Protein 6CPI (pdb70)

CATH classification: 2.30.30.40

Organism: Homo sapiens (NCBI:txid9606)

InterPro domains:
  IPR001452 SH3 domain [PF07653] (561-611)
  IPR001452 SH3 domain [PS50002] (554-613)
  IPR001452 SH3 domain [SM00326] (557-612)
  IPR001478 PDZ domain [PS50106] (663-757)
  IPR001478 PDZ domain [SM00228] (672-761)
  IPR001660 Sterile alpha motif domain [PF00536] (2097-2157)
  IPR001660 Sterile alpha motif domain [PS50105] (2098-2161)
  IPR001660 Sterile alpha motif domain [SM00454] (2095-2161)
  IPR002110 Ankyrin repeat [PF12796] (187-277)
  IPR002110 Ankyrin repeat [PF12796] (318-402)
  IPR002110 Ankyrin repeat [PS50088] (246-278)
  IPR002110 Ankyrin repeat [PS50088] (313-345)
  IPR002110 Ankyrin repeat [PS50088] (346-378)
  IPR002110 Ankyrin repeat [SM00248] (212-242)
  IPR002110 Ankyrin repeat [SM00248] (246-275)
  IPR002110 Ankyrin repeat [SM00248] (279-309)
  IPR002110 Ankyrin repeat [SM00248] (313-342)
  IPR002110 Ankyrin repeat [SM00248] (346-375)
  IPR002110 Ankyrin repeat [SM00248] (379-407)
  IPR013761 Sterile alpha motif/pointed domain superfamily [G3DSA:1.10.150.50] (2097-2160)

Sequence (61 aa):
MVPGRSFMAVKSYQAQAEGEISLSKGEKIKVLSIGEGGFWEGQVKGRVGWFPSDCLEEVANMVPGRSFMAVKSYQAQAEGEISLSKGEKIKVLSIGEGGFWEGQVKGRVGWFPSDCLEEVANMVPGRSFMAVKSYQAQAEGEISLSKGEKIKVLSIGEGGFWEGQVKGRVGWFPSDCLEEVANMVPGRSFMAVKSYQAQAEGEISLSKGEKIKVLSIGEGGFWEGQVKGRVGWFPSDCLEEVANMVPGRSFMAVKSYQAQAEGEISLSKGEKIKVLSIGEGGFWEGQVKGRVGWFPSDCLEEVANMVPGRSFMAVKSYQAQAEGEISLSKGEKIKVLSIGEGGFWEGQVKGRVGWFPSDCLEEVANMVPGRSFMAVKSYQAQAEGEISLSKGEKIKVLSIGEGGFWEGQVKGRVGWFPSDCLEEVANMVPGRSFMAVKSYQAQAEGEISLSKGEKIKVLSIGEGGFWEGQVKGRVGWFPSDCLEEVANMVPGRSFMAVKSYQAQAEGEISLSKGEKIKVLSIGEGGFWEGQVKGRVGWFPSDCLEEVANMVPGRSFMAVKSYQAQAEGEISLSKGEKIKVLSIGEGGFWEGQVKGRVGWFPSDCLEEVANMVPGRSFMAVKSYQAQAEGEISLSKGEKIKVLSIGEGGFWEGQVKGRVGWFPSDCLEEVANMVPGRSFMAVKSYQAQAEGEISLSKGEKIKVLSIGEGGFWEGQVKGRVGWFPSDCLEEVANMVPGRSFMAVKSYQAQAEGEISLSKGEKIKVLSIGEGGFWEGQVKGRVGWFPSDCLEEVANMVPGRSFMAVKSYQAQAEGEISLSKGEKIKVLSIGEGGFWEGQVKGRVGWFPSDCLEEVANMVPGRSFMAVKSYQAQAEGEISLSKGEKIKVLSIGEGGFWEGQVKGRVGWFPSDCLEEVANMVPGRSFMAVKSYQAQAEGEISLSKGEKIKVLSIGEGGFWEGQVKGRVGWFPSDCLEEVANMVPGRSFMAVKSYQAQAEGEISLSKGEKIKVLSIGEGGFWEGQVKGRVGWFPSDCLEEVANMVPGRSFMAVKSYQAQAEGEISLSKGEKIKVLSIGEGGFWEGQVKGRVGWFPSDCLEEVANMVPGRSFMAVKSYQAQAEGEISLSKGEKIKVLSIGEGGFWEGQVKGRVGWFPSDCLEEVANMVPGRSFMAVKSYQAQAEGEISLSKGEKIKVLSIGEGGFWEGQVKGRVGWFPSDCLEEVANMVPGRSFMAVKSYQAQAEGEISLSKGEKIKVLSIGEGGFWEGQVKGRVGWFPSDCLEEVANMVPGRSFMAVKSYQAQAEGEISLSKGEKIKVLSIGEGGFWEGQVKGRVGWFPSDCLEEVANMVPGRSFMAVKSYQAQAEGEISLSKGEKIKVLSIGEGGFWEGQVKGRVGWFPSDCLEEVANMVPGRSFMAVKSYQAQAEGEISLSKGEKIKVLSIGEGGFWEGQVKGRVGWFPSDCLEEVANMVPGRSFMAVKSYQAQAEGEISLSKGEKIKVLSIGEGGFWEGQVKGRVGWFPSDCLEEVAN

Secondary structure (DSSP, 8-state):
----SPEEESS-----SSSB----TT-EEEEEEE-STTEEEEEETTEEEEEEGGGEE-S--

GO terms:
  GO:0005829 cytosol (C, TAS)
  GO:0005515 protein binding (F, IPI)
  GO:0035176 social behavior (P, IMP)
  GO:0030534 adult behavior (P, IMP)
  GO:0050894 determination of affect (P, IMP)
  GO:0071625 vocalization behavior (P, IMP)
  GO:0005886 plasma membrane (C, IDA)
  GO:0016020 membrane (C, IDA)

Structure (mmCIF, N/CA/C/O backbone):
data_6CPI
#
_entry.id   6CPI
#
loop_
_atom_site.group_PDB
_atom_site.id
_atom_site.type_symbol
_atom_site.label_atom_id
_atom_site.label_alt_id
_atom_site.label_comp_id
_atom_site.label_asym_id
_atom_site.label_entity_id
_atom_site.label_seq_id
_atom_site.pdbx_PDB_ins_code
_atom_site.Cartn_x
_atom_site.Cartn_y
_atom_site.Cartn_z
_atom_site.occupancy
_atom_site.B_iso_or_equiv
_atom_site.auth_seq_id
_atom_site.auth_comp_id
_atom_site.auth_asym_id
_atom_site.auth_atom_id
_atom_site.pdbx_PDB_model_num
ATOM 1 N N . MET A 1 1 ? 3.813 -2.552 -13.132 1.00 0.00 553 MET A N 1
ATOM 2 C CA . MET A 1 1 ? 4.548 -1.409 -13.662 1.00 0.00 553 MET A CA 1
ATOM 3 C C . MET A 1 1 ? 3.777 -0.113 -13.430 1.00 0.00 553 MET A C 1
ATOM 4 O O . MET A 1 1 ? 3.137 0.412 -14.341 1.00 0.00 553 MET A O 1
ATOM 18 N N . VAL A 1 2 ? 3.843 0.398 -12.205 1.00 0.00 554 VAL A N 1
ATOM 19 C CA . VAL A 1 2 ? 3.153 1.634 -11.853 1.00 0.00 554 VAL A CA 1
ATOM 20 C C . VAL A 1 2 ? 1.676 1.563 -12.225 1.00 0.00 554 VAL A C 1
ATOM 21 O O . VAL A 1 2 ? 1.223 2.177 -13.191 1.00 0.00 554 VAL A O 1
ATOM 34 N N . PRO A 1 3 ? 0.904 0.794 -11.442 1.00 0.00 555 PRO A N 1
ATOM 35 C CA . PRO A 1 3 ? -0.533 0.624 -11.668 1.00 0.00 555 PRO A CA 1
ATOM 36 C C . PRO A 1 3 ? -1.321 1.894 -11.365 1.00 0.00 555 PRO A C 1
ATOM 37 O O . PRO A 1 3 ? -0.822 2.803 -10.704 1.00 0.00 555 PRO A O 1
ATOM 48 N N . GLY A 1 4 ? -2.558 1.949 -11.855 1.00 0.00 556 GLY A N 1
ATOM 49 C CA . GLY A 1 4 ? -3.395 3.112 -11.625 1.00 0.00 556 GLY A CA 1
ATOM 50 C C . GLY A 1 4 ? -4.523 2.830 -10.654 1.00 0.00 556 GLY A C 1
ATOM 51 O O . GLY A 1 4 ? -4.759 3.604 -9.724 1.00 0.00 556 GLY A O 1
ATOM 55 N N . ARG A 1 5 ? -5.226 1.722 -10.870 1.00 0.00 557 ARG A N 1
ATOM 56 C CA . ARG A 1 5 ? -6.339 1.344 -10.007 1.00 0.00 557 ARG A CA 1
ATOM 57 C C . ARG A 1 5 ? -5.914 1.343 -8.541 1.00 0.00 557 ARG A C 1
ATOM 58 O O . ARG A 1 5 ? -4.934 0.700 -8.168 1.00 0.00 557 ARG A O 1
ATOM 79 N N . SER A 1 6 ? -6.661 2.070 -7.715 1.00 0.00 558 SER A N 1
ATOM 80 C CA . SER A 1 6 ? -6.360 2.157 -6.291 1.00 0.00 558 SER A CA 1
ATOM 81 C C . SER A 1 6 ? -6.754 0.870 -5.573 1.00 0.00 558 SER A C 1
ATOM 82 O O . SER A 1 6 ? -7.862 0.362 -5.745 1.00 0.00 558 SER A O 1
ATOM 90 N N . PHE A 1 7 ? -5.836 0.344 -4.767 1.00 0.00 559 PHE A N 1
ATOM 91 C CA . PHE A 1 7 ? -6.085 -0.885 -4.023 1.00 0.00 559 PHE A CA 1
ATOM 92 C C . PHE A 1 7 ? -6.474 -0.577 -2.579 1.00 0.00 559 PHE A C 1
ATOM 93 O O . PHE A 1 7 ? -5.998 0.393 -1.990 1.00 0.00 559 PHE A O 1
ATOM 110 N N . MET A 1 8 ? -7.342 -1.411 -2.017 1.00 0.00 560 MET A N 1
ATOM 111 C CA . MET A 1 8 ? -7.795 -1.230 -0.642 1.00 0.00 560 MET A CA 1
ATOM 112 C C . MET A 1 8 ? -7.008 -2.122 0.311 1.00 0.00 560 MET A C 1
ATOM 113 O O . MET A 1 8 ? -6.769 -3.295 0.025 1.00 0.00 560 MET A O 1
ATOM 127 N N . ALA A 1 9 ? -6.607 -1.559 1.447 1.00 0.00 561 ALA A N 1
ATOM 128 C CA . ALA A 1 9 ? -5.849 -2.304 2.444 1.00 0.00 561 ALA A CA 1
ATOM 129 C C . ALA A 1 9 ? -6.766 -3.178 3.292 1.00 0.00 561 ALA A C 1
ATOM 130 O O . ALA A 1 9 ? -7.747 -2.696 3.860 1.00 0.00 561 ALA A O 1
ATOM 137 N N . VAL A 1 10 ? -6.442 -4.465 3.373 1.00 0.00 562 VAL A N 1
ATOM 138 C CA . VAL A 1 10 ? -7.239 -5.405 4.152 1.00 0.00 562 VAL A CA 1
ATOM 139 C C . VAL A 1 10 ? -6.741 -5.484 5.592 1.00 0.00 562 VAL A C 1
ATOM 140 O O . VAL A 1 10 ? -7.389 -6.080 6.452 1.00 0.00 562 VAL A O 1
ATOM 153 N N . LYS A 1 11 ? -5.587 -4.879 5.847 1.00 0.00 563 LYS A N 1
ATOM 154 C CA . LYS A 1 11 ? -5.001 -4.879 7.182 1.00 0.00 563 LYS A CA 1
ATOM 155 C C . LYS A 1 11 ? -4.016 -3.725 7.344 1.00 0.00 563 LYS A C 1
ATOM 156 O O . LYS A 1 11 ? -3.424 -3.260 6.370 1.00 0.00 563 LYS A O 1
ATOM 175 N N . SER A 1 12 ? -3.845 -3.268 8.581 1.00 0.00 564 SER A N 1
ATOM 176 C CA . SER A 1 12 ? -2.933 -2.167 8.869 1.00 0.00 564 SER A CA 1
ATOM 177 C C . SER A 1 12 ? -1.488 -2.657 8.920 1.00 0.00 564 SER A C 1
ATOM 178 O O . SER A 1 12 ? -1.231 -3.854 9.060 1.00 0.00 564 SER A O 1
ATOM 186 N N . TYR A 1 13 ? -0.551 -1.724 8.806 1.00 0.00 565 TYR A N 1
ATOM 187 C CA . TYR A 1 13 ? 0.869 -2.060 8.837 1.00 0.00 565 TYR A CA 1
ATOM 188 C C . TYR A 1 13 ? 1.661 -1.007 9.606 1.00 0.00 565 TYR A C 1
ATOM 189 O O . TYR A 1 13 ? 1.327 0.177 9.581 1.00 0.00 565 TYR A O 1
ATOM 207 N N . GLN A 1 14 ? 2.713 -1.449 10.288 1.00 0.00 566 GLN A N 1
ATOM 208 C CA . GLN A 1 14 ? 3.552 -0.546 11.065 1.00 0.00 566 GLN A CA 1
ATOM 209 C C . GLN A 1 14 ? 4.938 -0.419 10.440 1.00 0.00 566 GLN A C 1
ATOM 210 O O . GLN A 1 14 ? 5.724 -1.366 10.451 1.00 0.00 566 GLN A O 1
ATOM 224 N N . ALA A 1 15 ? 5.231 0.757 9.895 1.00 0.00 567 ALA A N 1
ATOM 225 C CA . ALA A 1 15 ? 6.521 1.009 9.267 1.00 0.00 567 ALA A CA 1
ATOM 226 C C . ALA A 1 15 ? 7.668 0.620 10.194 1.00 0.00 567 ALA A C 1
ATOM 227 O O . ALA A 1 15 ? 7.650 0.936 11.384 1.00 0.00 567 ALA A O 1
ATOM 234 N N . GLN A 1 16 ? 8.663 -0.067 9.641 1.00 0.00 568 GLN A N 1
ATOM 235 C CA . GLN A 1 16 ? 9.816 -0.499 10.419 1.00 0.00 568 GLN A CA 1
ATOM 236 C C . GLN A 1 16 ? 11.107 0.082 9.849 1.00 0.00 568 GLN A C 1
ATOM 237 O O . GLN A 1 16 ? 12.048 0.371 10.588 1.00 0.00 568 GLN A O 1
ATOM 251 N N . ALA A 1 17 ? 11.143 0.248 8.531 1.00 0.00 569 ALA A N 1
ATOM 252 C CA . ALA A 1 17 ? 12.317 0.796 7.864 1.00 0.00 569 ALA A CA 1
ATOM 253 C C . ALA A 1 17 ? 12.308 2.321 7.899 1.00 0.00 569 ALA A C 1
ATOM 254 O O . ALA A 1 17 ? 11.497 2.928 8.597 1.00 0.00 569 ALA A O 1
ATOM 261 N N . GLU A 1 18 ? 13.216 2.931 7.144 1.00 0.00 570 GLU A N 1
ATOM 262 C CA . GLU A 1 18 ? 13.311 4.386 7.092 1.00 0.00 570 GLU A CA 1
ATOM 263 C C . GLU A 1 18 ? 12.393 4.954 6.014 1.00 0.00 570 GLU A C 1
ATOM 264 O O . GLU A 1 18 ? 11.873 6.061 6.147 1.00 0.00 570 GLU A O 1
ATOM 276 N N . GLY A 1 19 ? 12.201 4.187 4.946 1.00 0.00 571 GLY A N 1
ATOM 277 C CA . GLY A 1 19 ? 11.345 4.630 3.860 1.00 0.00 571 GLY A CA 1
ATOM 278 C C . GLY A 1 19 ? 10.003 3.926 3.853 1.00 0.00 571 GLY A C 1
ATOM 279 O O . GLY A 1 19 ? 9.209 4.098 2.930 1.00 0.00 571 GLY A O 1
ATOM 283 N N . GLU A 1 20 ? 9.751 3.127 4.886 1.00 0.00 572 GLU A N 1
ATOM 284 C CA . GLU A 1 20 ? 8.495 2.392 4.993 1.00 0.00 572 GLU A CA 1
ATOM 285 C C . GLU A 1 20 ? 7.425 3.240 5.675 1.00 0.00 572 GLU A C 1
ATOM 286 O O . GLU A 1 20 ? 7.732 4.105 6.497 1.00 0.00 572 GLU A O 1
ATOM 298 N N . ILE A 1 21 ? 6.168 2.988 5.325 1.00 0.00 573 ILE A N 1
ATOM 299 C CA . ILE A 1 21 ? 5.052 3.729 5.902 1.00 0.00 573 ILE A CA 1
ATOM 300 C C . ILE A 1 21 ? 4.029 2.784 6.524 1.00 0.00 573 ILE A C 1
ATOM 301 O O . ILE A 1 21 ? 4.051 1.579 6.275 1.00 0.00 573 ILE A O 1
ATOM 317 N N . SER A 1 22 ? 3.133 3.340 7.333 1.00 0.00 574 SER A N 1
ATOM 318 C CA . SER A 1 22 ? 2.103 2.547 7.992 1.00 0.00 574 SER A CA 1
ATOM 319 C C . SER A 1 22 ? 0.880 2.389 7.093 1.00 0.00 574 SER A C 1
ATOM 320 O O . SER A 1 22 ? 0.824 2.950 5.998 1.00 0.00 574 SER A O 1
ATOM 328 N N . LEU A 1 23 ? -0.096 1.621 7.563 1.00 0.00 575 LEU A N 1
ATOM 329 C CA . LEU A 1 23 ? -1.318 1.386 6.801 1.00 0.00 575 LEU A CA 1
ATOM 330 C C . LEU A 1 23 ? -2.539 1.405 7.715 1.00 0.00 575 LEU A C 1
ATOM 331 O O . LEU A 1 23 ? -2.412 1.442 8.939 1.00 0.00 575 LEU A O 1
ATOM 347 N N . SER A 1 24 ? -3.724 1.374 7.112 1.00 0.00 576 SER A N 1
ATOM 348 C CA . SER A 1 24 ? -4.969 1.388 7.870 1.00 0.00 576 SER A CA 1
ATOM 349 C C . SER A 1 24 ? -6.012 0.483 7.222 1.00 0.00 576 SER A C 1
ATOM 350 O O . SER A 1 24 ? -6.370 0.664 6.057 1.00 0.00 576 SER A O 1
ATOM 358 N N . LYS A 1 25 ? -6.495 -0.494 7.982 1.00 0.00 577 LYS A N 1
ATOM 359 C CA . LYS A 1 25 ? -7.497 -1.428 7.484 1.00 0.00 577 LYS A CA 1
ATOM 360 C C . LYS A 1 25 ? -8.699 -0.683 6.913 1.00 0.00 577 LYS A C 1
ATOM 361 O O . LYS A 1 25 ? -9.330 0.117 7.603 1.00 0.00 577 LYS A O 1
ATOM 380 N N . GLY A 1 26 ? -9.010 -0.951 5.648 1.00 0.00 578 GLY A N 1
ATOM 381 C CA . GLY A 1 26 ? -10.136 -0.300 5.006 1.00 0.00 578 GLY A CA 1
ATOM 382 C C . GLY A 1 26 ? -9.739 0.982 4.300 1.00 0.00 578 GLY A C 1
ATOM 383 O O . GLY A 1 26 ? -10.554 1.596 3.613 1.00 0.00 578 GLY A O 1
ATOM 387 N N . GLU A 1 27 ? -8.484 1.385 4.470 1.00 0.00 579 GLU A N 1
ATOM 388 C CA . GLU A 1 27 ? -7.983 2.602 3.845 1.00 0.00 579 GLU A CA 1
ATOM 389 C C . GLU A 1 27 ? -7.595 2.347 2.391 1.00 0.00 579 GLU A C 1
ATOM 390 O O . GLU A 1 27 ? -6.965 1.339 2.071 1.00 0.00 579 GLU A O 1
ATOM 402 N N . LYS A 1 28 ? -7.978 3.269 1.513 1.00 0.00 580 LYS A N 1
ATOM 403 C CA . LYS A 1 28 ? -7.672 3.146 0.092 1.00 0.00 580 LYS A CA 1
ATOM 404 C C . LYS A 1 28 ? -6.226 3.539 -0.188 1.00 0.00 580 LYS A C 1
ATOM 405 O O . LYS A 1 28 ? -5.884 4.722 -0.194 1.00 0.00 580 LYS A O 1
ATOM 424 N N . ILE A 1 29 ? -5.380 2.541 -0.423 1.00 0.00 581 ILE A N 1
ATOM 425 C CA . ILE A 1 29 ? -3.972 2.784 -0.706 1.00 0.00 581 ILE A CA 1
ATOM 426 C C . ILE A 1 29 ? -3.738 2.978 -2.201 1.00 0.00 581 ILE A C 1
ATOM 427 O O . ILE A 1 29 ? -4.072 2.113 -3.011 1.00 0.00 581 ILE A O 1
ATOM 443 N N . LYS A 1 30 ? -3.159 4.120 -2.559 1.00 0.00 582 LYS A N 1
ATOM 444 C CA . LYS A 1 30 ? -2.877 4.427 -3.957 1.00 0.00 582 LYS A CA 1
ATOM 445 C C . LYS A 1 30 ? -1.415 4.146 -4.291 1.00 0.00 582 LYS A C 1
ATOM 446 O O . LYS A 1 30 ? -0.531 4.944 -3.974 1.00 0.00 582 LYS A O 1
ATOM 465 N N . VAL A 1 31 ? -1.167 3.011 -4.933 1.00 0.00 583 VAL A N 1
ATOM 466 C CA . VAL A 1 31 ? 0.187 2.625 -5.313 1.00 0.00 583 VAL A CA 1
ATOM 467 C C . VAL A 1 31 ? 0.792 3.633 -6.282 1.00 0.00 583 VAL A C 1
ATOM 468 O O . VAL A 1 31 ? 0.140 4.064 -7.235 1.00 0.00 583 VAL A O 1
ATOM 481 N N . LEU A 1 32 ? 2.045 4.004 -6.038 1.00 0.00 584 LEU A N 1
ATOM 482 C CA . LEU A 1 32 ? 2.740 4.961 -6.891 1.00 0.00 584 LEU A CA 1
ATOM 483 C C . LEU A 1 32 ? 4.006 4.345 -7.482 1.00 0.00 584 LEU A C 1
ATOM 484 O O . LEU A 1 32 ? 4.397 4.663 -8.604 1.00 0.00 584 LEU A O 1
ATOM 500 N N . SER A 1 33 ? 4.639 3.462 -6.717 1.00 0.00 585 SER A N 1
ATOM 501 C CA . SER A 1 33 ? 5.862 2.802 -7.162 1.00 0.00 585 SER A CA 1
ATOM 502 C C . SER A 1 33 ? 5.832 1.315 -6.823 1.00 0.00 585 SER A C 1
ATOM 503 O O . SER A 1 33 ? 4.984 0.860 -6.053 1.00 0.00 585 SER A O 1
ATOM 511 N N . ILE A 1 34 ? 6.761 0.563 -7.403 1.00 0.00 586 ILE A N 1
ATOM 512 C CA . ILE A 1 34 ? 6.842 -0.871 -7.163 1.00 0.00 586 ILE A CA 1
ATOM 513 C C . ILE A 1 34 ? 8.282 -1.364 -7.254 1.00 0.00 586 ILE A C 1
ATOM 514 O O . ILE A 1 34 ? 9.153 -0.674 -7.785 1.00 0.00 586 ILE A O 1
ATOM 530 N N . GLY A 1 35 ? 8.527 -2.563 -6.735 1.00 0.00 587 GLY A N 1
ATOM 531 C CA . GLY A 1 35 ? 9.862 -3.128 -6.768 1.00 0.00 587 GLY A CA 1
ATOM 532 C C . GLY A 1 35 ? 9.854 -4.616 -7.057 1.00 0.00 587 GLY A C 1
ATOM 533 O O . GLY A 1 35 ? 9.505 -5.039 -8.157 1.00 0.00 587 GLY A O 1
ATOM 537 N N . GLU A 1 36 ? 10.244 -5.411 -6.064 1.00 0.00 588 GLU A N 1
ATOM 538 C CA . GLU A 1 36 ? 10.282 -6.860 -6.218 1.00 0.00 588 GLU A CA 1
ATOM 539 C C . GLU A 1 36 ? 9.459 -7.546 -5.131 1.00 0.00 588 GLU A C 1
ATOM 540 O O . GLU A 1 36 ? 9.099 -6.929 -4.130 1.00 0.00 588 GLU A O 1
ATOM 552 N N . GLY A 1 37 ? 9.166 -8.827 -5.336 1.00 0.00 589 GLY A N 1
ATOM 553 C CA . GLY A 1 37 ? 8.388 -9.574 -4.366 1.00 0.00 589 GLY A CA 1
ATOM 554 C C . GLY A 1 37 ? 7.067 -8.905 -4.043 1.00 0.00 589 GLY A C 1
ATOM 555 O O . GLY A 1 37 ? 6.489 -8.218 -4.884 1.00 0.00 589 GLY A O 1
ATOM 559 N N . GLY A 1 38 ? 6.588 -9.105 -2.820 1.00 0.00 590 GLY A N 1
ATOM 560 C CA . GLY A 1 38 ? 5.329 -8.509 -2.409 1.00 0.00 590 GLY A CA 1
ATOM 561 C C . GLY A 1 38 ? 5.516 -7.161 -1.744 1.00 0.00 590 GLY A C 1
ATOM 562 O O . GLY A 1 38 ? 4.802 -6.822 -0.799 1.00 0.00 590 GLY A O 1
ATOM 566 N N . PHE A 1 39 ? 6.479 -6.389 -2.236 1.00 0.00 591 PHE A N 1
ATOM 567 C CA . PHE A 1 39 ? 6.759 -5.068 -1.682 1.00 0.00 591 PHE A CA 1
ATOM 568 C C . PHE A 1 39 ? 6.703 -3.999 -2.769 1.00 0.00 591 PHE A C 1
ATOM 569 O O . PHE A 1 39 ? 7.188 -4.205 -3.882 1.00 0.00 591 PHE A O 1
ATOM 586 N N . TRP A 1 40 ? 6.109 -2.859 -2.438 1.00 0.00 592 TRP A N 1
ATOM 587 C CA . TRP A 1 40 ? 5.989 -1.756 -3.386 1.00 0.00 592 TRP A CA 1
ATOM 588 C C . TRP A 1 40 ? 5.702 -0.445 -2.662 1.00 0.00 592 TRP A C 1
ATOM 589 O O . TRP A 1 40 ? 5.424 -0.437 -1.463 1.00 0.00 592 TRP A O 1
ATOM 610 N N . GLU A 1 41 ? 5.771 0.659 -3.399 1.00 0.00 593 GLU A N 1
ATOM 611 C CA . GLU A 1 41 ? 5.518 1.976 -2.825 1.00 0.00 593 GLU A CA 1
ATOM 612 C C . GLU A 1 41 ? 4.097 2.439 -3.131 1.00 0.00 593 GLU A C 1
ATOM 613 O O . GLU A 1 41 ? 3.558 2.159 -4.200 1.00 0.00 593 GLU A O 1
ATOM 625 N N . GLY A 1 42 ? 3.496 3.151 -2.182 1.00 0.00 594 GLY A N 1
ATOM 626 C CA . GLY A 1 42 ? 2.142 3.641 -2.367 1.00 0.00 594 GLY A CA 1
ATOM 627 C C . GLY A 1 42 ? 1.815 4.802 -1.450 1.00 0.00 594 GLY A C 1
ATOM 628 O O . GLY A 1 42 ? 2.697 5.337 -0.778 1.00 0.00 594 GLY A O 1
ATOM 632 N N . GLN A 1 43 ? 0.546 5.194 -1.424 1.00 0.00 595 GLN A N 1
ATOM 633 C CA . GLN A 1 43 ? 0.105 6.301 -0.582 1.00 0.00 595 GLN A CA 1
ATOM 634 C C . GLN A 1 43 ? -1.149 5.925 0.200 1.00 0.00 595 GLN A C 1
ATOM 635 O O . GLN A 1 43 ? -2.078 5.329 -0.345 1.00 0.00 595 GLN A O 1
ATOM 649 N N . VAL A 1 44 ? -1.167 6.277 1.483 1.00 0.00 596 VAL A N 1
ATOM 650 C CA . VAL A 1 44 ? -2.307 5.977 2.340 1.00 0.00 596 VAL A CA 1
ATOM 651 C C . VAL A 1 44 ? -2.719 7.198 3.153 1.00 0.00 596 VAL A C 1
ATOM 652 O O . VAL A 1 44 ? -1.977 7.660 4.021 1.00 0.00 596 VAL A O 1
ATOM 665 N N . LYS A 1 45 ? -3.908 7.720 2.867 1.00 0.00 597 LYS A N 1
ATOM 666 C CA . LYS A 1 45 ? -4.421 8.887 3.572 1.00 0.00 597 LYS A CA 1
ATOM 667 C C . LYS A 1 45 ? -3.304 9.885 3.859 1.00 0.00 597 LYS A C 1
ATOM 668 O O . LYS A 1 45 ? -3.293 10.534 4.904 1.00 0.00 597 LYS A O 1
ATOM 687 N N . GLY A 1 46 ? -2.364 10.000 2.927 1.00 0.00 598 GLY A N 1
ATOM 688 C CA . GLY A 1 46 ? -1.256 10.921 3.099 1.00 0.00 598 GLY A CA 1
ATOM 689 C C . GLY A 1 46 ? 0.079 10.210 3.193 1.00 0.00 598 GLY A C 1
ATOM 690 O O . GLY A 1 46 ? 1.016 10.535 2.463 1.00 0.00 598 GLY A O 1
ATOM 694 N N . ARG A 1 47 ? 0.169 9.237 4.095 1.00 0.00 599 ARG A N 1
ATOM 695 C CA . ARG A 1 47 ? 1.399 8.481 4.283 1.00 0.00 599 ARG A CA 1
ATOM 696 C C . ARG A 1 47 ? 1.834 7.815 2.982 1.00 0.00 599 ARG A C 1
ATOM 697 O O . ARG A 1 47 ? 1.241 6.825 2.550 1.00 0.00 599 ARG A O 1
ATOM 718 N N . VAL A 1 48 ? 2.871 8.365 2.358 1.00 0.00 600 VAL A N 1
ATOM 719 C CA . VAL A 1 48 ? 3.385 7.824 1.106 1.00 0.00 600 VAL A CA 1
ATOM 720 C C . VAL A 1 48 ? 4.791 7.263 1.284 1.00 0.00 600 VAL A C 1
ATOM 721 O O . VAL A 1 48 ? 5.717 7.984 1.650 1.00 0.00 600 VAL A O 1
ATOM 734 N N . GLY A 1 49 ? 4.942 5.966 1.024 1.00 0.00 601 GLY A N 1
ATOM 735 C CA . GLY A 1 49 ? 6.239 5.330 1.162 1.00 0.00 601 GLY A CA 1
ATOM 736 C C . GLY A 1 49 ? 6.227 3.886 0.703 1.00 0.00 601 GLY A C 1
ATOM 737 O O . GLY A 1 49 ? 5.456 3.516 -0.183 1.00 0.00 601 GLY A O 1
ATOM 741 N N . TRP A 1 50 ? 7.082 3.068 1.305 1.00 0.00 602 TRP A N 1
ATOM 742 C CA . TRP A 1 50 ? 7.168 1.656 0.951 1.00 0.00 602 TRP A CA 1
ATOM 743 C C . TRP A 1 50 ? 6.415 0.795 1.959 1.00 0.00 602 TRP A C 1
ATOM 744 O O . TRP A 1 50 ? 6.298 1.153 3.131 1.00 0.00 602 TRP A O 1
ATOM 765 N N . PHE A 1 51 ? 5.904 -0.341 1.495 1.00 0.00 603 PHE A N 1
ATOM 766 C CA . PHE A 1 51 ? 5.160 -1.253 2.357 1.00 0.00 603 PHE A CA 1
ATOM 767 C C . PHE A 1 51 ? 4.782 -2.526 1.606 1.00 0.00 603 PHE A C 1
ATOM 768 O O . PHE A 1 51 ? 4.695 -2.548 0.378 1.00 0.00 603 PHE A O 1
ATOM 785 N N . PRO A 1 52 ? 4.552 -3.610 2.359 1.00 0.00 604 PRO A N 1
ATOM 786 C CA . PRO A 1 52 ? 4.179 -4.908 1.787 1.00 0.00 604 PRO A CA 1
ATOM 787 C C . PRO A 1 52 ? 2.773 -4.898 1.197 1.00 0.00 604 PRO A C 1
ATOM 788 O O . PRO A 1 52 ? 1.819 -4.473 1.848 1.00 0.00 604 PRO A O 1
ATOM 799 N N . SER A 1 53 ? 2.652 -5.372 -0.039 1.00 0.00 605 SER A N 1
ATOM 800 C CA . SER A 1 53 ? 1.362 -5.415 -0.719 1.00 0.00 605 SER A CA 1
ATOM 801 C C . SER A 1 53 ? 0.459 -6.477 -0.103 1.00 0.00 605 SER A C 1
ATOM 802 O O . SER A 1 53 ? -0.728 -6.559 -0.419 1.00 0.00 605 SER A O 1
ATOM 810 N N . ASP A 1 54 ? 1.030 -7.291 0.780 1.00 0.00 606 ASP A N 1
ATOM 811 C CA . ASP A 1 54 ? 0.277 -8.350 1.443 1.00 0.00 606 ASP A CA 1
ATOM 812 C C . ASP A 1 54 ? -0.930 -7.778 2.179 1.00 0.00 606 ASP A C 1
ATOM 813 O O . ASP A 1 54 ? -1.966 -8.435 2.297 1.00 0.00 606 ASP A O 1
ATOM 822 N N . CYS A 1 55 ? -0.791 -6.554 2.674 1.00 0.00 607 CYS A N 1
ATOM 823 C CA . CYS A 1 55 ? -1.870 -5.895 3.401 1.00 0.00 607 CYS A CA 1
ATOM 824 C C . CYS A 1 55 ? -2.789 -5.142 2.446 1.00 0.00 607 CYS A C 1
ATOM 825 O O . CYS A 1 55 ? -3.682 -4.409 2.874 1.00 0.00 607 CYS A O 1
ATOM 833 N N . LEU A 1 56 ? -2.566 -5.327 1.149 1.00 0.00 608 LEU A N 1
ATOM 834 C CA . LEU A 1 56 ? -3.374 -4.665 0.131 1.00 0.00 608 LEU A CA 1
ATOM 835 C C . LEU A 1 56 ? -4.196 -5.680 -0.658 1.00 0.00 608 LEU A C 1
ATOM 836 O O . LEU A 1 56 ? -3.853 -6.860 -0.715 1.00 0.00 608 LEU A O 1
ATOM 852 N N . GLU A 1 57 ? -5.280 -5.210 -1.266 1.00 0.00 609 GLU A N 1
ATOM 853 C CA . GLU A 1 57 ? -6.149 -6.077 -2.052 1.00 0.00 609 GLU A CA 1
ATOM 854 C C . GLU A 1 57 ? -6.940 -5.270 -3.078 1.00 0.00 609 GLU A C 1
ATOM 855 O O . GLU A 1 57 ? -7.299 -4.119 -2.833 1.00 0.00 609 GLU A O 1
ATOM 867 N N . GLU A 1 58 ? -7.204 -5.882 -4.228 1.00 0.00 610 GLU A N 1
ATOM 868 C CA . GLU A 1 58 ? -7.949 -5.219 -5.293 1.00 0.00 610 GLU A CA 1
ATOM 869 C C . GLU A 1 58 ? -9.248 -4.625 -4.757 1.00 0.00 610 GLU A C 1
ATOM 870 O O . GLU A 1 58 ? -9.695 -4.965 -3.662 1.00 0.00 610 GLU A O 1
ATOM 882 N N . VAL A 1 59 ? -9.849 -3.732 -5.537 1.00 0.00 611 VAL A N 1
ATOM 883 C CA . VAL A 1 59 ? -11.097 -3.089 -5.143 1.00 0.00 611 VAL A CA 1
ATOM 884 C C . VAL A 1 59 ? -12.264 -3.587 -5.989 1.00 0.00 611 VAL A C 1
ATOM 885 O O . VAL A 1 59 ? -13.148 -2.816 -6.361 1.00 0.00 611 VAL A O 1
ATOM 898 N N . ALA A 1 60 ? -12.259 -4.881 -6.293 1.00 0.00 612 ALA A N 1
ATOM 899 C CA . ALA A 1 60 ? -13.317 -5.482 -7.093 1.00 0.00 612 ALA A CA 1
ATOM 900 C C . ALA A 1 60 ? -14.473 -5.950 -6.214 1.00 0.00 612 ALA A C 1
ATOM 901 O O . ALA A 1 60 ? -15.639 -5.811 -6.580 1.00 0.00 612 ALA A O 1
ATOM 908 N N . ASN A 1 61 ? -14.140 -6.505 -5.054 1.00 0.00 613 ASN A N 1
ATOM 909 C CA . ASN A 1 61 ? -15.150 -6.995 -4.123 1.00 0.00 613 ASN A CA 1
ATOM 910 C C . ASN A 1 61 ? -14.804 -6.605 -2.689 1.00 0.00 613 ASN A C 1
ATOM 911 O O . ASN A 1 61 ? -13.671 -6.224 -2.396 1.00 0.00 613 ASN A O 1
ATOM 922 N N . MET A 1 1 ? 3.245 -3.079 -13.207 1.00 0.00 553 MET A N 2
ATOM 923 C CA . MET A 1 1 ? 3.968 -2.074 -13.979 1.00 0.00 553 MET A CA 2
ATOM 924 C C . MET A 1 1 ? 3.376 -0.686 -13.752 1.00 0.00 553 MET A C 2
ATOM 925 O O . MET A 1 1 ? 2.937 -0.026 -14.693 1.00 0.00 553 MET A O 2
ATOM 939 N N . VAL A 1 2 ? 3.369 -0.249 -12.497 1.00 0.00 554 VAL A N 2
ATOM 940 C CA . VAL A 1 2 ? 2.832 1.060 -12.146 1.00 0.00 554 VAL A CA 2
ATOM 941 C C . VAL A 1 2 ? 1.409 1.228 -12.665 1.00 0.00 554 VAL A C 2
ATOM 942 O O . VAL A 1 2 ? 1.156 1.932 -13.643 1.00 0.00 554 VAL A O 2
ATOM 955 N N . PRO A 1 3 ? 0.454 0.566 -11.993 1.00 0.00 555 PRO A N 2
ATOM 956 C CA . PRO A 1 3 ? -0.962 0.627 -12.368 1.00 0.00 555 PRO A CA 2
ATOM 957 C C . PRO A 1 3 ? -1.577 1.995 -12.090 1.00 0.00 555 PRO A C 2
ATOM 958 O O . PRO A 1 3 ? -0.953 2.851 -11.467 1.00 0.00 555 PRO A O 2
ATOM 969 N N . GLY A 1 4 ? -2.808 2.191 -12.557 1.00 0.00 556 GLY A N 2
ATOM 970 C CA . GLY A 1 4 ? -3.486 3.457 -12.348 1.00 0.00 556 GLY A CA 2
ATOM 971 C C . GLY A 1 4 ? -4.762 3.304 -11.545 1.00 0.00 556 GLY A C 2
ATOM 972 O O . GLY A 1 4 ? -5.597 4.209 -11.516 1.00 0.00 556 GLY A O 2
ATOM 976 N N . ARG A 1 5 ? -4.915 2.157 -10.892 1.00 0.00 557 ARG A N 2
ATOM 977 C CA . ARG A 1 5 ? -6.100 1.888 -10.086 1.00 0.00 557 ARG A CA 2
ATOM 978 C C . ARG A 1 5 ? -5.794 2.047 -8.600 1.00 0.00 557 ARG A C 2
ATOM 979 O O . ARG A 1 5 ? -4.633 2.127 -8.200 1.00 0.00 557 ARG A O 2
ATOM 1000 N N . SER A 1 6 ? -6.844 2.090 -7.785 1.00 0.00 558 SER A N 2
ATOM 1001 C CA . SER A 1 6 ? -6.689 2.244 -6.345 1.00 0.00 558 SER A CA 2
ATOM 1002 C C . SER A 1 6 ? -7.008 0.939 -5.622 1.00 0.00 558 SER A C 2
ATOM 1003 O O . SER A 1 6 ? -8.063 0.340 -5.832 1.00 0.00 558 SER A O 2
ATOM 1011 N N . PHE A 1 7 ? -6.086 0.502 -4.769 1.00 0.00 559 PHE A N 2
ATOM 1012 C CA . PHE A 1 7 ? -6.268 -0.733 -4.016 1.00 0.00 559 PHE A CA 2
ATOM 1013 C C . PHE A 1 7 ? -6.742 -0.439 -2.594 1.00 0.00 559 PHE A C 2
ATOM 1014 O O . PHE A 1 7 ? -6.608 0.681 -2.104 1.00 0.00 559 PHE A O 2
ATOM 1031 N N . MET A 1 8 ? -7.296 -1.454 -1.941 1.00 0.00 560 MET A N 2
ATOM 1032 C CA . MET A 1 8 ? -7.790 -1.305 -0.576 1.00 0.00 560 MET A CA 2
ATOM 1033 C C . MET A 1 8 ? -6.977 -2.159 0.392 1.00 0.00 560 MET A C 2
ATOM 1034 O O . MET A 1 8 ? -6.672 -3.316 0.108 1.00 0.00 560 MET A O 2
ATOM 1048 N N . ALA A 1 9 ? -6.629 -1.579 1.535 1.00 0.00 561 ALA A N 2
ATOM 1049 C CA . ALA A 1 9 ? -5.853 -2.288 2.547 1.00 0.00 561 ALA A CA 2
ATOM 1050 C C . ALA A 1 9 ? -6.752 -3.161 3.416 1.00 0.00 561 ALA A C 2
ATOM 1051 O O . ALA A 1 9 ? -7.662 -2.666 4.081 1.00 0.00 561 ALA A O 2
ATOM 1058 N N . VAL A 1 10 ? -6.491 -4.465 3.406 1.00 0.00 562 VAL A N 2
ATOM 1059 C CA . VAL A 1 10 ? -7.275 -5.408 4.193 1.00 0.00 562 VAL A CA 2
ATOM 1060 C C . VAL A 1 10 ? -6.755 -5.497 5.623 1.00 0.00 562 VAL A C 2
ATOM 1061 O O . VAL A 1 10 ? -7.387 -6.100 6.489 1.00 0.00 562 VAL A O 2
ATOM 1074 N N . LYS A 1 11 ? -5.596 -4.891 5.863 1.00 0.00 563 LYS A N 2
ATOM 1075 C CA . LYS A 1 11 ? -4.989 -4.900 7.188 1.00 0.00 563 LYS A CA 2
ATOM 1076 C C . LYS A 1 11 ? -4.009 -3.742 7.345 1.00 0.00 563 LYS A C 2
ATOM 1077 O O . LYS A 1 11 ? -3.380 -3.313 6.377 1.00 0.00 563 LYS A O 2
ATOM 1096 N N . SER A 1 12 ? -3.882 -3.242 8.569 1.00 0.00 564 SER A N 2
ATOM 1097 C CA . SER A 1 12 ? -2.980 -2.131 8.852 1.00 0.00 564 SER A CA 2
ATOM 1098 C C . SER A 1 12 ? -1.536 -2.616 8.947 1.00 0.00 564 SER A C 2
ATOM 1099 O O . SER A 1 12 ? -1.275 -3.818 8.998 1.00 0.00 564 SER A O 2
ATOM 1107 N N . TYR A 1 13 ? -0.602 -1.671 8.970 1.00 0.00 565 TYR A N 2
ATOM 1108 C CA . TYR A 1 13 ? 0.816 -2.000 9.056 1.00 0.00 565 TYR A CA 2
ATOM 1109 C C . TYR A 1 13 ? 1.592 -0.882 9.746 1.00 0.00 565 TYR A C 2
ATOM 1110 O O . TYR A 1 13 ? 1.245 0.292 9.630 1.00 0.00 565 TYR A O 2
ATOM 1128 N N . GLN A 1 14 ? 2.647 -1.259 10.463 1.00 0.00 566 GLN A N 2
ATOM 1129 C CA . GLN A 1 14 ? 3.474 -0.291 11.172 1.00 0.00 566 GLN A CA 2
ATOM 1130 C C . GLN A 1 14 ? 4.870 -0.217 10.563 1.00 0.00 566 GLN A C 2
ATOM 1131 O O . GLN A 1 14 ? 5.644 -1.170 10.643 1.00 0.00 566 GLN A O 2
ATOM 1145 N N . ALA A 1 15 ? 5.185 0.922 9.952 1.00 0.00 567 ALA A N 2
ATOM 1146 C CA . ALA A 1 15 ? 6.488 1.119 9.330 1.00 0.00 567 ALA A CA 2
ATOM 1147 C C . ALA A 1 15 ? 7.614 0.741 10.285 1.00 0.00 567 ALA A C 2
ATOM 1148 O O . ALA A 1 15 ? 7.555 1.038 11.478 1.00 0.00 567 ALA A O 2
ATOM 1155 N N . GLN A 1 16 ? 8.639 0.083 9.753 1.00 0.00 568 GLN A N 2
ATOM 1156 C CA . GLN A 1 16 ? 9.778 -0.338 10.558 1.00 0.00 568 GLN A CA 2
ATOM 1157 C C . GLN A 1 16 ? 11.081 0.217 9.991 1.00 0.00 568 GLN A C 2
ATOM 1158 O O . GLN A 1 16 ? 11.998 0.561 10.737 1.00 0.00 568 GLN A O 2
ATOM 1172 N N . ALA A 1 17 ? 11.156 0.301 8.667 1.00 0.00 569 ALA A N 2
ATOM 1173 C CA . ALA A 1 17 ? 12.345 0.816 8.000 1.00 0.00 569 ALA A CA 2
ATOM 1174 C C . ALA A 1 17 ? 12.315 2.338 7.921 1.00 0.00 569 ALA A C 2
ATOM 1175 O O . ALA A 1 17 ? 11.457 2.983 8.523 1.00 0.00 569 ALA A O 2
ATOM 1182 N N . GLU A 1 18 ? 13.256 2.907 7.174 1.00 0.00 570 GLU A N 2
ATOM 1183 C CA . GLU A 1 18 ? 13.336 4.355 7.018 1.00 0.00 570 GLU A CA 2
ATOM 1184 C C . GLU A 1 18 ? 12.444 4.828 5.874 1.00 0.00 570 GLU A C 2
ATOM 1185 O O . GLU A 1 18 ? 11.907 5.935 5.908 1.00 0.00 570 GLU A O 2
ATOM 1197 N N . GLY A 1 19 ? 12.290 3.981 4.861 1.00 0.00 571 GLY A N 2
ATOM 1198 C CA . GLY A 1 19 ? 11.463 4.331 3.721 1.00 0.00 571 GLY A CA 2
ATOM 1199 C C . GLY A 1 19 ? 10.147 3.578 3.707 1.00 0.00 571 GLY A C 2
ATOM 1200 O O . GLY A 1 19 ? 9.519 3.435 2.658 1.00 0.00 571 GLY A O 2
ATOM 1204 N N . GLU A 1 20 ? 9.731 3.097 4.874 1.00 0.00 572 GLU A N 2
ATOM 1205 C CA . GLU A 1 20 ? 8.482 2.353 4.990 1.00 0.00 572 GLU A CA 2
ATOM 1206 C C . GLU A 1 20 ? 7.411 3.193 5.680 1.00 0.00 572 GLU A C 2
ATOM 1207 O O . GLU A 1 20 ? 7.714 4.025 6.535 1.00 0.00 572 GLU A O 2
ATOM 1219 N N . ILE A 1 21 ? 6.156 2.970 5.300 1.00 0.00 573 ILE A N 2
ATOM 1220 C CA . ILE A 1 21 ? 5.040 3.705 5.881 1.00 0.00 573 ILE A CA 2
ATOM 1221 C C . ILE A 1 21 ? 4.017 2.756 6.497 1.00 0.00 573 ILE A C 2
ATOM 1222 O O . ILE A 1 21 ? 4.005 1.561 6.198 1.00 0.00 573 ILE A O 2
ATOM 1238 N N . SER A 1 22 ? 3.161 3.295 7.357 1.00 0.00 574 SER A N 2
ATOM 1239 C CA . SER A 1 22 ? 2.135 2.496 8.017 1.00 0.00 574 SER A CA 2
ATOM 1240 C C . SER A 1 22 ? 0.902 2.354 7.129 1.00 0.00 574 SER A C 2
ATOM 1241 O O . SER A 1 22 ? 0.837 2.926 6.039 1.00 0.00 574 SER A O 2
ATOM 1249 N N . LEU A 1 23 ? -0.076 1.588 7.602 1.00 0.00 575 LEU A N 2
ATOM 1250 C CA . LEU A 1 23 ? -1.307 1.369 6.852 1.00 0.00 575 LEU A CA 2
ATOM 1251 C C . LEU A 1 23 ? -2.517 1.371 7.780 1.00 0.00 575 LEU A C 2
ATOM 1252 O O . LEU A 1 23 ? -2.375 1.393 9.003 1.00 0.00 575 LEU A O 2
ATOM 1268 N N . SER A 1 24 ? -3.709 1.349 7.192 1.00 0.00 576 SER A N 2
ATOM 1269 C CA . SER A 1 24 ? -4.945 1.350 7.966 1.00 0.00 576 SER A CA 2
ATOM 1270 C C . SER A 1 24 ? -6.000 0.465 7.307 1.00 0.00 576 SER A C 2
ATOM 1271 O O . SER A 1 24 ? -6.358 0.667 6.147 1.00 0.00 576 SER A O 2
ATOM 1279 N N . LYS A 1 25 ? -6.492 -0.515 8.057 1.00 0.00 577 LYS A N 2
ATOM 1280 C CA . LYS A 1 25 ? -7.506 -1.431 7.549 1.00 0.00 577 LYS A CA 2
ATOM 1281 C C . LYS A 1 25 ? -8.701 -0.665 6.991 1.00 0.00 577 LYS A C 2
ATOM 1282 O O . LYS A 1 25 ? -9.300 0.159 7.682 1.00 0.00 577 LYS A O 2
ATOM 1301 N N . GLY A 1 26 ? -9.044 -0.941 5.737 1.00 0.00 578 GLY A N 2
ATOM 1302 C CA . GLY A 1 26 ? -10.167 -0.271 5.108 1.00 0.00 578 GLY A CA 2
ATOM 1303 C C . GLY A 1 26 ? -9.756 1.002 4.395 1.00 0.00 578 GLY A C 2
ATOM 1304 O O . GLY A 1 26 ? -10.570 1.632 3.720 1.00 0.00 578 GLY A O 2
ATOM 1308 N N . GLU A 1 27 ? -8.492 1.382 4.546 1.00 0.00 579 GLU A N 2
ATOM 1309 C CA . GLU A 1 27 ? -7.977 2.590 3.912 1.00 0.00 579 GLU A CA 2
ATOM 1310 C C . GLU A 1 27 ? -7.585 2.319 2.463 1.00 0.00 579 GLU A C 2
ATOM 1311 O O . GLU A 1 27 ? -6.963 1.301 2.155 1.00 0.00 579 GLU A O 2
ATOM 1323 N N . LYS A 1 28 ? -7.953 3.237 1.575 1.00 0.00 580 LYS A N 2
ATOM 1324 C CA . LYS A 1 28 ? -7.642 3.099 0.157 1.00 0.00 580 LYS A CA 2
ATOM 1325 C C . LYS A 1 28 ? -6.193 3.490 -0.121 1.00 0.00 580 LYS A C 2
ATOM 1326 O O . LYS A 1 28 ? -5.827 4.661 -0.020 1.00 0.00 580 LYS A O 2
ATOM 1345 N N . ILE A 1 29 ? -5.378 2.504 -0.475 1.00 0.00 581 ILE A N 2
ATOM 1346 C CA . ILE A 1 29 ? -3.971 2.744 -0.771 1.00 0.00 581 ILE A CA 2
ATOM 1347 C C . ILE A 1 29 ? -3.732 2.834 -2.274 1.00 0.00 581 ILE A C 2
ATOM 1348 O O . ILE A 1 29 ? -4.252 2.027 -3.045 1.00 0.00 581 ILE A O 2
ATOM 1364 N N . LYS A 1 30 ? -2.942 3.820 -2.684 1.00 0.00 582 LYS A N 2
ATOM 1365 C CA . LYS A 1 30 ? -2.631 4.013 -4.096 1.00 0.00 582 LYS A CA 2
ATOM 1366 C C . LYS A 1 30 ? -1.146 3.785 -4.363 1.00 0.00 582 LYS A C 2
ATOM 1367 O O . LYS A 1 30 ? -0.302 4.578 -3.946 1.00 0.00 582 LYS A O 2
ATOM 1386 N N . VAL A 1 31 ? -0.836 2.698 -5.061 1.00 0.00 583 VAL A N 2
ATOM 1387 C CA . VAL A 1 31 ? 0.547 2.367 -5.385 1.00 0.00 583 VAL A CA 2
ATOM 1388 C C . VAL A 1 31 ? 1.109 3.322 -6.434 1.00 0.00 583 VAL A C 2
ATOM 1389 O O . VAL A 1 31 ? 0.564 3.446 -7.532 1.00 0.00 583 VAL A O 2
ATOM 1402 N N . LEU A 1 32 ? 2.202 3.993 -6.089 1.00 0.00 584 LEU A N 2
ATOM 1403 C CA . LEU A 1 32 ? 2.840 4.937 -7.000 1.00 0.00 584 LEU A CA 2
ATOM 1404 C C . LEU A 1 32 ? 4.131 4.358 -7.567 1.00 0.00 584 LEU A C 2
ATOM 1405 O O . LEU A 1 32 ? 4.583 4.756 -8.641 1.00 0.00 584 LEU A O 2
ATOM 1421 N N . SER A 1 33 ? 4.720 3.415 -6.839 1.00 0.00 585 SER A N 2
ATOM 1422 C CA . SER A 1 33 ? 5.963 2.782 -7.269 1.00 0.00 585 SER A CA 2
ATOM 1423 C C . SER A 1 33 ? 5.973 1.302 -6.900 1.00 0.00 585 SER A C 2
ATOM 1424 O O . SER A 1 33 ? 5.068 0.813 -6.223 1.00 0.00 585 SER A O 2
ATOM 1432 N N . ILE A 1 34 ? 7.003 0.593 -7.350 1.00 0.00 586 ILE A N 2
ATOM 1433 C CA . ILE A 1 34 ? 7.133 -0.831 -7.067 1.00 0.00 586 ILE A CA 2
ATOM 1434 C C . ILE A 1 34 ? 8.599 -1.246 -6.994 1.00 0.00 586 ILE A C 2
ATOM 1435 O O . ILE A 1 34 ? 9.497 -0.413 -7.115 1.00 0.00 586 ILE A O 2
ATOM 1451 N N . GLY A 1 35 ? 8.833 -2.540 -6.798 1.00 0.00 587 GLY A N 2
ATOM 1452 C CA . GLY A 1 35 ? 10.191 -3.043 -6.714 1.00 0.00 587 GLY A CA 2
ATOM 1453 C C . GLY A 1 35 ? 10.280 -4.524 -7.022 1.00 0.00 587 GLY A C 2
ATOM 1454 O O . GLY A 1 35 ? 10.385 -4.917 -8.183 1.00 0.00 587 GLY A O 2
ATOM 1458 N N . GLU A 1 36 ? 10.241 -5.348 -5.978 1.00 0.00 588 GLU A N 2
ATOM 1459 C CA . GLU A 1 36 ? 10.321 -6.794 -6.145 1.00 0.00 588 GLU A CA 2
ATOM 1460 C C . GLU A 1 36 ? 9.435 -7.508 -5.128 1.00 0.00 588 GLU A C 2
ATOM 1461 O O . GLU A 1 36 ? 9.010 -6.918 -4.136 1.00 0.00 588 GLU A O 2
ATOM 1473 N N . GLY A 1 37 ? 9.159 -8.784 -5.384 1.00 0.00 589 GLY A N 2
ATOM 1474 C CA . GLY A 1 37 ? 8.325 -9.559 -4.484 1.00 0.00 589 GLY A CA 2
ATOM 1475 C C . GLY A 1 37 ? 7.005 -8.874 -4.184 1.00 0.00 589 GLY A C 2
ATOM 1476 O O . GLY A 1 37 ? 6.450 -8.179 -5.034 1.00 0.00 589 GLY A O 2
ATOM 1480 N N . GLY A 1 38 ? 6.499 -9.074 -2.972 1.00 0.00 590 GLY A N 2
ATOM 1481 C CA . GLY A 1 38 ? 5.240 -8.466 -2.584 1.00 0.00 590 GLY A CA 2
ATOM 1482 C C . GLY A 1 38 ? 5.428 -7.120 -1.914 1.00 0.00 590 GLY A C 2
ATOM 1483 O O . GLY A 1 38 ? 4.732 -6.796 -0.950 1.00 0.00 590 GLY A O 2
ATOM 1487 N N . PHE A 1 39 ? 6.369 -6.334 -2.422 1.00 0.00 591 PHE A N 2
ATOM 1488 C CA . PHE A 1 39 ? 6.648 -5.015 -1.866 1.00 0.00 591 PHE A CA 2
ATOM 1489 C C . PHE A 1 39 ? 6.559 -3.939 -2.944 1.00 0.00 591 PHE A C 2
ATOM 1490 O O . PHE A 1 39 ? 7.011 -4.136 -4.071 1.00 0.00 591 PHE A O 2
ATOM 1507 N N . TRP A 1 40 ? 5.972 -2.801 -2.588 1.00 0.00 592 TRP A N 2
ATOM 1508 C CA . TRP A 1 40 ? 5.823 -1.694 -3.525 1.00 0.00 592 TRP A CA 2
ATOM 1509 C C . TRP A 1 40 ? 5.569 -0.385 -2.785 1.00 0.00 592 TRP A C 2
ATOM 1510 O O . TRP A 1 40 ? 5.338 -0.381 -1.576 1.00 0.00 592 TRP A O 2
ATOM 1531 N N . GLU A 1 41 ? 5.613 0.723 -3.518 1.00 0.00 593 GLU A N 2
ATOM 1532 C CA . GLU A 1 41 ? 5.387 2.037 -2.928 1.00 0.00 593 GLU A CA 2
ATOM 1533 C C . GLU A 1 41 ? 3.967 2.523 -3.207 1.00 0.00 593 GLU A C 2
ATOM 1534 O O . GLU A 1 41 ? 3.432 2.315 -4.296 1.00 0.00 593 GLU A O 2
ATOM 1546 N N . GLY A 1 42 ? 3.363 3.170 -2.216 1.00 0.00 594 GLY A N 2
ATOM 1547 C CA . GLY A 1 42 ? 2.011 3.674 -2.374 1.00 0.00 594 GLY A CA 2
ATOM 1548 C C . GLY A 1 42 ? 1.713 4.833 -1.443 1.00 0.00 594 GLY A C 2
ATOM 1549 O O . GLY A 1 42 ? 2.613 5.362 -0.792 1.00 0.00 594 GLY A O 2
ATOM 1553 N N . GLN A 1 43 ? 0.446 5.229 -1.382 1.00 0.00 595 GLN A N 2
ATOM 1554 C CA . GLN A 1 43 ? 0.031 6.335 -0.527 1.00 0.00 595 GLN A CA 2
ATOM 1555 C C . GLN A 1 43 ? -1.221 5.973 0.263 1.00 0.00 595 GLN A C 2
ATOM 1556 O O . GLN A 1 43 ? -2.168 5.402 -0.281 1.00 0.00 595 GLN A O 2
ATOM 1570 N N . VAL A 1 44 ? -1.222 6.307 1.550 1.00 0.00 596 VAL A N 2
ATOM 1571 C CA . VAL A 1 44 ? -2.359 6.017 2.415 1.00 0.00 596 VAL A CA 2
ATOM 1572 C C . VAL A 1 44 ? -2.742 7.235 3.247 1.00 0.00 596 VAL A C 2
ATOM 1573 O O . VAL A 1 44 ? -1.974 7.688 4.096 1.00 0.00 596 VAL A O 2
ATOM 1586 N N . LYS A 1 45 ? -3.935 7.766 2.998 1.00 0.00 597 LYS A N 2
ATOM 1587 C CA . LYS A 1 45 ? -4.422 8.932 3.724 1.00 0.00 597 LYS A CA 2
ATOM 1588 C C . LYS A 1 45 ? -3.292 9.921 3.986 1.00 0.00 597 LYS A C 2
ATOM 1589 O O . LYS A 1 45 ? -3.245 10.563 5.034 1.00 0.00 597 LYS A O 2
ATOM 1608 N N . GLY A 1 46 ? -2.380 10.039 3.025 1.00 0.00 598 GLY A N 2
ATOM 1609 C CA . GLY A 1 46 ? -1.263 10.954 3.171 1.00 0.00 598 GLY A CA 2
ATOM 1610 C C . GLY A 1 46 ? 0.068 10.233 3.254 1.00 0.00 598 GLY A C 2
ATOM 1611 O O . GLY A 1 46 ? 1.004 10.557 2.523 1.00 0.00 598 GLY A O 2
ATOM 1615 N N . ARG A 1 47 ? 0.156 9.255 4.149 1.00 0.00 599 ARG A N 2
ATOM 1616 C CA . ARG A 1 47 ? 1.383 8.488 4.327 1.00 0.00 599 ARG A CA 2
ATOM 1617 C C . ARG A 1 47 ? 1.805 7.827 3.019 1.00 0.00 599 ARG A C 2
ATOM 1618 O O . ARG A 1 47 ? 1.206 6.841 2.588 1.00 0.00 599 ARG A O 2
ATOM 1639 N N . VAL A 1 48 ? 2.840 8.374 2.391 1.00 0.00 600 VAL A N 2
ATOM 1640 C CA . VAL A 1 48 ? 3.344 7.838 1.132 1.00 0.00 600 VAL A CA 2
ATOM 1641 C C . VAL A 1 48 ? 4.750 7.271 1.299 1.00 0.00 600 VAL A C 2
ATOM 1642 O O . VAL A 1 48 ? 5.673 7.980 1.694 1.00 0.00 600 VAL A O 2
ATOM 1655 N N . GLY A 1 49 ? 4.903 5.985 0.995 1.00 0.00 601 GLY A N 2
ATOM 1656 C CA . GLY A 1 49 ? 6.200 5.344 1.119 1.00 0.00 601 GLY A CA 2
ATOM 1657 C C . GLY A 1 49 ? 6.183 3.906 0.642 1.00 0.00 601 GLY A C 2
ATOM 1658 O O . GLY A 1 49 ? 5.408 3.548 -0.246 1.00 0.00 601 GLY A O 2
ATOM 1662 N N . TRP A 1 50 ? 7.039 3.079 1.229 1.00 0.00 602 TRP A N 2
ATOM 1663 C CA . TRP A 1 50 ? 7.121 1.671 0.858 1.00 0.00 602 TRP A CA 2
ATOM 1664 C C . TRP A 1 50 ? 6.388 0.797 1.870 1.00 0.00 602 TRP A C 2
ATOM 1665 O O . TRP A 1 50 ? 6.301 1.138 3.050 1.00 0.00 602 TRP A O 2
ATOM 1686 N N . PHE A 1 51 ? 5.864 -0.331 1.403 1.00 0.00 603 PHE A N 2
ATOM 1687 C CA . PHE A 1 51 ? 5.140 -1.254 2.269 1.00 0.00 603 PHE A CA 2
ATOM 1688 C C . PHE A 1 51 ? 4.748 -2.518 1.509 1.00 0.00 603 PHE A C 2
ATOM 1689 O O . PHE A 1 51 ? 4.635 -2.528 0.284 1.00 0.00 603 PHE A O 2
ATOM 1706 N N . PRO A 1 52 ? 4.537 -3.613 2.255 1.00 0.00 604 PRO A N 2
ATOM 1707 C CA . PRO A 1 52 ? 4.156 -4.904 1.675 1.00 0.00 604 PRO A CA 2
ATOM 1708 C C . PRO A 1 52 ? 2.737 -4.891 1.115 1.00 0.00 604 PRO A C 2
ATOM 1709 O O . PRO A 1 52 ? 1.799 -4.456 1.784 1.00 0.00 604 PRO A O 2
ATOM 1720 N N . SER A 1 53 ? 2.585 -5.372 -0.115 1.00 0.00 605 SER A N 2
ATOM 1721 C CA . SER A 1 53 ? 1.281 -5.413 -0.765 1.00 0.00 605 SER A CA 2
ATOM 1722 C C . SER A 1 53 ? 0.399 -6.492 -0.145 1.00 0.00 605 SER A C 2
ATOM 1723 O O . SER A 1 53 ? -0.791 -6.588 -0.449 1.00 0.00 605 SER A O 2
ATOM 1731 N N . ASP A 1 54 ? 0.990 -7.303 0.725 1.00 0.00 606 ASP A N 2
ATOM 1732 C CA . ASP A 1 54 ? 0.259 -8.376 1.389 1.00 0.00 606 ASP A CA 2
ATOM 1733 C C . ASP A 1 54 ? -0.932 -7.822 2.164 1.00 0.00 606 ASP A C 2
ATOM 1734 O O . ASP A 1 54 ? -1.932 -8.514 2.363 1.00 0.00 606 ASP A O 2
ATOM 1743 N N . CYS A 1 55 ? -0.819 -6.573 2.602 1.00 0.00 607 CYS A N 2
ATOM 1744 C CA . CYS A 1 55 ? -1.886 -5.928 3.358 1.00 0.00 607 CYS A CA 2
ATOM 1745 C C . CYS A 1 55 ? -2.850 -5.202 2.425 1.00 0.00 607 CYS A C 2
ATOM 1746 O O . CYS A 1 55 ? -3.802 -4.563 2.874 1.00 0.00 607 CYS A O 2
ATOM 1754 N N . LEU A 1 56 ? -2.595 -5.301 1.125 1.00 0.00 608 LEU A N 2
ATOM 1755 C CA . LEU A 1 56 ? -3.438 -4.653 0.128 1.00 0.00 608 LEU A CA 2
ATOM 1756 C C . LEU A 1 56 ? -4.241 -5.682 -0.661 1.00 0.00 608 LEU A C 2
ATOM 1757 O O . LEU A 1 56 ? -3.899 -6.864 -0.683 1.00 0.00 608 LEU A O 2
ATOM 1773 N N . GLU A 1 57 ? -5.309 -5.225 -1.307 1.00 0.00 609 GLU A N 2
ATOM 1774 C CA . GLU A 1 57 ? -6.158 -6.108 -2.098 1.00 0.00 609 GLU A CA 2
ATOM 1775 C C . GLU A 1 57 ? -6.937 -5.319 -3.146 1.00 0.00 609 GLU A C 2
ATOM 1776 O O . GLU A 1 57 ? -7.509 -4.271 -2.850 1.00 0.00 609 GLU A O 2
ATOM 1788 N N . GLU A 1 58 ? -6.952 -5.830 -4.373 1.00 0.00 610 GLU A N 2
ATOM 1789 C CA . GLU A 1 58 ? -7.659 -5.174 -5.466 1.00 0.00 610 GLU A CA 2
ATOM 1790 C C . GLU A 1 58 ? -9.128 -4.957 -5.112 1.00 0.00 610 GLU A C 2
ATOM 1791 O O . GLU A 1 58 ? -9.893 -5.912 -4.985 1.00 0.00 610 GLU A O 2
ATOM 1803 N N . VAL A 1 59 ? -9.511 -3.695 -4.953 1.00 0.00 611 VAL A N 2
ATOM 1804 C CA . VAL A 1 59 ? -10.888 -3.352 -4.614 1.00 0.00 611 VAL A CA 2
ATOM 1805 C C . VAL A 1 59 ? -11.754 -3.254 -5.865 1.00 0.00 611 VAL A C 2
ATOM 1806 O O . VAL A 1 59 ? -12.951 -3.536 -5.827 1.00 0.00 611 VAL A O 2
ATOM 1819 N N . ALA A 1 60 ? -11.140 -2.853 -6.973 1.00 0.00 612 ALA A N 2
ATOM 1820 C CA . ALA A 1 60 ? -11.854 -2.721 -8.237 1.00 0.00 612 ALA A CA 2
ATOM 1821 C C . ALA A 1 60 ? -12.532 -4.029 -8.625 1.00 0.00 612 ALA A C 2
ATOM 1822 O O . ALA A 1 60 ? -11.954 -5.106 -8.479 1.00 0.00 612 ALA A O 2
ATOM 1829 N N . ASN A 1 61 ? -13.762 -3.930 -9.119 1.00 0.00 613 ASN A N 2
ATOM 1830 C CA . ASN A 1 61 ? -14.521 -5.108 -9.526 1.00 0.00 613 ASN A CA 2
ATOM 1831 C C . ASN A 1 61 ? -14.798 -5.084 -11.025 1.00 0.00 613 ASN A C 2
ATOM 1832 O O . ASN A 1 61 ? -14.775 -4.026 -11.654 1.00 0.00 613 ASN A O 2
ATOM 1843 N N . MET A 1 1 ? 5.202 -0.510 -15.836 1.00 0.00 553 MET A N 3
ATOM 1844 C CA . MET A 1 1 ? 4.660 0.722 -15.273 1.00 0.00 553 MET A CA 3
ATOM 1845 C C . MET A 1 1 ? 3.527 0.420 -14.298 1.00 0.00 553 MET A C 3
ATOM 1846 O O . MET A 1 1 ? 2.918 -0.648 -14.350 1.00 0.00 553 MET A O 3
ATOM 1860 N N . VAL A 1 2 ? 3.250 1.369 -13.408 1.00 0.00 554 VAL A N 3
ATOM 1861 C CA . VAL A 1 2 ? 2.189 1.204 -12.421 1.00 0.00 554 VAL A CA 3
ATOM 1862 C C . VAL A 1 2 ? 0.874 0.816 -13.088 1.00 0.00 554 VAL A C 3
ATOM 1863 O O . VAL A 1 2 ? 0.642 1.086 -14.266 1.00 0.00 554 VAL A O 3
ATOM 1876 N N . PRO A 1 3 ? -0.010 0.164 -12.317 1.00 0.00 555 PRO A N 3
ATOM 1877 C CA . PRO A 1 3 ? -1.319 -0.275 -12.812 1.00 0.00 555 PRO A CA 3
ATOM 1878 C C . PRO A 1 3 ? -2.262 0.894 -13.076 1.00 0.00 555 PRO A C 3
ATOM 1879 O O . PRO A 1 3 ? -2.885 0.976 -14.132 1.00 0.00 555 PRO A O 3
ATOM 1890 N N . GLY A 1 4 ? -2.361 1.799 -12.107 1.00 0.00 556 GLY A N 3
ATOM 1891 C CA . GLY A 1 4 ? -3.230 2.953 -12.255 1.00 0.00 556 GLY A CA 3
ATOM 1892 C C . GLY A 1 4 ? -4.590 2.737 -11.622 1.00 0.00 556 GLY A C 3
ATOM 1893 O O . GLY A 1 4 ? -5.561 3.402 -11.984 1.00 0.00 556 GLY A O 3
ATOM 1897 N N . ARG A 1 5 ? -4.661 1.806 -10.677 1.00 0.00 557 ARG A N 3
ATOM 1898 C CA . ARG A 1 5 ? -5.914 1.503 -9.995 1.00 0.00 557 ARG A CA 3
ATOM 1899 C C . ARG A 1 5 ? -5.737 1.566 -8.481 1.00 0.00 557 ARG A C 3
ATOM 1900 O O . ARG A 1 5 ? -4.766 1.043 -7.936 1.00 0.00 557 ARG A O 3
ATOM 1921 N N . SER A 1 6 ? -6.684 2.211 -7.806 1.00 0.00 558 SER A N 3
ATOM 1922 C CA . SER A 1 6 ? -6.632 2.347 -6.355 1.00 0.00 558 SER A CA 3
ATOM 1923 C C . SER A 1 6 ? -6.937 1.016 -5.674 1.00 0.00 558 SER A C 3
ATOM 1924 O O . SER A 1 6 ? -7.924 0.353 -5.996 1.00 0.00 558 SER A O 3
ATOM 1932 N N . PHE A 1 7 ? -6.084 0.632 -4.730 1.00 0.00 559 PHE A N 3
ATOM 1933 C CA . PHE A 1 7 ? -6.261 -0.620 -4.003 1.00 0.00 559 PHE A CA 3
ATOM 1934 C C . PHE A 1 7 ? -6.791 -0.362 -2.596 1.00 0.00 559 PHE A C 3
ATOM 1935 O O . PHE A 1 7 ? -6.802 0.775 -2.125 1.00 0.00 559 PHE A O 3
ATOM 1952 N N . MET A 1 8 ? -7.228 -1.425 -1.930 1.00 0.00 560 MET A N 3
ATOM 1953 C CA . MET A 1 8 ? -7.759 -1.313 -0.577 1.00 0.00 560 MET A CA 3
ATOM 1954 C C . MET A 1 8 ? -6.950 -2.166 0.396 1.00 0.00 560 MET A C 3
ATOM 1955 O O . MET A 1 8 ? -6.648 -3.326 0.116 1.00 0.00 560 MET A O 3
ATOM 1969 N N . ALA A 1 9 ? -6.603 -1.583 1.539 1.00 0.00 561 ALA A N 3
ATOM 1970 C CA . ALA A 1 9 ? -5.831 -2.292 2.553 1.00 0.00 561 ALA A CA 3
ATOM 1971 C C . ALA A 1 9 ? -6.726 -3.196 3.394 1.00 0.00 561 ALA A C 3
ATOM 1972 O O . ALA A 1 9 ? -7.703 -2.740 3.989 1.00 0.00 561 ALA A O 3
ATOM 1979 N N . VAL A 1 10 ? -6.388 -4.481 3.438 1.00 0.00 562 VAL A N 3
ATOM 1980 C CA . VAL A 1 10 ? -7.161 -5.449 4.205 1.00 0.00 562 VAL A CA 3
ATOM 1981 C C . VAL A 1 10 ? -6.663 -5.534 5.643 1.00 0.00 562 VAL A C 3
ATOM 1982 O O . VAL A 1 10 ? -7.306 -6.139 6.501 1.00 0.00 562 VAL A O 3
ATOM 1995 N N . LYS A 1 11 ? -5.511 -4.925 5.901 1.00 0.00 563 LYS A N 3
ATOM 1996 C CA . LYS A 1 11 ? -4.924 -4.929 7.236 1.00 0.00 563 LYS A CA 3
ATOM 1997 C C . LYS A 1 11 ? -3.948 -3.769 7.405 1.00 0.00 563 LYS A C 3
ATOM 1998 O O . LYS A 1 11 ? -3.309 -3.337 6.446 1.00 0.00 563 LYS A O 3
ATOM 2017 N N . SER A 1 12 ? -3.837 -3.270 8.632 1.00 0.00 564 SER A N 3
ATOM 2018 C CA . SER A 1 12 ? -2.940 -2.158 8.926 1.00 0.00 564 SER A CA 3
ATOM 2019 C C . SER A 1 12 ? -1.489 -2.629 8.972 1.00 0.00 564 SER A C 3
ATOM 2020 O O . SER A 1 12 ? -1.215 -3.819 9.129 1.00 0.00 564 SER A O 3
ATOM 2028 N N . TYR A 1 13 ? -0.565 -1.686 8.832 1.00 0.00 565 TYR A N 3
ATOM 2029 C CA . TYR A 1 13 ? 0.859 -2.002 8.854 1.00 0.00 565 TYR A CA 3
ATOM 2030 C C . TYR A 1 13 ? 1.641 -0.942 9.623 1.00 0.00 565 TYR A C 3
ATOM 2031 O O . TYR A 1 13 ? 1.291 0.238 9.606 1.00 0.00 565 TYR A O 3
ATOM 2049 N N . GLN A 1 14 ? 2.703 -1.372 10.298 1.00 0.00 566 GLN A N 3
ATOM 2050 C CA . GLN A 1 14 ? 3.534 -0.461 11.075 1.00 0.00 566 GLN A CA 3
ATOM 2051 C C . GLN A 1 14 ? 4.927 -0.342 10.465 1.00 0.00 566 GLN A C 3
ATOM 2052 O O . GLN A 1 14 ? 5.705 -1.295 10.482 1.00 0.00 566 GLN A O 3
ATOM 2066 N N . ALA A 1 15 ? 5.234 0.833 9.927 1.00 0.00 567 ALA A N 3
ATOM 2067 C CA . ALA A 1 15 ? 6.534 1.076 9.313 1.00 0.00 567 ALA A CA 3
ATOM 2068 C C . ALA A 1 15 ? 7.668 0.669 10.248 1.00 0.00 567 ALA A C 3
ATOM 2069 O O . ALA A 1 15 ? 7.624 0.945 11.446 1.00 0.00 567 ALA A O 3
ATOM 2076 N N . GLN A 1 16 ? 8.679 0.010 9.692 1.00 0.00 568 GLN A N 3
ATOM 2077 C CA . GLN A 1 16 ? 9.823 -0.436 10.478 1.00 0.00 568 GLN A CA 3
ATOM 2078 C C . GLN A 1 16 ? 11.124 0.118 9.908 1.00 0.00 568 GLN A C 3
ATOM 2079 O O . GLN A 1 16 ? 12.047 0.450 10.651 1.00 0.00 568 GLN A O 3
ATOM 2093 N N . ALA A 1 17 ? 11.191 0.213 8.584 1.00 0.00 569 ALA A N 3
ATOM 2094 C CA . ALA A 1 17 ? 12.379 0.729 7.914 1.00 0.00 569 ALA A CA 3
ATOM 2095 C C . ALA A 1 17 ? 12.364 2.252 7.864 1.00 0.00 569 ALA A C 3
ATOM 2096 O O . ALA A 1 17 ? 11.503 2.892 8.468 1.00 0.00 569 ALA A O 3
ATOM 2103 N N . GLU A 1 18 ? 13.320 2.825 7.139 1.00 0.00 570 GLU A N 3
ATOM 2104 C CA . GLU A 1 18 ? 13.415 4.275 7.012 1.00 0.00 570 GLU A CA 3
ATOM 2105 C C . GLU A 1 18 ? 12.493 4.786 5.909 1.00 0.00 570 GLU A C 3
ATOM 2106 O O . GLU A 1 18 ? 11.976 5.900 5.984 1.00 0.00 570 GLU A O 3
ATOM 2118 N N . GLY A 1 19 ? 12.290 3.962 4.885 1.00 0.00 571 GLY A N 3
ATOM 2119 C CA . GLY A 1 19 ? 11.432 4.348 3.781 1.00 0.00 571 GLY A CA 3
ATOM 2120 C C . GLY A 1 19 ? 10.114 3.598 3.782 1.00 0.00 571 GLY A C 3
ATOM 2121 O O . GLY A 1 19 ? 9.481 3.442 2.738 1.00 0.00 571 GLY A O 3
ATOM 2125 N N . GLU A 1 20 ? 9.702 3.130 4.955 1.00 0.00 572 GLU A N 3
ATOM 2126 C CA . GLU A 1 20 ? 8.453 2.389 5.086 1.00 0.00 572 GLU A CA 3
ATOM 2127 C C . GLU A 1 20 ? 7.385 3.239 5.769 1.00 0.00 572 GLU A C 3
ATOM 2128 O O . GLU A 1 20 ? 7.690 4.053 6.641 1.00 0.00 572 GLU A O 3
ATOM 2140 N N . ILE A 1 21 ? 6.134 3.043 5.367 1.00 0.00 573 ILE A N 3
ATOM 2141 C CA . ILE A 1 21 ? 5.022 3.790 5.941 1.00 0.00 573 ILE A CA 3
ATOM 2142 C C . ILE A 1 21 ? 3.999 2.854 6.573 1.00 0.00 573 ILE A C 3
ATOM 2143 O O . ILE A 1 21 ? 4.026 1.644 6.346 1.00 0.00 573 ILE A O 3
ATOM 2159 N N . SER A 1 22 ? 3.095 3.421 7.366 1.00 0.00 574 SER A N 3
ATOM 2160 C CA . SER A 1 22 ? 2.062 2.636 8.032 1.00 0.00 574 SER A CA 3
ATOM 2161 C C . SER A 1 22 ? 0.846 2.459 7.129 1.00 0.00 574 SER A C 3
ATOM 2162 O O . SER A 1 22 ? 0.790 3.011 6.029 1.00 0.00 574 SER A O 3
ATOM 2170 N N . LEU A 1 23 ? -0.125 1.685 7.600 1.00 0.00 575 LEU A N 3
ATOM 2171 C CA . LEU A 1 23 ? -1.342 1.434 6.837 1.00 0.00 575 LEU A CA 3
ATOM 2172 C C . LEU A 1 23 ? -2.567 1.444 7.744 1.00 0.00 575 LEU A C 3
ATOM 2173 O O . LEU A 1 23 ? -2.445 1.493 8.968 1.00 0.00 575 LEU A O 3
ATOM 2189 N N . SER A 1 24 ? -3.748 1.395 7.136 1.00 0.00 576 SER A N 3
ATOM 2190 C CA . SER A 1 24 ? -4.997 1.401 7.889 1.00 0.00 576 SER A CA 3
ATOM 2191 C C . SER A 1 24 ? -6.031 0.491 7.235 1.00 0.00 576 SER A C 3
ATOM 2192 O O . SER A 1 24 ? -6.388 0.673 6.070 1.00 0.00 576 SER A O 3
ATOM 2200 N N . LYS A 1 25 ? -6.510 -0.490 7.991 1.00 0.00 577 LYS A N 3
ATOM 2201 C CA . LYS A 1 25 ? -7.504 -1.430 7.488 1.00 0.00 577 LYS A CA 3
ATOM 2202 C C . LYS A 1 25 ? -8.708 -0.692 6.912 1.00 0.00 577 LYS A C 3
ATOM 2203 O O . LYS A 1 25 ? -9.342 0.110 7.598 1.00 0.00 577 LYS A O 3
ATOM 2222 N N . GLY A 1 26 ? -9.020 -0.971 5.650 1.00 0.00 578 GLY A N 3
ATOM 2223 C CA . GLY A 1 26 ? -10.148 -0.326 5.005 1.00 0.00 578 GLY A CA 3
ATOM 2224 C C . GLY A 1 26 ? -9.752 0.941 4.273 1.00 0.00 578 GLY A C 3
ATOM 2225 O O . GLY A 1 26 ? -10.547 1.507 3.524 1.00 0.00 578 GLY A O 3
ATOM 2229 N N . GLU A 1 27 ? -8.518 1.387 4.492 1.00 0.00 579 GLU A N 3
ATOM 2230 C CA . GLU A 1 27 ? -8.019 2.597 3.849 1.00 0.00 579 GLU A CA 3
ATOM 2231 C C . GLU A 1 27 ? -7.598 2.314 2.410 1.00 0.00 579 GLU A C 3
ATOM 2232 O O . GLU A 1 27 ? -6.933 1.317 2.131 1.00 0.00 579 GLU A O 3
ATOM 2244 N N . LYS A 1 28 ? -7.993 3.197 1.499 1.00 0.00 580 LYS A N 3
ATOM 2245 C CA . LYS A 1 28 ? -7.658 3.045 0.089 1.00 0.00 580 LYS A CA 3
ATOM 2246 C C . LYS A 1 28 ? -6.212 3.456 -0.174 1.00 0.00 580 LYS A C 3
ATOM 2247 O O . LYS A 1 28 ? -5.859 4.630 -0.059 1.00 0.00 580 LYS A O 3
ATOM 2266 N N . ILE A 1 29 ? -5.380 2.481 -0.529 1.00 0.00 581 ILE A N 3
ATOM 2267 C CA . ILE A 1 29 ? -3.974 2.743 -0.810 1.00 0.00 581 ILE A CA 3
ATOM 2268 C C . ILE A 1 29 ? -3.723 2.843 -2.311 1.00 0.00 581 ILE A C 3
ATOM 2269 O O . ILE A 1 29 ? -4.227 2.035 -3.090 1.00 0.00 581 ILE A O 3
ATOM 2285 N N . LYS A 1 30 ? -2.939 3.839 -2.709 1.00 0.00 582 LYS A N 3
ATOM 2286 C CA . LYS A 1 30 ? -2.617 4.044 -4.116 1.00 0.00 582 LYS A CA 3
ATOM 2287 C C . LYS A 1 30 ? -1.130 3.822 -4.372 1.00 0.00 582 LYS A C 3
ATOM 2288 O O . LYS A 1 30 ? -0.292 4.622 -3.959 1.00 0.00 582 LYS A O 3
ATOM 2307 N N . VAL A 1 31 ? -0.809 2.728 -5.058 1.00 0.00 583 VAL A N 3
ATOM 2308 C CA . VAL A 1 31 ? 0.577 2.401 -5.371 1.00 0.00 583 VAL A CA 3
ATOM 2309 C C . VAL A 1 31 ? 1.151 3.372 -6.396 1.00 0.00 583 VAL A C 3
ATOM 2310 O O . VAL A 1 31 ? 0.619 3.518 -7.497 1.00 0.00 583 VAL A O 3
ATOM 2323 N N . LEU A 1 32 ? 2.243 4.034 -6.029 1.00 0.00 584 LEU A N 3
ATOM 2324 C CA . LEU A 1 32 ? 2.892 4.992 -6.917 1.00 0.00 584 LEU A CA 3
ATOM 2325 C C . LEU A 1 32 ? 4.181 4.414 -7.492 1.00 0.00 584 LEU A C 3
ATOM 2326 O O . LEU A 1 32 ? 4.664 4.860 -8.533 1.00 0.00 584 LEU A O 3
ATOM 2342 N N . SER A 1 33 ? 4.733 3.416 -6.808 1.00 0.00 585 SER A N 3
ATOM 2343 C CA . SER A 1 33 ? 5.967 2.777 -7.250 1.00 0.00 585 SER A CA 3
ATOM 2344 C C . SER A 1 33 ? 5.955 1.286 -6.925 1.00 0.00 585 SER A C 3
ATOM 2345 O O . SER A 1 33 ? 5.109 0.814 -6.163 1.00 0.00 585 SER A O 3
ATOM 2353 N N . ILE A 1 34 ? 6.896 0.552 -7.506 1.00 0.00 586 ILE A N 3
ATOM 2354 C CA . ILE A 1 34 ? 6.995 -0.885 -7.277 1.00 0.00 586 ILE A CA 3
ATOM 2355 C C . ILE A 1 34 ? 8.450 -1.340 -7.263 1.00 0.00 586 ILE A C 3
ATOM 2356 O O . ILE A 1 34 ? 9.351 -0.585 -7.624 1.00 0.00 586 ILE A O 3
ATOM 2372 N N . GLY A 1 35 ? 8.671 -2.583 -6.846 1.00 0.00 587 GLY A N 3
ATOM 2373 C CA . GLY A 1 35 ? 10.018 -3.120 -6.795 1.00 0.00 587 GLY A CA 3
ATOM 2374 C C . GLY A 1 35 ? 10.060 -4.610 -7.068 1.00 0.00 587 GLY A C 3
ATOM 2375 O O . GLY A 1 35 ? 9.909 -5.041 -8.211 1.00 0.00 587 GLY A O 3
ATOM 2379 N N . GLU A 1 36 ? 10.266 -5.399 -6.018 1.00 0.00 588 GLU A N 3
ATOM 2380 C CA . GLU A 1 36 ? 10.330 -6.849 -6.152 1.00 0.00 588 GLU A CA 3
ATOM 2381 C C . GLU A 1 36 ? 9.457 -7.531 -5.103 1.00 0.00 588 GLU A C 3
ATOM 2382 O O . GLU A 1 36 ? 9.045 -6.910 -4.123 1.00 0.00 588 GLU A O 3
ATOM 2394 N N . GLY A 1 37 ? 9.178 -8.814 -5.316 1.00 0.00 589 GLY A N 3
ATOM 2395 C CA . GLY A 1 37 ? 8.357 -9.559 -4.380 1.00 0.00 589 GLY A CA 3
ATOM 2396 C C . GLY A 1 37 ? 7.035 -8.873 -4.095 1.00 0.00 589 GLY A C 3
ATOM 2397 O O . GLY A 1 37 ? 6.490 -8.180 -4.952 1.00 0.00 589 GLY A O 3
ATOM 2401 N N . GLY A 1 38 ? 6.517 -9.068 -2.885 1.00 0.00 590 GLY A N 3
ATOM 2402 C CA . GLY A 1 38 ? 5.255 -8.459 -2.511 1.00 0.00 590 GLY A CA 3
ATOM 2403 C C . GLY A 1 38 ? 5.438 -7.110 -1.845 1.00 0.00 590 GLY A C 3
ATOM 2404 O O . GLY A 1 38 ? 4.741 -6.785 -0.883 1.00 0.00 590 GLY A O 3
ATOM 2408 N N . PHE A 1 39 ? 6.378 -6.322 -2.356 1.00 0.00 591 PHE A N 3
ATOM 2409 C CA . PHE A 1 39 ? 6.653 -5.000 -1.803 1.00 0.00 591 PHE A CA 3
ATOM 2410 C C . PHE A 1 39 ? 6.557 -3.927 -2.884 1.00 0.00 591 PHE A C 3
ATOM 2411 O O . PHE A 1 39 ? 6.994 -4.132 -4.016 1.00 0.00 591 PHE A O 3
ATOM 2428 N N . TRP A 1 40 ? 5.981 -2.785 -2.525 1.00 0.00 592 TRP A N 3
ATOM 2429 C CA . TRP A 1 40 ? 5.826 -1.680 -3.463 1.00 0.00 592 TRP A CA 3
ATOM 2430 C C . TRP A 1 40 ? 5.568 -0.372 -2.724 1.00 0.00 592 TRP A C 3
ATOM 2431 O O . TRP A 1 40 ? 5.332 -0.367 -1.517 1.00 0.00 592 TRP A O 3
ATOM 2452 N N . GLU A 1 41 ? 5.611 0.736 -3.459 1.00 0.00 593 GLU A N 3
ATOM 2453 C CA . GLU A 1 41 ? 5.381 2.051 -2.870 1.00 0.00 593 GLU A CA 3
ATOM 2454 C C . GLU A 1 41 ? 3.963 2.534 -3.159 1.00 0.00 593 GLU A C 3
ATOM 2455 O O . GLU A 1 41 ? 3.437 2.336 -4.254 1.00 0.00 593 GLU A O 3
ATOM 2467 N N . GLY A 1 42 ? 3.348 3.171 -2.166 1.00 0.00 594 GLY A N 3
ATOM 2468 C CA . GLY A 1 42 ? 1.995 3.673 -2.332 1.00 0.00 594 GLY A CA 3
ATOM 2469 C C . GLY A 1 42 ? 1.691 4.834 -1.407 1.00 0.00 594 GLY A C 3
ATOM 2470 O O . GLY A 1 42 ? 2.583 5.347 -0.731 1.00 0.00 594 GLY A O 3
ATOM 2474 N N . GLN A 1 43 ? 0.429 5.251 -1.379 1.00 0.00 595 GLN A N 3
ATOM 2475 C CA . GLN A 1 43 ? 0.013 6.362 -0.531 1.00 0.00 595 GLN A CA 3
ATOM 2476 C C . GLN A 1 43 ? -1.246 6.005 0.252 1.00 0.00 595 GLN A C 3
ATOM 2477 O O . GLN A 1 43 ? -2.195 5.445 -0.297 1.00 0.00 595 GLN A O 3
ATOM 2491 N N . VAL A 1 44 ? -1.249 6.333 1.541 1.00 0.00 596 VAL A N 3
ATOM 2492 C CA . VAL A 1 44 ? -2.391 6.046 2.401 1.00 0.00 596 VAL A CA 3
ATOM 2493 C C . VAL A 1 44 ? -2.773 7.268 3.229 1.00 0.00 596 VAL A C 3
ATOM 2494 O O . VAL A 1 44 ? -2.006 7.720 4.080 1.00 0.00 596 VAL A O 3
ATOM 2507 N N . LYS A 1 45 ? -3.966 7.797 2.979 1.00 0.00 597 LYS A N 3
ATOM 2508 C CA . LYS A 1 45 ? -4.453 8.965 3.702 1.00 0.00 597 LYS A CA 3
ATOM 2509 C C . LYS A 1 45 ? -3.321 9.954 3.963 1.00 0.00 597 LYS A C 3
ATOM 2510 O O . LYS A 1 45 ? -3.277 10.599 5.010 1.00 0.00 597 LYS A O 3
ATOM 2529 N N . GLY A 1 46 ? -2.410 10.071 3.003 1.00 0.00 598 GLY A N 3
ATOM 2530 C CA . GLY A 1 46 ? -1.292 10.985 3.148 1.00 0.00 598 GLY A CA 3
ATOM 2531 C C . GLY A 1 46 ? 0.037 10.265 3.242 1.00 0.00 598 GLY A C 3
ATOM 2532 O O . GLY A 1 46 ? 0.979 10.587 2.517 1.00 0.00 598 GLY A O 3
ATOM 2536 N N . ARG A 1 47 ? 0.117 9.286 4.137 1.00 0.00 599 ARG A N 3
ATOM 2537 C CA . ARG A 1 47 ? 1.342 8.520 4.325 1.00 0.00 599 ARG A CA 3
ATOM 2538 C C . ARG A 1 47 ? 1.774 7.855 3.021 1.00 0.00 599 ARG A C 3
ATOM 2539 O O . ARG A 1 47 ? 1.178 6.870 2.587 1.00 0.00 599 ARG A O 3
ATOM 2560 N N . VAL A 1 48 ? 2.815 8.401 2.401 1.00 0.00 600 VAL A N 3
ATOM 2561 C CA . VAL A 1 48 ? 3.327 7.861 1.146 1.00 0.00 600 VAL A CA 3
ATOM 2562 C C . VAL A 1 48 ? 4.732 7.298 1.324 1.00 0.00 600 VAL A C 3
ATOM 2563 O O . VAL A 1 48 ? 5.655 8.014 1.707 1.00 0.00 600 VAL A O 3
ATOM 2576 N N . GLY A 1 49 ? 4.886 6.007 1.040 1.00 0.00 601 GLY A N 3
ATOM 2577 C CA . GLY A 1 49 ? 6.182 5.368 1.175 1.00 0.00 601 GLY A CA 3
ATOM 2578 C C . GLY A 1 49 ? 6.171 3.930 0.698 1.00 0.00 601 GLY A C 3
ATOM 2579 O O . GLY A 1 49 ? 5.398 3.569 -0.189 1.00 0.00 601 GLY A O 3
ATOM 2583 N N . TRP A 1 50 ? 7.029 3.106 1.289 1.00 0.00 602 TRP A N 3
ATOM 2584 C CA . TRP A 1 50 ? 7.116 1.698 0.918 1.00 0.00 602 TRP A CA 3
ATOM 2585 C C . TRP A 1 50 ? 6.385 0.823 1.931 1.00 0.00 602 TRP A C 3
ATOM 2586 O O . TRP A 1 50 ? 6.293 1.165 3.109 1.00 0.00 602 TRP A O 3
ATOM 2607 N N . PHE A 1 51 ? 5.867 -0.308 1.463 1.00 0.00 603 PHE A N 3
ATOM 2608 C CA . PHE A 1 51 ? 5.143 -1.232 2.329 1.00 0.00 603 PHE A CA 3
ATOM 2609 C C . PHE A 1 51 ? 4.756 -2.498 1.570 1.00 0.00 603 PHE A C 3
ATOM 2610 O O . PHE A 1 51 ? 4.643 -2.506 0.344 1.00 0.00 603 PHE A O 3
ATOM 2627 N N . PRO A 1 52 ? 4.548 -3.594 2.314 1.00 0.00 604 PRO A N 3
ATOM 2628 C CA . PRO A 1 52 ? 4.171 -4.885 1.734 1.00 0.00 604 PRO A CA 3
ATOM 2629 C C . PRO A 1 52 ? 2.753 -4.879 1.174 1.00 0.00 604 PRO A C 3
ATOM 2630 O O . PRO A 1 52 ? 1.811 -4.461 1.849 1.00 0.00 604 PRO A O 3
ATOM 2641 N N . SER A 1 53 ? 2.606 -5.343 -0.063 1.00 0.00 605 SER A N 3
ATOM 2642 C CA . SER A 1 53 ? 1.302 -5.386 -0.715 1.00 0.00 605 SER A CA 3
ATOM 2643 C C . SER A 1 53 ? 0.424 -6.472 -0.100 1.00 0.00 605 SER A C 3
ATOM 2644 O O . SER A 1 53 ? -0.767 -6.564 -0.397 1.00 0.00 605 SER A O 3
ATOM 2652 N N . ASP A 1 54 ? 1.023 -7.293 0.756 1.00 0.00 606 ASP A N 3
ATOM 2653 C CA . ASP A 1 54 ? 0.297 -8.373 1.414 1.00 0.00 606 ASP A CA 3
ATOM 2654 C C . ASP A 1 54 ? -0.889 -7.829 2.206 1.00 0.00 606 ASP A C 3
ATOM 2655 O O . ASP A 1 54 ? -1.870 -8.536 2.436 1.00 0.00 606 ASP A O 3
ATOM 2664 N N . CYS A 1 55 ? -0.788 -6.570 2.619 1.00 0.00 607 CYS A N 3
ATOM 2665 C CA . CYS A 1 55 ? -1.852 -5.930 3.387 1.00 0.00 607 CYS A CA 3
ATOM 2666 C C . CYS A 1 55 ? -2.813 -5.185 2.467 1.00 0.00 607 CYS A C 3
ATOM 2667 O O . CYS A 1 55 ? -3.695 -4.460 2.929 1.00 0.00 607 CYS A O 3
ATOM 2675 N N . LEU A 1 56 ? -2.638 -5.366 1.163 1.00 0.00 608 LEU A N 3
ATOM 2676 C CA . LEU A 1 56 ? -3.488 -4.710 0.178 1.00 0.00 608 LEU A CA 3
ATOM 2677 C C . LEU A 1 56 ? -4.295 -5.734 -0.615 1.00 0.00 608 LEU A C 3
ATOM 2678 O O . LEU A 1 56 ? -3.984 -6.924 -0.605 1.00 0.00 608 LEU A O 3
ATOM 2694 N N . GLU A 1 57 ? -5.330 -5.262 -1.302 1.00 0.00 609 GLU A N 3
ATOM 2695 C CA . GLU A 1 57 ? -6.180 -6.138 -2.101 1.00 0.00 609 GLU A CA 3
ATOM 2696 C C . GLU A 1 57 ? -6.906 -5.347 -3.187 1.00 0.00 609 GLU A C 3
ATOM 2697 O O . GLU A 1 57 ? -7.348 -4.221 -2.958 1.00 0.00 609 GLU A O 3
ATOM 2709 N N . GLU A 1 58 ? -7.026 -5.947 -4.366 1.00 0.00 610 GLU A N 3
ATOM 2710 C CA . GLU A 1 58 ? -7.698 -5.300 -5.488 1.00 0.00 610 GLU A CA 3
ATOM 2711 C C . GLU A 1 58 ? -9.118 -4.895 -5.108 1.00 0.00 610 GLU A C 3
ATOM 2712 O O . GLU A 1 58 ? -9.775 -5.561 -4.308 1.00 0.00 610 GLU A O 3
ATOM 2724 N N . VAL A 1 59 ? -9.589 -3.797 -5.691 1.00 0.00 611 VAL A N 3
ATOM 2725 C CA . VAL A 1 59 ? -10.932 -3.300 -5.417 1.00 0.00 611 VAL A CA 3
ATOM 2726 C C . VAL A 1 59 ? -11.478 -2.508 -6.600 1.00 0.00 611 VAL A C 3
ATOM 2727 O O . VAL A 1 59 ? -10.765 -2.249 -7.569 1.00 0.00 611 VAL A O 3
ATOM 2740 N N . ALA A 1 60 ? -12.747 -2.126 -6.514 1.00 0.00 612 ALA A N 3
ATOM 2741 C CA . ALA A 1 60 ? -13.389 -1.361 -7.576 1.00 0.00 612 ALA A CA 3
ATOM 2742 C C . ALA A 1 60 ? -13.482 0.116 -7.208 1.00 0.00 612 ALA A C 3
ATOM 2743 O O . ALA A 1 60 ? -13.621 0.466 -6.038 1.00 0.00 612 ALA A O 3
ATOM 2750 N N . ASN A 1 61 ? -13.403 0.978 -8.219 1.00 0.00 613 ASN A N 3
ATOM 2751 C CA . ASN A 1 61 ? -13.478 2.418 -8.001 1.00 0.00 613 ASN A CA 3
ATOM 2752 C C . ASN A 1 61 ? -14.921 2.906 -8.075 1.00 0.00 613 ASN A C 3
ATOM 2753 O O . ASN A 1 61 ? -15.689 2.472 -8.933 1.00 0.00 613 ASN A O 3
ATOM 2764 N N . MET A 1 1 ? 7.303 -0.208 -13.900 1.00 0.00 553 MET A N 4
ATOM 2765 C CA . MET A 1 1 ? 6.023 0.307 -14.371 1.00 0.00 553 MET A CA 4
ATOM 2766 C C . MET A 1 1 ? 5.384 1.214 -13.324 1.00 0.00 553 MET A C 4
ATOM 2767 O O . MET A 1 1 ? 5.853 1.296 -12.189 1.00 0.00 553 MET A O 4
ATOM 2781 N N . VAL A 1 2 ? 4.311 1.896 -13.714 1.00 0.00 554 VAL A N 4
ATOM 2782 C CA . VAL A 1 2 ? 3.608 2.798 -12.810 1.00 0.00 554 VAL A CA 4
ATOM 2783 C C . VAL A 1 2 ? 2.159 2.990 -13.240 1.00 0.00 554 VAL A C 4
ATOM 2784 O O . VAL A 1 2 ? 1.790 4.003 -13.835 1.00 0.00 554 VAL A O 4
ATOM 2797 N N . PRO A 1 3 ? 1.313 1.993 -12.936 1.00 0.00 555 PRO A N 4
ATOM 2798 C CA . PRO A 1 3 ? -0.110 2.029 -13.282 1.00 0.00 555 PRO A CA 4
ATOM 2799 C C . PRO A 1 3 ? -0.878 3.062 -12.467 1.00 0.00 555 PRO A C 4
ATOM 2800 O O . PRO A 1 3 ? -0.299 3.785 -11.657 1.00 0.00 555 PRO A O 4
ATOM 2811 N N . GLY A 1 4 ? -2.190 3.126 -12.685 1.00 0.00 556 GLY A N 4
ATOM 2812 C CA . GLY A 1 4 ? -3.015 4.074 -11.961 1.00 0.00 556 GLY A CA 4
ATOM 2813 C C . GLY A 1 4 ? -4.232 3.422 -11.332 1.00 0.00 556 GLY A C 4
ATOM 2814 O O . GLY A 1 4 ? -5.350 3.915 -11.470 1.00 0.00 556 GLY A O 4
ATOM 2818 N N . ARG A 1 5 ? -4.011 2.309 -10.639 1.00 0.00 557 ARG A N 4
ATOM 2819 C CA . ARG A 1 5 ? -5.098 1.588 -9.989 1.00 0.00 557 ARG A CA 4
ATOM 2820 C C . ARG A 1 5 ? -5.164 1.928 -8.503 1.00 0.00 557 ARG A C 4
ATOM 2821 O O . ARG A 1 5 ? -4.171 2.345 -7.906 1.00 0.00 557 ARG A O 4
ATOM 2842 N N . SER A 1 6 ? -6.341 1.748 -7.912 1.00 0.00 558 SER A N 4
ATOM 2843 C CA . SER A 1 6 ? -6.538 2.040 -6.497 1.00 0.00 558 SER A CA 4
ATOM 2844 C C . SER A 1 6 ? -6.874 0.771 -5.721 1.00 0.00 558 SER A C 4
ATOM 2845 O O . SER A 1 6 ? -7.956 0.204 -5.873 1.00 0.00 558 SER A O 4
ATOM 2853 N N . PHE A 1 7 ? -5.937 0.328 -4.889 1.00 0.00 559 PHE A N 4
ATOM 2854 C CA . PHE A 1 7 ? -6.132 -0.878 -4.089 1.00 0.00 559 PHE A CA 4
ATOM 2855 C C . PHE A 1 7 ? -6.540 -0.522 -2.662 1.00 0.00 559 PHE A C 4
ATOM 2856 O O . PHE A 1 7 ? -6.256 0.574 -2.178 1.00 0.00 559 PHE A O 4
ATOM 2873 N N . MET A 1 8 ? -7.209 -1.456 -1.995 1.00 0.00 560 MET A N 4
ATOM 2874 C CA . MET A 1 8 ? -7.657 -1.243 -0.624 1.00 0.00 560 MET A CA 4
ATOM 2875 C C . MET A 1 8 ? -6.870 -2.117 0.347 1.00 0.00 560 MET A C 4
ATOM 2876 O O . MET A 1 8 ? -6.566 -3.272 0.051 1.00 0.00 560 MET A O 4
ATOM 2890 N N . ALA A 1 9 ? -6.540 -1.556 1.506 1.00 0.00 561 ALA A N 4
ATOM 2891 C CA . ALA A 1 9 ? -5.790 -2.287 2.522 1.00 0.00 561 ALA A CA 4
ATOM 2892 C C . ALA A 1 9 ? -6.717 -3.128 3.392 1.00 0.00 561 ALA A C 4
ATOM 2893 O O . ALA A 1 9 ? -7.611 -2.601 4.054 1.00 0.00 561 ALA A O 4
ATOM 2900 N N . VAL A 1 10 ? -6.501 -4.439 3.385 1.00 0.00 562 VAL A N 4
ATOM 2901 C CA . VAL A 1 10 ? -7.316 -5.354 4.172 1.00 0.00 562 VAL A CA 4
ATOM 2902 C C . VAL A 1 10 ? -6.808 -5.446 5.607 1.00 0.00 562 VAL A C 4
ATOM 2903 O O . VAL A 1 10 ? -7.454 -6.041 6.471 1.00 0.00 562 VAL A O 4
ATOM 2916 N N . LYS A 1 11 ? -5.643 -4.855 5.856 1.00 0.00 563 LYS A N 4
ATOM 2917 C CA . LYS A 1 11 ? -5.046 -4.869 7.186 1.00 0.00 563 LYS A CA 4
ATOM 2918 C C . LYS A 1 11 ? -4.056 -3.721 7.349 1.00 0.00 563 LYS A C 4
ATOM 2919 O O . LYS A 1 11 ? -3.407 -3.307 6.388 1.00 0.00 563 LYS A O 4
ATOM 2938 N N . SER A 1 12 ? -3.943 -3.211 8.573 1.00 0.00 564 SER A N 4
ATOM 2939 C CA . SER A 1 12 ? -3.033 -2.109 8.862 1.00 0.00 564 SER A CA 4
ATOM 2940 C C . SER A 1 12 ? -1.594 -2.604 8.950 1.00 0.00 564 SER A C 4
ATOM 2941 O O . SER A 1 12 ? -1.343 -3.804 9.061 1.00 0.00 564 SER A O 4
ATOM 2949 N N . TYR A 1 13 ? -0.650 -1.669 8.899 1.00 0.00 565 TYR A N 4
ATOM 2950 C CA . TYR A 1 13 ? 0.766 -2.009 8.971 1.00 0.00 565 TYR A CA 4
ATOM 2951 C C . TYR A 1 13 ? 1.555 -0.908 9.675 1.00 0.00 565 TYR A C 4
ATOM 2952 O O . TYR A 1 13 ? 1.220 0.271 9.574 1.00 0.00 565 TYR A O 4
ATOM 2970 N N . GLN A 1 14 ? 2.604 -1.305 10.387 1.00 0.00 566 GLN A N 4
ATOM 2971 C CA . GLN A 1 14 ? 3.441 -0.354 11.109 1.00 0.00 566 GLN A CA 4
ATOM 2972 C C . GLN A 1 14 ? 4.833 -0.275 10.491 1.00 0.00 566 GLN A C 4
ATOM 2973 O O . GLN A 1 14 ? 5.602 -1.234 10.548 1.00 0.00 566 GLN A O 4
ATOM 2987 N N . ALA A 1 15 ? 5.151 0.873 9.902 1.00 0.00 567 ALA A N 4
ATOM 2988 C CA . ALA A 1 15 ? 6.451 1.075 9.275 1.00 0.00 567 ALA A CA 4
ATOM 2989 C C . ALA A 1 15 ? 7.582 0.682 10.218 1.00 0.00 567 ALA A C 4
ATOM 2990 O O . ALA A 1 15 ? 7.576 1.044 11.394 1.00 0.00 567 ALA A O 4
ATOM 2997 N N . GLN A 1 16 ? 8.551 -0.064 9.695 1.00 0.00 568 GLN A N 4
ATOM 2998 C CA . GLN A 1 16 ? 9.688 -0.506 10.492 1.00 0.00 568 GLN A CA 4
ATOM 2999 C C . GLN A 1 16 ? 10.996 0.032 9.923 1.00 0.00 568 GLN A C 4
ATOM 3000 O O . GLN A 1 16 ? 11.959 0.254 10.656 1.00 0.00 568 GLN A O 4
ATOM 3014 N N . ALA A 1 17 ? 11.023 0.242 8.610 1.00 0.00 569 ALA A N 4
ATOM 3015 C CA . ALA A 1 17 ? 12.212 0.756 7.942 1.00 0.00 569 ALA A CA 4
ATOM 3016 C C . ALA A 1 17 ? 12.232 2.281 7.957 1.00 0.00 569 ALA A C 4
ATOM 3017 O O . ALA A 1 17 ? 11.436 2.914 8.649 1.00 0.00 569 ALA A O 4
ATOM 3024 N N . GLU A 1 18 ? 13.148 2.863 7.187 1.00 0.00 570 GLU A N 4
ATOM 3025 C CA . GLU A 1 18 ? 13.271 4.314 7.114 1.00 0.00 570 GLU A CA 4
ATOM 3026 C C . GLU A 1 18 ? 12.406 4.877 5.992 1.00 0.00 570 GLU A C 4
ATOM 3027 O O . GLU A 1 18 ? 11.908 5.998 6.080 1.00 0.00 570 GLU A O 4
ATOM 3039 N N . GLY A 1 19 ? 12.231 4.090 4.934 1.00 0.00 571 GLY A N 4
ATOM 3040 C CA . GLY A 1 19 ? 11.428 4.527 3.808 1.00 0.00 571 GLY A CA 4
ATOM 3041 C C . GLY A 1 19 ? 10.068 3.859 3.773 1.00 0.00 571 GLY A C 4
ATOM 3042 O O . GLY A 1 19 ? 9.282 4.084 2.852 1.00 0.00 571 GLY A O 4
ATOM 3046 N N . GLU A 1 20 ? 9.789 3.036 4.779 1.00 0.00 572 GLU A N 4
ATOM 3047 C CA . GLU A 1 20 ? 8.515 2.331 4.856 1.00 0.00 572 GLU A CA 4
ATOM 3048 C C . GLU A 1 20 ? 7.463 3.185 5.560 1.00 0.00 572 GLU A C 4
ATOM 3049 O O . GLU A 1 20 ? 7.794 4.061 6.359 1.00 0.00 572 GLU A O 4
ATOM 3061 N N . ILE A 1 21 ? 6.197 2.922 5.256 1.00 0.00 573 ILE A N 4
ATOM 3062 C CA . ILE A 1 21 ? 5.097 3.666 5.859 1.00 0.00 573 ILE A CA 4
ATOM 3063 C C . ILE A 1 21 ? 4.073 2.724 6.480 1.00 0.00 573 ILE A C 4
ATOM 3064 O O . ILE A 1 21 ? 4.074 1.523 6.210 1.00 0.00 573 ILE A O 4
ATOM 3080 N N . SER A 1 22 ? 3.197 3.278 7.313 1.00 0.00 574 SER A N 4
ATOM 3081 C CA . SER A 1 22 ? 2.166 2.485 7.975 1.00 0.00 574 SER A CA 4
ATOM 3082 C C . SER A 1 22 ? 0.929 2.356 7.091 1.00 0.00 574 SER A C 4
ATOM 3083 O O . SER A 1 22 ? 0.871 2.919 5.996 1.00 0.00 574 SER A O 4
ATOM 3091 N N . LEU A 1 23 ? -0.058 1.608 7.571 1.00 0.00 575 LEU A N 4
ATOM 3092 C CA . LEU A 1 23 ? -1.294 1.402 6.826 1.00 0.00 575 LEU A CA 4
ATOM 3093 C C . LEU A 1 23 ? -2.501 1.407 7.760 1.00 0.00 575 LEU A C 4
ATOM 3094 O O . LEU A 1 23 ? -2.352 1.426 8.981 1.00 0.00 575 LEU A O 4
ATOM 3110 N N . SER A 1 24 ? -3.695 1.385 7.176 1.00 0.00 576 SER A N 4
ATOM 3111 C CA . SER A 1 24 ? -4.926 1.387 7.956 1.00 0.00 576 SER A CA 4
ATOM 3112 C C . SER A 1 24 ? -5.980 0.490 7.312 1.00 0.00 576 SER A C 4
ATOM 3113 O O . SER A 1 24 ? -6.362 0.690 6.159 1.00 0.00 576 SER A O 4
ATOM 3121 N N . LYS A 1 25 ? -6.444 -0.501 8.066 1.00 0.00 577 LYS A N 4
ATOM 3122 C CA . LYS A 1 25 ? -7.452 -1.431 7.571 1.00 0.00 577 LYS A CA 4
ATOM 3123 C C . LYS A 1 25 ? -8.665 -0.680 7.029 1.00 0.00 577 LYS A C 4
ATOM 3124 O O . LYS A 1 25 ? -9.286 0.111 7.738 1.00 0.00 577 LYS A O 4
ATOM 3143 N N . GLY A 1 26 ? -8.998 -0.934 5.768 1.00 0.00 578 GLY A N 4
ATOM 3144 C CA . GLY A 1 26 ? -10.135 -0.276 5.151 1.00 0.00 578 GLY A CA 4
ATOM 3145 C C . GLY A 1 26 ? -9.750 1.012 4.451 1.00 0.00 578 GLY A C 4
ATOM 3146 O O . GLY A 1 26 ? -10.594 1.673 3.846 1.00 0.00 578 GLY A O 4
ATOM 3150 N N . GLU A 1 27 ? -8.472 1.370 4.535 1.00 0.00 579 GLU A N 4
ATOM 3151 C CA . GLU A 1 27 ? -7.979 2.590 3.906 1.00 0.00 579 GLU A CA 4
ATOM 3152 C C . GLU A 1 27 ? -7.590 2.332 2.452 1.00 0.00 579 GLU A C 4
ATOM 3153 O O . GLU A 1 27 ? -6.969 1.317 2.134 1.00 0.00 579 GLU A O 4
ATOM 3165 N N . LYS A 1 28 ? -7.959 3.258 1.574 1.00 0.00 580 LYS A N 4
ATOM 3166 C CA . LYS A 1 28 ? -7.651 3.135 0.154 1.00 0.00 580 LYS A CA 4
ATOM 3167 C C . LYS A 1 28 ? -6.201 3.520 -0.122 1.00 0.00 580 LYS A C 4
ATOM 3168 O O . LYS A 1 28 ? -5.827 4.689 -0.014 1.00 0.00 580 LYS A O 4
ATOM 3187 N N . ILE A 1 29 ? -5.388 2.530 -0.479 1.00 0.00 581 ILE A N 4
ATOM 3188 C CA . ILE A 1 29 ? -3.981 2.767 -0.773 1.00 0.00 581 ILE A CA 4
ATOM 3189 C C . ILE A 1 29 ? -3.745 2.882 -2.275 1.00 0.00 581 ILE A C 4
ATOM 3190 O O . ILE A 1 29 ? -4.273 2.095 -3.062 1.00 0.00 581 ILE A O 4
ATOM 3206 N N . LYS A 1 30 ? -2.948 3.870 -2.668 1.00 0.00 582 LYS A N 4
ATOM 3207 C CA . LYS A 1 30 ? -2.638 4.090 -4.076 1.00 0.00 582 LYS A CA 4
ATOM 3208 C C . LYS A 1 30 ? -1.156 3.854 -4.351 1.00 0.00 582 LYS A C 4
ATOM 3209 O O . LYS A 1 30 ? -0.306 4.647 -3.945 1.00 0.00 582 LYS A O 4
ATOM 3228 N N . VAL A 1 31 ? -0.854 2.760 -5.043 1.00 0.00 583 VAL A N 4
ATOM 3229 C CA . VAL A 1 31 ? 0.525 2.421 -5.374 1.00 0.00 583 VAL A CA 4
ATOM 3230 C C . VAL A 1 31 ? 1.083 3.364 -6.434 1.00 0.00 583 VAL A C 4
ATOM 3231 O O . VAL A 1 31 ? 0.536 3.473 -7.533 1.00 0.00 583 VAL A O 4
ATOM 3244 N N . LEU A 1 32 ? 2.175 4.043 -6.100 1.00 0.00 584 LEU A N 4
ATOM 3245 C CA . LEU A 1 32 ? 2.809 4.976 -7.024 1.00 0.00 584 LEU A CA 4
ATOM 3246 C C . LEU A 1 32 ? 4.084 4.381 -7.612 1.00 0.00 584 LEU A C 4
ATOM 3247 O O . LEU A 1 32 ? 4.502 4.744 -8.711 1.00 0.00 584 LEU A O 4
ATOM 3263 N N . SER A 1 33 ? 4.697 3.461 -6.872 1.00 0.00 585 SER A N 4
ATOM 3264 C CA . SER A 1 33 ? 5.925 2.814 -7.319 1.00 0.00 585 SER A CA 4
ATOM 3265 C C . SER A 1 33 ? 5.896 1.321 -7.010 1.00 0.00 585 SER A C 4
ATOM 3266 O O . SER A 1 33 ? 5.096 0.860 -6.197 1.00 0.00 585 SER A O 4
ATOM 3274 N N . ILE A 1 34 ? 6.777 0.571 -7.667 1.00 0.00 586 ILE A N 4
ATOM 3275 C CA . ILE A 1 34 ? 6.852 -0.870 -7.461 1.00 0.00 586 ILE A CA 4
ATOM 3276 C C . ILE A 1 34 ? 8.302 -1.339 -7.395 1.00 0.00 586 ILE A C 4
ATOM 3277 O O . ILE A 1 34 ? 9.210 -0.653 -7.862 1.00 0.00 586 ILE A O 4
ATOM 3293 N N . GLY A 1 35 ? 8.512 -2.515 -6.810 1.00 0.00 587 GLY A N 4
ATOM 3294 C CA . GLY A 1 35 ? 9.854 -3.058 -6.695 1.00 0.00 587 GLY A CA 4
ATOM 3295 C C . GLY A 1 35 ? 9.909 -4.539 -7.011 1.00 0.00 587 GLY A C 4
ATOM 3296 O O . GLY A 1 35 ? 10.024 -4.929 -8.172 1.00 0.00 587 GLY A O 4
ATOM 3300 N N . GLU A 1 36 ? 9.828 -5.366 -5.974 1.00 0.00 588 GLU A N 4
ATOM 3301 C CA . GLU A 1 36 ? 9.873 -6.814 -6.146 1.00 0.00 588 GLU A CA 4
ATOM 3302 C C . GLU A 1 36 ? 9.760 -7.527 -4.801 1.00 0.00 588 GLU A C 4
ATOM 3303 O O . GLU A 1 36 ? 10.297 -7.064 -3.795 1.00 0.00 588 GLU A O 4
ATOM 3315 N N . GLY A 1 37 ? 9.057 -8.655 -4.792 1.00 0.00 589 GLY A N 4
ATOM 3316 C CA . GLY A 1 37 ? 8.885 -9.413 -3.567 1.00 0.00 589 GLY A CA 4
ATOM 3317 C C . GLY A 1 37 ? 7.673 -8.967 -2.775 1.00 0.00 589 GLY A C 4
ATOM 3318 O O . GLY A 1 37 ? 7.770 -8.687 -1.581 1.00 0.00 589 GLY A O 4
ATOM 3322 N N . GLY A 1 38 ? 6.524 -8.898 -3.443 1.00 0.00 590 GLY A N 4
ATOM 3323 C CA . GLY A 1 38 ? 5.303 -8.480 -2.777 1.00 0.00 590 GLY A CA 4
ATOM 3324 C C . GLY A 1 38 ? 5.452 -7.142 -2.080 1.00 0.00 590 GLY A C 4
ATOM 3325 O O . GLY A 1 38 ? 4.727 -6.845 -1.131 1.00 0.00 590 GLY A O 4
ATOM 3329 N N . PHE A 1 39 ? 6.394 -6.333 -2.551 1.00 0.00 591 PHE A N 4
ATOM 3330 C CA . PHE A 1 39 ? 6.638 -5.019 -1.965 1.00 0.00 591 PHE A CA 4
ATOM 3331 C C . PHE A 1 39 ? 6.549 -3.926 -3.026 1.00 0.00 591 PHE A C 4
ATOM 3332 O O . PHE A 1 39 ? 6.990 -4.111 -4.161 1.00 0.00 591 PHE A O 4
ATOM 3349 N N . TRP A 1 40 ? 5.978 -2.789 -2.648 1.00 0.00 592 TRP A N 4
ATOM 3350 C CA . TRP A 1 40 ? 5.831 -1.665 -3.566 1.00 0.00 592 TRP A CA 4
ATOM 3351 C C . TRP A 1 40 ? 5.574 -0.369 -2.805 1.00 0.00 592 TRP A C 4
ATOM 3352 O O . TRP A 1 40 ? 5.335 -0.386 -1.597 1.00 0.00 592 TRP A O 4
ATOM 3373 N N . GLU A 1 41 ? 5.624 0.751 -3.518 1.00 0.00 593 GLU A N 4
ATOM 3374 C CA . GLU A 1 41 ? 5.397 2.055 -2.907 1.00 0.00 593 GLU A CA 4
ATOM 3375 C C . GLU A 1 41 ? 3.983 2.552 -3.194 1.00 0.00 593 GLU A C 4
ATOM 3376 O O . GLU A 1 41 ? 3.458 2.363 -4.292 1.00 0.00 593 GLU A O 4
ATOM 3388 N N . GLY A 1 42 ? 3.371 3.189 -2.200 1.00 0.00 594 GLY A N 4
ATOM 3389 C CA . GLY A 1 42 ? 2.024 3.702 -2.367 1.00 0.00 594 GLY A CA 4
ATOM 3390 C C . GLY A 1 42 ? 1.723 4.854 -1.428 1.00 0.00 594 GLY A C 4
ATOM 3391 O O . GLY A 1 42 ? 2.622 5.378 -0.770 1.00 0.00 594 GLY A O 4
ATOM 3395 N N . GLN A 1 43 ? 0.455 5.249 -1.366 1.00 0.00 595 GLN A N 4
ATOM 3396 C CA . GLN A 1 43 ? 0.040 6.348 -0.503 1.00 0.00 595 GLN A CA 4
ATOM 3397 C C . GLN A 1 43 ? -1.210 5.975 0.290 1.00 0.00 595 GLN A C 4
ATOM 3398 O O . GLN A 1 43 ? -2.153 5.399 -0.254 1.00 0.00 595 GLN A O 4
ATOM 3412 N N . VAL A 1 44 ? -1.210 6.306 1.576 1.00 0.00 596 VAL A N 4
ATOM 3413 C CA . VAL A 1 44 ? -2.342 6.007 2.444 1.00 0.00 596 VAL A CA 4
ATOM 3414 C C . VAL A 1 44 ? -2.717 7.214 3.296 1.00 0.00 596 VAL A C 4
ATOM 3415 O O . VAL A 1 44 ? -1.942 7.651 4.148 1.00 0.00 596 VAL A O 4
ATOM 3428 N N . LYS A 1 45 ? -3.909 7.750 3.062 1.00 0.00 597 LYS A N 4
ATOM 3429 C CA . LYS A 1 45 ? -4.389 8.908 3.808 1.00 0.00 597 LYS A CA 4
ATOM 3430 C C . LYS A 1 45 ? -3.254 9.889 4.080 1.00 0.00 597 LYS A C 4
ATOM 3431 O O . LYS A 1 45 ? -3.200 10.514 5.137 1.00 0.00 597 LYS A O 4
ATOM 3450 N N . GLY A 1 46 ? -2.348 10.020 3.115 1.00 0.00 598 GLY A N 4
ATOM 3451 C CA . GLY A 1 46 ? -1.226 10.928 3.270 1.00 0.00 598 GLY A CA 4
ATOM 3452 C C . GLY A 1 46 ? 0.103 10.203 3.336 1.00 0.00 598 GLY A C 4
ATOM 3453 O O . GLY A 1 46 ? 1.036 10.535 2.606 1.00 0.00 598 GLY A O 4
ATOM 3457 N N . ARG A 1 47 ? 0.189 9.211 4.216 1.00 0.00 599 ARG A N 4
ATOM 3458 C CA . ARG A 1 47 ? 1.416 8.438 4.377 1.00 0.00 599 ARG A CA 4
ATOM 3459 C C . ARG A 1 47 ? 1.828 7.791 3.059 1.00 0.00 599 ARG A C 4
ATOM 3460 O O . ARG A 1 47 ? 1.220 6.817 2.615 1.00 0.00 599 ARG A O 4
ATOM 3481 N N . VAL A 1 48 ? 2.865 8.341 2.435 1.00 0.00 600 VAL A N 4
ATOM 3482 C CA . VAL A 1 48 ? 3.361 7.818 1.166 1.00 0.00 600 VAL A CA 4
ATOM 3483 C C . VAL A 1 48 ? 4.766 7.247 1.319 1.00 0.00 600 VAL A C 4
ATOM 3484 O O . VAL A 1 48 ? 5.699 7.958 1.692 1.00 0.00 600 VAL A O 4
ATOM 3497 N N . GLY A 1 49 ? 4.912 5.958 1.027 1.00 0.00 601 GLY A N 4
ATOM 3498 C CA . GLY A 1 49 ? 6.207 5.315 1.137 1.00 0.00 601 GLY A CA 4
ATOM 3499 C C . GLY A 1 49 ? 6.183 3.877 0.654 1.00 0.00 601 GLY A C 4
ATOM 3500 O O . GLY A 1 49 ? 5.383 3.519 -0.210 1.00 0.00 601 GLY A O 4
ATOM 3504 N N . TRP A 1 50 ? 7.061 3.053 1.212 1.00 0.00 602 TRP A N 4
ATOM 3505 C CA . TRP A 1 50 ? 7.138 1.647 0.832 1.00 0.00 602 TRP A CA 4
ATOM 3506 C C . TRP A 1 50 ? 6.401 0.770 1.839 1.00 0.00 602 TRP A C 4
ATOM 3507 O O . TRP A 1 50 ? 6.303 1.109 3.019 1.00 0.00 602 TRP A O 4
ATOM 3528 N N . PHE A 1 51 ? 5.885 -0.360 1.366 1.00 0.00 603 PHE A N 4
ATOM 3529 C CA . PHE A 1 51 ? 5.156 -1.284 2.225 1.00 0.00 603 PHE A CA 4
ATOM 3530 C C . PHE A 1 51 ? 4.771 -2.549 1.461 1.00 0.00 603 PHE A C 4
ATOM 3531 O O . PHE A 1 51 ? 4.665 -2.554 0.235 1.00 0.00 603 PHE A O 4
ATOM 3548 N N . PRO A 1 52 ? 4.558 -3.646 2.202 1.00 0.00 604 PRO A N 4
ATOM 3549 C CA . PRO A 1 52 ? 4.181 -4.936 1.616 1.00 0.00 604 PRO A CA 4
ATOM 3550 C C . PRO A 1 52 ? 2.766 -4.925 1.049 1.00 0.00 604 PRO A C 4
ATOM 3551 O O . PRO A 1 52 ? 1.826 -4.487 1.712 1.00 0.00 604 PRO A O 4
ATOM 3562 N N . SER A 1 53 ? 2.622 -5.408 -0.180 1.00 0.00 605 SER A N 4
ATOM 3563 C CA . SER A 1 53 ? 1.321 -5.450 -0.839 1.00 0.00 605 SER A CA 4
ATOM 3564 C C . SER A 1 53 ? 0.419 -6.497 -0.192 1.00 0.00 605 SER A C 4
ATOM 3565 O O . SER A 1 53 ? -0.774 -6.570 -0.484 1.00 0.00 605 SER A O 4
ATOM 3573 N N . ASP A 1 54 ? 0.999 -7.304 0.690 1.00 0.00 606 ASP A N 4
ATOM 3574 C CA . ASP A 1 54 ? 0.249 -8.347 1.380 1.00 0.00 606 ASP A CA 4
ATOM 3575 C C . ASP A 1 54 ? -0.948 -7.756 2.120 1.00 0.00 606 ASP A C 4
ATOM 3576 O O . ASP A 1 54 ? -2.011 -8.376 2.196 1.00 0.00 606 ASP A O 4
ATOM 3585 N N . CYS A 1 55 ? -0.770 -6.558 2.662 1.00 0.00 607 CYS A N 4
ATOM 3586 C CA . CYS A 1 55 ? -1.835 -5.883 3.397 1.00 0.00 607 CYS A CA 4
ATOM 3587 C C . CYS A 1 55 ? -2.802 -5.194 2.441 1.00 0.00 607 CYS A C 4
ATOM 3588 O O . CYS A 1 55 ? -3.812 -4.630 2.865 1.00 0.00 607 CYS A O 4
ATOM 3596 N N . LEU A 1 56 ? -2.487 -5.241 1.152 1.00 0.00 608 LEU A N 4
ATOM 3597 C CA . LEU A 1 56 ? -3.327 -4.619 0.136 1.00 0.00 608 LEU A CA 4
ATOM 3598 C C . LEU A 1 56 ? -4.128 -5.669 -0.626 1.00 0.00 608 LEU A C 4
ATOM 3599 O O . LEU A 1 56 ? -3.789 -6.853 -0.611 1.00 0.00 608 LEU A O 4
ATOM 3615 N N . GLU A 1 57 ? -5.190 -5.229 -1.293 1.00 0.00 609 GLU A N 4
ATOM 3616 C CA . GLU A 1 57 ? -6.038 -6.132 -2.062 1.00 0.00 609 GLU A CA 4
ATOM 3617 C C . GLU A 1 57 ? -6.912 -5.356 -3.042 1.00 0.00 609 GLU A C 4
ATOM 3618 O O . GLU A 1 57 ? -7.449 -4.298 -2.708 1.00 0.00 609 GLU A O 4
ATOM 3630 N N . GLU A 1 58 ? -7.051 -5.886 -4.253 1.00 0.00 610 GLU A N 4
ATOM 3631 C CA . GLU A 1 58 ? -7.860 -5.243 -5.281 1.00 0.00 610 GLU A CA 4
ATOM 3632 C C . GLU A 1 58 ? -9.330 -5.207 -4.876 1.00 0.00 610 GLU A C 4
ATOM 3633 O O . GLU A 1 58 ? -9.845 -6.155 -4.284 1.00 0.00 610 GLU A O 4
ATOM 3645 N N . VAL A 1 59 ? -10.000 -4.106 -5.196 1.00 0.00 611 VAL A N 4
ATOM 3646 C CA . VAL A 1 59 ? -11.411 -3.944 -4.866 1.00 0.00 611 VAL A CA 4
ATOM 3647 C C . VAL A 1 59 ? -12.296 -4.249 -6.071 1.00 0.00 611 VAL A C 4
ATOM 3648 O O . VAL A 1 59 ? -11.844 -4.201 -7.214 1.00 0.00 611 VAL A O 4
ATOM 3661 N N . ALA A 1 60 ? -13.560 -4.564 -5.805 1.00 0.00 612 ALA A N 4
ATOM 3662 C CA . ALA A 1 60 ? -14.508 -4.875 -6.866 1.00 0.00 612 ALA A CA 4
ATOM 3663 C C . ALA A 1 60 ? -15.337 -3.649 -7.237 1.00 0.00 612 ALA A C 4
ATOM 3664 O O . ALA A 1 60 ? -15.884 -2.974 -6.368 1.00 0.00 612 ALA A O 4
ATOM 3671 N N . ASN A 1 61 ? -15.424 -3.370 -8.533 1.00 0.00 613 ASN A N 4
ATOM 3672 C CA . ASN A 1 61 ? -16.185 -2.225 -9.019 1.00 0.00 613 ASN A CA 4
ATOM 3673 C C . ASN A 1 61 ? -17.378 -2.679 -9.855 1.00 0.00 613 ASN A C 4
ATOM 3674 O O . ASN A 1 61 ? -17.896 -1.924 -10.676 1.00 0.00 613 ASN A O 4
ATOM 3685 N N . MET A 1 1 ? 7.504 2.944 -13.133 1.00 0.00 553 MET A N 5
ATOM 3686 C CA . MET A 1 1 ? 6.186 3.392 -13.565 1.00 0.00 553 MET A CA 5
ATOM 3687 C C . MET A 1 1 ? 5.091 2.507 -12.974 1.00 0.00 553 MET A C 5
ATOM 3688 O O . MET A 1 1 ? 5.297 1.316 -12.745 1.00 0.00 553 MET A O 5
ATOM 3702 N N . VAL A 1 2 ? 3.924 3.099 -12.732 1.00 0.00 554 VAL A N 5
ATOM 3703 C CA . VAL A 1 2 ? 2.797 2.365 -12.170 1.00 0.00 554 VAL A CA 5
ATOM 3704 C C . VAL A 1 2 ? 1.579 2.445 -13.082 1.00 0.00 554 VAL A C 5
ATOM 3705 O O . VAL A 1 2 ? 1.446 3.353 -13.902 1.00 0.00 554 VAL A O 5
ATOM 3718 N N . PRO A 1 3 ? 0.667 1.473 -12.939 1.00 0.00 555 PRO A N 5
ATOM 3719 C CA . PRO A 1 3 ? -0.558 1.411 -13.741 1.00 0.00 555 PRO A CA 5
ATOM 3720 C C . PRO A 1 3 ? -1.542 2.520 -13.384 1.00 0.00 555 PRO A C 5
ATOM 3721 O O . PRO A 1 3 ? -2.062 3.207 -14.261 1.00 0.00 555 PRO A O 5
ATOM 3732 N N . GLY A 1 4 ? -1.791 2.689 -12.088 1.00 0.00 556 GLY A N 5
ATOM 3733 C CA . GLY A 1 4 ? -2.710 3.718 -11.638 1.00 0.00 556 GLY A CA 5
ATOM 3734 C C . GLY A 1 4 ? -3.928 3.142 -10.942 1.00 0.00 556 GLY A C 5
ATOM 3735 O O . GLY A 1 4 ? -4.760 3.882 -10.418 1.00 0.00 556 GLY A O 5
ATOM 3739 N N . ARG A 1 5 ? -4.033 1.817 -10.937 1.00 0.00 557 ARG A N 5
ATOM 3740 C CA . ARG A 1 5 ? -5.159 1.142 -10.303 1.00 0.00 557 ARG A CA 5
ATOM 3741 C C . ARG A 1 5 ? -5.076 1.257 -8.783 1.00 0.00 557 ARG A C 5
ATOM 3742 O O . ARG A 1 5 ? -4.076 0.877 -8.176 1.00 0.00 557 ARG A O 5
ATOM 3763 N N . SER A 1 6 ? -6.134 1.787 -8.176 1.00 0.00 558 SER A N 5
ATOM 3764 C CA . SER A 1 6 ? -6.178 1.956 -6.729 1.00 0.00 558 SER A CA 5
ATOM 3765 C C . SER A 1 6 ? -6.483 0.631 -6.036 1.00 0.00 558 SER A C 5
ATOM 3766 O O .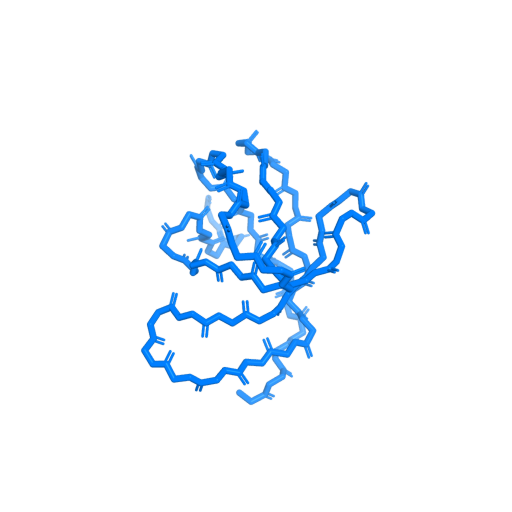 SER A 1 6 ? -7.190 -0.219 -6.578 1.00 0.00 558 SER A O 5
ATOM 3774 N N . PHE A 1 7 ? -5.945 0.463 -4.833 1.00 0.00 559 PHE A N 5
ATOM 3775 C CA . PHE A 1 7 ? -6.156 -0.758 -4.063 1.00 0.00 559 PHE A CA 5
ATOM 3776 C C . PHE A 1 7 ? -6.583 -0.435 -2.636 1.00 0.00 559 PHE A C 5
ATOM 3777 O O . PHE A 1 7 ? -6.370 0.676 -2.148 1.00 0.00 559 PHE A O 5
ATOM 3794 N N . MET A 1 8 ? -7.188 -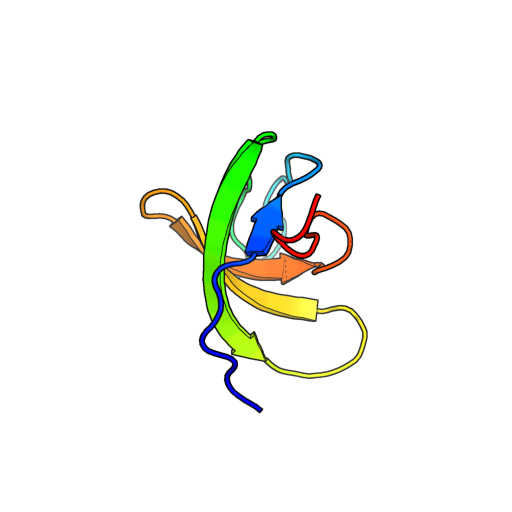1.413 -1.969 1.00 0.00 560 MET A N 5
ATOM 3795 C CA . MET A 1 8 ? -7.645 -1.232 -0.596 1.00 0.00 560 MET A CA 5
ATOM 3796 C C . MET A 1 8 ? -6.837 -2.099 0.365 1.00 0.00 560 MET A C 5
ATOM 3797 O O . MET A 1 8 ? -6.461 -3.223 0.033 1.00 0.00 560 MET A O 5
ATOM 3811 N N . ALA A 1 9 ? -6.575 -1.571 1.554 1.00 0.00 561 ALA A N 5
ATOM 3812 C CA . ALA A 1 9 ? -5.813 -2.297 2.562 1.00 0.00 561 ALA A CA 5
ATOM 3813 C C . ALA A 1 9 ? -6.724 -3.175 3.413 1.00 0.00 561 ALA A C 5
ATOM 3814 O O . ALA A 1 9 ? -7.657 -2.685 4.050 1.00 0.00 561 ALA A O 5
ATOM 3821 N N . VAL A 1 10 ? -6.451 -4.476 3.415 1.00 0.00 562 VAL A N 5
ATOM 3822 C CA . VAL A 1 10 ? -7.248 -5.423 4.188 1.00 0.00 562 VAL A CA 5
ATOM 3823 C C . VAL A 1 10 ? -6.734 -5.535 5.618 1.00 0.00 562 VAL A C 5
ATOM 3824 O O . VAL A 1 10 ? -7.372 -6.149 6.474 1.00 0.00 562 VAL A O 5
ATOM 3837 N N . LYS A 1 11 ? -5.575 -4.936 5.873 1.00 0.00 563 LYS A N 5
ATOM 3838 C CA . LYS A 1 11 ? -4.974 -4.967 7.202 1.00 0.00 563 LYS A CA 5
ATOM 3839 C C . LYS A 1 11 ? -4.004 -3.804 7.387 1.00 0.00 563 LYS A C 5
ATOM 3840 O O . LYS A 1 11 ? -3.354 -3.368 6.436 1.00 0.00 563 LYS A O 5
ATOM 3859 N N . SER A 1 12 ? -3.910 -3.306 8.615 1.00 0.00 564 SER A N 5
ATOM 3860 C CA . SER A 1 12 ? -3.021 -2.193 8.922 1.00 0.00 564 SER A CA 5
ATOM 3861 C C . SER A 1 12 ? -1.572 -2.663 9.014 1.00 0.00 564 SER A C 5
ATOM 3862 O O . SER A 1 12 ? -1.302 -3.860 9.116 1.00 0.00 564 SER A O 5
ATOM 3870 N N . TYR A 1 13 ? -0.645 -1.712 8.976 1.00 0.00 565 TYR A N 5
ATOM 3871 C CA . TYR A 1 13 ? 0.776 -2.028 9.051 1.00 0.00 565 TYR A CA 5
ATOM 3872 C C . TYR A 1 13 ? 1.548 -0.906 9.740 1.00 0.00 565 TYR A C 5
ATOM 3873 O O . TYR A 1 13 ? 1.196 0.268 9.621 1.00 0.00 565 TYR A O 5
ATOM 3891 N N . GLN A 1 14 ? 2.601 -1.277 10.461 1.00 0.00 566 GLN A N 5
ATOM 3892 C CA . GLN A 1 14 ? 3.423 -0.303 11.170 1.00 0.00 566 GLN A CA 5
ATOM 3893 C C . GLN A 1 14 ? 4.823 -0.234 10.570 1.00 0.00 566 GLN A C 5
ATOM 3894 O O . GLN A 1 14 ? 5.589 -1.194 10.645 1.00 0.00 566 GLN A O 5
ATOM 3908 N N . ALA A 1 15 ? 5.152 0.909 9.977 1.00 0.00 567 ALA A N 5
ATOM 3909 C CA . ALA A 1 15 ? 6.461 1.104 9.366 1.00 0.00 567 ALA A CA 5
ATOM 3910 C C . ALA A 1 15 ? 7.579 0.710 10.326 1.00 0.00 567 ALA A C 5
ATOM 3911 O O . ALA A 1 15 ? 7.515 1.006 11.520 1.00 0.00 567 ALA A O 5
ATOM 3918 N N . GLN A 1 16 ? 8.598 0.042 9.797 1.00 0.00 568 GLN A N 5
ATOM 3919 C CA . GLN A 1 16 ? 9.729 -0.393 10.610 1.00 0.00 568 GLN A CA 5
ATOM 3920 C C . GLN A 1 16 ? 11.040 0.157 10.058 1.00 0.00 568 GLN A C 5
ATOM 3921 O O . GLN A 1 16 ? 11.953 0.486 10.813 1.00 0.00 568 GLN A O 5
ATOM 3935 N N . ALA A 1 17 ? 11.125 0.253 8.734 1.00 0.00 569 ALA A N 5
ATOM 3936 C CA . ALA A 1 17 ? 12.323 0.765 8.080 1.00 0.00 569 ALA A CA 5
ATOM 3937 C C . ALA A 1 17 ? 12.309 2.289 8.024 1.00 0.00 569 ALA A C 5
ATOM 3938 O O . ALA A 1 17 ? 11.462 2.934 8.641 1.00 0.00 569 ALA A O 5
ATOM 3945 N N . GLU A 1 18 ? 13.252 2.858 7.279 1.00 0.00 570 GLU A N 5
ATOM 3946 C CA . GLU A 1 18 ? 13.348 4.306 7.144 1.00 0.00 570 GLU A CA 5
ATOM 3947 C C . GLU A 1 18 ? 12.462 4.805 6.006 1.00 0.00 570 GLU A C 5
ATOM 3948 O O . GLU A 1 18 ? 11.943 5.920 6.053 1.00 0.00 570 GLU A O 5
ATOM 3960 N N . GLY A 1 19 ? 12.295 3.971 4.984 1.00 0.00 571 GLY A N 5
ATOM 3961 C CA . GLY A 1 19 ? 11.472 4.346 3.848 1.00 0.00 571 GLY A CA 5
ATOM 3962 C C . GLY A 1 19 ? 10.155 3.596 3.813 1.00 0.00 571 GLY A C 5
ATOM 3963 O O . GLY A 1 19 ? 9.538 3.464 2.758 1.00 0.00 571 GLY A O 5
ATOM 3967 N N . GLU A 1 20 ? 9.728 3.100 4.970 1.00 0.00 572 GLU A N 5
ATOM 3968 C CA . GLU A 1 20 ? 8.477 2.356 5.065 1.00 0.00 572 GLU A CA 5
ATOM 3969 C C . GLU A 1 20 ? 7.395 3.195 5.739 1.00 0.00 572 GLU A C 5
ATOM 3970 O O . GLU A 1 20 ? 7.686 4.027 6.598 1.00 0.00 572 GLU A O 5
ATOM 3982 N N . ILE A 1 21 ? 6.147 2.968 5.342 1.00 0.00 573 ILE A N 5
ATOM 3983 C CA . ILE A 1 21 ? 5.022 3.702 5.907 1.00 0.00 573 ILE A CA 5
ATOM 3984 C C . ILE A 1 21 ? 3.995 2.752 6.513 1.00 0.00 573 ILE A C 5
ATOM 3985 O O . ILE A 1 21 ? 3.983 1.558 6.209 1.00 0.00 573 ILE A O 5
ATOM 4001 N N . SER A 1 22 ? 3.134 3.289 7.371 1.00 0.00 574 SER A N 5
ATOM 4002 C CA . SER A 1 22 ? 2.103 2.489 8.022 1.00 0.00 574 SER A CA 5
ATOM 4003 C C . SER A 1 22 ? 0.869 2.363 7.131 1.00 0.00 574 SER A C 5
ATOM 4004 O O . SER A 1 22 ? 0.798 2.966 6.060 1.00 0.00 574 SER A O 5
ATOM 4012 N N . LEU A 1 23 ? -0.098 1.573 7.581 1.00 0.00 575 LEU A N 5
ATOM 4013 C CA . LEU A 1 23 ? -1.330 1.366 6.827 1.00 0.00 575 LEU A CA 5
ATOM 4014 C C . LEU A 1 23 ? -2.544 1.378 7.751 1.00 0.00 575 LEU A C 5
ATOM 4015 O O . LEU A 1 23 ? -2.405 1.395 8.974 1.00 0.00 575 LEU A O 5
ATOM 4031 N N . SER A 1 24 ? -3.732 1.366 7.158 1.00 0.00 576 SER A N 5
ATOM 4032 C CA . SER A 1 24 ? -4.972 1.378 7.928 1.00 0.00 576 SER A CA 5
ATOM 4033 C C . SER A 1 24 ? -6.020 0.474 7.284 1.00 0.00 576 SER A C 5
ATOM 4034 O O . SER A 1 24 ? -6.396 0.667 6.128 1.00 0.00 576 SER A O 5
ATOM 4042 N N . LYS A 1 25 ? -6.487 -0.512 8.041 1.00 0.00 577 LYS A N 5
ATOM 4043 C CA . LYS A 1 25 ? -7.491 -1.446 7.548 1.00 0.00 577 LYS A CA 5
ATOM 4044 C C . LYS A 1 25 ? -8.700 -0.701 6.992 1.00 0.00 577 LYS A C 5
ATOM 4045 O O . LYS A 1 25 ? -9.332 0.088 7.693 1.00 0.00 577 LYS A O 5
ATOM 4064 N N . GLY A 1 26 ? -9.018 -0.957 5.726 1.00 0.00 578 GLY A N 5
ATOM 4065 C CA . GLY A 1 26 ? -10.151 -0.303 5.098 1.00 0.00 578 GLY A CA 5
ATOM 4066 C C . GLY A 1 26 ? -9.761 0.982 4.395 1.00 0.00 578 GLY A C 5
ATOM 4067 O O . GLY A 1 26 ? -10.591 1.615 3.742 1.00 0.00 578 GLY A O 5
ATOM 4071 N N . GLU A 1 27 ? -8.497 1.369 4.528 1.00 0.00 579 GLU A N 5
ATOM 4072 C CA . GLU A 1 27 ? -8.002 2.588 3.902 1.00 0.00 579 GLU A CA 5
ATOM 4073 C C . GLU A 1 27 ? -7.599 2.331 2.453 1.00 0.00 579 GLU A C 5
ATOM 4074 O O . GLU A 1 27 ? -6.988 1.311 2.138 1.00 0.00 579 GLU A O 5
ATOM 4086 N N . LYS A 1 28 ? -7.949 3.265 1.574 1.00 0.00 580 LYS A N 5
ATOM 4087 C CA . LYS A 1 28 ? -7.625 3.141 0.157 1.00 0.00 580 LYS A CA 5
ATOM 4088 C C . LYS A 1 28 ? -6.174 3.530 -0.104 1.00 0.00 580 LYS A C 5
ATOM 4089 O O . LYS A 1 28 ? -5.808 4.701 -0.003 1.00 0.00 580 LYS A O 5
ATOM 4108 N N . ILE A 1 29 ? -5.353 2.542 -0.446 1.00 0.00 581 ILE A N 5
ATOM 4109 C CA . ILE A 1 29 ? -3.944 2.783 -0.726 1.00 0.00 581 ILE A CA 5
ATOM 4110 C C . ILE A 1 29 ? -3.697 2.922 -2.225 1.00 0.00 581 ILE A C 5
ATOM 4111 O O . ILE A 1 29 ? -3.976 2.005 -2.998 1.00 0.00 581 ILE A O 5
ATOM 4127 N N . LYS A 1 30 ? -3.167 4.072 -2.627 1.00 0.00 582 LYS A N 5
ATOM 4128 C CA . LYS A 1 30 ? -2.879 4.331 -4.033 1.00 0.00 582 LYS A CA 5
ATOM 4129 C C . LYS A 1 30 ? -1.407 4.076 -4.341 1.00 0.00 582 LYS A C 5
ATOM 4130 O O . LYS A 1 30 ? -0.538 4.865 -3.969 1.00 0.00 582 LYS A O 5
ATOM 4149 N N . VAL A 1 31 ? -1.133 2.969 -5.025 1.00 0.00 583 VAL A N 5
ATOM 4150 C CA . VAL A 1 31 ? 0.234 2.612 -5.386 1.00 0.00 583 VAL A CA 5
ATOM 4151 C C . VAL A 1 31 ? 0.801 3.583 -6.416 1.00 0.00 583 VAL A C 5
ATOM 4152 O O . VAL A 1 31 ? 0.168 3.865 -7.434 1.00 0.00 583 VAL A O 5
ATOM 4165 N N . LEU A 1 32 ? 1.998 4.090 -6.146 1.00 0.00 584 LEU A N 5
ATOM 4166 C CA . LEU A 1 32 ? 2.653 5.029 -7.050 1.00 0.00 584 LEU A CA 5
ATOM 4167 C C . LEU A 1 32 ? 3.958 4.447 -7.587 1.00 0.00 584 LEU A C 5
ATOM 4168 O O . LEU A 1 32 ? 4.431 4.840 -8.654 1.00 0.00 584 LEU A O 5
ATOM 4184 N N . SER A 1 33 ? 4.533 3.509 -6.843 1.00 0.00 585 SER A N 5
ATOM 4185 C CA . SER A 1 33 ? 5.783 2.875 -7.244 1.00 0.00 585 SER A CA 5
ATOM 4186 C C . SER A 1 33 ? 5.768 1.386 -6.910 1.00 0.00 585 SER A C 5
ATOM 4187 O O . SER A 1 33 ? 4.959 0.928 -6.104 1.00 0.00 585 SER A O 5
ATOM 4195 N N . ILE A 1 34 ? 6.669 0.637 -7.536 1.00 0.00 586 ILE A N 5
ATOM 4196 C CA . ILE A 1 34 ? 6.761 -0.800 -7.306 1.00 0.00 586 ILE A CA 5
ATOM 4197 C C . ILE A 1 34 ? 8.213 -1.268 -7.320 1.00 0.00 586 ILE A C 5
ATOM 4198 O O . ILE A 1 34 ? 9.108 -0.532 -7.738 1.00 0.00 586 ILE A O 5
ATOM 4214 N N . GLY A 1 35 ? 8.437 -2.495 -6.865 1.00 0.00 587 GLY A N 5
ATOM 4215 C CA . GLY A 1 35 ? 9.782 -3.041 -6.836 1.00 0.00 587 GLY A CA 5
ATOM 4216 C C . GLY A 1 35 ? 9.811 -4.527 -7.133 1.00 0.00 587 GLY A C 5
ATOM 4217 O O . GLY A 1 35 ? 9.525 -4.946 -8.255 1.00 0.00 587 GLY A O 5
ATOM 4221 N N . GLU A 1 36 ? 10.160 -5.325 -6.130 1.00 0.00 588 GLU A N 5
ATOM 4222 C CA . GLU A 1 36 ? 10.228 -6.772 -6.292 1.00 0.00 588 GLU A CA 5
ATOM 4223 C C . GLU A 1 36 ? 9.418 -7.480 -5.209 1.00 0.00 588 GLU A C 5
ATOM 4224 O O . GLU A 1 36 ? 9.021 -6.870 -4.216 1.00 0.00 588 GLU A O 5
ATOM 4236 N N . GLY A 1 37 ? 9.177 -8.772 -5.407 1.00 0.00 589 GLY A N 5
ATOM 4237 C CA . GLY A 1 37 ? 8.416 -9.542 -4.441 1.00 0.00 589 GLY A CA 5
ATOM 4238 C C . GLY A 1 37 ? 7.092 -8.888 -4.092 1.00 0.00 589 GLY A C 5
ATOM 4239 O O . GLY A 1 37 ? 6.484 -8.219 -4.925 1.00 0.00 589 GLY A O 5
ATOM 4243 N N . GLY A 1 38 ? 6.645 -9.086 -2.857 1.00 0.00 590 GLY A N 5
ATOM 4244 C CA . GLY A 1 38 ? 5.387 -8.507 -2.421 1.00 0.00 590 GLY A CA 5
ATOM 4245 C C . GLY A 1 38 ? 5.570 -7.153 -1.764 1.00 0.00 590 GLY A C 5
ATOM 4246 O O . GLY A 1 38 ? 4.855 -6.811 -0.819 1.00 0.00 590 GLY A O 5
ATOM 4250 N N . PHE A 1 39 ? 6.529 -6.380 -2.261 1.00 0.00 591 PHE A N 5
ATOM 4251 C CA . PHE A 1 39 ? 6.804 -5.057 -1.714 1.00 0.00 591 PHE A CA 5
ATOM 4252 C C . PHE A 1 39 ? 6.739 -3.992 -2.804 1.00 0.00 591 PHE A C 5
ATOM 4253 O O . PHE A 1 39 ? 7.235 -4.194 -3.913 1.00 0.00 591 PHE A O 5
ATOM 4270 N N . TRP A 1 40 ? 6.124 -2.860 -2.483 1.00 0.00 592 TRP A N 5
ATOM 4271 C CA . TRP A 1 40 ? 5.993 -1.763 -3.435 1.00 0.00 592 TRP A CA 5
ATOM 4272 C C . TRP A 1 40 ? 5.717 -0.448 -2.715 1.00 0.00 592 TRP A C 5
ATOM 4273 O O . TRP A 1 40 ? 5.462 -0.430 -1.512 1.00 0.00 592 TRP A O 5
ATOM 4294 N N . GLU A 1 41 ? 5.768 0.652 -3.461 1.00 0.00 593 GLU A N 5
ATOM 4295 C CA . GLU A 1 41 ? 5.524 1.972 -2.892 1.00 0.00 593 GLU A CA 5
ATOM 4296 C C . GLU A 1 41 ? 4.099 2.435 -3.185 1.00 0.00 593 GLU A C 5
ATOM 4297 O O . GLU A 1 41 ? 3.564 2.187 -4.264 1.00 0.00 593 GLU A O 5
ATOM 4309 N N . GLY A 1 42 ? 3.490 3.106 -2.212 1.00 0.00 594 GLY A N 5
ATOM 4310 C CA . GLY A 1 42 ? 2.133 3.592 -2.382 1.00 0.00 594 GLY A CA 5
ATOM 4311 C C . GLY A 1 42 ? 1.820 4.767 -1.478 1.00 0.00 594 GLY A C 5
ATOM 4312 O O . GLY A 1 42 ? 2.710 5.309 -0.824 1.00 0.00 594 GLY A O 5
ATOM 4316 N N . GLN A 1 43 ? 0.551 5.163 -1.443 1.00 0.00 595 GLN A N 5
ATOM 4317 C CA . GLN A 1 43 ? 0.123 6.283 -0.613 1.00 0.00 595 GLN A CA 5
ATOM 4318 C C . GLN A 1 43 ? -1.139 5.931 0.168 1.00 0.00 595 GLN A C 5
ATOM 4319 O O . GLN A 1 43 ? -2.077 5.350 -0.377 1.00 0.00 595 GLN A O 5
ATOM 4333 N N . VAL A 1 44 ? -1.154 6.288 1.448 1.00 0.00 596 VAL A N 5
ATOM 4334 C CA . VAL A 1 44 ? -2.302 6.011 2.305 1.00 0.00 596 VAL A CA 5
ATOM 4335 C C . VAL A 1 44 ? -2.706 7.248 3.099 1.00 0.00 596 VAL A C 5
ATOM 4336 O O . VAL A 1 44 ? -1.961 7.716 3.960 1.00 0.00 596 VAL A O 5
ATOM 4349 N N . LYS A 1 45 ? -3.891 7.772 2.805 1.00 0.00 597 LYS A N 5
ATOM 4350 C CA . LYS A 1 45 ? -4.397 8.954 3.493 1.00 0.00 597 LYS A CA 5
ATOM 4351 C C . LYS A 1 45 ? -3.272 9.947 3.766 1.00 0.00 597 LYS A C 5
ATOM 4352 O O . LYS A 1 45 ? -3.256 10.613 4.802 1.00 0.00 597 LYS A O 5
ATOM 4371 N N . GLY A 1 46 ? -2.333 10.045 2.830 1.00 0.00 598 GLY A N 5
ATOM 4372 C CA . GLY A 1 46 ? -1.218 10.959 2.989 1.00 0.00 598 GLY A CA 5
ATOM 4373 C C . GLY A 1 46 ? 0.111 10.242 3.104 1.00 0.00 598 GLY A C 5
ATOM 4374 O O . GLY A 1 46 ? 1.057 10.549 2.379 1.00 0.00 598 GLY A O 5
ATOM 4378 N N . ARG A 1 47 ? 0.185 9.282 4.021 1.00 0.00 599 ARG A N 5
ATOM 4379 C CA . ARG A 1 47 ? 1.410 8.519 4.230 1.00 0.00 599 ARG A CA 5
ATOM 4380 C C . ARG A 1 47 ? 1.853 7.834 2.940 1.00 0.00 599 ARG A C 5
ATOM 4381 O O . ARG A 1 47 ? 1.258 6.844 2.515 1.00 0.00 599 ARG A O 5
ATOM 4402 N N . VAL A 1 48 ? 2.899 8.370 2.322 1.00 0.00 600 VAL A N 5
ATOM 4403 C CA . VAL A 1 48 ? 3.422 7.811 1.080 1.00 0.00 600 VAL A CA 5
ATOM 4404 C C . VAL A 1 48 ? 4.823 7.242 1.280 1.00 0.00 600 VAL A C 5
ATOM 4405 O O . VAL A 1 48 ? 5.740 7.955 1.685 1.00 0.00 600 VAL A O 5
ATOM 4418 N N . GLY A 1 49 ? 4.979 5.954 0.992 1.00 0.00 601 GLY A N 5
ATOM 4419 C CA . GLY A 1 49 ? 6.271 5.311 1.147 1.00 0.00 601 GLY A CA 5
ATOM 4420 C C . GLY A 1 49 ? 6.263 3.871 0.673 1.00 0.00 601 GLY A C 5
ATOM 4421 O O . GLY A 1 49 ? 5.518 3.515 -0.239 1.00 0.00 601 GLY A O 5
ATOM 4425 N N . TRP A 1 50 ? 7.093 3.041 1.296 1.00 0.00 602 TRP A N 5
ATOM 4426 C CA . TRP A 1 50 ? 7.178 1.631 0.931 1.00 0.00 602 TRP A CA 5
ATOM 4427 C C . TRP A 1 50 ? 6.435 0.763 1.939 1.00 0.00 602 TRP A C 5
ATOM 4428 O O . TRP A 1 50 ? 6.330 1.111 3.115 1.00 0.00 602 TRP A O 5
ATOM 4449 N N . PHE A 1 51 ? 5.919 -0.369 1.471 1.00 0.00 603 PHE A N 5
ATOM 4450 C CA . PHE A 1 51 ? 5.183 -1.288 2.331 1.00 0.00 603 PHE A CA 5
ATOM 4451 C C . PHE A 1 51 ? 4.802 -2.557 1.575 1.00 0.00 603 PHE A C 5
ATOM 4452 O O . PHE A 1 51 ? 4.706 -2.572 0.347 1.00 0.00 603 PHE A O 5
ATOM 4469 N N . PRO A 1 52 ? 4.582 -3.648 2.323 1.00 0.00 604 PRO A N 5
ATOM 4470 C CA . PRO A 1 52 ? 4.208 -4.942 1.743 1.00 0.00 604 PRO A CA 5
ATOM 4471 C C . PRO A 1 52 ? 2.797 -4.932 1.166 1.00 0.00 604 PRO A C 5
ATOM 4472 O O . PRO A 1 52 ? 1.849 -4.505 1.823 1.00 0.00 604 PRO A O 5
ATOM 4483 N N . SER A 1 53 ? 2.666 -5.408 -0.069 1.00 0.00 605 SER A N 5
ATOM 4484 C CA . SER A 1 53 ? 1.372 -5.452 -0.738 1.00 0.00 605 SER A CA 5
ATOM 4485 C C . SER A 1 53 ? 0.476 -6.521 -0.119 1.00 0.00 605 SER A C 5
ATOM 4486 O O . SER A 1 53 ? -0.712 -6.609 -0.432 1.00 0.00 605 SER A O 5
ATOM 4494 N N . ASP A 1 54 ? 1.054 -7.332 0.759 1.00 0.00 606 ASP A N 5
ATOM 4495 C CA . ASP A 1 54 ? 0.310 -8.396 1.424 1.00 0.00 606 ASP A CA 5
ATOM 4496 C C . ASP A 1 54 ? -0.878 -7.828 2.194 1.00 0.00 606 ASP A C 5
ATOM 4497 O O . ASP A 1 54 ? -1.875 -8.518 2.411 1.00 0.00 606 ASP A O 5
ATOM 4506 N N . CYS A 1 55 ? -0.765 -6.571 2.604 1.00 0.00 607 CYS A N 5
ATOM 4507 C CA . CYS A 1 55 ? -1.829 -5.911 3.352 1.00 0.00 607 CYS A CA 5
ATOM 4508 C C . CYS A 1 55 ? -2.798 -5.204 2.409 1.00 0.00 607 CYS A C 5
ATOM 4509 O O . CYS A 1 55 ? -3.770 -4.588 2.848 1.00 0.00 607 CYS A O 5
ATOM 4517 N N . LEU A 1 56 ? -2.525 -5.294 1.113 1.00 0.00 608 LEU A N 5
ATOM 4518 C CA . LEU A 1 56 ? -3.372 -4.662 0.107 1.00 0.00 608 LEU A CA 5
ATOM 4519 C C . LEU A 1 56 ? -4.179 -5.705 -0.661 1.00 0.00 608 LEU A C 5
ATOM 4520 O O . LEU A 1 56 ? -3.865 -6.894 -0.627 1.00 0.00 608 LEU A O 5
ATOM 4536 N N . GLU A 1 57 ? -5.220 -5.249 -1.351 1.00 0.00 609 GLU A N 5
ATOM 4537 C CA . GLU A 1 57 ? -6.070 -6.144 -2.126 1.00 0.00 609 GLU A CA 5
ATOM 4538 C C . GLU A 1 57 ? -6.888 -5.363 -3.153 1.00 0.00 609 GLU A C 5
ATOM 4539 O O . GLU A 1 57 ? -7.340 -4.251 -2.884 1.00 0.00 609 GLU A O 5
ATOM 4551 N N . GLU A 1 58 ? -7.071 -5.956 -4.328 1.00 0.00 610 GLU A N 5
ATOM 4552 C CA . GLU A 1 58 ? -7.833 -5.316 -5.395 1.00 0.00 610 GLU A CA 5
ATOM 4553 C C . GLU A 1 58 ? -9.185 -4.831 -4.882 1.00 0.00 610 GLU A C 5
ATOM 4554 O O . GLU A 1 58 ? -10.107 -5.623 -4.681 1.00 0.00 610 GLU A O 5
ATOM 4566 N N . VAL A 1 59 ? -9.298 -3.523 -4.671 1.00 0.00 611 VAL A N 5
ATOM 4567 C CA . VAL A 1 59 ? -10.537 -2.931 -4.182 1.00 0.00 611 VAL A CA 5
ATOM 4568 C C . VAL A 1 59 ? -11.680 -3.157 -5.166 1.00 0.00 611 VAL A C 5
ATOM 4569 O O . VAL A 1 59 ? -11.474 -3.173 -6.379 1.00 0.00 611 VAL A O 5
ATOM 4582 N N . ALA A 1 60 ? -12.884 -3.330 -4.635 1.00 0.00 612 ALA A N 5
ATOM 4583 C CA . ALA A 1 60 ? -14.061 -3.552 -5.466 1.00 0.00 612 ALA A CA 5
ATOM 4584 C C . ALA A 1 60 ? -15.319 -3.683 -4.614 1.00 0.00 612 ALA A C 5
ATOM 4585 O O . ALA A 1 60 ? -15.327 -4.384 -3.604 1.00 0.00 612 ALA A O 5
ATOM 4592 N N . ASN A 1 61 ? -16.382 -2.999 -5.028 1.00 0.00 613 ASN A N 5
ATOM 4593 C CA . ASN A 1 61 ? -17.646 -3.036 -4.301 1.00 0.00 613 ASN A CA 5
ATOM 4594 C C . ASN A 1 61 ? -18.592 -4.065 -4.909 1.00 0.00 613 ASN A C 5
ATOM 4595 O O . ASN A 1 61 ? -19.300 -4.774 -4.193 1.00 0.00 613 ASN A O 5
ATOM 4606 N N . MET A 1 1 ? 4.561 -2.078 -13.309 1.00 0.00 553 MET A N 6
ATOM 4607 C CA . MET A 1 1 ? 5.320 -0.847 -13.490 1.00 0.00 553 MET A CA 6
ATOM 4608 C C . MET A 1 1 ? 4.410 0.373 -13.386 1.00 0.00 553 MET A C 6
ATOM 4609 O O . MET A 1 1 ? 4.121 1.032 -14.383 1.00 0.00 553 MET A O 6
ATOM 4623 N N . VAL A 1 2 ? 3.960 0.666 -12.169 1.00 0.00 554 VAL A N 6
ATOM 4624 C CA . VAL A 1 2 ? 3.083 1.808 -11.933 1.00 0.00 554 VAL A CA 6
ATOM 4625 C C . VAL A 1 2 ? 1.883 1.781 -12.874 1.00 0.00 554 VAL A C 6
ATOM 4626 O O . VAL A 1 2 ? 1.797 2.551 -13.831 1.00 0.00 554 VAL A O 6
ATOM 4639 N N . PRO A 1 3 ? 0.933 0.876 -12.596 1.00 0.00 555 PRO A N 6
ATOM 4640 C CA . PRO A 1 3 ? -0.280 0.728 -13.404 1.00 0.00 555 PRO A CA 6
ATOM 4641 C C . PRO A 1 3 ? -1.228 1.914 -13.251 1.00 0.00 555 PRO A C 6
ATOM 4642 O O . PRO A 1 3 ? -1.712 2.466 -14.237 1.00 0.00 555 PRO A O 6
ATOM 4653 N N . GLY A 1 4 ? -1.485 2.303 -12.005 1.00 0.00 556 GLY A N 6
ATOM 4654 C CA . GLY A 1 4 ? -2.373 3.421 -11.746 1.00 0.00 556 GLY A CA 6
ATOM 4655 C C . GLY A 1 4 ? -3.688 2.986 -11.130 1.00 0.00 556 GLY A C 6
ATOM 4656 O O . GLY A 1 4 ? -4.657 3.747 -11.115 1.00 0.00 556 GLY A O 6
ATOM 4660 N N . ARG A 1 5 ? -3.724 1.759 -10.619 1.00 0.00 557 ARG A N 6
ATOM 4661 C CA . ARG A 1 5 ? -4.931 1.224 -10.002 1.00 0.00 557 ARG A CA 6
ATOM 4662 C C . ARG A 1 5 ? -4.968 1.545 -8.512 1.00 0.00 557 ARG A C 6
ATOM 4663 O O . ARG A 1 5 ? -3.927 1.710 -7.877 1.00 0.00 557 ARG A O 6
ATOM 4684 N N . SER A 1 6 ? -6.173 1.631 -7.959 1.00 0.00 558 SER A N 6
ATOM 4685 C CA . SER A 1 6 ? -6.346 1.936 -6.543 1.00 0.00 558 SER A CA 6
ATOM 4686 C C . SER A 1 6 ? -6.728 0.684 -5.761 1.00 0.00 558 SER A C 6
ATOM 4687 O O . SER A 1 6 ? -7.821 0.140 -5.933 1.00 0.00 558 SER A O 6
ATOM 4695 N N . PHE A 1 7 ? -5.824 0.231 -4.901 1.00 0.00 559 PHE A N 6
ATOM 4696 C CA . PHE A 1 7 ? -6.065 -0.957 -4.091 1.00 0.00 559 PHE A CA 6
ATOM 4697 C C . PHE A 1 7 ? -6.495 -0.576 -2.679 1.00 0.00 559 PHE A C 6
ATOM 4698 O O . PHE A 1 7 ? -6.223 0.531 -2.213 1.00 0.00 559 PHE A O 6
ATOM 4715 N N . MET A 1 8 ? -7.169 -1.499 -2.001 1.00 0.00 560 MET A N 6
ATOM 4716 C CA . MET A 1 8 ? -7.638 -1.260 -0.642 1.00 0.00 560 MET A CA 6
ATOM 4717 C C . MET A 1 8 ? -6.854 -2.102 0.360 1.00 0.00 560 MET A C 6
ATOM 4718 O O . MET A 1 8 ? -6.552 -3.267 0.103 1.00 0.00 560 MET A O 6
ATOM 4732 N N . ALA A 1 9 ? -6.527 -1.504 1.502 1.00 0.00 561 ALA A N 6
ATOM 4733 C CA . ALA A 1 9 ? -5.779 -2.201 2.542 1.00 0.00 561 ALA A CA 6
ATOM 4734 C C . ALA A 1 9 ? -6.701 -3.064 3.395 1.00 0.0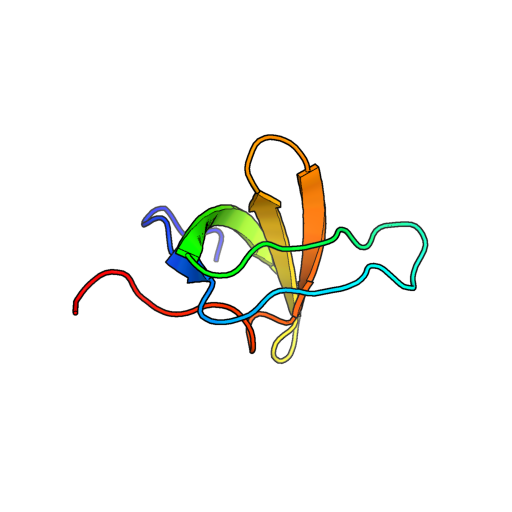0 561 ALA A C 6
ATOM 4735 O O . ALA A 1 9 ? -7.631 -2.561 4.026 1.00 0.00 561 ALA A O 6
ATOM 4742 N N . VAL A 1 10 ? -6.437 -4.367 3.411 1.00 0.00 562 VAL A N 6
ATOM 4743 C CA . VAL A 1 10 ? -7.242 -5.300 4.188 1.00 0.00 562 VAL A CA 6
ATOM 4744 C C . VAL A 1 10 ? -6.741 -5.397 5.625 1.00 0.00 562 VAL A C 6
ATOM 4745 O O . VAL A 1 10 ? -7.392 -5.992 6.483 1.00 0.00 562 VAL A O 6
ATOM 4758 N N . LYS A 1 11 ? -5.578 -4.806 5.880 1.00 0.00 563 LYS A N 6
ATOM 4759 C CA . LYS A 1 11 ? -4.987 -4.822 7.212 1.00 0.00 563 LYS A CA 6
ATOM 4760 C C . LYS A 1 11 ? -3.999 -3.675 7.383 1.00 0.00 563 LYS A C 6
ATOM 4761 O O . LYS A 1 11 ? -3.371 -3.234 6.420 1.00 0.00 563 LYS A O 6
ATOM 4780 N N . SER A 1 12 ? -3.863 -3.196 8.615 1.00 0.00 564 SER A N 6
ATOM 4781 C CA . SER A 1 12 ? -2.951 -2.096 8.912 1.00 0.00 564 SER A CA 6
ATOM 4782 C C . SER A 1 12 ? -1.510 -2.590 8.984 1.00 0.00 564 SER A C 6
ATOM 4783 O O . SER A 1 12 ? -1.255 -3.753 9.300 1.00 0.00 564 SER A O 6
ATOM 4791 N N . TYR A 1 13 ? -0.570 -1.698 8.689 1.00 0.00 565 TYR A N 6
ATOM 4792 C CA . TYR A 1 13 ? 0.847 -2.043 8.718 1.00 0.00 565 TYR A CA 6
ATOM 4793 C C . TYR A 1 13 ? 1.642 -1.014 9.515 1.00 0.00 565 TYR A C 6
ATOM 4794 O O . TYR A 1 13 ? 1.328 0.176 9.499 1.00 0.00 565 TYR A O 6
ATOM 4812 N N . GLN A 1 14 ? 2.673 -1.483 10.211 1.00 0.00 566 GLN A N 6
ATOM 4813 C CA . GLN A 1 14 ? 3.512 -0.604 11.015 1.00 0.00 566 GLN A CA 6
ATOM 4814 C C . GLN A 1 14 ? 4.895 -0.449 10.390 1.00 0.00 566 GLN A C 6
ATOM 4815 O O . GLN A 1 14 ? 5.684 -1.393 10.365 1.00 0.00 566 GLN A O 6
ATOM 4829 N N . ALA A 1 15 ? 5.179 0.746 9.885 1.00 0.00 567 ALA A N 6
ATOM 4830 C CA . ALA A 1 15 ? 6.466 1.025 9.259 1.00 0.00 567 ALA A CA 6
ATOM 4831 C C . ALA A 1 15 ? 7.619 0.610 10.168 1.00 0.00 567 ALA A C 6
ATOM 4832 O O . ALA A 1 15 ? 7.657 0.975 11.342 1.00 0.00 567 ALA A O 6
ATOM 4839 N N . GLN A 1 16 ? 8.556 -0.155 9.616 1.00 0.00 568 GLN A N 6
ATOM 4840 C CA . GLN A 1 16 ? 9.708 -0.621 10.378 1.00 0.00 568 GLN A CA 6
ATOM 4841 C C . GLN A 1 16 ? 11.002 -0.034 9.821 1.00 0.00 568 GLN A C 6
ATOM 4842 O O . GLN A 1 16 ? 11.909 0.319 10.573 1.00 0.00 568 GLN A O 6
ATOM 4856 N N . ALA A 1 17 ? 11.079 0.064 8.497 1.00 0.00 569 ALA A N 6
ATOM 4857 C CA . ALA A 1 17 ? 12.260 0.610 7.840 1.00 0.00 569 ALA A CA 6
ATOM 4858 C C . ALA A 1 17 ? 12.268 2.133 7.896 1.00 0.00 569 ALA A C 6
ATOM 4859 O O . ALA A 1 17 ? 11.499 2.739 8.644 1.00 0.00 569 ALA A O 6
ATOM 4866 N N . GLU A 1 18 ? 13.139 2.746 7.103 1.00 0.00 570 GLU A N 6
ATOM 4867 C CA . GLU A 1 18 ? 13.245 4.199 7.064 1.00 0.00 570 GLU A CA 6
ATOM 4868 C C . GLU A 1 18 ? 12.289 4.788 6.031 1.00 0.00 570 GLU A C 6
ATOM 4869 O O . GLU A 1 18 ? 11.666 5.823 6.264 1.00 0.00 570 GLU A O 6
ATOM 4881 N N . GLY A 1 19 ? 12.182 4.121 4.885 1.00 0.00 571 GLY A N 6
ATOM 4882 C CA . GLY A 1 19 ? 11.301 4.593 3.832 1.00 0.00 571 GLY A CA 6
ATOM 4883 C C . GLY A 1 19 ? 9.942 3.925 3.870 1.00 0.00 571 GLY A C 6
ATOM 4884 O O . GLY A 1 19 ? 9.111 4.144 2.989 1.00 0.00 571 GLY A O 6
ATOM 4888 N N . GLU A 1 20 ? 9.715 3.105 4.892 1.00 0.00 572 GLU A N 6
ATOM 4889 C CA . GLU A 1 20 ? 8.448 2.400 5.038 1.00 0.00 572 GLU A CA 6
ATOM 4890 C C . GLU A 1 20 ? 7.406 3.287 5.713 1.00 0.00 572 GLU A C 6
ATOM 4891 O O . GLU A 1 20 ? 7.746 4.176 6.494 1.00 0.00 572 GLU A O 6
ATOM 4903 N N . ILE A 1 21 ? 6.137 3.039 5.406 1.00 0.00 573 ILE A N 6
ATOM 4904 C CA . ILE A 1 21 ? 5.047 3.816 5.983 1.00 0.00 573 ILE A CA 6
ATOM 4905 C C . ILE A 1 21 ? 4.007 2.906 6.631 1.00 0.00 573 ILE A C 6
ATOM 4906 O O . ILE A 1 21 ? 4.043 1.687 6.462 1.00 0.00 573 ILE A O 6
ATOM 4922 N N . SER A 1 22 ? 3.082 3.508 7.371 1.00 0.00 574 SER A N 6
ATOM 4923 C CA . SER A 1 22 ? 2.033 2.751 8.045 1.00 0.00 574 SER A CA 6
ATOM 4924 C C . SER A 1 22 ? 0.784 2.658 7.173 1.00 0.00 574 SER A C 6
ATOM 4925 O O . SER A 1 22 ? 0.645 3.384 6.188 1.00 0.00 574 SER A O 6
ATOM 4933 N N . LEU A 1 23 ? -0.121 1.759 7.542 1.00 0.00 575 LEU A N 6
ATOM 4934 C CA . LEU A 1 23 ? -1.359 1.568 6.795 1.00 0.00 575 LEU A CA 6
ATOM 4935 C C . LEU A 1 23 ? -2.563 1.548 7.732 1.00 0.00 575 LEU A C 6
ATOM 4936 O O . LEU A 1 23 ? -2.411 1.530 8.954 1.00 0.00 575 LEU A O 6
ATOM 4952 N N . SER A 1 24 ? -3.759 1.549 7.152 1.00 0.00 576 SER A N 6
ATOM 4953 C CA . SER A 1 24 ? -4.989 1.531 7.934 1.00 0.00 576 SER A CA 6
ATOM 4954 C C . SER A 1 24 ? -6.026 0.612 7.297 1.00 0.00 576 SER A C 6
ATOM 4955 O O . SER A 1 24 ? -6.429 0.812 6.150 1.00 0.00 576 SER A O 6
ATOM 4963 N N . LYS A 1 25 ? -6.453 -0.396 8.046 1.00 0.00 577 LYS A N 6
ATOM 4964 C CA . LYS A 1 25 ? -7.446 -1.348 7.558 1.00 0.00 577 LYS A CA 6
ATOM 4965 C C . LYS A 1 25 ? -8.672 -0.623 7.011 1.00 0.00 577 LYS A C 6
ATOM 4966 O O . LYS A 1 25 ? -9.311 0.155 7.718 1.00 0.00 577 LYS A O 6
ATOM 4985 N N . GLY A 1 26 ? -8.995 -0.885 5.749 1.00 0.00 578 GLY A N 6
ATOM 4986 C CA . GLY A 1 26 ? -10.144 -0.250 5.131 1.00 0.00 578 GLY A CA 6
ATOM 4987 C C . GLY A 1 26 ? -9.782 1.036 4.416 1.00 0.00 578 GLY A C 6
ATOM 4988 O O . GLY A 1 26 ? -10.640 1.683 3.816 1.00 0.00 578 GLY A O 6
ATOM 4992 N N . GLU A 1 27 ? -8.507 1.409 4.480 1.00 0.00 579 GLU A N 6
ATOM 4993 C CA . GLU A 1 27 ? -8.034 2.627 3.835 1.00 0.00 579 GLU A CA 6
ATOM 4994 C C . GLU A 1 27 ? -7.621 2.355 2.392 1.00 0.00 579 GLU A C 6
ATOM 4995 O O . GLU A 1 27 ? -6.979 1.347 2.097 1.00 0.00 579 GLU A O 6
ATOM 5007 N N . LYS A 1 28 ? -7.996 3.260 1.494 1.00 0.00 580 LYS A N 6
ATOM 5008 C CA . LYS A 1 28 ? -7.666 3.120 0.080 1.00 0.00 580 LYS A CA 6
ATOM 5009 C C . LYS A 1 28 ? -6.211 3.500 -0.178 1.00 0.00 580 LYS A C 6
ATOM 5010 O O . LYS A 1 28 ? -5.838 4.668 -0.075 1.00 0.00 580 LYS A O 6
ATOM 5029 N N . ILE A 1 29 ? -5.396 2.505 -0.516 1.00 0.00 581 ILE A N 6
ATOM 5030 C CA . ILE A 1 29 ? -3.984 2.737 -0.791 1.00 0.00 581 ILE A CA 6
ATOM 5031 C C . ILE A 1 29 ? -3.731 2.866 -2.290 1.00 0.00 581 ILE A C 6
ATOM 5032 O O . ILE A 1 29 ? -4.261 2.094 -3.089 1.00 0.00 581 ILE A O 6
ATOM 5048 N N . LYS A 1 30 ? -2.914 3.845 -2.664 1.00 0.00 582 LYS A N 6
ATOM 5049 C CA . LYS A 1 30 ? -2.586 4.073 -4.066 1.00 0.00 582 LYS A CA 6
ATOM 5050 C C . LYS A 1 30 ? -1.105 3.821 -4.328 1.00 0.00 582 LYS A C 6
ATOM 5051 O O . LYS A 1 30 ? -0.251 4.618 -3.936 1.00 0.00 582 LYS A O 6
ATOM 5070 N N . VAL A 1 31 ? -0.806 2.708 -4.990 1.00 0.00 583 VAL A N 6
ATOM 5071 C CA . VAL A 1 31 ? 0.572 2.353 -5.305 1.00 0.00 583 VAL A CA 6
ATOM 5072 C C . VAL A 1 31 ? 1.149 3.278 -6.370 1.00 0.00 583 VAL A C 6
ATOM 5073 O O . VAL A 1 31 ? 0.614 3.380 -7.476 1.00 0.00 583 VAL A O 6
ATOM 5086 N N . LEU A 1 32 ? 2.242 3.951 -6.032 1.00 0.00 584 LEU A N 6
ATOM 5087 C CA . LEU A 1 32 ? 2.894 4.870 -6.959 1.00 0.00 584 LEU A CA 6
ATOM 5088 C C . LEU A 1 32 ? 4.169 4.256 -7.529 1.00 0.00 584 LEU A C 6
ATOM 5089 O O . LEU A 1 32 ? 4.592 4.592 -8.634 1.00 0.00 584 LEU A O 6
ATOM 5105 N N . SER A 1 33 ? 4.776 3.352 -6.766 1.00 0.00 585 SER A N 6
ATOM 5106 C CA . SER A 1 33 ? 6.004 2.693 -7.192 1.00 0.00 585 SER A CA 6
ATOM 5107 C C . SER A 1 33 ? 5.953 1.198 -6.886 1.00 0.00 585 SER A C 6
ATOM 5108 O O . SER A 1 33 ? 5.038 0.723 -6.213 1.00 0.00 585 SER A O 6
ATOM 5116 N N . ILE A 1 34 ? 6.941 0.465 -7.384 1.00 0.00 586 ILE A N 6
ATOM 5117 C CA . ILE A 1 34 ? 7.010 -0.974 -7.164 1.00 0.00 586 ILE A CA 6
ATOM 5118 C C . ILE A 1 34 ? 8.453 -1.434 -6.983 1.00 0.00 586 ILE A C 6
ATOM 5119 O O . ILE A 1 34 ? 9.388 -0.644 -7.101 1.00 0.00 586 ILE A O 6
ATOM 5135 N N . GLY A 1 35 ? 8.627 -2.722 -6.696 1.00 0.00 587 GLY A N 6
ATOM 5136 C CA . GLY A 1 35 ? 9.958 -3.266 -6.505 1.00 0.00 587 GLY A CA 6
ATOM 5137 C C . GLY A 1 35 ? 10.151 -4.589 -7.220 1.00 0.00 587 GLY A C 6
ATOM 5138 O O . GLY A 1 35 ? 10.468 -4.619 -8.408 1.00 0.00 587 GLY A O 6
ATOM 5142 N N . GLU A 1 36 ? 9.963 -5.686 -6.492 1.00 0.00 588 GLU A N 6
ATOM 5143 C CA . GLU A 1 36 ? 10.122 -7.018 -7.064 1.00 0.00 588 GLU A CA 6
ATOM 5144 C C . GLU A 1 36 ? 9.131 -7.997 -6.444 1.00 0.00 588 GLU A C 6
ATOM 5145 O O . GLU A 1 36 ? 8.134 -8.367 -7.065 1.00 0.00 588 GLU A O 6
ATOM 5157 N N . GLY A 1 37 ? 9.412 -8.416 -5.213 1.00 0.00 589 GLY A N 6
ATOM 5158 C CA . GLY A 1 37 ? 8.536 -9.350 -4.529 1.00 0.00 589 GLY A CA 6
ATOM 5159 C C . GLY A 1 37 ? 7.194 -8.739 -4.183 1.00 0.00 589 GLY A C 6
ATOM 5160 O O . GLY A 1 37 ? 6.586 -8.050 -5.002 1.00 0.00 589 GLY A O 6
ATOM 5164 N N . GLY A 1 38 ? 6.726 -8.993 -2.964 1.00 0.00 590 GLY A N 6
ATOM 5165 C CA . GLY A 1 38 ? 5.449 -8.455 -2.532 1.00 0.00 590 GLY A CA 6
ATOM 5166 C C . GLY A 1 38 ? 5.585 -7.109 -1.851 1.00 0.00 590 GLY A C 6
ATOM 5167 O O . GLY A 1 38 ? 4.854 -6.806 -0.908 1.00 0.00 590 GLY A O 6
ATOM 5171 N N . PHE A 1 39 ? 6.525 -6.298 -2.328 1.00 0.00 591 PHE A N 6
ATOM 5172 C CA . PHE A 1 39 ? 6.757 -4.977 -1.756 1.00 0.00 591 PHE A CA 6
ATOM 5173 C C . PHE A 1 39 ? 6.656 -3.896 -2.828 1.00 0.00 591 PHE A C 6
ATOM 5174 O O . PHE A 1 39 ? 7.135 -4.071 -3.949 1.00 0.00 591 PHE A O 6
ATOM 5191 N N . TRP A 1 40 ? 6.032 -2.778 -2.476 1.00 0.00 592 TRP A N 6
ATOM 5192 C CA . TRP A 1 40 ? 5.868 -1.668 -3.407 1.00 0.00 592 TRP A CA 6
ATOM 5193 C C . TRP A 1 40 ? 5.592 -0.367 -2.661 1.00 0.00 592 TRP A C 6
ATOM 5194 O O . TRP A 1 40 ? 5.351 -0.374 -1.454 1.00 0.00 592 TRP A O 6
ATOM 5215 N N . GLU A 1 41 ? 5.629 0.745 -3.387 1.00 0.00 593 GLU A N 6
ATOM 5216 C CA . GLU A 1 41 ? 5.383 2.054 -2.791 1.00 0.00 593 GLU A CA 6
ATOM 5217 C C . GLU A 1 41 ? 3.970 2.536 -3.102 1.00 0.00 593 GLU A C 6
ATOM 5218 O O . GLU A 1 41 ? 3.454 2.316 -4.196 1.00 0.00 593 GLU A O 6
ATOM 5230 N N . GLY A 1 42 ? 3.350 3.198 -2.130 1.00 0.00 594 GLY A N 6
ATOM 5231 C CA . GLY A 1 42 ? 2.001 3.701 -2.318 1.00 0.00 594 GLY A CA 6
ATOM 5232 C C . GLY A 1 42 ? 1.687 4.872 -1.408 1.00 0.00 594 GLY A C 6
ATOM 5233 O O . GLY A 1 42 ? 2.581 5.425 -0.769 1.00 0.00 594 GLY A O 6
ATOM 5237 N N . GLN A 1 43 ? 0.415 5.250 -1.351 1.00 0.00 595 GLN A N 6
ATOM 5238 C CA . GLN A 1 43 ? -0.014 6.366 -0.515 1.00 0.00 595 GLN A CA 6
ATOM 5239 C C . GLN A 1 43 ? -1.264 6.003 0.277 1.00 0.00 595 GLN A C 6
ATOM 5240 O O . GLN A 1 43 ? -2.210 5.427 -0.262 1.00 0.00 595 GLN A O 6
ATOM 5254 N N . VAL A 1 44 ? -1.265 6.342 1.563 1.00 0.00 596 VAL A N 6
ATOM 5255 C CA . VAL A 1 44 ? -2.400 6.053 2.430 1.00 0.00 596 VAL A CA 6
ATOM 5256 C C . VAL A 1 44 ? -2.768 7.267 3.277 1.00 0.00 596 VAL A C 6
ATOM 5257 O O . VAL A 1 44 ? -1.964 7.747 4.077 1.00 0.00 596 VAL A O 6
ATOM 5270 N N . LYS A 1 45 ? -3.989 7.758 3.097 1.00 0.00 597 LYS A N 6
ATOM 5271 C CA . LYS A 1 45 ? -4.466 8.916 3.845 1.00 0.00 597 LYS A CA 6
ATOM 5272 C C . LYS A 1 45 ? -3.352 9.941 4.032 1.00 0.00 597 LYS A C 6
ATOM 5273 O O . LYS A 1 45 ? -3.265 10.595 5.070 1.00 0.00 597 LYS A O 6
ATOM 5292 N N . GLY A 1 46 ? -2.501 10.074 3.020 1.00 0.00 598 GLY A N 6
ATOM 5293 C CA . GLY A 1 46 ? -1.403 11.022 3.093 1.00 0.00 598 GLY A CA 6
ATOM 5294 C C . GLY A 1 46 ? -0.053 10.340 3.197 1.00 0.00 598 GLY A C 6
ATOM 5295 O O . GLY A 1 46 ? 0.867 10.652 2.442 1.00 0.00 598 GLY A O 6
ATOM 5299 N N . ARG A 1 47 ? 0.065 9.406 4.134 1.00 0.00 599 ARG A N 6
ATOM 5300 C CA . ARG A 1 47 ? 1.313 8.681 4.337 1.00 0.00 599 ARG A CA 6
ATOM 5301 C C . ARG A 1 47 ? 1.736 7.960 3.060 1.00 0.00 599 ARG A C 6
ATOM 5302 O O . ARG A 1 47 ? 1.125 6.965 2.665 1.00 0.00 599 ARG A O 6
ATOM 5323 N N . VAL A 1 48 ? 2.783 8.467 2.418 1.00 0.00 600 VAL A N 6
ATOM 5324 C CA . VAL A 1 48 ? 3.288 7.872 1.187 1.00 0.00 600 VAL A CA 6
ATOM 5325 C C . VAL A 1 48 ? 4.685 7.296 1.387 1.00 0.00 600 VAL A C 6
ATOM 5326 O O . VAL A 1 48 ? 5.601 7.997 1.812 1.00 0.00 600 VAL A O 6
ATOM 5339 N N . GLY A 1 49 ? 4.841 6.012 1.075 1.00 0.00 601 GLY A N 6
ATOM 5340 C CA . GLY A 1 49 ? 6.129 5.364 1.228 1.00 0.00 601 GLY A CA 6
ATOM 5341 C C . GLY A 1 49 ? 6.111 3.921 0.761 1.00 0.00 601 GLY A C 6
ATOM 5342 O O . GLY A 1 49 ? 5.309 3.550 -0.097 1.00 0.00 601 GLY A O 6
ATOM 5346 N N . TRP A 1 50 ? 6.996 3.108 1.324 1.00 0.00 602 TRP A N 6
ATOM 5347 C CA . TRP A 1 50 ? 7.079 1.698 0.958 1.00 0.00 602 TRP A CA 6
ATOM 5348 C C . TRP A 1 50 ? 6.341 0.828 1.969 1.00 0.00 602 TRP A C 6
ATOM 5349 O O . TRP A 1 50 ? 6.218 1.190 3.140 1.00 0.00 602 TRP A O 6
ATOM 5370 N N . PHE A 1 51 ? 5.851 -0.319 1.511 1.00 0.00 603 PHE A N 6
ATOM 5371 C CA . PHE A 1 51 ? 5.124 -1.239 2.377 1.00 0.00 603 PHE A CA 6
ATOM 5372 C C . PHE A 1 51 ? 4.765 -2.521 1.630 1.00 0.00 603 PHE A C 6
ATOM 5373 O O . PHE A 1 51 ? 4.676 -2.549 0.402 1.00 0.00 603 PHE A O 6
ATOM 5390 N N . PRO A 1 52 ? 4.555 -3.607 2.387 1.00 0.00 604 PRO A N 6
ATOM 5391 C CA . PRO A 1 52 ? 4.203 -4.913 1.819 1.00 0.00 604 PRO A CA 6
ATOM 5392 C C . PRO A 1 52 ? 2.795 -4.929 1.233 1.00 0.00 604 PRO A C 6
ATOM 5393 O O . PRO A 1 52 ? 1.844 -4.470 1.865 1.00 0.00 604 PRO A O 6
ATOM 5404 N N . SER A 1 53 ? 2.670 -5.458 0.020 1.00 0.00 605 SER A N 6
ATOM 5405 C CA . SER A 1 53 ? 1.379 -5.530 -0.654 1.00 0.00 605 SER A CA 6
ATOM 5406 C C . SER A 1 53 ? 0.489 -6.590 -0.010 1.00 0.00 605 SER A C 6
ATOM 5407 O O . SER A 1 53 ? -0.694 -6.701 -0.332 1.00 0.00 605 SER A O 6
ATOM 5415 N N . ASP A 1 54 ? 1.068 -7.366 0.900 1.00 0.00 606 ASP A N 6
ATOM 5416 C CA . ASP A 1 54 ? 0.329 -8.417 1.591 1.00 0.00 606 ASP A CA 6
ATOM 5417 C C . ASP A 1 54 ? -0.873 -7.839 2.329 1.00 0.00 606 ASP A C 6
ATOM 5418 O O . ASP A 1 54 ? -1.868 -8.530 2.555 1.00 0.00 606 ASP A O 6
ATOM 5427 N N . CYS A 1 55 ? -0.774 -6.568 2.706 1.00 0.00 607 CYS A N 6
ATOM 5428 C CA . CYS A 1 55 ? -1.854 -5.897 3.423 1.00 0.00 607 CYS A CA 6
ATOM 5429 C C . CYS A 1 55 ? -2.790 -5.185 2.453 1.00 0.00 607 CYS A C 6
ATOM 5430 O O . CYS A 1 55 ? -3.753 -4.536 2.865 1.00 0.00 607 CYS A O 6
ATOM 5438 N N . LEU A 1 56 ? -2.501 -5.307 1.162 1.00 0.00 608 LEU A N 6
ATOM 5439 C CA . LEU A 1 56 ? -3.316 -4.674 0.132 1.00 0.00 608 LEU A CA 6
ATOM 5440 C C . LEU A 1 56 ? -4.091 -5.716 -0.668 1.00 0.00 608 LEU A C 6
ATOM 5441 O O . LEU A 1 56 ? -3.670 -6.868 -0.775 1.00 0.00 608 LEU A O 6
ATOM 5457 N N . GLU A 1 57 ? -5.224 -5.303 -1.229 1.00 0.00 609 GLU A N 6
ATOM 5458 C CA . GLU A 1 57 ? -6.055 -6.203 -2.020 1.00 0.00 609 GLU A CA 6
ATOM 5459 C C . GLU A 1 57 ? -6.911 -5.421 -3.012 1.00 0.00 609 GLU A C 6
ATOM 5460 O O . GLU A 1 57 ? -7.420 -4.347 -2.696 1.00 0.00 609 GLU A O 6
ATOM 5472 N N . GLU A 1 58 ? -7.062 -5.968 -4.215 1.00 0.00 610 GLU A N 6
ATOM 5473 C CA . GLU A 1 58 ? -7.854 -5.321 -5.253 1.00 0.00 610 GLU A CA 6
ATOM 5474 C C . GLU A 1 58 ? -9.328 -5.265 -4.860 1.00 0.00 610 GLU A C 6
ATOM 5475 O O . GLU A 1 58 ? -9.944 -6.292 -4.570 1.00 0.00 610 GLU A O 6
ATOM 5487 N N . VAL A 1 59 ? -9.887 -4.060 -4.850 1.00 0.00 611 VAL A N 6
ATOM 5488 C CA . VAL A 1 59 ? -11.287 -3.869 -4.493 1.00 0.00 611 VAL A CA 6
ATOM 5489 C C . VAL A 1 59 ? -12.200 -4.712 -5.377 1.00 0.00 611 VAL A C 6
ATOM 5490 O O . VAL A 1 59 ? -13.255 -5.170 -4.941 1.00 0.00 611 VAL A O 6
ATOM 5503 N N . ALA A 1 60 ? -11.786 -4.912 -6.624 1.00 0.00 612 ALA A N 6
ATOM 5504 C CA . ALA A 1 60 ? -12.565 -5.702 -7.571 1.00 0.00 612 ALA A CA 6
ATOM 5505 C C . ALA A 1 60 ? -13.947 -5.096 -7.783 1.00 0.00 612 ALA A C 6
ATOM 5506 O O . ALA A 1 60 ? -14.960 -5.784 -7.671 1.00 0.00 612 ALA A O 6
ATOM 5513 N N . ASN A 1 61 ? -13.981 -3.803 -8.090 1.00 0.00 613 ASN A N 6
ATOM 5514 C CA . ASN A 1 61 ? -15.241 -3.104 -8.318 1.00 0.00 613 ASN A CA 6
ATOM 5515 C C . ASN A 1 61 ? -15.944 -3.641 -9.561 1.00 0.00 613 ASN A C 6
ATOM 5516 O O . ASN A 1 61 ? -17.063 -4.146 -9.483 1.00 0.00 613 ASN A O 6
ATOM 5527 N N . MET A 1 1 ? 5.606 -0.918 -14.385 1.00 0.00 553 MET A N 7
ATOM 5528 C CA . MET A 1 1 ? 6.540 0.119 -13.964 1.00 0.00 553 MET A CA 7
ATOM 5529 C C . MET A 1 1 ? 5.868 1.105 -13.014 1.00 0.00 553 MET A C 7
ATOM 5530 O O . MET A 1 1 ? 6.371 1.372 -11.923 1.00 0.00 553 MET A O 7
ATOM 5544 N N . VAL A 1 2 ? 4.727 1.642 -13.436 1.00 0.00 554 VAL A N 7
ATOM 5545 C CA . VAL A 1 2 ? 3.985 2.597 -12.622 1.00 0.00 554 VAL A CA 7
ATOM 5546 C C . VAL A 1 2 ? 2.546 2.730 -13.106 1.00 0.00 554 VAL A C 7
ATOM 5547 O O . VAL A 1 2 ? 2.182 3.683 -13.796 1.00 0.00 554 VAL A O 7
ATOM 5560 N N . PRO A 1 3 ? 1.705 1.751 -12.739 1.00 0.00 555 PRO A N 7
ATOM 5561 C CA . PRO A 1 3 ? 0.290 1.737 -13.123 1.00 0.00 555 PRO A CA 7
ATOM 5562 C C . PRO A 1 3 ? -0.512 2.826 -12.420 1.00 0.00 555 PRO A C 7
ATOM 5563 O O . PRO A 1 3 ? 0.047 3.679 -11.733 1.00 0.00 555 PRO A O 7
ATOM 5574 N N . GLY A 1 4 ? -1.831 2.791 -12.596 1.00 0.00 556 GLY A N 7
ATOM 5575 C CA . GLY A 1 4 ? -2.688 3.781 -11.973 1.00 0.00 556 GLY A CA 7
ATOM 5576 C C . GLY A 1 4 ? -3.988 3.185 -11.467 1.00 0.00 556 GLY A C 7
ATOM 5577 O O . GLY A 1 4 ? -5.044 3.381 -12.067 1.00 0.00 556 GLY A O 7
ATOM 5581 N N . ARG A 1 5 ? -3.909 2.454 -10.361 1.00 0.00 557 ARG A N 7
ATOM 5582 C CA . ARG A 1 5 ? -5.088 1.825 -9.776 1.00 0.00 557 ARG A CA 7
ATOM 5583 C C . ARG A 1 5 ? -5.084 1.970 -8.257 1.00 0.00 557 ARG A C 7
ATOM 5584 O O . ARG A 1 5 ? -4.049 1.814 -7.609 1.00 0.00 557 ARG A O 7
ATOM 5605 N N . SER A 1 6 ? -6.251 2.269 -7.694 1.00 0.00 558 SER A N 7
ATOM 5606 C CA . SER A 1 6 ? -6.382 2.442 -6.251 1.00 0.00 558 SER A CA 7
ATOM 5607 C C . SER A 1 6 ? -6.815 1.138 -5.586 1.00 0.00 558 SER A C 7
ATOM 5608 O O . SER A 1 6 ? -7.901 0.625 -5.852 1.00 0.00 558 SER A O 7
ATOM 5616 N N . PHE A 1 7 ? -5.956 0.609 -4.721 1.00 0.00 559 PHE A N 7
ATOM 5617 C CA . PHE A 1 7 ? -6.248 -0.635 -4.019 1.00 0.00 559 PHE A CA 7
ATOM 5618 C C . PHE A 1 7 ? -6.750 -0.356 -2.606 1.00 0.00 559 PHE A C 7
ATOM 5619 O O . PHE A 1 7 ? -6.670 0.772 -2.118 1.00 0.00 559 PHE A O 7
ATOM 5636 N N . MET A 1 8 ? -7.266 -1.391 -1.952 1.00 0.00 560 MET A N 7
ATOM 5637 C CA . MET A 1 8 ? -7.781 -1.259 -0.594 1.00 0.00 560 MET A CA 7
ATOM 5638 C C . MET A 1 8 ? -6.969 -2.106 0.381 1.00 0.00 560 MET A C 7
ATOM 5639 O O . MET A 1 8 ? -6.673 -3.269 0.108 1.00 0.00 560 MET A O 7
ATOM 5653 N N . ALA A 1 9 ? -6.613 -1.515 1.515 1.00 0.00 561 ALA A N 7
ATOM 5654 C CA . ALA A 1 9 ? -5.836 -2.217 2.531 1.00 0.00 561 ALA A CA 7
ATOM 5655 C C . ALA A 1 9 ? -6.730 -3.107 3.388 1.00 0.00 561 ALA A C 7
ATOM 5656 O O . ALA A 1 9 ? -7.640 -2.625 4.062 1.00 0.00 561 ALA A O 7
ATOM 5663 N N . VAL A 1 10 ? -6.465 -4.410 3.354 1.00 0.00 562 VAL A N 7
ATOM 5664 C CA . VAL A 1 10 ? -7.247 -5.368 4.127 1.00 0.00 562 VAL A CA 7
ATOM 5665 C C . VAL A 1 10 ? -6.726 -5.475 5.556 1.00 0.00 562 VAL A C 7
ATOM 5666 O O . VAL A 1 10 ? -7.366 -6.077 6.419 1.00 0.00 562 VAL A O 7
ATOM 5679 N N . LYS A 1 11 ? -5.561 -4.886 5.801 1.00 0.00 563 LYS A N 7
ATOM 5680 C CA . LYS A 1 11 ? -4.953 -4.912 7.127 1.00 0.00 563 LYS A CA 7
ATOM 5681 C C . LYS A 1 11 ? -3.959 -3.766 7.293 1.00 0.00 563 LYS A C 7
ATOM 5682 O O . LYS A 1 11 ? -3.348 -3.317 6.322 1.00 0.00 563 LYS A O 7
ATOM 5701 N N . SER A 1 12 ? -3.800 -3.300 8.526 1.00 0.00 564 SER A N 7
ATOM 5702 C CA . SER A 1 12 ? -2.881 -2.206 8.818 1.00 0.00 564 SER A CA 7
ATOM 5703 C C . SER A 1 12 ? -1.439 -2.703 8.859 1.00 0.00 564 SER A C 7
ATOM 5704 O O . SER A 1 12 ? -1.188 -3.902 8.996 1.00 0.00 564 SER A O 7
ATOM 5712 N N . TYR A 1 13 ? -0.496 -1.776 8.738 1.00 0.00 565 TYR A N 7
ATOM 5713 C CA . TYR A 1 13 ? 0.921 -2.120 8.759 1.00 0.00 565 TYR A CA 7
ATOM 5714 C C . TYR A 1 13 ? 1.721 -1.080 9.539 1.00 0.00 565 TYR A C 7
ATOM 5715 O O . TYR A 1 13 ? 1.398 0.107 9.523 1.00 0.00 565 TYR A O 7
ATOM 5733 N N . GLN A 1 14 ? 2.769 -1.537 10.217 1.00 0.00 566 GLN A N 7
ATOM 5734 C CA . GLN A 1 14 ? 3.617 -0.648 11.003 1.00 0.00 566 GLN A CA 7
ATOM 5735 C C . GLN A 1 14 ? 4.998 -0.515 10.370 1.00 0.00 566 GLN A C 7
ATOM 5736 O O . GLN A 1 14 ? 5.790 -1.456 10.381 1.00 0.00 566 GLN A O 7
ATOM 5750 N N . ALA A 1 15 ? 5.281 0.662 9.819 1.00 0.00 567 ALA A N 7
ATOM 5751 C CA . ALA A 1 15 ? 6.566 0.920 9.184 1.00 0.00 567 ALA A CA 7
ATOM 5752 C C . ALA A 1 15 ? 7.720 0.536 10.106 1.00 0.00 567 ALA A C 7
ATOM 5753 O O . ALA A 1 15 ? 7.702 0.843 11.298 1.00 0.00 567 ALA A O 7
ATOM 5760 N N . GLN A 1 16 ? 8.721 -0.136 9.545 1.00 0.00 568 GLN A N 7
ATOM 5761 C CA . GLN A 1 16 ? 9.882 -0.561 10.318 1.00 0.00 568 GLN A CA 7
ATOM 5762 C C . GLN A 1 16 ? 11.167 0.021 9.737 1.00 0.00 568 GLN A C 7
ATOM 5763 O O . GLN A 1 16 ? 12.103 0.337 10.469 1.00 0.00 568 GLN A O 7
ATOM 5777 N N . ALA A 1 17 ? 11.202 0.157 8.415 1.00 0.00 569 ALA A N 7
ATOM 5778 C CA . ALA A 1 17 ? 12.372 0.701 7.735 1.00 0.00 569 ALA A CA 7
ATOM 5779 C C . ALA A 1 17 ? 12.344 2.225 7.733 1.00 0.00 569 ALA A C 7
ATOM 5780 O O . ALA A 1 17 ? 11.562 2.842 8.455 1.00 0.00 569 ALA A O 7
ATOM 5787 N N . GLU A 1 18 ? 13.204 2.827 6.916 1.00 0.00 570 GLU A N 7
ATOM 5788 C CA . GLU A 1 18 ? 13.280 4.280 6.823 1.00 0.00 570 GLU A CA 7
ATOM 5789 C C . GLU A 1 18 ? 12.324 4.807 5.756 1.00 0.00 570 GLU A C 7
ATOM 5790 O O . GLU A 1 18 ? 11.676 5.836 5.941 1.00 0.00 570 GLU A O 7
ATOM 5802 N N . GLY A 1 19 ? 12.245 4.092 4.638 1.00 0.00 571 GLY A N 7
ATOM 5803 C CA . GLY A 1 19 ? 11.367 4.502 3.556 1.00 0.00 571 GLY A CA 7
ATOM 5804 C C . GLY A 1 19 ? 10.033 3.782 3.587 1.00 0.00 571 GLY A C 7
ATOM 5805 O O . GLY A 1 19 ? 9.265 3.846 2.628 1.00 0.00 571 GLY A O 7
ATOM 5809 N N . GLU A 1 20 ? 9.760 3.093 4.689 1.00 0.00 572 GLU A N 7
ATOM 5810 C CA . GLU A 1 20 ? 8.511 2.354 4.837 1.00 0.00 572 GLU A CA 7
ATOM 5811 C C . GLU A 1 20 ? 7.466 3.194 5.567 1.00 0.00 572 GLU A C 7
ATOM 5812 O O . GLU A 1 20 ? 7.803 4.037 6.400 1.00 0.00 572 GLU A O 7
ATOM 5824 N N . ILE A 1 21 ? 6.198 2.960 5.247 1.00 0.00 573 ILE A N 7
ATOM 5825 C CA . ILE A 1 21 ? 5.105 3.694 5.870 1.00 0.00 573 ILE A CA 7
ATOM 5826 C C . ILE A 1 21 ? 4.100 2.742 6.512 1.00 0.00 573 ILE A C 7
ATOM 5827 O O . ILE A 1 21 ? 4.171 1.529 6.322 1.00 0.00 573 ILE A O 7
ATOM 5843 N N . SER A 1 22 ? 3.162 3.304 7.271 1.00 0.00 574 SER A N 7
ATOM 5844 C CA . SER A 1 22 ? 2.143 2.507 7.941 1.00 0.00 574 SER A CA 7
ATOM 5845 C C . SER A 1 22 ? 0.906 2.353 7.062 1.00 0.00 574 SER A C 7
ATOM 5846 O O . SER A 1 22 ? 0.826 2.932 5.977 1.00 0.00 574 SER A O 7
ATOM 5854 N N . LEU A 1 23 ? -0.056 1.569 7.536 1.00 0.00 575 LEU A N 7
ATOM 5855 C CA . LEU A 1 23 ? -1.291 1.340 6.794 1.00 0.00 575 LEU A CA 7
ATOM 5856 C C . LEU A 1 23 ? -2.498 1.359 7.725 1.00 0.00 575 LEU A C 7
ATOM 5857 O O . LEU A 1 23 ? -2.351 1.399 8.948 1.00 0.00 575 LEU A O 7
ATOM 5873 N N . SER A 1 24 ? -3.691 1.332 7.140 1.00 0.00 576 SER A N 7
ATOM 5874 C CA . SER A 1 24 ? -4.924 1.349 7.918 1.00 0.00 576 SER A CA 7
ATOM 5875 C C . SER A 1 24 ? -5.989 0.472 7.267 1.00 0.00 576 SER A C 7
ATOM 5876 O O . SER A 1 24 ? -6.363 0.682 6.113 1.00 0.00 576 SER A O 7
ATOM 5884 N N . LYS A 1 25 ? -6.475 -0.513 8.016 1.00 0.00 577 LYS A N 7
ATOM 5885 C CA . LYS A 1 25 ? -7.497 -1.422 7.515 1.00 0.00 577 LYS A CA 7
ATOM 5886 C C . LYS A 1 25 ? -8.696 -0.650 6.971 1.00 0.00 577 LYS A C 7
ATOM 5887 O O . LYS A 1 25 ? -9.293 0.164 7.677 1.00 0.00 577 LYS A O 7
ATOM 5906 N N . GLY A 1 26 ? -9.043 -0.909 5.714 1.00 0.00 578 GLY A N 7
ATOM 5907 C CA . GLY A 1 26 ? -10.169 -0.231 5.100 1.00 0.00 578 GLY A CA 7
ATOM 5908 C C . GLY A 1 26 ? -9.760 1.044 4.389 1.00 0.00 578 GLY A C 7
ATOM 5909 O O . GLY A 1 26 ? -10.571 1.674 3.713 1.00 0.00 578 GLY A O 7
ATOM 5913 N N . GLU A 1 27 ? -8.495 1.426 4.544 1.00 0.00 579 GLU A N 7
ATOM 5914 C CA . GLU A 1 27 ? -7.981 2.635 3.912 1.00 0.00 579 GLU A CA 7
ATOM 5915 C C . GLU A 1 27 ? -7.601 2.372 2.458 1.00 0.00 579 GLU A C 7
ATOM 5916 O O . GLU A 1 27 ? -6.980 1.357 2.139 1.00 0.00 579 GLU A O 7
ATOM 5928 N N . LYS A 1 28 ? -7.982 3.291 1.577 1.00 0.00 580 LYS A N 7
ATOM 5929 C CA . LYS A 1 28 ? -7.684 3.159 0.156 1.00 0.00 580 LYS A CA 7
ATOM 5930 C C . LYS A 1 28 ? -6.234 3.542 -0.133 1.00 0.00 580 LYS A C 7
ATOM 5931 O O . LYS A 1 28 ? -5.865 4.714 -0.059 1.00 0.00 580 LYS A O 7
ATOM 5950 N N . ILE A 1 29 ? -5.419 2.545 -0.461 1.00 0.00 581 ILE A N 7
ATOM 5951 C CA . ILE A 1 29 ? -4.012 2.779 -0.764 1.00 0.00 581 ILE A CA 7
ATOM 5952 C C . ILE A 1 29 ? -3.784 2.887 -2.268 1.00 0.00 581 ILE A C 7
ATOM 5953 O O . ILE A 1 29 ? -4.312 2.093 -3.047 1.00 0.00 581 ILE A O 7
ATOM 5969 N N . LYS A 1 30 ? -2.992 3.875 -2.670 1.00 0.00 582 LYS A N 7
ATOM 5970 C CA . LYS A 1 30 ? -2.689 4.086 -4.081 1.00 0.00 582 LYS A CA 7
ATOM 5971 C C . LYS A 1 30 ? -1.207 3.853 -4.361 1.00 0.00 582 LYS A C 7
ATOM 5972 O O . LYS A 1 30 ? -0.358 4.655 -3.971 1.00 0.00 582 LYS A O 7
ATOM 5991 N N . VAL A 1 31 ? -0.905 2.750 -5.039 1.00 0.00 583 VAL A N 7
ATOM 5992 C CA . VAL A 1 31 ? 0.473 2.413 -5.373 1.00 0.00 583 VAL A CA 7
ATOM 5993 C C . VAL A 1 31 ? 1.035 3.370 -6.420 1.00 0.00 583 VAL A C 7
ATOM 5994 O O . VAL A 1 31 ? 0.501 3.482 -7.524 1.00 0.00 583 VAL A O 7
ATOM 6007 N N . LEU A 1 32 ? 2.115 4.056 -6.066 1.00 0.00 584 LEU A N 7
ATOM 6008 C CA . LEU A 1 32 ? 2.752 5.002 -6.975 1.00 0.00 584 LEU A CA 7
ATOM 6009 C C . LEU A 1 32 ? 3.997 4.394 -7.613 1.00 0.00 584 LEU A C 7
ATOM 6010 O O . LEU A 1 32 ? 4.397 4.783 -8.710 1.00 0.00 584 LEU A O 7
ATOM 6026 N N . SER A 1 33 ? 4.603 3.436 -6.917 1.00 0.00 585 SER A N 7
ATOM 6027 C CA . SER A 1 33 ? 5.803 2.773 -7.415 1.00 0.00 585 SER A CA 7
ATOM 6028 C C . SER A 1 33 ? 5.807 1.297 -7.033 1.00 0.00 585 SER A C 7
ATOM 6029 O O . SER A 1 33 ? 4.921 0.828 -6.317 1.00 0.00 585 SER A O 7
ATOM 6037 N N . ILE A 1 34 ? 6.809 0.569 -7.516 1.00 0.00 586 ILE A N 7
ATOM 6038 C CA . ILE A 1 34 ? 6.929 -0.853 -7.224 1.00 0.00 586 ILE A CA 7
ATOM 6039 C C . ILE A 1 34 ? 8.374 -1.231 -6.913 1.00 0.00 586 ILE A C 7
ATOM 6040 O O . ILE A 1 34 ? 9.303 -0.493 -7.239 1.00 0.00 586 ILE A O 7
ATOM 6056 N N . GLY A 1 35 ? 8.555 -2.385 -6.280 1.00 0.00 587 GLY A N 7
ATOM 6057 C CA . GLY A 1 35 ? 9.888 -2.842 -5.937 1.00 0.00 587 GLY A CA 7
ATOM 6058 C C . GLY A 1 35 ? 10.111 -4.300 -6.287 1.00 0.00 587 GLY A C 7
ATOM 6059 O O . GLY A 1 35 ? 10.435 -4.628 -7.429 1.00 0.00 587 GLY A O 7
ATOM 6063 N N . GLU A 1 36 ? 9.937 -5.177 -5.303 1.00 0.00 588 GLU A N 7
ATOM 6064 C CA . GLU A 1 36 ? 10.125 -6.608 -5.514 1.00 0.00 588 GLU A CA 7
ATOM 6065 C C . GLU A 1 36 ? 9.833 -7.389 -4.235 1.00 0.00 588 GLU A C 7
ATOM 6066 O O . GLU A 1 36 ? 10.134 -6.932 -3.134 1.00 0.00 588 GLU A O 7
ATOM 6078 N N . GLY A 1 37 ? 9.244 -8.570 -4.393 1.00 0.00 589 GLY A N 7
ATOM 6079 C CA . GLY A 1 37 ? 8.920 -9.396 -3.244 1.00 0.00 589 GLY A CA 7
ATOM 6080 C C . GLY A 1 37 ? 7.696 -8.901 -2.499 1.00 0.00 589 GLY A C 7
ATOM 6081 O O . GLY A 1 37 ? 7.777 -8.545 -1.326 1.00 0.00 589 GLY A O 7
ATOM 6085 N N . GLY A 1 38 ? 6.558 -8.876 -3.187 1.00 0.00 590 GLY A N 7
ATOM 6086 C CA . GLY A 1 38 ? 5.328 -8.417 -2.567 1.00 0.00 590 GLY A CA 7
ATOM 6087 C C . GLY A 1 38 ? 5.480 -7.057 -1.914 1.00 0.00 590 GLY A C 7
ATOM 6088 O O . GLY A 1 38 ? 4.764 -6.732 -0.967 1.00 0.00 590 GLY A O 7
ATOM 6092 N N . PHE A 1 39 ? 6.417 -6.262 -2.421 1.00 0.00 591 PHE A N 7
ATOM 6093 C CA . PHE A 1 39 ? 6.663 -4.931 -1.878 1.00 0.00 591 PHE A CA 7
ATOM 6094 C C . PHE A 1 39 ? 6.570 -3.871 -2.974 1.00 0.00 591 PHE A C 7
ATOM 6095 O O . PHE A 1 39 ? 7.032 -4.082 -4.095 1.00 0.00 591 PHE A O 7
ATOM 6112 N N . TRP A 1 40 ? 5.970 -2.735 -2.639 1.00 0.00 592 TRP A N 7
ATOM 6113 C CA . TRP A 1 40 ? 5.817 -1.643 -3.594 1.00 0.00 592 TRP A CA 7
ATOM 6114 C C . TRP A 1 40 ? 5.566 -0.322 -2.875 1.00 0.00 592 TRP A C 7
ATOM 6115 O O . TRP A 1 40 ? 5.329 -0.299 -1.668 1.00 0.00 592 TRP A O 7
ATOM 6136 N N . GLU A 1 41 ? 5.618 0.775 -3.624 1.00 0.00 593 GLU A N 7
ATOM 6137 C CA . GLU A 1 41 ? 5.397 2.099 -3.057 1.00 0.00 593 GLU A CA 7
ATOM 6138 C C . GLU A 1 41 ? 3.954 2.548 -3.269 1.00 0.00 593 GLU A C 7
ATOM 6139 O O . GLU A 1 41 ? 3.379 2.338 -4.337 1.00 0.00 593 GLU A O 7
ATOM 6151 N N . GLY A 1 42 ? 3.374 3.166 -2.245 1.00 0.00 594 GLY A N 7
ATOM 6152 C CA . GLY A 1 42 ? 2.004 3.635 -2.340 1.00 0.00 594 GLY A CA 7
ATOM 6153 C C . GLY A 1 42 ? 1.714 4.776 -1.386 1.00 0.00 594 GLY A C 7
ATOM 6154 O O . GLY A 1 42 ? 2.606 5.241 -0.676 1.00 0.00 594 GLY A O 7
ATOM 6158 N N . GLN A 1 43 ? 0.465 5.230 -1.370 1.00 0.00 595 GLN A N 7
ATOM 6159 C CA . GLN A 1 43 ? 0.062 6.326 -0.498 1.00 0.00 595 GLN A CA 7
ATOM 6160 C C . GLN A 1 43 ? -1.191 5.962 0.291 1.00 0.00 595 GLN A C 7
ATOM 6161 O O . GLN A 1 43 ? -2.131 5.380 -0.251 1.00 0.00 595 GLN A O 7
ATOM 6175 N N . VAL A 1 44 ? -1.199 6.308 1.574 1.00 0.00 596 VAL A N 7
ATOM 6176 C CA . VAL A 1 44 ? -2.337 6.018 2.438 1.00 0.00 596 VAL A CA 7
ATOM 6177 C C . VAL A 1 44 ? -2.710 7.233 3.280 1.00 0.00 596 VAL A C 7
ATOM 6178 O O . VAL A 1 44 ? -1.935 7.678 4.127 1.00 0.00 596 VAL A O 7
ATOM 6191 N N . LYS A 1 45 ? -3.905 7.766 3.043 1.00 0.00 597 LYS A N 7
ATOM 6192 C CA . LYS A 1 45 ? -4.384 8.929 3.781 1.00 0.00 597 LYS A CA 7
ATOM 6193 C C . LYS A 1 45 ? -3.249 9.914 4.043 1.00 0.00 597 LYS A C 7
ATOM 6194 O O . LYS A 1 45 ? -3.193 10.545 5.097 1.00 0.00 597 LYS A O 7
ATOM 6213 N N . GLY A 1 46 ? -2.346 10.040 3.074 1.00 0.00 598 GLY A N 7
ATOM 6214 C CA . GLY A 1 46 ? -1.227 10.950 3.220 1.00 0.00 598 GLY A CA 7
ATOM 6215 C C . GLY A 1 46 ? 0.103 10.227 3.296 1.00 0.00 598 GLY A C 7
ATOM 6216 O O . GLY A 1 46 ? 1.039 10.558 2.567 1.00 0.00 598 GLY A O 7
ATOM 6220 N N . ARG A 1 47 ? 0.187 9.239 4.180 1.00 0.00 599 ARG A N 7
ATOM 6221 C CA . ARG A 1 47 ? 1.414 8.469 4.351 1.00 0.00 599 ARG A CA 7
ATOM 6222 C C . ARG A 1 47 ? 1.833 7.817 3.037 1.00 0.00 599 ARG A C 7
ATOM 6223 O O . ARG A 1 47 ? 1.232 6.836 2.598 1.00 0.00 599 ARG A O 7
ATOM 6244 N N . VAL A 1 48 ? 2.868 8.369 2.411 1.00 0.00 600 VAL A N 7
ATOM 6245 C CA . VAL A 1 48 ? 3.369 7.842 1.148 1.00 0.00 600 VAL A CA 7
ATOM 6246 C C . VAL A 1 48 ? 4.765 7.254 1.312 1.00 0.00 600 VAL A C 7
ATOM 6247 O O . VAL A 1 48 ? 5.710 7.961 1.661 1.00 0.00 600 VAL A O 7
ATOM 6260 N N . GLY A 1 49 ? 4.888 5.954 1.058 1.00 0.00 601 GLY A N 7
ATOM 6261 C CA . GLY A 1 49 ? 6.175 5.292 1.183 1.00 0.00 601 GLY A CA 7
ATOM 6262 C C . GLY A 1 49 ? 6.143 3.864 0.677 1.00 0.00 601 GLY A C 7
ATOM 6263 O O . GLY A 1 49 ? 5.351 3.529 -0.204 1.00 0.00 601 GLY A O 7
ATOM 6267 N N . TRP A 1 50 ? 7.006 3.023 1.231 1.00 0.00 602 TRP A N 7
ATOM 6268 C CA . TRP A 1 50 ? 7.076 1.623 0.827 1.00 0.00 602 TRP A CA 7
ATOM 6269 C C . TRP A 1 50 ? 6.358 0.731 1.836 1.00 0.00 602 TRP A C 7
ATOM 6270 O O . TRP A 1 50 ? 6.292 1.047 3.024 1.00 0.00 602 TRP A O 7
ATOM 6291 N N . PHE A 1 51 ? 5.823 -0.387 1.355 1.00 0.00 603 PHE A N 7
ATOM 6292 C CA . PHE A 1 51 ? 5.110 -1.324 2.214 1.00 0.00 603 PHE A CA 7
ATOM 6293 C C . PHE A 1 51 ? 4.711 -2.576 1.438 1.00 0.00 603 PHE A C 7
ATOM 6294 O O . PHE A 1 51 ? 4.592 -2.567 0.213 1.00 0.00 603 PHE A O 7
ATOM 6311 N N . PRO A 1 52 ? 4.502 -3.682 2.168 1.00 0.00 604 PRO A N 7
ATOM 6312 C CA . PRO A 1 52 ? 4.113 -4.964 1.570 1.00 0.00 604 PRO A CA 7
ATOM 6313 C C . PRO A 1 52 ? 2.691 -4.938 1.020 1.00 0.00 604 PRO A C 7
ATOM 6314 O O . PRO A 1 52 ? 1.758 -4.519 1.705 1.00 0.00 604 PRO A O 7
ATOM 6325 N N . SER A 1 53 ? 2.534 -5.393 -0.218 1.00 0.00 605 SER A N 7
ATOM 6326 C CA . SER A 1 53 ? 1.225 -5.420 -0.863 1.00 0.00 605 SER A CA 7
ATOM 6327 C C . SER A 1 53 ? 0.339 -6.496 -0.244 1.00 0.00 605 SER A C 7
ATOM 6328 O O . SER A 1 53 ? -0.855 -6.574 -0.536 1.00 0.00 605 SER A O 7
ATOM 6336 N N . ASP A 1 54 ? 0.931 -7.323 0.611 1.00 0.00 606 ASP A N 7
ATOM 6337 C CA . ASP A 1 54 ? 0.195 -8.395 1.271 1.00 0.00 606 ASP A CA 7
ATOM 6338 C C . ASP A 1 54 ? -0.982 -7.837 2.066 1.00 0.00 606 ASP A C 7
ATOM 6339 O O . ASP A 1 54 ? -1.986 -8.521 2.271 1.00 0.00 606 ASP A O 7
ATOM 6348 N N . CYS A 1 55 ? -0.851 -6.593 2.512 1.00 0.00 607 CYS A N 7
ATOM 6349 C CA . CYS A 1 55 ? -1.903 -5.943 3.286 1.00 0.00 607 CYS A CA 7
ATOM 6350 C C . CYS A 1 55 ? -2.867 -5.194 2.370 1.00 0.00 607 CYS A C 7
ATOM 6351 O O . CYS A 1 55 ? -3.770 -4.499 2.838 1.00 0.00 607 CYS A O 7
ATOM 6359 N N . LEU A 1 56 ? -2.670 -5.340 1.066 1.00 0.00 608 LEU A N 7
ATOM 6360 C CA . LEU A 1 56 ? -3.521 -4.676 0.084 1.00 0.00 608 LEU A CA 7
ATOM 6361 C C . LEU A 1 56 ? -4.333 -5.695 -0.710 1.00 0.00 608 LEU A C 7
ATOM 6362 O O . LEU A 1 56 ? -3.993 -6.876 -0.751 1.00 0.00 608 LEU A O 7
ATOM 6378 N N . GLU A 1 57 ? -5.408 -5.227 -1.337 1.00 0.00 609 GLU A N 7
ATOM 6379 C CA . GLU A 1 57 ? -6.268 -6.098 -2.129 1.00 0.00 609 GLU A CA 7
ATOM 6380 C C . GLU A 1 57 ? -7.032 -5.297 -3.181 1.00 0.00 609 GLU A C 7
ATOM 6381 O O . GLU A 1 57 ? -7.504 -4.193 -2.911 1.00 0.00 609 GLU A O 7
ATOM 6393 N N . GLU A 1 58 ? -7.149 -5.863 -4.377 1.00 0.00 610 GLU A N 7
ATOM 6394 C CA . GLU A 1 58 ? -7.855 -5.201 -5.469 1.00 0.00 610 GLU A CA 7
ATOM 6395 C C . GLU A 1 58 ? -9.350 -5.116 -5.176 1.00 0.00 610 GLU A C 7
ATOM 6396 O O . GLU A 1 58 ? -9.962 -6.081 -4.721 1.00 0.00 610 GLU A O 7
ATOM 6408 N N . VAL A 1 59 ? -9.932 -3.949 -5.439 1.00 0.00 611 VAL A N 7
ATOM 6409 C CA . VAL A 1 59 ? -11.355 -3.734 -5.205 1.00 0.00 611 VAL A CA 7
ATOM 6410 C C . VAL A 1 59 ? -12.140 -3.784 -6.511 1.00 0.00 611 VAL A C 7
ATOM 6411 O O . VAL A 1 59 ? -11.588 -3.563 -7.588 1.00 0.00 611 VAL A O 7
ATOM 6424 N N . ALA A 1 60 ? -13.433 -4.078 -6.407 1.00 0.00 612 ALA A N 7
ATOM 6425 C CA . ALA A 1 60 ? -14.296 -4.155 -7.578 1.00 0.00 612 ALA A CA 7
ATOM 6426 C C . ALA A 1 60 ? -15.160 -2.905 -7.707 1.00 0.00 612 ALA A C 7
ATOM 6427 O O . ALA A 1 60 ? -16.364 -2.943 -7.458 1.00 0.00 612 ALA A O 7
ATOM 6434 N N . ASN A 1 61 ? -14.537 -1.797 -8.097 1.00 0.00 613 ASN A N 7
ATOM 6435 C CA . ASN A 1 61 ? -15.249 -0.536 -8.258 1.00 0.00 613 ASN A CA 7
ATOM 6436 C C . ASN A 1 61 ? -16.037 -0.518 -9.565 1.00 0.00 613 ASN A C 7
ATOM 6437 O O . ASN A 1 61 ? -16.725 0.454 -9.872 1.00 0.00 613 ASN A O 7
ATOM 6448 N N . MET A 1 1 ? 7.133 0.628 -14.282 1.00 0.00 553 MET A N 8
ATOM 6449 C CA . MET A 1 1 ? 5.824 -0.014 -14.224 1.00 0.00 553 MET A CA 8
ATOM 6450 C C . MET A 1 1 ? 5.063 0.416 -12.974 1.00 0.00 553 MET A C 8
ATOM 6451 O O . MET A 1 1 ? 5.644 0.552 -11.897 1.00 0.00 553 MET A O 8
ATOM 6465 N N . VAL A 1 2 ? 3.759 0.629 -13.126 1.00 0.00 554 VAL A N 8
ATOM 6466 C CA . VAL A 1 2 ? 2.917 1.043 -12.009 1.00 0.00 554 VAL A CA 8
ATOM 6467 C C . VAL A 1 2 ? 1.456 1.145 -12.431 1.00 0.00 554 VAL A C 8
ATOM 6468 O O . VAL A 1 2 ? 1.122 1.721 -13.467 1.00 0.00 554 VAL A O 8
ATOM 6481 N N . PRO A 1 3 ? 0.563 0.574 -11.609 1.00 0.00 555 PRO A N 8
ATOM 6482 C CA . PRO A 1 3 ? -0.880 0.587 -11.876 1.00 0.00 555 PRO A CA 8
ATOM 6483 C C . PRO A 1 3 ? -1.483 1.979 -11.724 1.00 0.00 555 PRO A C 8
ATOM 6484 O O . PRO A 1 3 ? -0.835 2.897 -11.222 1.00 0.00 555 PRO A O 8
ATOM 6495 N N . GLY A 1 4 ? -2.730 2.130 -12.162 1.00 0.00 556 GLY A N 8
ATOM 6496 C CA . GLY A 1 4 ? -3.400 3.413 -12.066 1.00 0.00 556 GLY A CA 8
ATOM 6497 C C . GLY A 1 4 ? -4.588 3.377 -11.125 1.00 0.00 556 GLY A C 8
ATOM 6498 O O . GLY A 1 4 ? -4.997 4.409 -10.590 1.00 0.00 556 GLY A O 8
ATOM 6502 N N . ARG A 1 5 ? -5.145 2.187 -10.920 1.00 0.00 557 ARG A N 8
ATOM 6503 C CA . ARG A 1 5 ? -6.293 2.022 -10.040 1.00 0.00 557 ARG A CA 8
ATOM 6504 C C . ARG A 1 5 ? -5.880 2.150 -8.575 1.00 0.00 557 ARG A C 8
ATOM 6505 O O . ARG A 1 5 ? -4.704 2.344 -8.268 1.00 0.00 557 ARG A O 8
ATOM 6526 N N . SER A 1 6 ? -6.855 2.041 -7.678 1.00 0.00 558 SER A N 8
ATOM 6527 C CA . SER A 1 6 ? -6.592 2.150 -6.248 1.00 0.00 558 SER A CA 8
ATOM 6528 C C . SER A 1 6 ? -6.962 0.855 -5.530 1.00 0.00 558 SER A C 8
ATOM 6529 O O . SER A 1 6 ? -8.069 0.340 -5.684 1.00 0.00 558 SER A O 8
ATOM 6537 N N . PHE A 1 7 ? -6.025 0.335 -4.745 1.00 0.00 559 PHE A N 8
ATOM 6538 C CA . PHE A 1 7 ? -6.250 -0.900 -4.002 1.00 0.00 559 PHE A CA 8
ATOM 6539 C C . PHE A 1 7 ? -6.615 -0.602 -2.551 1.00 0.00 559 PHE A C 8
ATOM 6540 O O . PHE A 1 7 ? -6.129 0.363 -1.961 1.00 0.00 559 PHE A O 8
ATOM 6557 N N . MET A 1 8 ? -7.478 -1.439 -1.980 1.00 0.00 560 MET A N 8
ATOM 6558 C CA . MET A 1 8 ? -7.910 -1.266 -0.598 1.00 0.00 560 MET A CA 8
ATOM 6559 C C . MET A 1 8 ? -7.106 -2.164 0.338 1.00 0.00 560 MET A C 8
ATOM 6560 O O . MET A 1 8 ? -6.905 -3.346 0.058 1.00 0.00 560 MET A O 8
ATOM 6574 N N . ALA A 1 9 ? -6.651 -1.596 1.449 1.00 0.00 561 ALA A N 8
ATOM 6575 C CA . ALA A 1 9 ? -5.871 -2.346 2.426 1.00 0.00 561 ALA A CA 8
ATOM 6576 C C . ALA A 1 9 ? -6.773 -3.213 3.299 1.00 0.00 561 ALA A C 8
ATOM 6577 O O . ALA A 1 9 ? -7.710 -2.717 3.925 1.00 0.00 561 ALA A O 8
ATOM 6584 N N . VAL A 1 10 ? -6.485 -4.510 3.335 1.00 0.00 562 VAL A N 8
ATOM 6585 C CA . VAL A 1 10 ? -7.270 -5.446 4.131 1.00 0.00 562 VAL A CA 8
ATOM 6586 C C . VAL A 1 10 ? -6.739 -5.533 5.558 1.00 0.00 562 VAL A C 8
ATOM 6587 O O . VAL A 1 10 ? -7.343 -6.176 6.418 1.00 0.00 562 VAL A O 8
ATOM 6600 N N . LYS A 1 11 ? -5.608 -4.883 5.803 1.00 0.00 563 LYS A N 8
ATOM 6601 C CA . LYS A 1 11 ? -4.995 -4.884 7.127 1.00 0.00 563 LYS A CA 8
ATOM 6602 C C . LYS A 1 11 ? -4.005 -3.732 7.269 1.00 0.00 563 LYS A C 8
ATOM 6603 O O . LYS A 1 11 ? -3.408 -3.290 6.288 1.00 0.00 563 LYS A O 8
ATOM 6622 N N . SER A 1 12 ? -3.834 -3.253 8.497 1.00 0.00 564 SER A N 8
ATOM 6623 C CA . SER A 1 12 ? -2.917 -2.152 8.766 1.00 0.00 564 SER A CA 8
ATOM 6624 C C . SER A 1 12 ? -1.478 -2.650 8.843 1.00 0.00 564 SER A C 8
ATOM 6625 O O . SER A 1 12 ? -1.230 -3.849 8.975 1.00 0.00 564 SER A O 8
ATOM 6633 N N . TYR A 1 13 ? -0.532 -1.722 8.759 1.00 0.00 565 TYR A N 8
ATOM 6634 C CA . TYR A 1 13 ? 0.885 -2.064 8.817 1.00 0.00 565 TYR A CA 8
ATOM 6635 C C . TYR A 1 13 ? 1.669 -1.011 9.591 1.00 0.00 565 TYR A C 8
ATOM 6636 O O . TYR A 1 13 ? 1.341 0.174 9.553 1.00 0.00 565 TYR A O 8
ATOM 6654 N N . GLN A 1 14 ? 2.708 -1.453 10.291 1.00 0.00 566 GLN A N 8
ATOM 6655 C CA . GLN A 1 14 ? 3.541 -0.548 11.076 1.00 0.00 566 GLN A CA 8
ATOM 6656 C C . GLN A 1 14 ? 4.928 -0.410 10.455 1.00 0.00 566 GLN A C 8
ATOM 6657 O O . GLN A 1 14 ? 5.721 -1.350 10.469 1.00 0.00 566 GLN A O 8
ATOM 6671 N N . ALA A 1 15 ? 5.213 0.769 9.911 1.00 0.00 567 ALA A N 8
ATOM 6672 C CA . ALA A 1 15 ? 6.503 1.032 9.287 1.00 0.00 567 ALA A CA 8
ATOM 6673 C C . ALA A 1 15 ? 7.651 0.660 10.222 1.00 0.00 567 ALA A C 8
ATOM 6674 O O . ALA A 1 15 ? 7.644 1.021 11.397 1.00 0.00 567 ALA A O 8
ATOM 6681 N N . GLN A 1 16 ? 8.631 -0.062 9.689 1.00 0.00 568 GLN A N 8
ATOM 6682 C CA . GLN A 1 16 ? 9.783 -0.482 10.477 1.00 0.00 568 GLN A CA 8
ATOM 6683 C C . GLN A 1 16 ? 11.075 0.090 9.900 1.00 0.00 568 GLN A C 8
ATOM 6684 O O . GLN A 1 16 ? 12.031 0.350 10.631 1.00 0.00 568 GLN A O 8
ATOM 6698 N N . ALA A 1 17 ? 11.095 0.281 8.585 1.00 0.00 569 ALA A N 8
ATOM 6699 C CA . ALA A 1 17 ? 12.268 0.823 7.912 1.00 0.00 569 ALA A CA 8
ATOM 6700 C C . ALA A 1 17 ? 12.263 2.347 7.941 1.00 0.00 569 ALA A C 8
ATOM 6701 O O . ALA A 1 17 ? 11.456 2.961 8.637 1.00 0.00 569 ALA A O 8
ATOM 6708 N N . GLU A 1 18 ? 13.172 2.953 7.181 1.00 0.00 570 GLU A N 8
ATOM 6709 C CA . GLU A 1 18 ? 13.272 4.406 7.124 1.00 0.00 570 GLU A CA 8
ATOM 6710 C C . GLU A 1 18 ? 12.373 4.969 6.027 1.00 0.00 570 GLU A C 8
ATOM 6711 O O . GLU A 1 18 ? 11.849 6.076 6.147 1.00 0.00 570 GLU A O 8
ATOM 6723 N N . GLY A 1 19 ? 12.199 4.200 4.958 1.00 0.00 571 GLY A N 8
ATOM 6724 C CA . GLY A 1 19 ? 11.363 4.638 3.855 1.00 0.00 571 GLY A CA 8
ATOM 6725 C C . GLY A 1 19 ? 10.012 3.949 3.841 1.00 0.00 571 GLY A C 8
ATOM 6726 O O . GLY A 1 19 ? 9.216 4.152 2.925 1.00 0.00 571 GLY A O 8
ATOM 6730 N N . GLU A 1 20 ? 9.755 3.133 4.859 1.00 0.00 572 GLU A N 8
ATOM 6731 C CA . GLU A 1 20 ? 8.493 2.410 4.957 1.00 0.00 572 GLU A CA 8
ATOM 6732 C C . GLU A 1 20 ? 7.431 3.261 5.648 1.00 0.00 572 GLU A C 8
ATOM 6733 O O . GLU A 1 20 ? 7.750 4.136 6.454 1.00 0.00 572 GLU A O 8
ATOM 6745 N N . ILE A 1 21 ? 6.170 2.999 5.325 1.00 0.00 573 ILE A N 8
ATOM 6746 C CA . ILE A 1 21 ? 5.061 3.741 5.914 1.00 0.00 573 ILE A CA 8
ATOM 6747 C C . ILE A 1 21 ? 4.054 2.798 6.562 1.00 0.00 573 ILE A C 8
ATOM 6748 O O . ILE A 1 21 ? 4.128 1.581 6.394 1.00 0.00 573 ILE A O 8
ATOM 6764 N N . SER A 1 22 ? 3.107 3.370 7.302 1.00 0.00 574 SER A N 8
ATOM 6765 C CA . SER A 1 22 ? 2.084 2.580 7.977 1.00 0.00 574 SER A CA 8
ATOM 6766 C C . SER A 1 22 ? 0.850 2.422 7.095 1.00 0.00 574 SER A C 8
ATOM 6767 O O . SER A 1 22 ? 0.757 3.022 6.023 1.00 0.00 574 SER A O 8
ATOM 6775 N N . LEU A 1 23 ? -0.096 1.610 7.552 1.00 0.00 575 LEU A N 8
ATOM 6776 C CA . LEU A 1 23 ? -1.327 1.370 6.806 1.00 0.00 575 LEU A CA 8
ATOM 6777 C C . LEU A 1 23 ? -2.534 1.349 7.737 1.00 0.00 575 LEU A C 8
ATOM 6778 O O . LEU A 1 23 ? -2.387 1.365 8.959 1.00 0.00 575 LEU A O 8
ATOM 6794 N N . SER A 1 24 ? -3.726 1.311 7.152 1.00 0.00 576 SER A N 8
ATOM 6795 C CA . SER A 1 24 ? -4.960 1.290 7.929 1.00 0.00 576 SER A CA 8
ATOM 6796 C C . SER A 1 24 ? -6.000 0.387 7.273 1.00 0.00 576 SER A C 8
ATOM 6797 O O . SER A 1 24 ? -6.367 0.583 6.114 1.00 0.00 576 SER A O 8
ATOM 6805 N N . LYS A 1 25 ? -6.472 -0.603 8.023 1.00 0.00 577 LYS A N 8
ATOM 6806 C CA . LYS A 1 25 ? -7.470 -1.537 7.518 1.00 0.00 577 LYS A CA 8
ATOM 6807 C C . LYS A 1 25 ? -8.681 -0.792 6.965 1.00 0.00 577 LYS A C 8
ATOM 6808 O O . LYS A 1 25 ? -9.306 0.004 7.664 1.00 0.00 577 LYS A O 8
ATOM 6827 N N . GLY A 1 26 ? -9.008 -1.057 5.703 1.00 0.00 578 GLY A N 8
ATOM 6828 C CA . GLY A 1 26 ? -10.144 -0.406 5.078 1.00 0.00 578 GLY A CA 8
ATOM 6829 C C . GLY A 1 26 ? -9.760 0.884 4.380 1.00 0.00 578 GLY A C 8
ATOM 6830 O O . GLY A 1 26 ? -10.585 1.502 3.709 1.00 0.00 578 GLY A O 8
ATOM 6834 N N . GLU A 1 27 ? -8.505 1.291 4.540 1.00 0.00 579 GLU A N 8
ATOM 6835 C CA . GLU A 1 27 ? -8.015 2.517 3.921 1.00 0.00 579 GLU A CA 8
ATOM 6836 C C . GLU A 1 27 ? -7.620 2.273 2.468 1.00 0.00 579 GLU A C 8
ATOM 6837 O O . GLU A 1 27 ? -6.940 1.296 2.153 1.00 0.00 579 GLU A O 8
ATOM 6849 N N . LYS A 1 28 ? -8.051 3.167 1.585 1.00 0.00 580 LYS A N 8
ATOM 6850 C CA . LYS A 1 28 ? -7.744 3.051 0.165 1.00 0.00 580 LYS A CA 8
ATOM 6851 C C . LYS A 1 28 ? -6.306 3.479 -0.118 1.00 0.00 580 LYS A C 8
ATOM 6852 O O . LYS A 1 28 ? -5.987 4.667 -0.093 1.00 0.00 580 LYS A O 8
ATOM 6871 N N . ILE A 1 29 ? -5.446 2.502 -0.385 1.00 0.00 581 ILE A N 8
ATOM 6872 C CA . ILE A 1 29 ? -4.044 2.778 -0.674 1.00 0.00 581 ILE A CA 8
ATOM 6873 C C . ILE A 1 29 ? -3.814 2.949 -2.171 1.00 0.00 581 ILE A C 8
ATOM 6874 O O . ILE A 1 29 ? -4.160 2.076 -2.967 1.00 0.00 581 ILE A O 8
ATOM 6890 N N . LYS A 1 30 ? -3.228 4.080 -2.548 1.00 0.00 582 LYS A N 8
ATOM 6891 C CA . LYS A 1 30 ? -2.949 4.368 -3.950 1.00 0.00 582 LYS A CA 8
ATOM 6892 C C . LYS A 1 30 ? -1.480 4.114 -4.275 1.00 0.00 582 LYS A C 8
ATOM 6893 O O . LYS A 1 30 ? -0.616 4.936 -3.968 1.00 0.00 582 LYS A O 8
ATOM 6912 N N . VAL A 1 31 ? -1.203 2.974 -4.900 1.00 0.00 583 VAL A N 8
ATOM 6913 C CA . VAL A 1 31 ? 0.160 2.615 -5.268 1.00 0.00 583 VAL A CA 8
ATOM 6914 C C . VAL A 1 31 ? 0.772 3.659 -6.195 1.00 0.00 583 VAL A C 8
ATOM 6915 O O . VAL A 1 31 ? 0.105 4.173 -7.094 1.00 0.00 583 VAL A O 8
ATOM 6928 N N . LEU A 1 32 ? 2.043 3.969 -5.971 1.00 0.00 584 LEU A N 8
ATOM 6929 C CA . LEU A 1 32 ? 2.747 4.953 -6.787 1.00 0.00 584 LEU A CA 8
ATOM 6930 C C . LEU A 1 32 ? 4.000 4.348 -7.411 1.00 0.00 584 LEU A C 8
ATOM 6931 O O . LEU A 1 32 ? 4.368 4.680 -8.538 1.00 0.00 584 LEU A O 8
ATOM 6947 N N . SER A 1 33 ? 4.649 3.453 -6.672 1.00 0.00 585 SER A N 8
ATOM 6948 C CA . SER A 1 33 ? 5.863 2.801 -7.153 1.00 0.00 585 SER A CA 8
ATOM 6949 C C . SER A 1 33 ? 5.855 1.315 -6.806 1.00 0.00 585 SER A C 8
ATOM 6950 O O . SER A 1 33 ? 5.017 0.853 -6.031 1.00 0.00 585 SER A O 8
ATOM 6958 N N . ILE A 1 34 ? 6.794 0.574 -7.384 1.00 0.00 586 ILE A N 8
ATOM 6959 C CA . ILE A 1 34 ? 6.896 -0.858 -7.135 1.00 0.00 586 ILE A CA 8
ATOM 6960 C C . ILE A 1 34 ? 8.342 -1.332 -7.235 1.00 0.00 586 ILE A C 8
ATOM 6961 O O . ILE A 1 34 ? 9.208 -0.613 -7.731 1.00 0.00 586 ILE A O 8
ATOM 6977 N N . GLY A 1 35 ? 8.596 -2.548 -6.758 1.00 0.00 587 GLY A N 8
ATOM 6978 C CA . GLY A 1 35 ? 9.938 -3.097 -6.804 1.00 0.00 587 GLY A CA 8
ATOM 6979 C C . GLY A 1 35 ? 9.946 -4.583 -7.102 1.00 0.00 587 GLY A C 8
ATOM 6980 O O . GLY A 1 35 ? 9.732 -4.995 -8.242 1.00 0.00 587 GLY A O 8
ATOM 6984 N N . GLU A 1 36 ? 10.195 -5.390 -6.075 1.00 0.00 588 GLU A N 8
ATOM 6985 C CA . GLU A 1 36 ? 10.233 -6.838 -6.234 1.00 0.00 588 GLU A CA 8
ATOM 6986 C C . GLU A 1 36 ? 9.412 -7.527 -5.149 1.00 0.00 588 GLU A C 8
ATOM 6987 O O . GLU A 1 36 ? 9.012 -6.901 -4.167 1.00 0.00 588 GLU A O 8
ATOM 6999 N N . GLY A 1 37 ? 9.164 -8.821 -5.334 1.00 0.00 589 GLY A N 8
ATOM 7000 C CA . GLY A 1 37 ? 8.392 -9.573 -4.362 1.00 0.00 589 GLY A CA 8
ATOM 7001 C C . GLY A 1 37 ? 7.071 -8.906 -4.029 1.00 0.00 589 GLY A C 8
ATOM 7002 O O . GLY A 1 37 ? 6.483 -8.224 -4.868 1.00 0.00 589 GLY A O 8
ATOM 7006 N N . GLY A 1 38 ? 6.602 -9.104 -2.800 1.00 0.00 590 GLY A N 8
ATOM 7007 C CA . GLY A 1 38 ? 5.346 -8.512 -2.382 1.00 0.00 590 GLY A CA 8
ATOM 7008 C C . GLY A 1 38 ? 5.533 -7.162 -1.718 1.00 0.00 590 GLY A C 8
ATOM 7009 O O . GLY A 1 38 ? 4.814 -6.819 -0.780 1.00 0.00 590 GLY A O 8
ATOM 7013 N N . PHE A 1 39 ? 6.504 -6.395 -2.204 1.00 0.00 591 PHE A N 8
ATOM 7014 C CA . PHE A 1 39 ? 6.786 -5.077 -1.649 1.00 0.00 591 PHE A CA 8
ATOM 7015 C C . PHE A 1 39 ? 6.746 -4.009 -2.738 1.00 0.00 591 PHE A C 8
ATOM 7016 O O . PHE A 1 39 ? 7.259 -4.211 -3.839 1.00 0.00 591 PHE A O 8
ATOM 7033 N N . TRP A 1 40 ? 6.134 -2.873 -2.423 1.00 0.00 592 TRP A N 8
ATOM 7034 C CA . TRP A 1 40 ? 6.026 -1.773 -3.375 1.00 0.00 592 TRP A CA 8
ATOM 7035 C C . TRP A 1 40 ? 5.737 -0.459 -2.658 1.00 0.00 592 TRP A C 8
ATOM 7036 O O . TRP A 1 40 ? 5.449 -0.446 -1.461 1.00 0.00 592 TRP A O 8
ATOM 7057 N N . GLU A 1 41 ? 5.815 0.643 -3.396 1.00 0.00 593 GLU A N 8
ATOM 7058 C CA . GLU A 1 41 ? 5.563 1.962 -2.828 1.00 0.00 593 GLU A CA 8
ATOM 7059 C C . GLU A 1 41 ? 4.136 2.416 -3.123 1.00 0.00 593 GLU A C 8
ATOM 7060 O O . GLU A 1 41 ? 3.581 2.115 -4.179 1.00 0.00 593 GLU A O 8
ATOM 7072 N N . GLY A 1 42 ? 3.547 3.144 -2.178 1.00 0.00 594 GLY A N 8
ATOM 7073 C CA . GLY A 1 42 ? 2.189 3.628 -2.354 1.00 0.00 594 GLY A CA 8
ATOM 7074 C C . GLY A 1 42 ? 1.873 4.807 -1.454 1.00 0.00 594 GLY A C 8
ATOM 7075 O O . GLY A 1 42 ? 2.754 5.325 -0.769 1.00 0.00 594 GLY A O 8
ATOM 7079 N N . GLN A 1 43 ? 0.613 5.229 -1.457 1.00 0.00 595 GLN A N 8
ATOM 7080 C CA . GLN A 1 43 ? 0.184 6.354 -0.635 1.00 0.00 595 GLN A CA 8
ATOM 7081 C C . GLN A 1 43 ? -1.083 6.010 0.141 1.00 0.00 595 GLN A C 8
ATOM 7082 O O . GLN A 1 43 ? -2.019 5.425 -0.405 1.00 0.00 595 GLN A O 8
ATOM 7096 N N . VAL A 1 44 ? -1.106 6.378 1.419 1.00 0.00 596 VAL A N 8
ATOM 7097 C CA . VAL A 1 44 ? -2.259 6.109 2.271 1.00 0.00 596 VAL A CA 8
ATOM 7098 C C . VAL A 1 44 ? -2.644 7.342 3.080 1.00 0.00 596 VAL A C 8
ATOM 7099 O O . VAL A 1 44 ? -1.887 7.798 3.937 1.00 0.00 596 VAL A O 8
ATOM 7112 N N . LYS A 1 45 ? -3.827 7.879 2.802 1.00 0.00 597 LYS A N 8
ATOM 7113 C CA . LYS A 1 45 ? -4.317 9.059 3.504 1.00 0.00 597 LYS A CA 8
ATOM 7114 C C . LYS A 1 45 ? -3.181 10.040 3.776 1.00 0.00 597 LYS A C 8
ATOM 7115 O O . LYS A 1 45 ? -3.146 10.692 4.820 1.00 0.00 597 LYS A O 8
ATOM 7134 N N . GLY A 1 46 ? -2.252 10.141 2.830 1.00 0.00 598 GLY A N 8
ATOM 7135 C CA . GLY A 1 46 ? -1.129 11.046 2.986 1.00 0.00 598 GLY A CA 8
ATOM 7136 C C . GLY A 1 46 ? 0.193 10.314 3.100 1.00 0.00 598 GLY A C 8
ATOM 7137 O O . GLY A 1 46 ? 1.145 10.620 2.383 1.00 0.00 598 GLY A O 8
ATOM 7141 N N . ARG A 1 47 ? 0.254 9.346 4.009 1.00 0.00 599 ARG A N 8
ATOM 7142 C CA . ARG A 1 47 ? 1.471 8.568 4.217 1.00 0.00 599 ARG A CA 8
ATOM 7143 C C . ARG A 1 47 ? 1.909 7.886 2.925 1.00 0.00 599 ARG A C 8
ATOM 7144 O O . ARG A 1 47 ? 1.306 6.904 2.495 1.00 0.00 599 ARG A O 8
ATOM 7165 N N . VAL A 1 48 ? 2.963 8.414 2.311 1.00 0.00 600 VAL A N 8
ATOM 7166 C CA . VAL A 1 48 ? 3.483 7.856 1.069 1.00 0.00 600 VAL A CA 8
ATOM 7167 C C . VAL A 1 48 ? 4.878 7.275 1.268 1.00 0.00 600 VAL A C 8
ATOM 7168 O O . VAL A 1 48 ? 5.812 7.989 1.633 1.00 0.00 600 VAL A O 8
ATOM 7181 N N . GLY A 1 49 ? 5.013 5.975 1.027 1.00 0.00 601 GLY A N 8
ATOM 7182 C CA . GLY A 1 49 ? 6.297 5.319 1.185 1.00 0.00 601 GLY A CA 8
ATOM 7183 C C . GLY A 1 49 ? 6.276 3.878 0.712 1.00 0.00 601 GLY A C 8
ATOM 7184 O O . GLY A 1 49 ? 5.531 3.531 -0.205 1.00 0.00 601 GLY A O 8
ATOM 7188 N N . TRP A 1 50 ? 7.096 3.041 1.336 1.00 0.00 602 TRP A N 8
ATOM 7189 C CA . TRP A 1 50 ? 7.169 1.631 0.973 1.00 0.00 602 TRP A CA 8
ATOM 7190 C C . TRP A 1 50 ? 6.410 0.769 1.976 1.00 0.00 602 TRP A C 8
ATOM 7191 O O . TRP A 1 50 ? 6.292 1.124 3.149 1.00 0.00 602 TRP A O 8
ATOM 7212 N N . PHE A 1 51 ? 5.898 -0.363 1.509 1.00 0.00 603 PHE A N 8
ATOM 7213 C CA . PHE A 1 51 ? 5.149 -1.275 2.365 1.00 0.00 603 PHE A CA 8
ATOM 7214 C C . PHE A 1 51 ? 4.772 -2.547 1.610 1.00 0.00 603 PHE A C 8
ATOM 7215 O O . PHE A 1 51 ? 4.691 -2.568 0.381 1.00 0.00 603 PHE A O 8
ATOM 7232 N N . PRO A 1 52 ? 4.535 -3.633 2.360 1.00 0.00 604 PRO A N 8
ATOM 7233 C CA . PRO A 1 52 ? 4.163 -4.928 1.785 1.00 0.00 604 PRO A CA 8
ATOM 7234 C C . PRO A 1 52 ? 2.760 -4.914 1.187 1.00 0.00 604 PRO A C 8
ATOM 7235 O O . PRO A 1 52 ? 1.803 -4.494 1.835 1.00 0.00 604 PRO A O 8
ATOM 7246 N N . SER A 1 53 ? 2.646 -5.378 -0.054 1.00 0.00 605 SER A N 8
ATOM 7247 C CA . SER A 1 53 ? 1.361 -5.417 -0.741 1.00 0.00 605 SER A CA 8
ATOM 7248 C C . SER A 1 53 ? 0.456 -6.490 -0.143 1.00 0.00 605 SER A C 8
ATOM 7249 O O . SER A 1 53 ? -0.729 -6.570 -0.465 1.00 0.00 605 SER A O 8
ATOM 7257 N N . ASP A 1 54 ? 1.025 -7.314 0.731 1.00 0.00 606 ASP A N 8
ATOM 7258 C CA . ASP A 1 54 ? 0.273 -8.383 1.377 1.00 0.00 606 ASP A CA 8
ATOM 7259 C C . ASP A 1 54 ? -0.926 -7.822 2.134 1.00 0.00 606 ASP A C 8
ATOM 7260 O O . ASP A 1 54 ? -1.934 -8.507 2.315 1.00 0.00 606 ASP A O 8
ATOM 7269 N N . CYS A 1 55 ? -0.811 -6.575 2.574 1.00 0.00 607 CYS A N 8
ATOM 7270 C CA . CYS A 1 55 ? -1.887 -5.922 3.315 1.00 0.00 607 CYS A CA 8
ATOM 7271 C C . CYS A 1 55 ? -2.818 -5.171 2.369 1.00 0.00 607 CYS A C 8
ATOM 7272 O O . CYS A 1 55 ? -3.747 -4.491 2.807 1.00 0.00 607 CYS A O 8
ATOM 7280 N N . LEU A 1 56 ? -2.564 -5.297 1.071 1.00 0.00 608 LEU A N 8
ATOM 7281 C CA . LEU A 1 56 ? -3.379 -4.628 0.063 1.00 0.00 608 LEU A CA 8
ATOM 7282 C C . LEU A 1 56 ? -4.222 -5.635 -0.711 1.00 0.00 608 LEU A C 8
ATOM 7283 O O . LEU A 1 56 ? -3.867 -6.810 -0.810 1.00 0.00 608 LEU A O 8
ATOM 7299 N N . GLU A 1 57 ? -5.339 -5.167 -1.261 1.00 0.00 609 GLU A N 8
ATOM 7300 C CA . GLU A 1 57 ? -6.231 -6.029 -2.027 1.00 0.00 609 GLU A CA 8
ATOM 7301 C C . GLU A 1 57 ? -7.076 -5.209 -2.998 1.00 0.00 609 GLU A C 8
ATOM 7302 O O . GLU A 1 57 ? -7.686 -4.211 -2.615 1.00 0.00 609 GLU A O 8
ATOM 7314 N N . GLU A 1 58 ? -7.106 -5.639 -4.255 1.00 0.00 610 GLU A N 8
ATOM 7315 C CA . GLU A 1 58 ? -7.875 -4.944 -5.281 1.00 0.00 610 GLU A CA 8
ATOM 7316 C C . GLU A 1 58 ? -9.312 -4.713 -4.821 1.00 0.00 610 GLU A C 8
ATOM 7317 O O . GLU A 1 58 ? -9.754 -5.279 -3.822 1.00 0.00 610 GLU A O 8
ATOM 7329 N N . VAL A 1 59 ? -10.036 -3.876 -5.557 1.00 0.00 611 VAL A N 8
ATOM 7330 C CA . VAL A 1 59 ? -11.422 -3.568 -5.227 1.00 0.00 611 VAL A CA 8
ATOM 7331 C C . VAL A 1 59 ? -12.323 -3.707 -6.448 1.00 0.00 611 VAL A C 8
ATOM 7332 O O . VAL A 1 59 ? -11.845 -3.765 -7.581 1.00 0.00 611 VAL A O 8
ATOM 7345 N N . ALA A 1 60 ? -13.629 -3.763 -6.209 1.00 0.00 612 ALA A N 8
ATOM 7346 C CA . ALA A 1 60 ? -14.597 -3.894 -7.291 1.00 0.00 612 ALA A CA 8
ATOM 7347 C C . ALA A 1 60 ? -15.571 -2.721 -7.301 1.00 0.00 612 ALA A C 8
ATOM 7348 O O . ALA A 1 60 ? -15.803 -2.101 -8.338 1.00 0.00 612 ALA A O 8
ATOM 7355 N N . ASN A 1 61 ? -16.140 -2.419 -6.137 1.00 0.00 613 ASN A N 8
ATOM 7356 C CA . ASN A 1 61 ? -17.091 -1.321 -6.012 1.00 0.00 613 ASN A CA 8
ATOM 7357 C C . ASN A 1 61 ? -16.792 -0.482 -4.774 1.00 0.00 613 ASN A C 8
ATOM 7358 O O . ASN A 1 61 ? -16.112 -0.935 -3.854 1.00 0.00 613 ASN A O 8
ATOM 7369 N N . MET A 1 1 ? 4.933 1.289 -16.475 1.00 0.00 553 MET A N 9
ATOM 7370 C CA . MET A 1 1 ? 5.129 0.081 -15.683 1.00 0.00 553 MET A CA 9
ATOM 7371 C C . MET A 1 1 ? 4.029 -0.067 -14.637 1.00 0.00 553 MET A C 9
ATOM 7372 O O . MET A 1 1 ? 3.308 -1.065 -14.617 1.00 0.00 553 MET A O 9
ATOM 7386 N N . VAL A 1 2 ? 3.904 0.933 -13.770 1.00 0.00 554 VAL A N 9
ATOM 7387 C CA . VAL A 1 2 ? 2.890 0.913 -12.722 1.00 0.00 554 VAL A CA 9
ATOM 7388 C C . VAL A 1 2 ? 1.510 0.623 -13.298 1.00 0.00 554 VAL A C 9
ATOM 7389 O O . VAL A 1 2 ? 1.239 0.862 -14.475 1.00 0.00 554 VAL A O 9
ATOM 7402 N N . PRO A 1 3 ? 0.613 0.096 -12.451 1.00 0.00 555 PRO A N 9
ATOM 7403 C CA . PRO A 1 3 ? -0.757 -0.238 -12.854 1.00 0.00 555 PRO A CA 9
ATOM 7404 C C . PRO A 1 3 ? -1.598 1.003 -13.128 1.00 0.00 555 PRO A C 9
ATOM 7405 O O . PRO A 1 3 ? -2.291 1.084 -14.142 1.00 0.00 555 PRO A O 9
ATOM 7416 N N . GLY A 1 4 ? -1.535 1.969 -12.216 1.00 0.00 556 GLY A N 9
ATOM 7417 C CA . GLY A 1 4 ? -2.297 3.194 -12.378 1.00 0.00 556 GLY A CA 9
ATOM 7418 C C . GLY A 1 4 ? -3.699 3.084 -11.813 1.00 0.00 556 GLY A C 9
ATOM 7419 O O . GLY A 1 4 ? -4.566 3.901 -12.123 1.00 0.00 556 GLY A O 9
ATOM 7423 N N . ARG A 1 5 ? -3.923 2.069 -10.984 1.00 0.00 557 ARG A N 9
ATOM 7424 C CA . ARG A 1 5 ? -5.231 1.853 -10.376 1.00 0.00 557 ARG A CA 9
ATOM 7425 C C . ARG A 1 5 ? -5.172 2.076 -8.869 1.00 0.00 557 ARG A C 9
ATOM 7426 O O . ARG A 1 5 ? -4.115 2.375 -8.315 1.00 0.00 557 ARG A O 9
ATOM 7447 N N . SER A 1 6 ? -6.318 1.927 -8.209 1.00 0.00 558 SER A N 9
ATOM 7448 C CA . SER A 1 6 ? -6.398 2.117 -6.766 1.00 0.00 558 SER A CA 9
ATOM 7449 C C . SER A 1 6 ? -6.577 0.781 -6.052 1.00 0.00 558 SER A C 9
ATOM 7450 O O . SER A 1 6 ? -7.264 -0.114 -6.545 1.00 0.00 558 SER A O 9
ATOM 7458 N N . PHE A 1 7 ? -5.951 0.650 -4.887 1.00 0.00 559 PHE A N 9
ATOM 7459 C CA . PHE A 1 7 ? -6.037 -0.577 -4.104 1.00 0.00 559 PHE A CA 9
ATOM 7460 C C . PHE A 1 7 ? -6.580 -0.293 -2.707 1.00 0.00 559 PHE A C 9
ATOM 7461 O O . PHE A 1 7 ? -6.623 0.856 -2.267 1.00 0.00 559 PHE A O 9
ATOM 7478 N N . MET A 1 8 ? -6.995 -1.349 -2.014 1.00 0.00 560 MET A N 9
ATOM 7479 C CA . MET A 1 8 ? -7.536 -1.215 -0.667 1.00 0.00 560 MET A CA 9
ATOM 7480 C C . MET A 1 8 ? -6.731 -2.046 0.328 1.00 0.00 560 MET A C 9
ATOM 7481 O O . MET A 1 8 ? -6.369 -3.188 0.045 1.00 0.00 560 MET A O 9
ATOM 7495 N N . ALA A 1 9 ? -6.455 -1.465 1.490 1.00 0.00 561 ALA A N 9
ATOM 7496 C CA . ALA A 1 9 ? -5.695 -2.154 2.526 1.00 0.00 561 ALA A CA 9
ATOM 7497 C C . ALA A 1 9 ? -6.592 -3.079 3.342 1.00 0.00 561 ALA A C 9
ATOM 7498 O O . ALA A 1 9 ? -7.534 -2.630 3.995 1.00 0.00 561 ALA A O 9
ATOM 7505 N N . VAL A 1 10 ? -6.294 -4.373 3.300 1.00 0.00 562 VAL A N 9
ATOM 7506 C CA . VAL A 1 10 ? -7.073 -5.362 4.036 1.00 0.00 562 VAL A CA 9
ATOM 7507 C C . VAL A 1 10 ? -6.603 -5.466 5.483 1.00 0.00 562 VAL A C 9
ATOM 7508 O O . VAL A 1 10 ? -7.227 -6.139 6.303 1.00 0.00 562 VAL A O 9
ATOM 7521 N N . LYS A 1 11 ? -5.500 -4.793 5.791 1.00 0.00 563 LYS A N 9
ATOM 7522 C CA . LYS A 1 11 ? -4.946 -4.807 7.139 1.00 0.00 563 LYS A CA 9
ATOM 7523 C C . LYS A 1 11 ? -3.947 -3.670 7.328 1.00 0.00 563 LYS A C 9
ATOM 7524 O O . LYS A 1 11 ? -3.258 -3.272 6.388 1.00 0.00 563 LYS A O 9
ATOM 7543 N N . SER A 1 12 ? -3.870 -3.151 8.550 1.00 0.00 564 SER A N 9
ATOM 7544 C CA . SER A 1 12 ? -2.956 -2.058 8.862 1.00 0.00 564 SER A CA 9
ATOM 7545 C C . SER A 1 12 ? -1.514 -2.552 8.906 1.00 0.00 564 SER A C 9
ATOM 7546 O O . SER A 1 12 ? -1.258 -3.757 8.903 1.00 0.00 564 SER A O 9
ATOM 7554 N N . TYR A 1 13 ? -0.574 -1.614 8.949 1.00 0.00 565 TYR A N 9
ATOM 7555 C CA . TYR A 1 13 ? 0.843 -1.953 8.991 1.00 0.00 565 TYR A CA 9
ATOM 7556 C C . TYR A 1 13 ? 1.634 -0.890 9.749 1.00 0.00 565 TYR A C 9
ATOM 7557 O O . TYR A 1 13 ? 1.302 0.293 9.705 1.00 0.00 565 TYR A O 9
ATOM 7575 N N . GLN A 1 14 ? 2.684 -1.324 10.439 1.00 0.00 566 GLN A N 9
ATOM 7576 C CA . GLN A 1 14 ? 3.523 -0.410 11.205 1.00 0.00 566 GLN A CA 9
ATOM 7577 C C . GLN A 1 14 ? 4.907 -0.284 10.576 1.00 0.00 566 GLN A C 9
ATOM 7578 O O . GLN A 1 14 ? 5.706 -1.220 10.618 1.00 0.00 566 GLN A O 9
ATOM 7592 N N . ALA A 1 15 ? 5.182 0.877 9.993 1.00 0.00 567 ALA A N 9
ATOM 7593 C CA . ALA A 1 15 ? 6.470 1.125 9.357 1.00 0.00 567 ALA A CA 9
ATOM 7594 C C . ALA A 1 15 ? 7.622 0.771 10.291 1.00 0.00 567 ALA A C 9
ATOM 7595 O O . ALA A 1 15 ? 7.642 1.186 11.449 1.00 0.00 567 ALA A O 9
ATOM 7602 N N . GLN A 1 16 ? 8.578 0.004 9.780 1.00 0.00 568 GLN A N 9
ATOM 7603 C CA . GLN A 1 16 ? 9.733 -0.406 10.571 1.00 0.00 568 GLN A CA 9
ATOM 7604 C C . GLN A 1 16 ? 11.026 0.118 9.958 1.00 0.00 568 GLN A C 9
ATOM 7605 O O . GLN A 1 16 ? 11.999 0.378 10.666 1.00 0.00 568 GLN A O 9
ATOM 7619 N N . ALA A 1 17 ? 11.031 0.269 8.637 1.00 0.00 569 ALA A N 9
ATOM 7620 C CA . ALA A 1 17 ? 12.205 0.765 7.928 1.00 0.00 569 ALA A CA 9
ATOM 7621 C C . ALA A 1 17 ? 12.236 2.289 7.916 1.00 0.00 569 ALA A C 9
ATOM 7622 O O . ALA A 1 17 ? 11.457 2.940 8.612 1.00 0.00 569 ALA A O 9
ATOM 7629 N N . GLU A 1 18 ? 13.141 2.853 7.121 1.00 0.00 570 GLU A N 9
ATOM 7630 C CA . GLU A 1 18 ? 13.273 4.301 7.020 1.00 0.00 570 GLU A CA 9
ATOM 7631 C C . GLU A 1 18 ? 12.369 4.854 5.923 1.00 0.00 570 GLU A C 9
ATOM 7632 O O . GLU A 1 18 ? 11.880 5.980 6.015 1.00 0.00 570 GLU A O 9
ATOM 7644 N N . GLY A 1 19 ? 12.153 4.055 4.883 1.00 0.00 571 GLY A N 9
ATOM 7645 C CA . GLY A 1 19 ? 11.309 4.481 3.783 1.00 0.00 571 GLY A CA 9
ATOM 7646 C C . GLY A 1 19 ? 9.946 3.817 3.804 1.00 0.00 571 GLY A C 9
ATOM 7647 O O . GLY A 1 19 ? 9.131 4.031 2.908 1.00 0.00 571 GLY A O 9
ATOM 7651 N N . GLU A 1 20 ? 9.702 3.006 4.829 1.00 0.00 572 GLU A N 9
ATOM 7652 C CA . GLU A 1 20 ? 8.429 2.307 4.961 1.00 0.00 572 GLU A CA 9
ATOM 7653 C C . GLU A 1 20 ? 7.389 3.194 5.640 1.00 0.00 572 GLU A C 9
ATOM 7654 O O . GLU A 1 20 ? 7.730 4.079 6.423 1.00 0.00 572 GLU A O 9
ATOM 7666 N N . ILE A 1 21 ? 6.121 2.947 5.333 1.00 0.00 573 ILE A N 9
ATOM 7667 C CA . ILE A 1 21 ? 5.030 3.723 5.913 1.00 0.00 573 ILE A CA 9
ATOM 7668 C C . ILE A 1 21 ? 3.994 2.812 6.563 1.00 0.00 573 ILE A C 9
ATOM 7669 O O . ILE A 1 21 ? 3.972 1.605 6.320 1.00 0.00 573 ILE A O 9
ATOM 7685 N N . SER A 1 22 ? 3.135 3.398 7.391 1.00 0.00 574 SER A N 9
ATOM 7686 C CA . SER A 1 22 ? 2.097 2.639 8.078 1.00 0.00 574 SER A CA 9
ATOM 7687 C C . SER A 1 22 ? 0.883 2.440 7.176 1.00 0.00 574 SER A C 9
ATOM 7688 O O . SER A 1 22 ? 0.837 2.948 6.056 1.00 0.00 574 SER A O 9
ATOM 7696 N N . LEU A 1 23 ? -0.099 1.697 7.675 1.00 0.00 575 LEU A N 9
ATOM 7697 C CA . LEU A 1 23 ? -1.316 1.428 6.914 1.00 0.00 575 LEU A CA 9
ATOM 7698 C C . LEU A 1 23 ? -2.534 1.393 7.832 1.00 0.00 575 LEU A C 9
ATOM 7699 O O . LEU A 1 23 ? -2.403 1.427 9.054 1.00 0.00 575 LEU A O 9
ATOM 7715 N N . SER A 1 24 ? -3.718 1.325 7.232 1.00 0.00 576 SER A N 9
ATOM 7716 C CA . SER A 1 24 ? -4.961 1.286 7.994 1.00 0.00 576 SER A CA 9
ATOM 7717 C C . SER A 1 24 ? -5.992 0.396 7.308 1.00 0.00 576 SER A C 9
ATOM 7718 O O . SER A 1 24 ? -6.341 0.610 6.148 1.00 0.00 576 SER A O 9
ATOM 7726 N N . LYS A 1 25 ? -6.476 -0.605 8.035 1.00 0.00 577 LYS A N 9
ATOM 7727 C CA . LYS A 1 25 ? -7.468 -1.529 7.500 1.00 0.00 577 LYS A CA 9
ATOM 7728 C C . LYS A 1 25 ? -8.677 -0.774 6.955 1.00 0.00 577 LYS A C 9
ATOM 7729 O O . LYS A 1 25 ? -9.291 0.026 7.659 1.00 0.00 577 LYS A O 9
ATOM 7748 N N . GLY A 1 26 ? -9.012 -1.036 5.693 1.00 0.00 578 GLY A N 9
ATOM 7749 C CA . GLY A 1 26 ? -10.147 -0.373 5.076 1.00 0.00 578 GLY A CA 9
ATOM 7750 C C . GLY A 1 26 ? -9.762 0.934 4.411 1.00 0.00 578 GLY A C 9
ATOM 7751 O O . GLY A 1 26 ? -10.599 1.591 3.793 1.00 0.00 578 GLY A O 9
ATOM 7755 N N . GLU A 1 27 ? -8.495 1.311 4.539 1.00 0.00 579 GLU A N 9
ATOM 7756 C CA . GLU A 1 27 ? -8.002 2.550 3.947 1.00 0.00 579 GLU A CA 9
ATOM 7757 C C . GLU A 1 27 ? -7.577 2.329 2.498 1.00 0.00 579 GLU A C 9
ATOM 7758 O O . GLU A 1 27 ? -6.828 1.399 2.195 1.00 0.00 579 GLU A O 9
ATOM 7770 N N . LYS A 1 28 ? -8.057 3.190 1.608 1.00 0.00 580 LYS A N 9
ATOM 7771 C CA . LYS A 1 28 ? -7.728 3.091 0.191 1.00 0.00 580 LYS A CA 9
ATOM 7772 C C . LYS A 1 28 ? -6.276 3.487 -0.058 1.00 0.00 580 LYS A C 9
ATOM 7773 O O . LYS A 1 28 ? -5.907 4.651 0.097 1.00 0.00 580 LYS A O 9
ATOM 7792 N N . ILE A 1 29 ? -5.459 2.514 -0.445 1.00 0.00 581 ILE A N 9
ATOM 7793 C CA . ILE A 1 29 ? -4.049 2.763 -0.717 1.00 0.00 581 ILE A CA 9
ATOM 7794 C C . ILE A 1 29 ? -3.789 2.858 -2.217 1.00 0.00 581 ILE A C 9
ATOM 7795 O O . ILE A 1 29 ? -4.085 1.931 -2.970 1.00 0.00 581 ILE A O 9
ATOM 7811 N N . LYS A 1 30 ? -3.229 3.986 -2.644 1.00 0.00 582 LYS A N 9
ATOM 7812 C CA . LYS A 1 30 ? -2.922 4.202 -4.053 1.00 0.00 582 LYS A CA 9
ATOM 7813 C C . LYS A 1 30 ? -1.438 3.987 -4.328 1.00 0.00 582 LYS A C 9
ATOM 7814 O O . LYS A 1 30 ? -0.605 4.827 -3.986 1.00 0.00 582 LYS A O 9
ATOM 7833 N N . VAL A 1 31 ? -1.112 2.857 -4.948 1.00 0.00 583 VAL A N 9
ATOM 7834 C CA . VAL A 1 31 ? 0.272 2.534 -5.271 1.00 0.00 583 VAL A CA 9
ATOM 7835 C C . VAL A 1 31 ? 0.806 3.441 -6.373 1.00 0.00 583 VAL A C 9
ATOM 7836 O O . VAL A 1 31 ? 0.158 3.634 -7.402 1.00 0.00 583 VAL A O 9
ATOM 7849 N N . LEU A 1 32 ? 1.992 3.997 -6.150 1.00 0.00 584 LEU A N 9
ATOM 7850 C CA . LEU A 1 32 ? 2.615 4.886 -7.125 1.00 0.00 584 LEU A CA 9
ATOM 7851 C C . LEU A 1 32 ? 3.936 4.308 -7.622 1.00 0.00 584 LEU A C 9
ATOM 7852 O O . LEU A 1 32 ? 4.450 4.715 -8.665 1.00 0.00 584 LEU A O 9
ATOM 7868 N N . SER A 1 33 ? 4.479 3.356 -6.871 1.00 0.00 585 SER A N 9
ATOM 7869 C CA . SER A 1 33 ? 5.741 2.721 -7.234 1.00 0.00 585 SER A CA 9
ATOM 7870 C C . SER A 1 33 ? 5.741 1.246 -6.843 1.00 0.00 585 SER A C 9
ATOM 7871 O O . SER A 1 33 ? 4.850 0.782 -6.132 1.00 0.00 585 SER A O 9
ATOM 7879 N N . ILE A 1 34 ? 6.747 0.517 -7.314 1.00 0.00 586 ILE A N 9
ATOM 7880 C CA . ILE A 1 34 ? 6.863 -0.905 -7.013 1.00 0.00 586 ILE A CA 9
ATOM 7881 C C . ILE A 1 34 ? 8.325 -1.340 -6.971 1.00 0.00 586 ILE A C 9
ATOM 7882 O O . ILE A 1 34 ? 9.230 -0.534 -7.187 1.00 0.00 586 ILE A O 9
ATOM 7898 N N . GLY A 1 35 ? 8.548 -2.621 -6.693 1.00 0.00 587 GLY A N 9
ATOM 7899 C CA . GLY A 1 35 ? 9.901 -3.141 -6.631 1.00 0.00 587 GLY A CA 9
ATOM 7900 C C . GLY A 1 35 ? 9.964 -4.630 -6.910 1.00 0.00 587 GLY A C 9
ATOM 7901 O O . GLY A 1 35 ? 9.636 -5.075 -8.008 1.00 0.00 587 GLY A O 9
ATOM 7905 N N . GLU A 1 36 ? 10.388 -5.400 -5.914 1.00 0.00 588 GLU A N 9
ATOM 7906 C CA . GLU A 1 36 ? 10.495 -6.847 -6.059 1.00 0.00 588 GLU A CA 9
ATOM 7907 C C . GLU A 1 36 ? 9.592 -7.563 -5.059 1.00 0.00 588 GLU A C 9
ATOM 7908 O O . GLU A 1 36 ? 9.117 -6.963 -4.095 1.00 0.00 588 GLU A O 9
ATOM 7920 N N . GLY A 1 37 ? 9.359 -8.851 -5.297 1.00 0.00 589 GLY A N 9
ATOM 7921 C CA . GLY A 1 37 ? 8.513 -9.627 -4.408 1.00 0.00 589 GLY A CA 9
ATOM 7922 C C . GLY A 1 37 ? 7.169 -8.970 -4.167 1.00 0.00 589 GLY A C 9
ATOM 7923 O O . GLY A 1 37 ? 6.644 -8.275 -5.035 1.00 0.00 589 GLY A O 9
ATOM 7927 N N . GLY A 1 38 ? 6.609 -9.191 -2.980 1.00 0.00 590 GLY A N 9
ATOM 7928 C CA . GLY A 1 38 ? 5.322 -8.609 -2.648 1.00 0.00 590 GLY A CA 9
ATOM 7929 C C . GLY A 1 38 ? 5.453 -7.260 -1.970 1.00 0.00 590 GLY A C 9
ATOM 7930 O O . GLY A 1 38 ? 4.731 -6.964 -1.017 1.00 0.00 590 GLY A O 9
ATOM 7934 N N . PHE A 1 39 ? 6.377 -6.440 -2.461 1.00 0.00 591 PHE A N 9
ATOM 7935 C CA . PHE A 1 39 ? 6.602 -5.116 -1.894 1.00 0.00 591 PHE A CA 9
ATOM 7936 C C . PHE A 1 39 ? 6.483 -4.037 -2.966 1.00 0.00 591 PHE A C 9
ATOM 7937 O O . PHE A 1 39 ? 6.864 -4.248 -4.118 1.00 0.00 591 PHE A O 9
ATOM 7954 N N . TRP A 1 40 ? 5.951 -2.883 -2.580 1.00 0.00 592 TRP A N 9
ATOM 7955 C CA . TRP A 1 40 ? 5.783 -1.771 -3.508 1.00 0.00 592 TRP A CA 9
ATOM 7956 C C . TRP A 1 40 ? 5.541 -0.467 -2.757 1.00 0.00 592 TRP A C 9
ATOM 7957 O O . TRP A 1 40 ? 5.327 -0.470 -1.546 1.00 0.00 592 TRP A O 9
ATOM 7978 N N . GLU A 1 41 ? 5.577 0.646 -3.484 1.00 0.00 593 GLU A N 9
ATOM 7979 C CA . GLU A 1 41 ? 5.363 1.957 -2.883 1.00 0.00 593 GLU A CA 9
ATOM 7980 C C . GLU A 1 41 ? 3.954 2.465 -3.176 1.00 0.00 593 GLU A C 9
ATOM 7981 O O . GLU A 1 41 ? 3.398 2.206 -4.242 1.00 0.00 593 GLU A O 9
ATOM 7993 N N . GLY A 1 42 ? 3.382 3.189 -2.220 1.00 0.00 594 GLY A N 9
ATOM 7994 C CA . GLY A 1 42 ? 2.043 3.723 -2.392 1.00 0.00 594 GLY A CA 9
ATOM 7995 C C . GLY A 1 42 ? 1.750 4.872 -1.447 1.00 0.00 594 GLY A C 9
ATOM 7996 O O . GLY A 1 42 ? 2.644 5.354 -0.752 1.00 0.00 594 GLY A O 9
ATOM 8000 N N . GLN A 1 43 ? 0.497 5.311 -1.423 1.00 0.00 595 GLN A N 9
ATOM 8001 C CA . GLN A 1 43 ? 0.090 6.412 -0.558 1.00 0.00 595 GLN A CA 9
ATOM 8002 C C . GLN A 1 43 ? -1.169 6.053 0.223 1.00 0.00 595 GLN A C 9
ATOM 8003 O O . GLN A 1 43 ? -2.121 5.504 -0.331 1.00 0.00 595 GLN A O 9
ATOM 8017 N 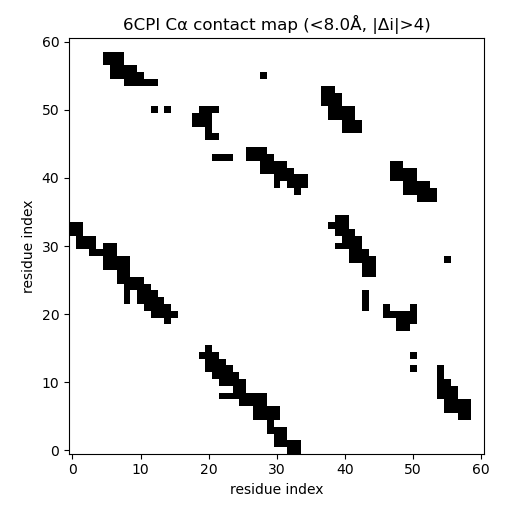N . VAL A 1 44 ? -1.167 6.368 1.514 1.00 0.00 596 VAL A N 9
ATOM 8018 C CA . VAL A 1 44 ? -2.310 6.079 2.374 1.00 0.00 596 VAL A CA 9
ATOM 8019 C C . VAL A 1 44 ? -2.692 7.298 3.207 1.00 0.00 596 VAL A C 9
ATOM 8020 O O . VAL A 1 44 ? -1.930 7.739 4.067 1.00 0.00 596 VAL A O 9
ATOM 8033 N N . LYS A 1 45 ? -3.878 7.836 2.948 1.00 0.00 597 LYS A N 9
ATOM 8034 C CA . LYS A 1 45 ? -4.365 9.003 3.675 1.00 0.00 597 LYS A CA 9
ATOM 8035 C C . LYS A 1 45 ? -3.229 9.982 3.954 1.00 0.00 597 LYS A C 9
ATOM 8036 O O . LYS A 1 45 ? -3.194 10.624 5.003 1.00 0.00 597 LYS A O 9
ATOM 8055 N N . GLY A 1 46 ? -2.303 10.095 3.006 1.00 0.00 598 GLY A N 9
ATOM 8056 C CA . GLY A 1 46 ? -1.181 10.999 3.169 1.00 0.00 598 GLY A CA 9
ATOM 8057 C C . GLY A 1 46 ? 0.145 10.268 3.253 1.00 0.00 598 GLY A C 9
ATOM 8058 O O . GLY A 1 46 ? 1.084 10.586 2.524 1.00 0.00 598 GLY A O 9
ATOM 8062 N N . ARG A 1 47 ? 0.223 9.286 4.145 1.00 0.00 599 ARG A N 9
ATOM 8063 C CA . ARG A 1 47 ? 1.444 8.510 4.322 1.00 0.00 599 ARG A CA 9
ATOM 8064 C C . ARG A 1 47 ? 1.857 7.839 3.015 1.00 0.00 599 ARG A C 9
ATOM 8065 O O . ARG A 1 47 ? 1.248 6.859 2.590 1.00 0.00 599 ARG A O 9
ATOM 8086 N N . VAL A 1 48 ? 2.897 8.377 2.385 1.00 0.00 600 VAL A N 9
ATOM 8087 C CA . VAL A 1 48 ? 3.391 7.830 1.126 1.00 0.00 600 VAL A CA 9
ATOM 8088 C C . VAL A 1 48 ? 4.789 7.243 1.294 1.00 0.00 600 VAL A C 9
ATOM 8089 O O . VAL A 1 48 ? 5.732 7.950 1.648 1.00 0.00 600 VAL A O 9
ATOM 8102 N N . GLY A 1 49 ? 4.915 5.945 1.036 1.00 0.00 601 GLY A N 9
ATOM 8103 C CA . GLY A 1 49 ? 6.200 5.284 1.164 1.00 0.00 601 GLY A CA 9
ATOM 8104 C C . GLY A 1 49 ? 6.165 3.847 0.684 1.00 0.00 601 GLY A C 9
ATOM 8105 O O . GLY A 1 49 ? 5.382 3.502 -0.201 1.00 0.00 601 GLY A O 9
ATOM 8109 N N . TRP A 1 50 ? 7.015 3.009 1.266 1.00 0.00 602 TRP A N 9
ATOM 8110 C CA . TRP A 1 50 ? 7.078 1.601 0.889 1.00 0.00 602 TRP A CA 9
ATOM 8111 C C . TRP A 1 50 ? 6.331 0.735 1.897 1.00 0.00 602 TRP A C 9
ATOM 8112 O O . TRP A 1 50 ? 6.203 1.097 3.068 1.00 0.00 602 TRP A O 9
ATOM 8133 N N . PHE A 1 51 ? 5.840 -0.410 1.436 1.00 0.00 603 PHE A N 9
ATOM 8134 C CA . PHE A 1 51 ? 5.104 -1.329 2.299 1.00 0.00 603 PHE A CA 9
ATOM 8135 C C . PHE A 1 51 ? 4.748 -2.610 1.551 1.00 0.00 603 PHE A C 9
ATOM 8136 O O . PHE A 1 51 ? 4.672 -2.640 0.321 1.00 0.00 603 PHE A O 9
ATOM 8153 N N . PRO A 1 52 ? 4.521 -3.694 2.308 1.00 0.00 604 PRO A N 9
ATOM 8154 C CA . PRO A 1 52 ? 4.169 -4.997 1.738 1.00 0.00 604 PRO A CA 9
ATOM 8155 C C . PRO A 1 52 ? 2.768 -5.006 1.134 1.00 0.00 604 PRO A C 9
ATOM 8156 O O . PRO A 1 52 ? 1.801 -4.602 1.780 1.00 0.00 604 PRO A O 9
ATOM 8167 N N . SER A 1 53 ? 2.667 -5.470 -0.107 1.00 0.00 605 SER A N 9
ATOM 8168 C CA . SER A 1 53 ? 1.385 -5.528 -0.800 1.00 0.00 605 SER A CA 9
ATOM 8169 C C . SER A 1 53 ? 0.464 -6.558 -0.152 1.00 0.00 605 SER A C 9
ATOM 8170 O O . SER A 1 53 ? -0.732 -6.608 -0.441 1.00 0.00 605 SER A O 9
ATOM 8178 N N . ASP A 1 54 ? 1.030 -7.378 0.725 1.00 0.00 606 ASP A N 9
ATOM 8179 C CA . ASP A 1 54 ? 0.262 -8.409 1.416 1.00 0.00 606 ASP A CA 9
ATOM 8180 C C . ASP A 1 54 ? -0.906 -7.794 2.180 1.00 0.00 606 ASP A C 9
ATOM 8181 O O . ASP A 1 54 ? -1.947 -8.427 2.358 1.00 0.00 606 ASP A O 9
ATOM 8190 N N . CYS A 1 55 ? -0.723 -6.557 2.634 1.00 0.00 607 CYS A N 9
ATOM 8191 C CA . CYS A 1 55 ? -1.762 -5.858 3.383 1.00 0.00 607 CYS A CA 9
ATOM 8192 C C . CYS A 1 55 ? -2.691 -5.098 2.442 1.00 0.00 607 CYS A C 9
ATOM 8193 O O . CYS A 1 55 ? -3.567 -4.354 2.885 1.00 0.00 607 CYS A O 9
ATOM 8201 N N . LEU A 1 56 ? -2.493 -5.287 1.142 1.00 0.00 608 LEU A N 9
ATOM 8202 C CA . LEU A 1 56 ? -3.312 -4.618 0.138 1.00 0.00 608 LEU A CA 9
ATOM 8203 C C . LEU A 1 56 ? -4.065 -5.633 -0.716 1.00 0.00 608 LEU A C 9
ATOM 8204 O O . LEU A 1 56 ? -3.716 -6.812 -0.748 1.00 0.00 608 LEU A O 9
ATOM 8220 N N . GLU A 1 57 ? -5.101 -5.166 -1.406 1.00 0.00 609 GLU A N 9
ATOM 8221 C CA . GLU A 1 57 ? -5.903 -6.034 -2.261 1.00 0.00 609 GLU A CA 9
ATOM 8222 C C . GLU A 1 57 ? -6.610 -5.226 -3.346 1.00 0.00 609 GLU A C 9
ATOM 8223 O O . GLU A 1 57 ? -7.093 -4.123 -3.096 1.00 0.00 609 GLU A O 9
ATOM 8235 N N . GLU A 1 58 ? -6.666 -5.787 -4.550 1.00 0.00 610 GLU A N 9
ATOM 8236 C CA . GLU A 1 58 ? -7.312 -5.119 -5.673 1.00 0.00 610 GLU A CA 9
ATOM 8237 C C . GLU A 1 58 ? -8.720 -4.663 -5.299 1.00 0.00 610 GLU A C 9
ATOM 8238 O O . GLU A 1 58 ? -9.489 -5.417 -4.700 1.00 0.00 610 GLU A O 9
ATOM 8250 N N . VAL A 1 59 ? -9.052 -3.427 -5.655 1.00 0.00 611 VAL A N 9
ATOM 8251 C CA . VAL A 1 59 ? -10.367 -2.871 -5.357 1.00 0.00 611 VAL A CA 9
ATOM 8252 C C . VAL A 1 59 ? -11.429 -3.450 -6.284 1.00 0.00 611 VAL A C 9
ATOM 8253 O O . VAL A 1 59 ? -12.610 -3.497 -5.939 1.00 0.00 611 VAL A O 9
ATOM 8266 N N . ALA A 1 60 ? -11.004 -3.890 -7.463 1.00 0.00 612 ALA A N 9
ATOM 8267 C CA . ALA A 1 60 ? -11.917 -4.468 -8.439 1.00 0.00 612 ALA A CA 9
ATOM 8268 C C . ALA A 1 60 ? -12.654 -5.670 -7.859 1.00 0.00 612 ALA A C 9
ATOM 8269 O O . ALA A 1 60 ? -12.061 -6.725 -7.634 1.00 0.00 612 ALA A O 9
ATOM 8276 N N . ASN A 1 61 ? -13.950 -5.504 -7.615 1.00 0.00 613 ASN A N 9
ATOM 8277 C CA . ASN A 1 61 ? -14.767 -6.576 -7.058 1.00 0.00 613 ASN A CA 9
ATOM 8278 C C . ASN A 1 61 ? -15.475 -7.351 -8.164 1.00 0.00 613 ASN A C 9
ATOM 8279 O O . ASN A 1 61 ? -16.486 -6.900 -8.701 1.00 0.00 613 ASN A O 9
ATOM 8290 N N . MET A 1 1 ? 6.042 -1.076 -14.246 1.00 0.00 553 MET A N 10
ATOM 8291 C CA . MET A 1 1 ? 4.719 -1.070 -14.862 1.00 0.00 553 MET A CA 10
ATOM 8292 C C . MET A 1 1 ? 3.643 -0.742 -13.832 1.00 0.00 553 MET A C 10
ATOM 8293 O O . MET A 1 1 ? 3.070 -1.637 -13.210 1.00 0.00 553 MET A O 10
ATOM 8307 N N . VAL A 1 2 ? 3.371 0.548 -13.657 1.00 0.00 554 VAL A N 10
ATOM 8308 C CA . VAL A 1 2 ? 2.363 0.995 -12.703 1.00 0.00 554 VAL A CA 10
ATOM 8309 C C . VAL A 1 2 ? 0.961 0.625 -13.172 1.00 0.00 554 VAL A C 10
ATOM 8310 O O . VAL A 1 2 ? 0.591 0.833 -14.329 1.00 0.00 554 VAL A O 10
ATOM 8323 N N . PRO A 1 3 ? 0.158 0.062 -12.257 1.00 0.00 555 PRO A N 10
ATOM 8324 C CA . PRO A 1 3 ? -1.217 -0.347 -12.553 1.00 0.00 555 PRO A CA 10
ATOM 8325 C C . PRO A 1 3 ? -2.142 0.844 -12.775 1.00 0.00 555 PRO A C 10
ATOM 8326 O O . PRO A 1 3 ? -2.943 0.856 -13.708 1.00 0.00 555 PRO A O 10
ATOM 8337 N N . GLY A 1 4 ? -2.025 1.848 -11.909 1.00 0.00 556 GLY A N 10
ATOM 8338 C CA . GLY A 1 4 ? -2.858 3.030 -12.028 1.00 0.00 556 GLY A CA 10
ATOM 8339 C C . GLY A 1 4 ? -4.113 2.944 -11.183 1.00 0.00 556 GLY A C 10
ATOM 8340 O O . GLY A 1 4 ? -4.631 3.962 -10.723 1.00 0.00 556 GLY A O 10
ATOM 8344 N N . ARG A 1 5 ? -4.604 1.727 -10.976 1.00 0.00 557 ARG A N 10
ATOM 8345 C CA . ARG A 1 5 ? -5.807 1.511 -10.183 1.00 0.00 557 ARG A CA 10
ATOM 8346 C C . ARG A 1 5 ? -5.513 1.673 -8.694 1.00 0.00 557 ARG A C 10
ATOM 8347 O O . ARG A 1 5 ? -4.365 1.563 -8.263 1.00 0.00 557 ARG A O 10
ATOM 8368 N N . SER A 1 6 ? -6.557 1.938 -7.916 1.00 0.00 558 SER A N 10
ATOM 8369 C CA . SER A 1 6 ? -6.411 2.120 -6.477 1.00 0.00 558 SER A CA 10
ATOM 8370 C C . SER A 1 6 ? -6.783 0.844 -5.727 1.00 0.00 558 SER A C 10
ATOM 8371 O O . SER A 1 6 ? -7.852 0.272 -5.944 1.00 0.00 558 SER A O 10
ATOM 8379 N N . PHE A 1 7 ? -5.893 0.403 -4.843 1.00 0.00 559 PHE A N 10
ATOM 8380 C CA . PHE A 1 7 ? -6.127 -0.805 -4.061 1.00 0.00 559 PHE A CA 10
ATOM 8381 C C . PHE A 1 7 ? -6.615 -0.458 -2.658 1.00 0.00 559 PHE A C 10
ATOM 8382 O O . PHE A 1 7 ? -6.527 0.690 -2.225 1.00 0.00 559 PHE A O 10
ATOM 8399 N N . MET A 1 8 ? -7.132 -1.461 -1.953 1.00 0.00 560 MET A N 10
ATOM 8400 C CA . MET A 1 8 ? -7.633 -1.263 -0.599 1.00 0.00 560 MET A CA 10
ATOM 8401 C C . MET A 1 8 ? -6.843 -2.100 0.402 1.00 0.00 560 MET A C 10
ATOM 8402 O O . MET A 1 8 ? -6.527 -3.260 0.142 1.00 0.00 560 MET A O 10
ATOM 8416 N N . ALA A 1 9 ? -6.526 -1.502 1.545 1.00 0.00 561 ALA A N 10
ATOM 8417 C CA . ALA A 1 9 ? -5.773 -2.193 2.585 1.00 0.00 561 ALA A CA 10
ATOM 8418 C C . ALA A 1 9 ? -6.689 -3.065 3.438 1.00 0.00 561 ALA A C 10
ATOM 8419 O O . ALA A 1 9 ? -7.598 -2.566 4.101 1.00 0.00 561 ALA A O 10
ATOM 8426 N N . VAL A 1 10 ? -6.443 -4.371 3.416 1.00 0.00 562 VAL A N 10
ATOM 8427 C CA . VAL A 1 10 ? -7.245 -5.314 4.186 1.00 0.00 562 VAL A CA 10
ATOM 8428 C C . VAL A 1 10 ? -6.747 -5.412 5.624 1.00 0.00 562 VAL A C 10
ATOM 8429 O O . VAL A 1 10 ? -7.395 -6.015 6.478 1.00 0.00 562 VAL A O 10
ATOM 8442 N N . LYS A 1 11 ? -5.589 -4.814 5.884 1.00 0.00 563 LYS A N 10
ATOM 8443 C CA . LYS A 1 11 ? -5.001 -4.832 7.219 1.00 0.00 563 LYS A CA 10
ATOM 8444 C C . LYS A 1 11 ? -4.004 -3.690 7.390 1.00 0.00 563 LYS A C 10
ATOM 8445 O O . LYS A 1 11 ? -3.362 -3.265 6.429 1.00 0.00 563 LYS A O 10
ATOM 8464 N N . SER A 1 12 ? -3.879 -3.199 8.619 1.00 0.00 564 SER A N 10
ATOM 8465 C CA . SER A 1 12 ? -2.961 -2.104 8.914 1.00 0.00 564 SER A CA 10
ATOM 8466 C C . SER A 1 12 ? -1.517 -2.598 8.940 1.00 0.00 564 SER A C 10
ATOM 8467 O O . SER A 1 12 ? -1.261 -3.800 9.013 1.00 0.00 564 SER A O 10
ATOM 8475 N N . TYR A 1 13 ? -0.578 -1.661 8.876 1.00 0.00 565 TYR A N 10
ATOM 8476 C CA . TYR A 1 13 ? 0.840 -1.999 8.889 1.00 0.00 565 TYR A CA 10
ATOM 8477 C C . TYR A 1 13 ? 1.645 -0.941 9.639 1.00 0.00 565 TYR A C 10
ATOM 8478 O O . TYR A 1 13 ? 1.313 0.244 9.608 1.00 0.00 565 TYR A O 10
ATOM 8496 N N . GLN A 1 14 ? 2.705 -1.379 10.310 1.00 0.00 566 GLN A N 10
ATOM 8497 C CA . GLN A 1 14 ? 3.559 -0.471 11.066 1.00 0.00 566 GLN A CA 10
ATOM 8498 C C . GLN A 1 14 ? 4.939 -0.360 10.426 1.00 0.00 566 GLN A C 10
ATOM 8499 O O . GLN A 1 14 ? 5.713 -1.316 10.428 1.00 0.00 566 GLN A O 10
ATOM 8513 N N . ALA A 1 15 ? 5.238 0.813 9.879 1.00 0.00 567 ALA A N 10
ATOM 8514 C CA . ALA A 1 15 ? 6.526 1.050 9.238 1.00 0.00 567 ALA A CA 10
ATOM 8515 C C . ALA A 1 15 ? 7.678 0.652 10.154 1.00 0.00 567 ALA A C 10
ATOM 8516 O O . ALA A 1 15 ? 7.705 1.022 11.328 1.00 0.00 567 ALA A O 10
ATOM 8523 N N . GLN A 1 16 ? 8.626 -0.105 9.611 1.00 0.00 568 GLN A N 10
ATOM 8524 C CA . GLN A 1 16 ? 9.779 -0.554 10.381 1.00 0.00 568 GLN A CA 10
ATOM 8525 C C . GLN A 1 16 ? 11.075 -0.019 9.784 1.00 0.00 568 GLN A C 10
ATOM 8526 O O . GLN A 1 16 ? 12.056 0.199 10.496 1.00 0.00 568 GLN A O 10
ATOM 8540 N N . ALA A 1 17 ? 11.074 0.193 8.472 1.00 0.00 569 ALA A N 10
ATOM 8541 C CA . ALA A 1 17 ? 12.250 0.706 7.778 1.00 0.00 569 ALA A CA 10
ATOM 8542 C C . ALA A 1 17 ? 12.290 2.230 7.819 1.00 0.00 569 ALA A C 10
ATOM 8543 O O . ALA A 1 17 ? 11.509 2.861 8.531 1.00 0.00 569 ALA A O 10
ATOM 8550 N N . GLU A 1 18 ? 13.202 2.813 7.049 1.00 0.00 570 GLU A N 10
ATOM 8551 C CA . GLU A 1 18 ? 13.345 4.265 6.999 1.00 0.00 570 GLU A CA 10
ATOM 8552 C C . GLU A 1 18 ? 12.435 4.863 5.930 1.00 0.00 570 GLU A C 10
ATOM 8553 O O . GLU A 1 18 ? 11.950 5.986 6.069 1.00 0.00 570 GLU A O 10
ATOM 8565 N N . GLY A 1 19 ? 12.209 4.105 4.861 1.00 0.00 571 GLY A N 10
ATOM 8566 C CA . GLY A 1 19 ? 11.359 4.576 3.783 1.00 0.00 571 GLY A CA 10
ATOM 8567 C C . GLY A 1 19 ? 10.005 3.897 3.773 1.00 0.00 571 GLY A C 10
ATOM 8568 O O . GLY A 1 19 ? 9.208 4.103 2.858 1.00 0.00 571 GLY A O 10
ATOM 8572 N N . GLU A 1 20 ? 9.744 3.085 4.792 1.00 0.00 572 GLU A N 10
ATOM 8573 C CA . GLU A 1 20 ? 8.476 2.373 4.894 1.00 0.00 572 GLU A CA 10
ATOM 8574 C C . GLU A 1 20 ? 7.425 3.227 5.596 1.00 0.00 572 GLU A C 10
ATOM 8575 O O . GLU A 1 20 ? 7.756 4.098 6.402 1.00 0.00 572 GLU A O 10
ATOM 8587 N N . ILE A 1 21 ? 6.158 2.974 5.283 1.00 0.00 573 ILE A N 10
ATOM 8588 C CA . ILE A 1 21 ? 5.060 3.721 5.884 1.00 0.00 573 ILE A CA 10
ATOM 8589 C C . ILE A 1 21 ? 4.041 2.782 6.520 1.00 0.00 573 ILE A C 10
ATOM 8590 O O . ILE A 1 21 ? 4.071 1.572 6.296 1.00 0.00 573 ILE A O 10
ATOM 8606 N N . SER A 1 22 ? 3.137 3.348 7.313 1.00 0.00 574 SER A N 10
ATOM 8607 C CA . SER A 1 22 ? 2.109 2.562 7.985 1.00 0.00 574 SER A CA 10
ATOM 8608 C C . SER A 1 22 ? 0.884 2.394 7.091 1.00 0.00 574 SER A C 10
ATOM 8609 O O . SER A 1 22 ? 0.838 2.916 5.977 1.00 0.00 574 SER A O 10
ATOM 8617 N N . LEU A 1 23 ? -0.107 1.663 7.589 1.00 0.00 575 LEU A N 10
ATOM 8618 C CA . LEU A 1 23 ? -1.335 1.427 6.837 1.00 0.00 575 LEU A CA 10
ATOM 8619 C C . LEU A 1 23 ? -2.551 1.457 7.757 1.00 0.00 575 LEU A C 10
ATOM 8620 O O . LEU A 1 23 ? -2.417 1.510 8.980 1.00 0.00 575 LEU A O 10
ATOM 8636 N N . SER A 1 24 ? -3.739 1.421 7.162 1.00 0.00 576 SER A N 10
ATOM 8637 C CA . SER A 1 24 ? -4.980 1.446 7.927 1.00 0.00 576 SER A CA 10
ATOM 8638 C C . SER A 1 24 ? -6.030 0.543 7.289 1.00 0.00 576 SER A C 10
ATOM 8639 O O . SER A 1 24 ? -6.401 0.723 6.129 1.00 0.00 576 SER A O 10
ATOM 8647 N N . LYS A 1 25 ? -6.507 -0.433 8.056 1.00 0.00 577 LYS A N 10
ATOM 8648 C CA . LYS A 1 25 ? -7.515 -1.367 7.569 1.00 0.00 577 LYS A CA 10
ATOM 8649 C C . LYS A 1 25 ? -8.724 -0.620 7.012 1.00 0.00 577 LYS A C 10
ATOM 8650 O O . LYS A 1 25 ? -9.351 0.174 7.711 1.00 0.00 577 LYS A O 10
ATOM 8669 N N . GLY A 1 26 ? -9.046 -0.883 5.749 1.00 0.00 578 GLY A N 10
ATOM 8670 C CA . GLY A 1 26 ? -10.179 -0.230 5.121 1.00 0.00 578 GLY A CA 10
ATOM 8671 C C . GLY A 1 26 ? -9.786 1.046 4.401 1.00 0.00 578 GLY A C 10
ATOM 8672 O O . GLY A 1 26 ? -10.618 1.681 3.754 1.00 0.00 578 GLY A O 10
ATOM 8676 N N . GLU A 1 27 ? -8.516 1.421 4.515 1.00 0.00 579 GLU A N 10
ATOM 8677 C CA . GLU A 1 27 ? -8.017 2.630 3.872 1.00 0.00 579 GLU A CA 10
ATOM 8678 C C . GLU A 1 27 ? -7.612 2.351 2.428 1.00 0.00 579 GLU A C 10
ATOM 8679 O O . GLU A 1 27 ? -6.968 1.342 2.134 1.00 0.00 579 GLU A O 10
ATOM 8691 N N . LYS A 1 28 ? -7.995 3.249 1.527 1.00 0.00 580 LYS A N 10
ATOM 8692 C CA . LYS A 1 28 ? -7.673 3.102 0.113 1.00 0.00 580 LYS A CA 10
ATOM 8693 C C . LYS A 1 28 ? -6.221 3.486 -0.157 1.00 0.00 580 LYS A C 10
ATOM 8694 O O . LYS A 1 28 ? -5.848 4.655 -0.051 1.00 0.00 580 LYS A O 10
ATOM 8713 N N . ILE A 1 29 ? -5.407 2.495 -0.506 1.00 0.00 581 ILE A N 10
ATOM 8714 C CA . ILE A 1 29 ? -3.998 2.731 -0.794 1.00 0.00 581 ILE A CA 10
ATOM 8715 C C . ILE A 1 29 ? -3.752 2.839 -2.295 1.00 0.00 581 ILE A C 10
ATOM 8716 O O . ILE A 1 29 ? -4.273 2.045 -3.079 1.00 0.00 581 ILE A O 10
ATOM 8732 N N . LYS A 1 30 ? -2.957 3.828 -2.689 1.00 0.00 582 LYS A N 10
ATOM 8733 C CA . LYS A 1 30 ? -2.640 4.039 -4.096 1.00 0.00 582 LYS A CA 10
ATOM 8734 C C . LYS A 1 30 ? -1.154 3.809 -4.360 1.00 0.00 582 LYS A C 10
ATOM 8735 O O . LYS A 1 30 ? -0.310 4.603 -3.945 1.00 0.00 582 LYS A O 10
ATOM 8754 N N . VAL A 1 31 ? -0.844 2.718 -5.054 1.00 0.00 583 VAL A N 10
ATOM 8755 C CA . VAL A 1 31 ? 0.539 2.385 -5.374 1.00 0.00 583 VAL A CA 10
ATOM 8756 C C . VAL A 1 31 ? 1.111 3.350 -6.408 1.00 0.00 583 VAL A C 10
ATOM 8757 O O . VAL A 1 31 ? 0.565 3.499 -7.502 1.00 0.00 583 VAL A O 10
ATOM 8770 N N . LEU A 1 32 ? 2.213 4.001 -6.054 1.00 0.00 584 LEU A N 10
ATOM 8771 C CA . LEU A 1 32 ? 2.861 4.951 -6.953 1.00 0.00 584 LEU A CA 10
ATOM 8772 C C . LEU A 1 32 ? 4.159 4.377 -7.509 1.00 0.00 584 LEU A C 10
ATOM 8773 O O . LEU A 1 32 ? 4.626 4.788 -8.571 1.00 0.00 584 LEU A O 10
ATOM 8789 N N . SER A 1 33 ? 4.736 3.421 -6.786 1.00 0.00 585 SER A N 10
ATOM 8790 C CA . SER A 1 33 ? 5.981 2.791 -7.207 1.00 0.00 585 SER A CA 10
ATOM 8791 C C . SER A 1 33 ? 5.985 1.307 -6.853 1.00 0.00 585 SER A C 10
ATOM 8792 O O . SER A 1 33 ? 5.081 0.818 -6.178 1.00 0.00 585 SER A O 10
ATOM 8800 N N . ILE A 1 34 ? 7.008 0.598 -7.318 1.00 0.00 586 ILE A N 10
ATOM 8801 C CA . ILE A 1 34 ? 7.131 -0.829 -7.050 1.00 0.00 586 ILE A CA 10
ATOM 8802 C C . ILE A 1 34 ? 8.595 -1.246 -6.946 1.00 0.00 586 ILE A C 10
ATOM 8803 O O . ILE A 1 34 ? 9.497 -0.423 -7.096 1.00 0.00 586 ILE A O 10
ATOM 8819 N N . GLY A 1 35 ? 8.823 -2.531 -6.688 1.00 0.00 587 GLY A N 10
ATOM 8820 C CA . GLY A 1 35 ? 10.178 -3.034 -6.571 1.00 0.00 587 GLY A CA 10
ATOM 8821 C C . GLY A 1 35 ? 10.277 -4.512 -6.890 1.00 0.00 587 GLY A C 10
ATOM 8822 O O . GLY A 1 35 ? 10.324 -4.900 -8.058 1.00 0.00 587 GLY A O 10
ATOM 8826 N N . GLU A 1 36 ? 10.312 -5.340 -5.851 1.00 0.00 588 GLU A N 10
ATOM 8827 C CA . GLU A 1 36 ? 10.409 -6.784 -6.029 1.00 0.00 588 GLU A CA 10
ATOM 8828 C C . GLU A 1 36 ? 9.497 -7.515 -5.047 1.00 0.00 588 GLU A C 10
ATOM 8829 O O . GLU A 1 36 ? 9.055 -6.946 -4.051 1.00 0.00 588 GLU A O 10
ATOM 8841 N N . GLY A 1 37 ? 9.218 -8.783 -5.339 1.00 0.00 589 GLY A N 10
ATOM 8842 C CA . GLY A 1 37 ? 8.360 -9.571 -4.474 1.00 0.00 589 GLY A CA 10
ATOM 8843 C C . GLY A 1 37 ? 7.036 -8.889 -4.195 1.00 0.00 589 GLY A C 10
ATOM 8844 O O . GLY A 1 37 ? 6.496 -8.189 -5.050 1.00 0.00 589 GLY A O 10
ATOM 8848 N N . GLY A 1 38 ? 6.507 -9.097 -2.992 1.00 0.00 590 GLY A N 10
ATOM 8849 C CA . GLY A 1 38 ? 5.240 -8.492 -2.625 1.00 0.00 590 GLY A CA 10
ATOM 8850 C C . GLY A 1 38 ? 5.416 -7.149 -1.945 1.00 0.00 590 GLY A C 10
ATOM 8851 O O . GLY A 1 38 ? 4.714 -6.835 -0.982 1.00 0.00 590 GLY A O 10
ATOM 8855 N N . PHE A 1 39 ? 6.355 -6.352 -2.444 1.00 0.00 591 PHE A N 10
ATOM 8856 C CA . PHE A 1 39 ? 6.622 -5.036 -1.878 1.00 0.00 591 PHE A CA 10
ATOM 8857 C C . PHE A 1 39 ? 6.524 -3.953 -2.949 1.00 0.00 591 PHE A C 10
ATOM 8858 O O . PHE A 1 39 ? 6.952 -4.149 -4.086 1.00 0.00 591 PHE A O 10
ATOM 8875 N N . TRP A 1 40 ? 5.957 -2.811 -2.576 1.00 0.00 592 TRP A N 10
ATOM 8876 C CA . TRP A 1 40 ? 5.802 -1.697 -3.504 1.00 0.00 592 TRP A CA 10
ATOM 8877 C C . TRP A 1 40 ? 5.542 -0.395 -2.753 1.00 0.00 592 TRP A C 10
ATOM 8878 O O . TRP A 1 40 ? 5.307 -0.402 -1.545 1.00 0.00 592 TRP A O 10
ATOM 8899 N N . GLU A 1 41 ? 5.585 0.720 -3.476 1.00 0.00 593 GLU A N 10
ATOM 8900 C CA . GLU A 1 41 ? 5.355 2.028 -2.876 1.00 0.00 593 GLU A CA 10
ATOM 8901 C C . GLU A 1 41 ? 3.941 2.522 -3.170 1.00 0.00 593 GLU A C 10
ATOM 8902 O O . GLU A 1 41 ? 3.413 2.313 -4.262 1.00 0.00 593 GLU A O 10
ATOM 8914 N N . GLY A 1 42 ? 3.332 3.176 -2.185 1.00 0.00 594 GLY A N 10
ATOM 8915 C CA . GLY A 1 42 ? 1.985 3.687 -2.358 1.00 0.00 594 GLY A CA 10
ATOM 8916 C C . GLY A 1 42 ? 1.680 4.841 -1.423 1.00 0.00 594 GLY A C 10
ATOM 8917 O O . GLY A 1 42 ? 2.575 5.368 -0.763 1.00 0.00 594 GLY A O 10
ATOM 8921 N N . GLN A 1 43 ? 0.412 5.237 -1.369 1.00 0.00 595 GLN A N 10
ATOM 8922 C CA . GLN A 1 43 ? -0.007 6.338 -0.510 1.00 0.00 595 GLN A CA 10
ATOM 8923 C C . GLN A 1 43 ? -1.260 5.967 0.278 1.00 0.00 595 GLN A C 10
ATOM 8924 O O . GLN A 1 43 ? -2.204 5.397 -0.269 1.00 0.00 595 GLN A O 10
ATOM 8938 N N . VAL A 1 44 ? -1.260 6.294 1.567 1.00 0.00 596 VAL A N 10
ATOM 8939 C CA . VAL A 1 44 ? -2.397 5.995 2.431 1.00 0.00 596 VAL A CA 10
ATOM 8940 C C . VAL A 1 44 ? -2.783 7.209 3.269 1.00 0.00 596 VAL A C 10
ATOM 8941 O O . VAL A 1 44 ? -2.016 7.658 4.121 1.00 0.00 596 VAL A O 10
ATOM 8954 N N . LYS A 1 45 ? -3.978 7.735 3.023 1.00 0.00 597 LYS A N 10
ATOM 8955 C CA . LYS A 1 45 ? -4.469 8.896 3.755 1.00 0.00 597 LYS A CA 10
ATOM 8956 C C . LYS A 1 45 ? -3.342 9.888 4.023 1.00 0.00 597 LYS A C 10
ATOM 8957 O O . LYS A 1 45 ? -3.300 10.527 5.073 1.00 0.00 597 LYS A O 10
ATOM 8976 N N . GLY A 1 46 ? -2.427 10.011 3.065 1.00 0.00 598 GLY A N 10
ATOM 8977 C CA . GLY A 1 46 ? -1.313 10.927 3.216 1.00 0.00 598 GLY A CA 10
ATOM 8978 C C . GLY A 1 46 ? 0.022 10.211 3.292 1.00 0.00 598 GLY A C 10
ATOM 8979 O O . GLY A 1 46 ? 0.953 10.542 2.558 1.00 0.00 598 GLY A O 10
ATOM 8983 N N . ARG A 1 47 ? 0.113 9.228 4.181 1.00 0.00 599 ARG A N 10
ATOM 8984 C CA . ARG A 1 47 ? 1.344 8.465 4.351 1.00 0.00 599 ARG A CA 10
ATOM 8985 C C . ARG A 1 47 ? 1.763 7.809 3.040 1.00 0.00 599 ARG A C 10
ATOM 8986 O O . ARG A 1 47 ? 1.163 6.825 2.605 1.00 0.00 599 ARG A O 10
ATOM 9007 N N . VAL A 1 48 ? 2.797 8.361 2.409 1.00 0.00 600 VAL A N 10
ATOM 9008 C CA . VAL A 1 48 ? 3.296 7.830 1.148 1.00 0.00 600 VAL A CA 10
ATOM 9009 C C . VAL A 1 48 ? 4.703 7.265 1.308 1.00 0.00 600 VAL A C 10
ATOM 9010 O O . VAL A 1 48 ? 5.631 7.982 1.680 1.00 0.00 600 VAL A O 10
ATOM 9023 N N . GLY A 1 49 ? 4.853 5.975 1.024 1.00 0.00 601 GLY A N 10
ATOM 9024 C CA . GLY A 1 49 ? 6.150 5.336 1.141 1.00 0.00 601 GLY A CA 10
ATOM 9025 C C . GLY A 1 49 ? 6.132 3.895 0.672 1.00 0.00 601 GLY A C 10
ATOM 9026 O O . GLY A 1 49 ? 5.332 3.525 -0.186 1.00 0.00 601 GLY A O 10
ATOM 9030 N N . TRP A 1 50 ? 7.015 3.079 1.237 1.00 0.00 602 TRP A N 10
ATOM 9031 C CA . TRP A 1 50 ? 7.098 1.670 0.870 1.00 0.00 602 TRP A CA 10
ATOM 9032 C C . TRP A 1 50 ? 6.363 0.800 1.883 1.00 0.00 602 TRP A C 10
ATOM 9033 O O . TRP A 1 50 ? 6.259 1.151 3.059 1.00 0.00 602 TRP A O 10
ATOM 9054 N N . PHE A 1 51 ? 5.853 -0.338 1.421 1.00 0.00 603 PHE A N 10
ATOM 9055 C CA . PHE A 1 51 ? 5.127 -1.258 2.288 1.00 0.00 603 PHE A CA 10
ATOM 9056 C C . PHE A 1 51 ? 4.743 -2.527 1.533 1.00 0.00 603 PHE A C 10
ATOM 9057 O O . PHE A 1 51 ? 4.636 -2.542 0.306 1.00 0.00 603 PHE A O 10
ATOM 9074 N N . PRO A 1 52 ? 4.531 -3.620 2.283 1.00 0.00 604 PRO A N 10
ATOM 9075 C CA . PRO A 1 52 ? 4.157 -4.915 1.707 1.00 0.00 604 PRO A CA 10
ATOM 9076 C C . PRO A 1 52 ? 2.742 -4.909 1.140 1.00 0.00 604 PRO A C 10
ATOM 9077 O O . PRO A 1 52 ? 1.798 -4.475 1.803 1.00 0.00 604 PRO A O 10
ATOM 9088 N N . SER A 1 53 ? 2.599 -5.394 -0.089 1.00 0.00 605 SER A N 10
ATOM 9089 C CA . SER A 1 53 ? 1.298 -5.443 -0.746 1.00 0.00 605 SER A CA 10
ATOM 9090 C C . SER A 1 53 ? 0.409 -6.509 -0.113 1.00 0.00 605 SER A C 10
ATOM 9091 O O . SER A 1 53 ? -0.781 -6.598 -0.415 1.00 0.00 605 SER A O 10
ATOM 9099 N N . ASP A 1 54 ? 0.994 -7.312 0.768 1.00 0.00 606 ASP A N 10
ATOM 9100 C CA . ASP A 1 54 ? 0.256 -8.371 1.446 1.00 0.00 606 ASP A CA 10
ATOM 9101 C C . ASP A 1 54 ? -0.943 -7.801 2.198 1.00 0.00 606 ASP A C 10
ATOM 9102 O O . ASP A 1 54 ? -1.977 -8.459 2.327 1.00 0.00 606 ASP A O 10
ATOM 9111 N N . CYS A 1 55 ? -0.796 -6.578 2.694 1.00 0.00 607 CYS A N 10
ATOM 9112 C CA . CYS A 1 55 ? -1.867 -5.920 3.436 1.00 0.00 607 CYS A CA 10
ATOM 9113 C C . CYS A 1 55 ? -2.818 -5.195 2.489 1.00 0.00 607 CYS A C 10
ATOM 9114 O O . CYS A 1 55 ? -3.752 -4.520 2.927 1.00 0.00 607 CYS A O 10
ATOM 9122 N N . LEU A 1 56 ? -2.576 -5.337 1.191 1.00 0.00 608 LEU A N 10
ATOM 9123 C CA . LEU A 1 56 ? -3.410 -4.695 0.181 1.00 0.00 608 LEU A CA 10
ATOM 9124 C C . LEU A 1 56 ? -4.204 -5.730 -0.608 1.00 0.00 608 LEU A C 10
ATOM 9125 O O . LEU A 1 56 ? -3.857 -6.911 -0.625 1.00 0.00 608 LEU A O 10
ATOM 9141 N N . GLU A 1 57 ? -5.270 -5.278 -1.262 1.00 0.00 609 GLU A N 10
ATOM 9142 C CA . GLU A 1 57 ? -6.113 -6.168 -2.054 1.00 0.00 609 GLU A CA 10
ATOM 9143 C C . GLU A 1 57 ? -6.861 -5.389 -3.132 1.00 0.00 609 GLU A C 10
ATOM 9144 O O . GLU A 1 57 ? -7.297 -4.260 -2.908 1.00 0.00 609 GLU A O 10
ATOM 9156 N N . GLU A 1 58 ? -7.003 -6.001 -4.304 1.00 0.00 610 GLU A N 10
ATOM 9157 C CA . GLU A 1 58 ? -7.697 -5.365 -5.417 1.00 0.00 610 GLU A CA 10
ATOM 9158 C C . GLU A 1 58 ? -9.067 -4.851 -4.984 1.00 0.00 610 GLU A C 10
ATOM 9159 O O . GLU A 1 58 ? -9.692 -5.405 -4.078 1.00 0.00 610 GLU A O 10
ATOM 9171 N N . VAL A 1 59 ? -9.528 -3.787 -5.634 1.00 0.00 611 VAL A N 10
ATOM 9172 C CA . VAL A 1 59 ? -10.822 -3.198 -5.315 1.00 0.00 611 VAL A CA 10
ATOM 9173 C C . VAL A 1 59 ? -11.852 -3.521 -6.393 1.00 0.00 611 VAL A C 10
ATOM 9174 O O . VAL A 1 59 ? -11.932 -2.839 -7.414 1.00 0.00 611 VAL A O 10
ATOM 9187 N N . ALA A 1 60 ? -12.639 -4.565 -6.157 1.00 0.00 612 ALA A N 10
ATOM 9188 C CA . ALA A 1 60 ? -13.666 -4.977 -7.105 1.00 0.00 612 ALA A CA 10
ATOM 9189 C C . ALA A 1 60 ? -14.975 -4.236 -6.855 1.00 0.00 612 ALA A C 10
ATOM 9190 O O . ALA A 1 60 ? -15.407 -4.089 -5.711 1.00 0.00 612 ALA A O 10
ATOM 9197 N N . ASN A 1 61 ? -15.601 -3.769 -7.930 1.00 0.00 613 ASN A N 10
ATOM 9198 C CA . ASN A 1 61 ? -16.859 -3.040 -7.826 1.00 0.00 613 ASN A CA 10
ATOM 9199 C C . ASN A 1 61 ? -17.974 -3.949 -7.313 1.00 0.00 613 ASN A C 10
ATOM 9200 O O . ASN A 1 61 ? -18.653 -4.614 -8.096 1.00 0.00 613 ASN A O 10
ATOM 9211 N N . MET A 1 1 ? 4.720 -1.614 -14.741 1.00 0.00 553 MET A N 11
ATOM 9212 C CA . MET A 1 1 ? 5.143 -0.237 -14.512 1.00 0.00 553 MET A CA 11
ATOM 9213 C C . MET A 1 1 ? 4.302 0.417 -13.419 1.00 0.00 553 MET A C 11
ATOM 9214 O O . MET A 1 1 ? 4.832 0.879 -12.408 1.00 0.00 553 MET A O 11
ATOM 9228 N N . VAL A 1 2 ? 2.991 0.452 -13.630 1.00 0.00 554 VAL A N 11
ATOM 9229 C CA . VAL A 1 2 ? 2.077 1.048 -12.662 1.00 0.00 554 VAL A CA 11
ATOM 9230 C C . VAL A 1 2 ? 0.641 0.608 -12.919 1.00 0.00 554 VAL A C 11
ATOM 9231 O O . VAL A 1 2 ? 0.153 0.624 -14.050 1.00 0.00 554 VAL A O 11
ATOM 9244 N N . PRO A 1 3 ? -0.055 0.203 -11.846 1.00 0.00 555 PRO A N 11
ATOM 9245 C CA . PRO A 1 3 ? -1.447 -0.249 -11.930 1.00 0.00 555 PRO A CA 11
ATOM 9246 C C . PRO A 1 3 ? -2.409 0.892 -12.246 1.00 0.00 555 PRO A C 11
ATOM 9247 O O . PRO A 1 3 ? -3.254 0.777 -13.134 1.00 0.00 555 PRO A O 11
ATOM 9258 N N . GLY A 1 4 ? -2.274 1.993 -11.514 1.00 0.00 556 GLY A N 11
ATOM 9259 C CA . GLY A 1 4 ? -3.138 3.139 -11.732 1.00 0.00 556 GLY A CA 11
ATOM 9260 C C . GLY A 1 4 ? -4.372 3.109 -10.853 1.00 0.00 556 GLY A C 11
ATOM 9261 O O . GLY A 1 4 ? -4.738 4.119 -10.251 1.00 0.00 556 GLY A O 11
ATOM 9265 N N . ARG A 1 5 ? -5.019 1.950 -10.781 1.00 0.00 557 ARG A N 11
ATOM 9266 C CA . ARG A 1 5 ? -6.221 1.796 -9.972 1.00 0.00 557 ARG A CA 11
ATOM 9267 C C . ARG A 1 5 ? -5.893 1.897 -8.485 1.00 0.00 557 ARG A C 11
ATOM 9268 O O . ARG A 1 5 ? -4.739 1.751 -8.082 1.00 0.00 557 ARG A O 11
ATOM 9289 N N . SER A 1 6 ? -6.916 2.150 -7.673 1.00 0.00 558 SER A N 11
ATOM 9290 C CA . SER A 1 6 ? -6.735 2.277 -6.232 1.00 0.00 558 SER A CA 11
ATOM 9291 C C . SER A 1 6 ? -7.048 0.960 -5.528 1.00 0.00 558 SER A C 11
ATOM 9292 O O . SER A 1 6 ? -8.130 0.396 -5.692 1.00 0.00 558 SER A O 11
ATOM 9300 N N . PHE A 1 7 ? -6.091 0.474 -4.745 1.00 0.00 559 PHE A N 11
ATOM 9301 C CA . PHE A 1 7 ? -6.262 -0.777 -4.014 1.00 0.00 559 PHE A CA 11
ATOM 9302 C C . PHE A 1 7 ? -6.648 -0.511 -2.562 1.00 0.00 559 PHE A C 11
ATOM 9303 O O . PHE A 1 7 ? -6.201 0.464 -1.960 1.00 0.00 559 PHE A O 11
ATOM 9320 N N . MET A 1 8 ? -7.478 -1.389 -2.007 1.00 0.00 560 MET A N 11
ATOM 9321 C CA . MET A 1 8 ? -7.922 -1.251 -0.626 1.00 0.00 560 MET A CA 11
ATOM 9322 C C . MET A 1 8 ? -7.103 -2.143 0.302 1.00 0.00 560 MET A C 11
ATOM 9323 O O . MET A 1 8 ? -6.856 -3.309 -0.003 1.00 0.00 560 MET A O 11
ATOM 9337 N N . ALA A 1 9 ? -6.684 -1.586 1.434 1.00 0.00 561 ALA A N 11
ATOM 9338 C CA . ALA A 1 9 ? -5.893 -2.334 2.405 1.00 0.00 561 ALA A CA 11
ATOM 9339 C C . ALA A 1 9 ? -6.783 -3.212 3.277 1.00 0.00 561 ALA A C 11
ATOM 9340 O O . ALA A 1 9 ? -7.707 -2.724 3.929 1.00 0.00 561 ALA A O 11
ATOM 9347 N N . VAL A 1 10 ? -6.500 -4.511 3.285 1.00 0.00 562 VAL A N 11
ATOM 9348 C CA . VAL A 1 10 ? -7.276 -5.457 4.077 1.00 0.00 562 VAL A CA 11
ATOM 9349 C C . VAL A 1 10 ? -6.747 -5.541 5.505 1.00 0.00 562 VAL A C 11
ATOM 9350 O O . VAL A 1 10 ? -7.358 -6.170 6.369 1.00 0.00 562 VAL A O 11
ATOM 9363 N N . LYS A 1 11 ? -5.608 -4.900 5.746 1.00 0.00 563 LYS A N 11
ATOM 9364 C CA . LYS A 1 11 ? -4.996 -4.899 7.070 1.00 0.00 563 LYS A CA 11
ATOM 9365 C C . LYS A 1 11 ? -4.011 -3.744 7.213 1.00 0.00 563 LYS A C 11
ATOM 9366 O O . LYS A 1 11 ? -3.438 -3.278 6.228 1.00 0.00 563 LYS A O 11
ATOM 9385 N N . SER A 1 12 ? -3.817 -3.287 8.446 1.00 0.00 564 SER A N 11
ATOM 9386 C CA . SER A 1 12 ? -2.901 -2.184 8.717 1.00 0.00 564 SER A CA 11
ATOM 9387 C C . SER A 1 12 ? -1.459 -2.677 8.776 1.00 0.00 564 SER A C 11
ATOM 9388 O O . SER A 1 12 ? -1.206 -3.877 8.889 1.00 0.00 564 SER A O 11
ATOM 9396 N N . TYR A 1 13 ? -0.518 -1.744 8.698 1.00 0.00 565 TYR A N 11
ATOM 9397 C CA . TYR A 1 13 ? 0.900 -2.083 8.740 1.00 0.00 565 TYR A CA 11
ATOM 9398 C C . TYR A 1 13 ? 1.687 -1.037 9.525 1.00 0.00 565 TYR A C 11
ATOM 9399 O O . TYR A 1 13 ? 1.353 0.147 9.509 1.00 0.00 565 TYR A O 11
ATOM 9417 N N . GLN A 1 14 ? 2.732 -1.486 10.212 1.00 0.00 566 GLN A N 11
ATOM 9418 C CA . GLN A 1 14 ? 3.568 -0.591 11.004 1.00 0.00 566 GLN A CA 11
ATOM 9419 C C . GLN A 1 14 ? 4.953 -0.448 10.383 1.00 0.00 566 GLN A C 11
ATOM 9420 O O . GLN A 1 14 ? 5.738 -1.396 10.368 1.00 0.00 566 GLN A O 11
ATOM 9434 N N . ALA A 1 15 ? 5.247 0.743 9.873 1.00 0.00 567 ALA A N 11
ATOM 9435 C CA . ALA A 1 15 ? 6.539 1.011 9.253 1.00 0.00 567 ALA A CA 11
ATOM 9436 C C . ALA A 1 15 ? 7.684 0.592 10.168 1.00 0.00 567 ALA A C 11
ATOM 9437 O O . ALA A 1 15 ? 7.656 0.853 11.370 1.00 0.00 567 ALA A O 11
ATOM 9444 N N . GLN A 1 16 ? 8.689 -0.059 9.592 1.00 0.00 568 GLN A N 11
ATOM 9445 C CA . GLN A 1 16 ? 9.844 -0.514 10.357 1.00 0.00 568 GLN A CA 11
ATOM 9446 C C . GLN A 1 16 ? 11.135 0.067 9.792 1.00 0.00 568 GLN A C 11
ATOM 9447 O O . GLN A 1 16 ? 12.056 0.403 10.538 1.00 0.00 568 GLN A O 11
ATOM 9461 N N . ALA A 1 17 ? 11.198 0.182 8.470 1.00 0.00 569 ALA A N 11
ATOM 9462 C CA . ALA A 1 17 ? 12.376 0.723 7.804 1.00 0.00 569 ALA A CA 11
ATOM 9463 C C . ALA A 1 17 ? 12.337 2.247 7.772 1.00 0.00 569 ALA A C 11
ATOM 9464 O O . ALA A 1 17 ? 11.457 2.866 8.369 1.00 0.00 569 ALA A O 11
ATOM 9471 N N . GLU A 1 18 ? 13.296 2.845 7.070 1.00 0.00 570 GLU A N 11
ATOM 9472 C CA . GLU A 1 18 ? 13.370 4.297 6.962 1.00 0.00 570 GLU A CA 11
ATOM 9473 C C . GLU A 1 18 ? 12.457 4.807 5.851 1.00 0.00 570 GLU A C 11
ATOM 9474 O O . GLU A 1 18 ? 11.919 5.910 5.931 1.00 0.00 570 GLU A O 11
ATOM 9486 N N . GLY A 1 19 ? 12.289 3.993 4.811 1.00 0.00 571 GLY A N 11
ATOM 9487 C CA . GLY A 1 19 ? 11.441 4.380 3.698 1.00 0.00 571 GLY A CA 11
ATOM 9488 C C . GLY A 1 19 ? 10.117 3.642 3.693 1.00 0.00 571 GLY A C 11
ATOM 9489 O O . GLY A 1 19 ? 9.468 3.526 2.655 1.00 0.00 571 GLY A O 11
ATOM 9493 N N . GLU A 1 20 ? 9.717 3.140 4.858 1.00 0.00 572 GLU A N 11
ATOM 9494 C CA . GLU A 1 20 ? 8.463 2.408 4.983 1.00 0.00 572 GLU A CA 11
ATOM 9495 C C . GLU A 1 20 ? 7.409 3.251 5.697 1.00 0.00 572 GLU A C 11
ATOM 9496 O O . GLU A 1 20 ? 7.733 4.074 6.552 1.00 0.00 572 GLU A O 11
ATOM 9508 N N . ILE A 1 21 ? 6.147 3.038 5.338 1.00 0.00 573 ILE A N 11
ATOM 9509 C CA . ILE A 1 21 ? 5.048 3.777 5.944 1.00 0.00 573 ILE A CA 11
ATOM 9510 C C . ILE A 1 21 ? 4.045 2.832 6.598 1.00 0.00 573 ILE A C 11
ATOM 9511 O O . ILE A 1 21 ? 4.159 1.612 6.482 1.00 0.00 573 ILE A O 11
ATOM 9527 N N . SER A 1 22 ? 3.063 3.405 7.288 1.00 0.00 574 SER A N 11
ATOM 9528 C CA . SER A 1 22 ? 2.042 2.614 7.964 1.00 0.00 574 SER A CA 11
ATOM 9529 C C . SER A 1 22 ? 0.805 2.458 7.084 1.00 0.00 574 SER A C 11
ATOM 9530 O O . SER A 1 22 ? 0.693 3.088 6.032 1.00 0.00 574 SER A O 11
ATOM 9538 N N . LEU A 1 23 ? -0.123 1.614 7.523 1.00 0.00 575 LEU A N 11
ATOM 9539 C CA . LEU A 1 23 ? -1.352 1.374 6.777 1.00 0.00 575 LEU A CA 11
ATOM 9540 C C . LEU A 1 23 ? -2.560 1.357 7.709 1.00 0.00 575 LEU A C 11
ATOM 9541 O O . LEU A 1 23 ? -2.414 1.380 8.931 1.00 0.00 575 LEU A O 11
ATOM 9557 N N . SER A 1 24 ? -3.753 1.315 7.123 1.00 0.00 576 SER A N 11
ATOM 9558 C CA . SER A 1 24 ? -4.986 1.296 7.901 1.00 0.00 576 SER A CA 11
ATOM 9559 C C . SER A 1 24 ? -6.029 0.395 7.246 1.00 0.00 576 SER A C 11
ATOM 9560 O O . SER A 1 24 ? -6.408 0.603 6.093 1.00 0.00 576 SER A O 11
ATOM 9568 N N . LYS A 1 25 ? -6.488 -0.606 7.989 1.00 0.00 577 LYS A N 11
ATOM 9569 C CA . LYS A 1 25 ? -7.488 -1.538 7.483 1.00 0.00 577 LYS A CA 11
ATOM 9570 C C . LYS A 1 25 ? -8.702 -0.793 6.938 1.00 0.00 577 LYS A C 11
ATOM 9571 O O . LYS A 1 25 ? -9.328 -0.005 7.646 1.00 0.00 577 LYS A O 11
ATOM 9590 N N . GLY A 1 26 ? -9.029 -1.047 5.674 1.00 0.00 578 GLY A N 11
ATOM 9591 C CA . GLY A 1 26 ? -10.169 -0.392 5.057 1.00 0.00 578 GLY A CA 11
ATOM 9592 C C . GLY A 1 26 ? -9.787 0.899 4.362 1.00 0.00 578 GLY A C 11
ATOM 9593 O O . GLY A 1 26 ? -10.612 1.514 3.686 1.00 0.00 578 GLY A O 11
ATOM 9597 N N . GLU A 1 27 ? -8.536 1.312 4.528 1.00 0.00 579 GLU A N 11
ATOM 9598 C CA . GLU A 1 27 ? -8.049 2.542 3.912 1.00 0.00 579 GLU A CA 11
ATOM 9599 C C . GLU A 1 27 ? -7.647 2.299 2.460 1.00 0.00 579 GLU A C 11
ATOM 9600 O O . GLU A 1 27 ? -6.995 1.304 2.139 1.00 0.00 579 GLU A O 11
ATOM 9612 N N . LYS A 1 28 ? -8.041 3.216 1.582 1.00 0.00 580 LYS A N 11
ATOM 9613 C CA . LYS A 1 28 ? -7.722 3.108 0.164 1.00 0.00 580 LYS A CA 11
ATOM 9614 C C . LYS A 1 28 ? -6.280 3.525 -0.105 1.00 0.00 580 LYS A C 11
ATOM 9615 O O . LYS A 1 28 ? -5.954 4.713 -0.083 1.00 0.00 580 LYS A O 11
ATOM 9634 N N . ILE A 1 29 ? -5.421 2.543 -0.357 1.00 0.00 581 ILE A N 11
ATOM 9635 C CA . ILE A 1 29 ? -4.015 2.810 -0.631 1.00 0.00 581 ILE A CA 11
ATOM 9636 C C . ILE A 1 29 ? -3.771 2.983 -2.127 1.00 0.00 581 ILE A C 11
ATOM 9637 O O . ILE A 1 29 ? -4.069 2.094 -2.923 1.00 0.00 581 ILE A O 11
ATOM 9653 N N . LYS A 1 30 ? -3.223 4.135 -2.502 1.00 0.00 582 LYS A N 11
ATOM 9654 C CA . LYS A 1 30 ? -2.934 4.425 -3.900 1.00 0.00 582 LYS A CA 11
ATOM 9655 C C . LYS A 1 30 ? -1.466 4.157 -4.220 1.00 0.00 582 LYS A C 11
ATOM 9656 O O . LYS A 1 30 ? -0.595 4.970 -3.912 1.00 0.00 582 LYS A O 11
ATOM 9675 N N . VAL A 1 31 ? -1.200 3.012 -4.842 1.00 0.00 583 VAL A N 11
ATOM 9676 C CA . VAL A 1 31 ? 0.160 2.639 -5.205 1.00 0.00 583 VAL A CA 11
ATOM 9677 C C . VAL A 1 31 ? 0.783 3.669 -6.141 1.00 0.00 583 VAL A C 11
ATOM 9678 O O . VAL A 1 31 ? 0.122 4.178 -7.048 1.00 0.00 583 VAL A O 11
ATOM 9691 N N . LEU A 1 32 ? 2.055 3.974 -5.915 1.00 0.00 584 LEU A N 11
ATOM 9692 C CA . LEU A 1 32 ? 2.769 4.944 -6.738 1.00 0.00 584 LEU A CA 11
ATOM 9693 C C . LEU A 1 32 ? 3.936 4.288 -7.467 1.00 0.00 584 LEU A C 11
ATOM 9694 O O . LEU A 1 32 ? 4.162 4.538 -8.651 1.00 0.00 584 LEU A O 11
ATOM 9710 N N . SER A 1 33 ? 4.674 3.445 -6.752 1.00 0.00 585 SER A N 11
ATOM 9711 C CA . SER A 1 33 ? 5.820 2.751 -7.331 1.00 0.00 585 SER A CA 11
ATOM 9712 C C . SER A 1 33 ? 5.777 1.261 -7.003 1.00 0.00 585 SER A C 11
ATOM 9713 O O . SER A 1 33 ? 4.959 0.816 -6.198 1.00 0.00 585 SER A O 11
ATOM 9721 N N . ILE A 1 34 ? 6.665 0.500 -7.631 1.00 0.00 586 ILE A N 11
ATOM 9722 C CA . ILE A 1 34 ? 6.729 -0.939 -7.404 1.00 0.00 586 ILE A CA 11
ATOM 9723 C C . ILE A 1 34 ? 8.170 -1.437 -7.439 1.00 0.00 586 ILE A C 11
ATOM 9724 O O . ILE A 1 34 ? 9.028 -0.841 -8.090 1.00 0.00 586 ILE A O 11
ATOM 9740 N N . GLY A 1 35 ? 8.429 -2.535 -6.735 1.00 0.00 587 GLY A N 11
ATOM 9741 C CA . GLY A 1 35 ? 9.767 -3.096 -6.702 1.00 0.00 587 GLY A CA 11
ATOM 9742 C C . GLY A 1 35 ? 9.780 -4.586 -6.979 1.00 0.00 587 GLY A C 11
ATOM 9743 O O . GLY A 1 35 ? 9.760 -5.008 -8.135 1.00 0.00 587 GLY A O 11
ATOM 9747 N N . GLU A 1 36 ? 9.813 -5.385 -5.918 1.00 0.00 588 GLU A N 11
ATOM 9748 C CA . GLU A 1 36 ? 9.830 -6.836 -6.054 1.00 0.00 588 GLU A CA 11
ATOM 9749 C C . GLU A 1 36 ? 9.842 -7.512 -4.686 1.00 0.00 588 GLU A C 11
ATOM 9750 O O . GLU A 1 36 ? 10.502 -7.048 -3.759 1.00 0.00 588 GLU A O 11
ATOM 9762 N N . GLY A 1 37 ? 9.105 -8.612 -4.569 1.00 0.00 589 GLY A N 11
ATOM 9763 C CA . GLY A 1 37 ? 9.042 -9.334 -3.312 1.00 0.00 589 GLY A CA 11
ATOM 9764 C C . GLY A 1 37 ? 7.861 -8.916 -2.459 1.00 0.00 589 GLY A C 11
ATOM 9765 O O . GLY A 1 37 ? 8.008 -8.662 -1.266 1.00 0.00 589 GLY A O 11
ATOM 9769 N N . GLY A 1 38 ? 6.686 -8.840 -3.077 1.00 0.00 590 GLY A N 11
ATOM 9770 C CA . GLY A 1 38 ? 5.492 -8.446 -2.352 1.00 0.00 590 GLY A CA 11
ATOM 9771 C C . GLY A 1 38 ? 5.626 -7.079 -1.713 1.00 0.00 590 GLY A C 11
ATOM 9772 O O . GLY A 1 38 ? 4.878 -6.737 -0.798 1.00 0.00 590 GLY A O 11
ATOM 9776 N N . PHE A 1 39 ? 6.584 -6.294 -2.195 1.00 0.00 591 PHE A N 11
ATOM 9777 C CA . PHE A 1 39 ? 6.817 -4.957 -1.664 1.00 0.00 591 PHE A CA 11
ATOM 9778 C C . PHE A 1 39 ? 6.764 -3.912 -2.775 1.00 0.00 591 PHE A C 11
ATOM 9779 O O . PHE A 1 39 ? 7.283 -4.130 -3.869 1.00 0.00 591 PHE A O 11
ATOM 9796 N N . TRP A 1 40 ? 6.135 -2.779 -2.484 1.00 0.00 592 TRP A N 11
ATOM 9797 C CA . TRP A 1 40 ? 6.014 -1.701 -3.459 1.00 0.00 592 TRP A CA 11
ATOM 9798 C C . TRP A 1 40 ? 5.739 -0.370 -2.767 1.00 0.00 592 TRP A C 11
ATOM 9799 O O . TRP A 1 40 ? 5.475 -0.328 -1.566 1.00 0.00 592 TRP A O 11
ATOM 9820 N N . GLU A 1 41 ? 5.802 0.714 -3.533 1.00 0.00 593 GLU A N 11
ATOM 9821 C CA . GLU A 1 41 ? 5.559 2.047 -2.991 1.00 0.00 593 GLU A CA 11
ATOM 9822 C C . GLU A 1 41 ? 4.111 2.469 -3.213 1.00 0.00 593 GLU A C 11
ATOM 9823 O O . GLU A 1 41 ? 3.525 2.189 -4.258 1.00 0.00 593 GLU A O 11
ATOM 9835 N N . GLY A 1 42 ? 3.538 3.144 -2.220 1.00 0.00 594 GLY A N 11
ATOM 9836 C CA . GLY A 1 42 ? 2.163 3.593 -2.325 1.00 0.00 594 GLY A CA 11
ATOM 9837 C C . GLY A 1 42 ? 1.859 4.749 -1.394 1.00 0.00 594 GLY A C 11
ATOM 9838 O O . GLY A 1 42 ? 2.742 5.237 -0.692 1.00 0.00 594 GLY A O 11
ATOM 9842 N N . GLN A 1 43 ? 0.603 5.189 -1.390 1.00 0.00 595 GLN A N 11
ATOM 9843 C CA . GLN A 1 43 ? 0.186 6.297 -0.540 1.00 0.00 595 GLN A CA 11
ATOM 9844 C C . GLN A 1 43 ? -1.068 5.935 0.250 1.00 0.00 595 GLN A C 11
ATOM 9845 O O . GLN A 1 43 ? -1.983 5.300 -0.274 1.00 0.00 595 GLN A O 11
ATOM 9859 N N . VAL A 1 44 ? -1.102 6.341 1.515 1.00 0.00 596 VAL A N 11
ATOM 9860 C CA . VAL A 1 44 ? -2.244 6.061 2.377 1.00 0.00 596 VAL A CA 11
ATOM 9861 C C . VAL A 1 44 ? -2.637 7.291 3.187 1.00 0.00 596 VAL A C 11
ATOM 9862 O O . VAL A 1 44 ? -1.875 7.765 4.029 1.00 0.00 596 VAL A O 11
ATOM 9875 N N . LYS A 1 45 ? -3.834 7.806 2.925 1.00 0.00 597 LYS A N 11
ATOM 9876 C CA . LYS A 1 45 ? -4.332 8.982 3.629 1.00 0.00 597 LYS A CA 11
ATOM 9877 C C . LYS A 1 45 ? -3.209 9.982 3.881 1.00 0.00 597 LYS A C 11
ATOM 9878 O O . LYS A 1 45 ? -3.168 10.636 4.923 1.00 0.00 597 LYS A O 11
ATOM 9897 N N . GLY A 1 46 ? -2.299 10.098 2.918 1.00 0.00 598 GLY A N 11
ATOM 9898 C CA . GLY A 1 46 ? -1.188 11.022 3.054 1.00 0.00 598 GLY A CA 11
ATOM 9899 C C . GLY A 1 46 ? 0.147 10.312 3.161 1.00 0.00 598 GLY A C 11
ATOM 9900 O O . GLY A 1 46 ? 1.087 10.630 2.432 1.00 0.00 598 GLY A O 11
ATOM 9904 N N . ARG A 1 47 ? 0.232 9.348 4.071 1.00 0.00 599 ARG A N 11
ATOM 9905 C CA . ARG A 1 47 ? 1.463 8.592 4.272 1.00 0.00 599 ARG A CA 11
ATOM 9906 C C . ARG A 1 47 ? 1.901 7.913 2.978 1.00 0.00 599 ARG A C 11
ATOM 9907 O O . ARG A 1 47 ? 1.309 6.920 2.554 1.00 0.00 599 ARG A O 11
ATOM 9928 N N . VAL A 1 48 ? 2.942 8.455 2.353 1.00 0.00 600 VAL A N 11
ATOM 9929 C CA . VAL A 1 48 ? 3.460 7.900 1.109 1.00 0.00 600 VAL A CA 11
ATOM 9930 C C . VAL A 1 48 ? 4.850 7.308 1.308 1.00 0.00 600 VAL A C 11
ATOM 9931 O O . VAL A 1 48 ? 5.796 8.017 1.651 1.00 0.00 600 VAL A O 11
ATOM 9944 N N . GLY A 1 49 ? 4.969 6.002 1.089 1.00 0.00 601 GLY A N 11
ATOM 9945 C CA . GLY A 1 49 ? 6.248 5.336 1.248 1.00 0.00 601 GLY A CA 11
ATOM 9946 C C . GLY A 1 49 ? 6.226 3.908 0.741 1.00 0.00 601 GLY A C 11
ATOM 9947 O O . GLY A 1 49 ? 5.487 3.585 -0.191 1.00 0.00 601 GLY A O 11
ATOM 9951 N N . TRP A 1 50 ? 7.036 3.051 1.351 1.00 0.00 602 TRP A N 11
ATOM 9952 C CA . TRP A 1 50 ? 7.108 1.650 0.953 1.00 0.00 602 TRP A CA 11
ATOM 9953 C C . TRP A 1 50 ? 6.374 0.762 1.953 1.00 0.00 602 TRP A C 11
ATOM 9954 O O . TRP A 1 50 ? 6.281 1.089 3.137 1.00 0.00 602 TRP A O 11
ATOM 9975 N N . PHE A 1 51 ? 5.855 -0.361 1.469 1.00 0.00 603 PHE A N 11
ATOM 9976 C CA . PHE A 1 51 ? 5.129 -1.296 2.321 1.00 0.00 603 PHE A CA 11
ATOM 9977 C C . PHE A 1 51 ? 4.750 -2.556 1.548 1.00 0.00 603 PHE A C 11
ATOM 9978 O O . PHE A 1 51 ? 4.665 -2.559 0.320 1.00 0.00 603 PHE A O 11
ATOM 9995 N N . PRO A 1 52 ? 4.520 -3.654 2.283 1.00 0.00 604 PRO A N 11
ATOM 9996 C CA . PRO A 1 52 ? 4.147 -4.941 1.689 1.00 0.00 604 PRO A CA 11
ATOM 9997 C C . PRO A 1 52 ? 2.743 -4.922 1.099 1.00 0.00 604 PRO A C 11
ATOM 9998 O O . PRO A 1 52 ? 1.792 -4.488 1.749 1.00 0.00 604 PRO A O 11
ATOM 10009 N N . SER A 1 53 ? 2.617 -5.396 -0.136 1.00 0.00 605 SER A N 11
ATOM 10010 C CA . SER A 1 53 ? 1.327 -5.430 -0.816 1.00 0.00 605 SER A CA 11
ATOM 10011 C C . SER A 1 53 ? 0.424 -6.501 -0.211 1.00 0.00 605 SER A C 11
ATOM 10012 O O . SER A 1 53 ? -0.762 -6.582 -0.534 1.00 0.00 605 SER A O 11
ATOM 10020 N N . ASP A 1 54 ? 0.992 -7.320 0.666 1.00 0.00 606 ASP A N 11
ATOM 10021 C CA . ASP A 1 54 ? 0.239 -8.386 1.317 1.00 0.00 606 ASP A CA 11
ATOM 10022 C C . ASP A 1 54 ? -0.957 -7.820 2.076 1.00 0.00 606 ASP A C 11
ATOM 10023 O O . ASP A 1 54 ? -1.967 -8.500 2.257 1.00 0.00 606 ASP A O 11
ATOM 10032 N N . CYS A 1 55 ? -0.834 -6.573 2.519 1.00 0.00 607 CYS A N 11
ATOM 10033 C CA . CYS A 1 55 ? -1.905 -5.916 3.260 1.00 0.00 607 CYS A CA 11
ATOM 10034 C C . CYS A 1 55 ? -2.843 -5.171 2.316 1.00 0.00 607 CYS A C 11
ATOM 10035 O O . CYS A 1 55 ? -3.788 -4.513 2.754 1.00 0.00 607 CYS A O 11
ATOM 10043 N N . LEU A 1 56 ? -2.576 -5.277 1.020 1.00 0.00 608 LEU A N 11
ATOM 10044 C CA . LEU A 1 56 ? -3.394 -4.613 0.013 1.00 0.00 608 LEU A CA 11
ATOM 10045 C C . LEU A 1 56 ? -4.200 -5.628 -0.792 1.00 0.00 608 LEU A C 11
ATOM 10046 O O . LEU A 1 56 ? -3.799 -6.782 -0.932 1.00 0.00 608 LEU A O 11
ATOM 10062 N N . GLU A 1 57 ? -5.339 -5.187 -1.319 1.00 0.00 609 GLU A N 11
ATOM 10063 C CA . GLU A 1 57 ? -6.199 -6.059 -2.110 1.00 0.00 609 GLU A CA 11
ATOM 10064 C C . GLU A 1 57 ? -7.077 -5.243 -3.056 1.00 0.00 609 GLU A C 11
ATOM 10065 O O . GLU A 1 57 ? -7.494 -4.133 -2.729 1.00 0.00 609 GLU A O 11
ATOM 10077 N N . GLU A 1 58 ? -7.350 -5.803 -4.230 1.00 0.00 610 GLU A N 11
ATOM 10078 C CA . GLU A 1 58 ? -8.176 -5.127 -5.224 1.00 0.00 610 GLU A CA 11
ATOM 10079 C C . GLU A 1 58 ? -9.634 -5.077 -4.777 1.00 0.00 610 GLU A C 11
ATOM 10080 O O . GLU A 1 58 ? -10.110 -5.967 -4.074 1.00 0.00 610 GLU A O 11
ATOM 10092 N N . VAL A 1 59 ? -10.338 -4.028 -5.192 1.00 0.00 611 VAL A N 11
ATOM 10093 C CA . VAL A 1 59 ? -11.742 -3.861 -4.836 1.00 0.00 611 VAL A CA 11
ATOM 10094 C C . VAL A 1 59 ? -12.583 -3.524 -6.061 1.00 0.00 611 VAL A C 11
ATOM 10095 O O . VAL A 1 59 ? -13.700 -4.015 -6.214 1.00 0.00 611 VAL A O 11
ATOM 10108 N N . ALA A 1 60 ? -12.037 -2.683 -6.934 1.00 0.00 612 ALA A N 11
ATOM 10109 C CA . ALA A 1 60 ? -12.736 -2.282 -8.149 1.00 0.00 612 ALA A CA 11
ATOM 10110 C C . ALA A 1 60 ? -12.307 -3.134 -9.337 1.00 0.00 612 ALA A C 11
ATOM 10111 O O . ALA A 1 60 ? -11.209 -2.969 -9.867 1.00 0.00 612 ALA A O 11
ATOM 10118 N N . ASN A 1 61 ? -13.179 -4.048 -9.749 1.00 0.00 613 ASN A N 11
ATOM 10119 C CA . ASN A 1 61 ? -12.889 -4.929 -10.875 1.00 0.00 613 ASN A CA 11
ATOM 10120 C C . ASN A 1 61 ? -12.887 -4.152 -12.188 1.00 0.00 613 ASN A C 11
ATOM 10121 O O . ASN A 1 61 ? -13.673 -3.222 -12.370 1.00 0.00 613 ASN A O 11
ATOM 10132 N N . MET A 1 1 ? 4.333 1.333 -16.203 1.00 0.00 553 MET A N 12
ATOM 10133 C CA . MET A 1 1 ? 5.011 0.948 -14.970 1.00 0.00 553 MET A CA 12
ATOM 10134 C C . MET A 1 1 ? 4.015 0.809 -13.823 1.00 0.00 553 MET A C 12
ATOM 10135 O O . MET A 1 1 ? 3.738 -0.298 -13.359 1.00 0.00 553 MET A O 12
ATOM 10149 N N . VAL A 1 2 ? 3.480 1.938 -13.370 1.00 0.00 554 VAL A N 12
ATOM 10150 C CA . VAL A 1 2 ? 2.515 1.942 -12.276 1.00 0.00 554 VAL A CA 12
ATOM 10151 C C . VAL A 1 2 ? 1.085 1.921 -12.807 1.00 0.00 554 VAL A C 12
ATOM 10152 O O . VAL A 1 2 ? 0.723 2.671 -13.713 1.00 0.00 554 VAL A O 12
ATOM 10165 N N . PRO A 1 3 ? 0.254 1.042 -12.229 1.00 0.00 555 PRO A N 12
ATOM 10166 C CA . PRO A 1 3 ? -1.151 0.903 -12.625 1.00 0.00 555 PRO A CA 12
ATOM 10167 C C . PRO A 1 3 ? -1.990 2.111 -12.223 1.00 0.00 555 PRO A C 12
ATOM 10168 O O . PRO A 1 3 ? -1.550 2.952 -11.441 1.00 0.00 555 PRO A O 12
ATOM 10179 N N . GLY A 1 4 ? -3.201 2.190 -12.763 1.00 0.00 556 GLY A N 12
ATOM 10180 C CA . GLY A 1 4 ? -4.083 3.300 -12.448 1.00 0.00 556 GLY A CA 12
ATOM 10181 C C . GLY A 1 4 ? -5.289 2.870 -11.636 1.00 0.00 556 GLY A C 12
ATOM 10182 O O . GLY A 1 4 ? -6.334 3.522 -11.671 1.00 0.00 556 GLY A O 12
ATOM 10186 N N . ARG A 1 5 ? -5.147 1.768 -10.906 1.00 0.00 557 ARG A N 12
ATOM 10187 C CA . ARG A 1 5 ? -6.234 1.251 -10.085 1.00 0.00 557 ARG A CA 12
ATOM 10188 C C . ARG A 1 5 ? -5.874 1.312 -8.604 1.00 0.00 557 ARG A C 12
ATOM 10189 O O . ARG A 1 5 ? -4.858 0.762 -8.178 1.00 0.00 557 ARG A O 12
ATOM 10210 N N . SER A 1 6 ? -6.714 1.985 -7.822 1.00 0.00 558 SER A N 12
ATOM 10211 C CA . SER A 1 6 ? -6.483 2.122 -6.389 1.00 0.00 558 SER A CA 12
ATOM 10212 C C . SER A 1 6 ? -6.860 0.840 -5.653 1.00 0.00 558 SER A C 12
ATOM 10213 O O . SER A 1 6 ? -7.944 0.293 -5.851 1.00 0.00 558 SER A O 12
ATOM 10221 N N . PHE A 1 7 ? -5.957 0.366 -4.801 1.00 0.00 559 PHE A N 12
ATOM 10222 C CA . PHE A 1 7 ? -6.193 -0.852 -4.035 1.00 0.00 559 PHE A CA 12
ATOM 10223 C C . PHE A 1 7 ? -6.644 -0.522 -2.615 1.00 0.00 559 PHE A C 12
ATOM 10224 O O . PHE A 1 7 ? -6.440 0.590 -2.130 1.00 0.00 559 PHE A O 12
ATOM 10241 N N . MET A 1 8 ? -7.260 -1.497 -1.954 1.00 0.00 560 MET A N 12
ATOM 10242 C CA . MET A 1 8 ? -7.741 -1.310 -0.591 1.00 0.00 560 MET A CA 12
ATOM 10243 C C . MET A 1 8 ? -6.952 -2.178 0.386 1.00 0.00 560 MET A C 12
ATOM 10244 O O . MET A 1 8 ? -6.674 -3.345 0.109 1.00 0.00 560 MET A O 12
ATOM 10258 N N . ALA A 1 9 ? -6.595 -1.600 1.528 1.00 0.00 561 ALA A N 12
ATOM 10259 C CA . ALA A 1 9 ? -5.842 -2.321 2.546 1.00 0.00 561 ALA A CA 12
ATOM 10260 C C . ALA A 1 9 ? -6.762 -3.184 3.401 1.00 0.00 561 ALA A C 12
ATOM 10261 O O . ALA A 1 9 ? -7.721 -2.691 3.994 1.00 0.00 561 ALA A O 12
ATOM 10268 N N . VAL A 1 10 ? -6.464 -4.479 3.463 1.00 0.00 562 VAL A N 12
ATOM 10269 C CA . VAL A 1 10 ? -7.264 -5.412 4.247 1.00 0.00 562 VAL A CA 12
ATOM 10270 C C . VAL A 1 10 ? -6.746 -5.513 5.677 1.00 0.00 562 VAL A C 12
ATOM 10271 O O . VAL A 1 10 ? -7.388 -6.112 6.541 1.00 0.00 562 VAL A O 12
ATOM 10284 N N . LYS A 1 11 ? -5.581 -4.924 5.921 1.00 0.00 563 LYS A N 12
ATOM 10285 C CA . LYS A 1 11 ? -4.976 -4.944 7.248 1.00 0.00 563 LYS A CA 12
ATOM 10286 C C . LYS A 1 11 ? -4.006 -3.780 7.421 1.00 0.00 563 LYS A C 12
ATOM 10287 O O . LYS A 1 11 ? -3.363 -3.347 6.466 1.00 0.00 563 LYS A O 12
ATOM 10306 N N . SER A 1 12 ? -3.903 -3.279 8.649 1.00 0.00 564 SER A N 12
ATOM 10307 C CA . SER A 1 12 ? -3.013 -2.163 8.947 1.00 0.00 564 SER A CA 12
ATOM 10308 C C . SER A 1 12 ? -1.563 -2.633 9.027 1.00 0.00 564 SER A C 12
ATOM 10309 O O . SER A 1 12 ? -1.289 -3.830 9.101 1.00 0.00 564 SER A O 12
ATOM 10317 N N . TYR A 1 13 ? -0.638 -1.678 9.011 1.00 0.00 565 TYR A N 12
ATOM 10318 C CA . TYR A 1 13 ? 0.784 -1.992 9.080 1.00 0.00 565 TYR A CA 12
ATOM 10319 C C . TYR A 1 13 ? 1.557 -0.869 9.765 1.00 0.00 565 TYR A C 12
ATOM 10320 O O . TYR A 1 13 ? 1.203 0.303 9.648 1.00 0.00 565 TYR A O 12
ATOM 10338 N N . GLN A 1 14 ? 2.615 -1.239 10.480 1.00 0.00 566 GLN A N 12
ATOM 10339 C CA . GLN A 1 14 ? 3.438 -0.264 11.185 1.00 0.00 566 GLN A CA 12
ATOM 10340 C C . GLN A 1 14 ? 4.837 -0.193 10.580 1.00 0.00 566 GLN A C 12
ATOM 10341 O O . GLN A 1 14 ? 5.604 -1.153 10.654 1.00 0.00 566 GLN A O 12
ATOM 10355 N N . ALA A 1 15 ? 5.160 0.948 9.980 1.00 0.00 567 ALA A N 12
ATOM 10356 C CA . ALA A 1 15 ? 6.466 1.144 9.365 1.00 0.00 567 ALA A CA 12
ATOM 10357 C C . ALA A 1 15 ? 7.587 0.746 10.317 1.00 0.00 567 ALA A C 12
ATOM 10358 O O . ALA A 1 15 ? 7.547 1.063 11.505 1.00 0.00 567 ALA A O 12
ATOM 10365 N N . GLN A 1 16 ? 8.588 0.049 9.788 1.00 0.00 568 GLN A N 12
ATOM 10366 C CA . GLN A 1 16 ? 9.721 -0.395 10.594 1.00 0.00 568 GLN A CA 12
ATOM 10367 C C . GLN A 1 16 ? 11.032 0.140 10.028 1.00 0.00 568 GLN A C 12
ATOM 10368 O O . GLN A 1 16 ? 11.961 0.448 10.774 1.00 0.00 568 GLN A O 12
ATOM 10382 N N . ALA A 1 17 ? 11.101 0.245 8.705 1.00 0.00 569 ALA A N 12
ATOM 10383 C CA . ALA A 1 17 ? 12.298 0.743 8.039 1.00 0.00 569 ALA A CA 12
ATOM 10384 C C . ALA A 1 17 ? 12.303 2.267 7.984 1.00 0.00 569 ALA A C 12
ATOM 10385 O O . ALA A 1 17 ? 11.471 2.922 8.611 1.00 0.00 569 ALA A O 12
ATOM 10392 N N . GLU A 1 18 ? 13.244 2.824 7.229 1.00 0.00 570 GLU A N 12
ATOM 10393 C CA . GLU A 1 18 ? 13.356 4.272 7.094 1.00 0.00 570 GLU A CA 12
ATOM 10394 C C . GLU A 1 18 ? 12.471 4.782 5.961 1.00 0.00 570 GLU A C 12
ATOM 10395 O O . GLU A 1 18 ? 11.961 5.901 6.013 1.00 0.00 570 GLU A O 12
ATOM 10407 N N . GLY A 1 19 ? 12.292 3.953 4.937 1.00 0.00 571 GLY A N 12
ATOM 10408 C CA . GLY A 1 19 ? 11.467 4.338 3.806 1.00 0.00 571 GLY A CA 12
ATOM 10409 C C . GLY A 1 19 ? 10.145 3.600 3.775 1.00 0.00 571 GLY A C 12
ATOM 10410 O O . GLY A 1 19 ? 9.515 3.486 2.723 1.00 0.00 571 GLY A O 12
ATOM 10414 N N . GLU A 1 20 ? 9.723 3.096 4.931 1.00 0.00 572 GLU A N 12
ATOM 10415 C CA . GLU A 1 20 ? 8.465 2.362 5.030 1.00 0.00 572 GLU A CA 12
ATOM 10416 C C . GLU A 1 20 ? 7.395 3.208 5.714 1.00 0.00 572 GLU A C 12
ATOM 10417 O O . GLU A 1 20 ? 7.699 4.042 6.568 1.00 0.00 572 GLU A O 12
ATOM 10429 N N . ILE A 1 21 ? 6.141 2.986 5.331 1.00 0.00 573 ILE A N 12
ATOM 10430 C CA . ILE A 1 21 ? 5.026 3.727 5.908 1.00 0.00 573 ILE A CA 12
ATOM 10431 C C . ILE A 1 21 ? 3.988 2.781 6.505 1.00 0.00 573 ILE A C 12
ATOM 10432 O O . ILE A 1 21 ? 3.941 1.599 6.162 1.00 0.00 573 ILE A O 12
ATOM 10448 N N . SER A 1 22 ? 3.157 3.310 7.397 1.00 0.00 574 SER A N 12
ATOM 10449 C CA . SER A 1 22 ? 2.122 2.513 8.043 1.00 0.00 574 SER A CA 12
ATOM 10450 C C . SER A 1 22 ? 0.897 2.379 7.141 1.00 0.00 574 SER A C 12
ATOM 10451 O O . SER A 1 22 ? 0.852 2.945 6.049 1.00 0.00 574 SER A O 12
ATOM 10459 N N . LEU A 1 23 ? -0.092 1.625 7.608 1.00 0.00 575 LEU A N 12
ATOM 10460 C CA . LEU A 1 23 ? -1.317 1.415 6.845 1.00 0.00 575 LEU A CA 12
ATOM 10461 C C . LEU A 1 23 ? -2.536 1.429 7.759 1.00 0.00 575 LEU A C 12
ATOM 10462 O O . LEU A 1 23 ? -2.408 1.450 8.984 1.00 0.00 575 LEU A O 12
ATOM 10478 N N . SER A 1 24 ? -3.723 1.415 7.158 1.00 0.00 576 SER A N 12
ATOM 10479 C CA . SER A 1 24 ? -4.966 1.427 7.919 1.00 0.00 576 SER A CA 12
ATOM 10480 C C . SER A 1 24 ? -6.007 0.517 7.274 1.00 0.00 576 SER A C 12
ATOM 10481 O O . SER A 1 24 ? -6.374 0.698 6.113 1.00 0.00 576 SER A O 12
ATOM 10489 N N . LYS A 1 25 ? -6.479 -0.464 8.036 1.00 0.00 577 LYS A N 12
ATOM 10490 C CA . LYS A 1 25 ? -7.478 -1.403 7.542 1.00 0.00 577 LYS A CA 12
ATOM 10491 C C . LYS A 1 25 ? -8.684 -0.666 6.971 1.00 0.00 577 LYS A C 12
ATOM 10492 O O . LYS A 1 25 ? -9.318 0.135 7.658 1.00 0.00 577 LYS A O 12
ATOM 10511 N N . GLY A 1 26 ? -8.997 -0.940 5.707 1.00 0.00 578 GLY A N 12
ATOM 10512 C CA . GLY A 1 26 ? -10.127 -0.295 5.066 1.00 0.00 578 GLY A CA 12
ATOM 10513 C C . GLY A 1 26 ? -9.733 0.977 4.340 1.00 0.00 578 GLY A C 12
ATOM 10514 O O . GLY A 1 26 ? -10.552 1.583 3.651 1.00 0.00 578 GLY A O 12
ATOM 10518 N N . GLU A 1 27 ? -8.476 1.381 4.498 1.00 0.00 579 GLU A N 12
ATOM 10519 C CA . GLU A 1 27 ? -7.978 2.591 3.854 1.00 0.00 579 GLU A CA 12
ATOM 10520 C C . GLU A 1 27 ? -7.584 2.312 2.406 1.00 0.00 579 GLU A C 12
ATOM 10521 O O . GLU A 1 27 ? -6.956 1.297 2.105 1.00 0.00 579 GLU A O 12
ATOM 10533 N N . LYS A 1 28 ? -7.957 3.223 1.513 1.00 0.00 580 LYS A N 12
ATOM 10534 C CA . LYS A 1 28 ? -7.643 3.079 0.096 1.00 0.00 580 LYS A CA 12
ATOM 10535 C C . LYS A 1 28 ? -6.200 3.482 -0.185 1.00 0.00 580 LYS A C 12
ATOM 10536 O O . LYS A 1 28 ? -5.850 4.661 -0.120 1.00 0.00 580 LYS A O 12
ATOM 10555 N N . ILE A 1 29 ? -5.366 2.496 -0.500 1.00 0.00 581 ILE A N 12
ATOM 10556 C CA . ILE A 1 29 ? -3.960 2.749 -0.794 1.00 0.00 581 ILE A CA 12
ATOM 10557 C C . ILE A 1 29 ? -3.722 2.846 -2.297 1.00 0.00 581 ILE A C 12
ATOM 10558 O O . ILE A 1 29 ? -4.235 2.039 -3.072 1.00 0.00 581 ILE A O 12
ATOM 10574 N N . LYS A 1 30 ? -2.937 3.840 -2.703 1.00 0.00 582 LYS A N 12
ATOM 10575 C CA . LYS A 1 30 ? -2.627 4.042 -4.113 1.00 0.00 582 LYS A CA 12
ATOM 10576 C C . LYS A 1 30 ? -1.142 3.821 -4.379 1.00 0.00 582 LYS A C 12
ATOM 10577 O O . LYS A 1 30 ? -0.303 4.631 -3.986 1.00 0.00 582 LYS A O 12
ATOM 10596 N N . VAL A 1 31 ? -0.824 2.721 -5.054 1.00 0.00 583 VAL A N 12
ATOM 10597 C CA . VAL A 1 31 ? 0.561 2.395 -5.376 1.00 0.00 583 VAL A CA 12
ATOM 10598 C C . VAL A 1 31 ? 1.122 3.352 -6.421 1.00 0.00 583 VAL A C 12
ATOM 10599 O O . VAL A 1 31 ? 0.576 3.481 -7.518 1.00 0.00 583 VAL A O 12
ATOM 10612 N N . LEU A 1 32 ? 2.215 4.022 -6.074 1.00 0.00 584 LEU A N 12
ATOM 10613 C CA . LEU A 1 32 ? 2.852 4.969 -6.983 1.00 0.00 584 LEU A CA 12
ATOM 10614 C C . LEU A 1 32 ? 4.132 4.383 -7.570 1.00 0.00 584 LEU A C 12
ATOM 10615 O O . LEU A 1 32 ? 4.577 4.788 -8.645 1.00 0.00 584 LEU A O 12
ATOM 10631 N N . SER A 1 33 ? 4.720 3.427 -6.859 1.00 0.00 585 SER A N 12
ATOM 10632 C CA . SER A 1 33 ? 5.950 2.785 -7.308 1.00 0.00 585 SER A CA 12
ATOM 10633 C C . SER A 1 33 ? 5.936 1.294 -6.983 1.00 0.00 585 SER A C 12
ATOM 10634 O O . SER A 1 33 ? 5.138 0.834 -6.165 1.00 0.00 585 SER A O 12
ATOM 10642 N N . ILE A 1 34 ? 6.824 0.547 -7.630 1.00 0.00 586 ILE A N 12
ATOM 10643 C CA . ILE A 1 34 ? 6.915 -0.890 -7.409 1.00 0.00 586 ILE A CA 12
ATOM 10644 C C . ILE A 1 34 ? 8.366 -1.359 -7.428 1.00 0.00 586 ILE A C 12
ATOM 10645 O O . ILE A 1 34 ? 9.252 -0.649 -7.900 1.00 0.00 586 ILE A O 12
ATOM 10661 N N . GLY A 1 35 ? 8.600 -2.562 -6.911 1.00 0.00 587 GLY A N 12
ATOM 10662 C CA . GLY A 1 35 ? 9.946 -3.106 -6.880 1.00 0.00 587 GLY A CA 12
ATOM 10663 C C . GLY A 1 35 ? 9.975 -4.598 -7.146 1.00 0.00 587 GLY A C 12
ATOM 10664 O O . GLY A 1 35 ? 9.718 -5.038 -8.266 1.00 0.00 587 GLY A O 12
ATOM 10668 N N . GLU A 1 36 ? 10.291 -5.376 -6.116 1.00 0.00 588 GLU A N 12
ATOM 10669 C CA . GLU A 1 36 ? 10.354 -6.826 -6.247 1.00 0.00 588 GLU A CA 12
ATOM 10670 C C . GLU A 1 36 ? 9.485 -7.507 -5.195 1.00 0.00 588 GLU A C 12
ATOM 10671 O O . GLU A 1 36 ? 9.065 -6.882 -4.221 1.00 0.00 588 GLU A O 12
ATOM 10683 N N . GLY A 1 37 ? 9.218 -8.793 -5.396 1.00 0.00 589 GLY A N 12
ATOM 10684 C CA . GLY A 1 37 ? 8.399 -9.538 -4.457 1.00 0.00 589 GLY A CA 12
ATOM 10685 C C . GLY A 1 37 ? 7.075 -8.855 -4.175 1.00 0.00 589 GLY A C 12
ATOM 10686 O O . GLY A 1 37 ? 6.533 -8.160 -5.032 1.00 0.00 589 GLY A O 12
ATOM 10690 N N . GLY A 1 38 ? 6.552 -9.057 -2.968 1.00 0.00 590 GLY A N 12
ATOM 10691 C CA . GLY A 1 38 ? 5.287 -8.452 -2.598 1.00 0.00 590 GLY A CA 12
ATOM 10692 C C . GLY A 1 38 ? 5.465 -7.106 -1.922 1.00 0.00 590 GLY A C 12
ATOM 10693 O O . GLY A 1 38 ? 4.760 -6.786 -0.964 1.00 0.00 590 GLY A O 12
ATOM 10697 N N . PHE A 1 39 ? 6.409 -6.316 -2.421 1.00 0.00 591 PHE A N 12
ATOM 10698 C CA . PHE A 1 39 ? 6.680 -4.998 -1.857 1.00 0.00 591 PHE A CA 12
ATOM 10699 C C . PHE A 1 39 ? 6.592 -3.919 -2.932 1.00 0.00 591 PHE A C 12
ATOM 10700 O O . PHE A 1 39 ? 7.044 -4.114 -4.060 1.00 0.00 591 PHE A O 12
ATOM 10717 N N . TRP A 1 40 ? 6.007 -2.781 -2.573 1.00 0.00 592 TRP A N 12
ATOM 10718 C CA . TRP A 1 40 ? 5.859 -1.671 -3.505 1.00 0.00 592 TRP A CA 12
ATOM 10719 C C . TRP A 1 40 ? 5.598 -0.365 -2.762 1.00 0.00 592 TRP A C 12
ATOM 10720 O O . TRP A 1 40 ? 5.358 -0.367 -1.555 1.00 0.00 592 TRP A O 12
ATOM 10741 N N . GLU A 1 41 ? 5.644 0.746 -3.490 1.00 0.00 593 GLU A N 12
ATOM 10742 C CA . GLU A 1 41 ? 5.413 2.057 -2.897 1.00 0.00 593 GLU A CA 12
ATOM 10743 C C . GLU A 1 41 ? 3.994 2.541 -3.184 1.00 0.00 593 GLU A C 12
ATOM 10744 O O . GLU A 1 41 ? 3.470 2.346 -4.279 1.00 0.00 593 GLU A O 12
ATOM 10756 N N . GLY A 1 42 ? 3.379 3.175 -2.190 1.00 0.00 594 GLY A N 12
ATOM 10757 C CA . GLY A 1 42 ? 2.027 3.677 -2.354 1.00 0.00 594 GLY A CA 12
ATOM 10758 C C . GLY A 1 42 ? 1.721 4.833 -1.424 1.00 0.00 594 GLY A C 12
ATOM 10759 O O . GLY A 1 42 ? 2.612 5.347 -0.749 1.00 0.00 594 GLY A O 12
ATOM 10763 N N . GLN A 1 43 ? 0.456 5.244 -1.390 1.00 0.00 595 GLN A N 12
ATOM 10764 C CA . GLN A 1 43 ? 0.036 6.350 -0.537 1.00 0.00 595 GLN A CA 12
ATOM 10765 C C . GLN A 1 43 ? -1.218 5.985 0.249 1.00 0.00 595 GLN A C 12
ATOM 10766 O O . GLN A 1 43 ? -2.159 5.409 -0.297 1.00 0.00 595 GLN A O 12
ATOM 10780 N N . VAL A 1 44 ? -1.226 6.324 1.535 1.00 0.00 596 VAL A N 12
ATOM 10781 C CA . VAL A 1 44 ? -2.365 6.031 2.396 1.00 0.00 596 VAL A CA 12
ATOM 10782 C C . VAL A 1 44 ? -2.749 7.249 3.230 1.00 0.00 596 VAL A C 12
ATOM 10783 O O . VAL A 1 44 ? -1.982 7.698 4.082 1.00 0.00 596 VAL A O 12
ATOM 10796 N N . LYS A 1 45 ? -3.941 7.779 2.981 1.00 0.00 597 LYS A N 12
ATOM 10797 C CA . LYS A 1 45 ? -4.429 8.942 3.709 1.00 0.00 597 LYS A CA 12
ATOM 10798 C C . LYS A 1 45 ? -3.298 9.932 3.976 1.00 0.00 597 LYS A C 12
ATOM 10799 O O . LYS A 1 45 ? -3.256 10.571 5.026 1.00 0.00 597 LYS A O 12
ATOM 10818 N N . GLY A 1 46 ? -2.386 10.053 3.017 1.00 0.00 598 GLY A N 12
ATOM 10819 C CA . GLY A 1 46 ? -1.269 10.967 3.166 1.00 0.00 598 GLY A CA 12
ATOM 10820 C C . GLY A 1 46 ? 0.061 10.246 3.257 1.00 0.00 598 GLY A C 12
ATOM 10821 O O . GLY A 1 46 ? 1.003 10.573 2.534 1.00 0.00 598 GLY A O 12
ATOM 10825 N N . ARG A 1 47 ? 0.141 9.264 4.150 1.00 0.00 599 ARG A N 12
ATOM 10826 C CA . ARG A 1 47 ? 1.367 8.497 4.335 1.00 0.00 599 ARG A CA 12
ATOM 10827 C C . ARG A 1 47 ? 1.798 7.837 3.028 1.00 0.00 599 ARG A C 12
ATOM 10828 O O . ARG A 1 47 ? 1.198 6.856 2.590 1.00 0.00 599 ARG A O 12
ATOM 10849 N N . VAL A 1 48 ? 2.843 8.381 2.413 1.00 0.00 600 VAL A N 12
ATOM 10850 C CA . VAL A 1 48 ? 3.354 7.844 1.158 1.00 0.00 600 VAL A CA 12
ATOM 10851 C C . VAL A 1 48 ? 4.757 7.278 1.335 1.00 0.00 600 VAL A C 12
ATOM 10852 O O . VAL A 1 48 ? 5.682 7.989 1.727 1.00 0.00 600 VAL A O 12
ATOM 10865 N N . GLY A 1 49 ? 4.912 5.990 1.040 1.00 0.00 601 GLY A N 12
ATOM 10866 C CA . GLY A 1 49 ? 6.207 5.349 1.173 1.00 0.00 601 GLY A CA 12
ATOM 10867 C C . GLY A 1 49 ? 6.193 3.912 0.690 1.00 0.00 601 GLY A C 12
ATOM 10868 O O . GLY A 1 49 ? 5.422 3.556 -0.202 1.00 0.00 601 GLY A O 12
ATOM 10872 N N . TRP A 1 50 ? 7.049 3.084 1.278 1.00 0.00 602 TRP A N 12
ATOM 10873 C CA . TRP A 1 50 ? 7.135 1.678 0.900 1.00 0.00 602 TRP A CA 12
ATOM 10874 C C . TRP A 1 50 ? 6.398 0.799 1.905 1.00 0.00 602 TRP A C 12
ATOM 10875 O O . TRP A 1 50 ? 6.305 1.134 3.086 1.00 0.00 602 TRP A O 12
ATOM 10896 N N . PHE A 1 51 ? 5.877 -0.327 1.430 1.00 0.00 603 PHE A N 12
ATOM 10897 C CA . PHE A 1 51 ? 5.148 -1.254 2.289 1.00 0.00 603 PHE A CA 12
ATOM 10898 C C . PHE A 1 51 ? 4.763 -2.516 1.523 1.00 0.00 603 PHE A C 12
ATOM 10899 O O . PHE A 1 51 ? 4.657 -2.520 0.295 1.00 0.00 603 PHE A O 12
ATOM 10916 N N . PRO A 1 52 ? 4.550 -3.614 2.262 1.00 0.00 604 PRO A N 12
ATOM 10917 C CA . PRO A 1 52 ? 4.174 -4.904 1.674 1.00 0.00 604 PRO A CA 12
ATOM 10918 C C . PRO A 1 52 ? 2.757 -4.890 1.107 1.00 0.00 604 PRO A C 12
ATOM 10919 O O . PRO A 1 52 ? 1.816 -4.465 1.774 1.00 0.00 604 PRO A O 12
ATOM 10930 N N . SER A 1 53 ? 2.616 -5.363 -0.128 1.00 0.00 605 SER A N 12
ATOM 10931 C CA . SER A 1 53 ? 1.315 -5.402 -0.786 1.00 0.00 605 SER A CA 12
ATOM 10932 C C . SER A 1 53 ? 0.421 -6.465 -0.158 1.00 0.00 605 SER A C 12
ATOM 10933 O O . SER A 1 53 ? -0.772 -6.543 -0.453 1.00 0.00 605 SER A O 12
ATOM 10941 N N . ASP A 1 54 ? 1.006 -7.283 0.711 1.00 0.00 606 ASP A N 12
ATOM 10942 C CA . ASP A 1 54 ? 0.262 -8.344 1.383 1.00 0.00 606 ASP A CA 12
ATOM 10943 C C . ASP A 1 54 ? -0.928 -7.771 2.148 1.00 0.00 606 ASP A C 12
ATOM 10944 O O . ASP A 1 54 ? -1.965 -8.422 2.278 1.00 0.00 606 ASP A O 12
ATOM 10953 N N . CYS A 1 55 ? -0.770 -6.553 2.652 1.00 0.00 607 CYS A N 12
ATOM 10954 C CA . CYS A 1 55 ? -1.831 -5.894 3.406 1.00 0.00 607 CYS A CA 12
ATOM 10955 C C . CYS A 1 55 ? -2.801 -5.182 2.470 1.00 0.00 607 CYS A C 12
ATOM 10956 O O . CYS A 1 55 ? -3.773 -4.570 2.914 1.00 0.00 607 CYS A O 12
ATOM 10964 N N . LEU A 1 56 ? -2.529 -5.262 1.172 1.00 0.00 608 LEU A N 12
ATOM 10965 C CA . LEU A 1 56 ? -3.378 -4.623 0.171 1.00 0.00 608 LEU A CA 12
ATOM 10966 C C . LEU A 1 56 ? -4.188 -5.662 -0.600 1.00 0.00 608 LEU A C 12
ATOM 10967 O O . LEU A 1 56 ? -3.862 -6.848 -0.588 1.00 0.00 608 LEU A O 12
ATOM 10983 N N . GLU A 1 57 ? -5.243 -5.203 -1.267 1.00 0.00 609 GLU A N 12
ATOM 10984 C CA . GLU A 1 57 ? -6.097 -6.093 -2.044 1.00 0.00 609 GLU A CA 12
ATOM 10985 C C . GLU A 1 57 ? -6.953 -5.302 -3.029 1.00 0.00 609 GLU A C 12
ATOM 10986 O O . GLU A 1 57 ? -7.646 -4.360 -2.647 1.00 0.00 609 GLU A O 12
ATOM 10998 N N . GLU A 1 58 ? -6.899 -5.693 -4.299 1.00 0.00 610 GLU A N 12
ATOM 10999 C CA . GLU A 1 58 ? -7.666 -5.019 -5.338 1.00 0.00 610 GLU A CA 12
ATOM 11000 C C . GLU A 1 58 ? -9.135 -4.905 -4.941 1.00 0.00 610 GLU A C 12
ATOM 11001 O O . GLU A 1 58 ? -9.613 -5.630 -4.069 1.00 0.00 610 GLU A O 12
ATOM 11013 N N . VAL A 1 59 ? -9.848 -3.986 -5.587 1.00 0.00 611 VAL A N 12
ATOM 11014 C CA . VAL A 1 59 ? -11.261 -3.775 -5.302 1.00 0.00 611 VAL A CA 12
ATOM 11015 C C . VAL A 1 59 ? -12.072 -3.676 -6.589 1.00 0.00 611 VAL A C 12
ATOM 11016 O O . VAL A 1 59 ? -11.516 -3.692 -7.688 1.00 0.00 611 VAL A O 12
ATOM 11029 N N . ALA A 1 60 ? -13.389 -3.573 -6.446 1.00 0.00 612 ALA A N 12
ATOM 11030 C CA . ALA A 1 60 ? -14.277 -3.468 -7.598 1.00 0.00 612 ALA A CA 12
ATOM 11031 C C . ALA A 1 60 ? -15.121 -2.200 -7.527 1.00 0.00 612 ALA A C 12
ATOM 11032 O O . ALA A 1 60 ? -16.252 -2.222 -7.043 1.00 0.00 612 ALA A O 12
ATOM 11039 N N . ASN A 1 61 ? -14.564 -1.095 -8.014 1.00 0.00 613 ASN A N 12
ATOM 11040 C CA . ASN A 1 61 ? -15.265 0.182 -8.004 1.00 0.00 613 ASN A CA 12
ATOM 11041 C C . ASN A 1 61 ? -15.149 0.878 -9.356 1.00 0.00 613 ASN A C 12
ATOM 11042 O O . ASN A 1 61 ? -14.435 0.413 -10.245 1.00 0.00 613 ASN A O 12
ATOM 11053 N N . MET A 1 1 ? 7.718 1.884 -12.553 1.00 0.00 553 MET A N 13
ATOM 11054 C CA . MET A 1 1 ? 6.512 2.036 -13.357 1.00 0.00 553 MET A CA 13
ATOM 11055 C C . MET A 1 1 ? 5.264 1.993 -12.479 1.00 0.00 553 MET A C 13
ATOM 11056 O O . MET A 1 1 ? 5.332 1.628 -11.305 1.00 0.00 553 MET A O 13
ATOM 11070 N N . VAL A 1 2 ? 4.127 2.368 -13.056 1.00 0.00 554 VAL A N 13
ATOM 11071 C CA . VAL A 1 2 ? 2.864 2.370 -12.327 1.00 0.00 554 VAL A CA 13
ATOM 11072 C C . VAL A 1 2 ? 1.679 2.461 -13.280 1.00 0.00 554 VAL A C 13
ATOM 11073 O O . VAL A 1 2 ? 1.653 3.277 -14.202 1.00 0.00 554 VAL A O 13
ATOM 11086 N N . PRO A 1 3 ? 0.672 1.603 -13.055 1.00 0.00 555 PRO A N 13
ATOM 11087 C CA . PRO A 1 3 ? -0.537 1.567 -13.884 1.00 0.00 555 PRO A CA 13
ATOM 11088 C C . PRO A 1 3 ? -1.412 2.800 -13.686 1.00 0.00 555 PRO A C 13
ATOM 11089 O O . PRO A 1 3 ? -1.842 3.430 -14.651 1.00 0.00 555 PRO A O 13
ATOM 11100 N N . GLY A 1 4 ? -1.672 3.140 -12.426 1.00 0.00 556 GLY A N 13
ATOM 11101 C CA . GLY A 1 4 ? -2.496 4.297 -12.126 1.00 0.00 556 GLY A CA 13
ATOM 11102 C C . GLY A 1 4 ? -3.816 3.918 -11.485 1.00 0.00 556 GLY A C 13
ATOM 11103 O O . GLY A 1 4 ? -4.805 4.637 -11.616 1.00 0.00 556 GLY A O 13
ATOM 11107 N N . ARG A 1 5 ? -3.832 2.784 -10.793 1.00 0.00 557 ARG A N 13
ATOM 11108 C CA . ARG A 1 5 ? -5.042 2.309 -10.131 1.00 0.00 557 ARG A CA 13
ATOM 11109 C C . ARG A 1 5 ? -4.901 2.393 -8.614 1.00 0.00 557 ARG A C 13
ATOM 11110 O O . ARG A 1 5 ? -3.809 2.618 -8.093 1.00 0.00 557 ARG A O 13
ATOM 11131 N N . SER A 1 6 ? -6.014 2.211 -7.911 1.00 0.00 558 SER A N 13
ATOM 11132 C CA . SER A 1 6 ? -6.016 2.270 -6.454 1.00 0.00 558 SER A CA 13
ATOM 11133 C C . SER A 1 6 ? -6.420 0.927 -5.857 1.00 0.00 558 SER A C 13
ATOM 11134 O O . SER A 1 6 ? -7.201 0.180 -6.448 1.00 0.00 558 SER A O 13
ATOM 11142 N N . PHE A 1 7 ? -5.880 0.623 -4.680 1.00 0.00 559 PHE A N 13
ATOM 11143 C CA . PHE A 1 7 ? -6.181 -0.632 -4.001 1.00 0.00 559 PHE A CA 13
ATOM 11144 C C . PHE A 1 7 ? -6.663 -0.377 -2.577 1.00 0.00 559 PHE A C 13
ATOM 11145 O O . PHE A 1 7 ? -6.492 0.716 -2.039 1.00 0.00 559 PHE A O 13
ATOM 11162 N N . MET A 1 8 ? -7.268 -1.394 -1.972 1.00 0.00 560 MET A N 13
ATOM 11163 C CA . MET A 1 8 ? -7.776 -1.281 -0.608 1.00 0.00 560 MET A CA 13
ATOM 11164 C C . MET A 1 8 ? -6.967 -2.152 0.347 1.00 0.00 560 MET A C 13
ATOM 11165 O O . MET A 1 8 ? -6.673 -3.310 0.048 1.00 0.00 560 MET A O 13
ATOM 11179 N N . ALA A 1 9 ? -6.608 -1.586 1.495 1.00 0.00 561 ALA A N 13
ATOM 11180 C CA . ALA A 1 9 ? -5.834 -2.313 2.494 1.00 0.00 561 ALA A CA 13
ATOM 11181 C C . ALA A 1 9 ? -6.733 -3.202 3.346 1.00 0.00 561 ALA A C 13
ATOM 11182 O O . ALA A 1 9 ? -7.681 -2.725 3.971 1.00 0.00 561 ALA A O 13
ATOM 11189 N N . VAL A 1 10 ? -6.432 -4.497 3.366 1.00 0.00 562 VAL A N 13
ATOM 11190 C CA . VAL A 1 10 ? -7.212 -5.452 4.142 1.00 0.00 562 VAL A CA 13
ATOM 11191 C C . VAL A 1 10 ? -6.697 -5.551 5.572 1.00 0.00 562 VAL A C 13
ATOM 11192 O O . VAL A 1 10 ? -7.334 -6.157 6.434 1.00 0.00 562 VAL A O 13
ATOM 11205 N N . LYS A 1 11 ? -5.538 -4.950 5.820 1.00 0.00 563 LYS A N 13
ATOM 11206 C CA . LYS A 1 11 ? -4.935 -4.967 7.148 1.00 0.00 563 LYS A CA 13
ATOM 11207 C C . LYS A 1 11 ? -3.969 -3.801 7.322 1.00 0.00 563 LYS A C 13
ATOM 11208 O O . LYS A 1 11 ? -3.347 -3.348 6.361 1.00 0.00 563 LYS A O 13
ATOM 11227 N N . SER A 1 12 ? -3.847 -3.317 8.554 1.00 0.00 564 SER A N 13
ATOM 11228 C CA . SER A 1 12 ? -2.958 -2.201 8.854 1.00 0.00 564 SER A CA 13
ATOM 11229 C C . SER A 1 12 ? -1.511 -2.672 8.962 1.00 0.00 564 SER A C 13
ATOM 11230 O O . SER A 1 12 ? -1.244 -3.868 9.076 1.00 0.00 564 SER A O 13
ATOM 11238 N N . TYR A 1 13 ? -0.583 -1.723 8.926 1.00 0.00 565 TYR A N 13
ATOM 11239 C CA . TYR A 1 13 ? 0.838 -2.040 9.016 1.00 0.00 565 TYR A CA 13
ATOM 11240 C C . TYR A 1 13 ? 1.601 -0.926 9.727 1.00 0.00 565 TYR A C 13
ATOM 11241 O O . TYR A 1 13 ? 1.250 0.249 9.615 1.00 0.00 565 TYR A O 13
ATOM 11259 N N . GLN A 1 14 ? 2.646 -1.304 10.456 1.00 0.00 566 GLN A N 13
ATOM 11260 C CA . GLN A 1 14 ? 3.458 -0.338 11.185 1.00 0.00 566 GLN A CA 13
ATOM 11261 C C . GLN A 1 14 ? 4.858 -0.243 10.587 1.00 0.00 566 GLN A C 13
ATOM 11262 O O . GLN A 1 14 ? 5.640 -1.189 10.662 1.00 0.00 566 GLN A O 13
ATOM 11276 N N . ALA A 1 15 ? 5.165 0.907 9.994 1.00 0.00 567 ALA A N 13
ATOM 11277 C CA . ALA A 1 15 ? 6.472 1.124 9.384 1.00 0.00 567 ALA A CA 13
ATOM 11278 C C . ALA A 1 15 ? 7.596 0.767 10.352 1.00 0.00 567 ALA A C 13
ATOM 11279 O O . ALA A 1 15 ? 7.543 1.113 11.533 1.00 0.00 567 ALA A O 13
ATOM 11286 N N . GLN A 1 16 ? 8.609 0.074 9.844 1.00 0.00 568 GLN A N 13
ATOM 11287 C CA . GLN A 1 16 ? 9.744 -0.331 10.666 1.00 0.00 568 GLN A CA 13
ATOM 11288 C C . GLN A 1 16 ? 11.037 0.298 10.154 1.00 0.00 568 GLN A C 13
ATOM 11289 O O . GLN A 1 16 ? 11.965 0.546 10.925 1.00 0.00 568 GLN A O 13
ATOM 11303 N N . ALA A 1 17 ? 11.091 0.553 8.851 1.00 0.00 569 ALA A N 13
ATOM 11304 C CA . ALA A 1 17 ? 12.268 1.154 8.238 1.00 0.00 569 ALA A CA 13
ATOM 11305 C C . ALA A 1 17 ? 12.124 2.668 8.139 1.00 0.00 569 ALA A C 13
ATOM 11306 O O . ALA A 1 17 ? 11.236 3.258 8.755 1.00 0.00 569 ALA A O 13
ATOM 11313 N N . GLU A 1 18 ? 13.003 3.293 7.361 1.00 0.00 570 GLU A N 13
ATOM 11314 C CA . GLU A 1 18 ? 12.972 4.739 7.184 1.00 0.00 570 GLU A CA 13
ATOM 11315 C C . GLU A 1 18 ? 12.067 5.126 6.018 1.00 0.00 570 GLU A C 13
ATOM 11316 O O . GLU A 1 18 ? 11.322 6.104 6.093 1.00 0.00 570 GLU A O 13
ATOM 11328 N N . GLY A 1 19 ? 12.138 4.353 4.939 1.00 0.00 571 GLY A N 13
ATOM 11329 C CA . GLY A 1 19 ? 11.320 4.630 3.772 1.00 0.00 571 GLY A CA 13
ATOM 11330 C C . GLY A 1 19 ? 9.989 3.905 3.811 1.00 0.00 571 GLY A C 13
ATOM 11331 O O . GLY A 1 19 ? 9.160 4.071 2.917 1.00 0.00 571 GLY A O 13
ATOM 11335 N N . GLU A 1 20 ? 9.785 3.100 4.849 1.00 0.00 572 GLU A N 13
ATOM 11336 C CA . GLU A 1 20 ? 8.546 2.347 4.998 1.00 0.00 572 GLU A CA 13
ATOM 11337 C C . GLU A 1 20 ? 7.473 3.194 5.676 1.00 0.00 572 GLU A C 13
ATOM 11338 O O . GLU A 1 20 ? 7.779 4.074 6.481 1.00 0.00 572 GLU A O 13
ATOM 11350 N N . ILE A 1 21 ? 6.216 2.921 5.345 1.00 0.00 573 ILE A N 13
ATOM 11351 C CA . ILE A 1 21 ? 5.096 3.657 5.923 1.00 0.00 573 ILE A CA 13
ATOM 11352 C C . ILE A 1 21 ? 4.071 2.708 6.533 1.00 0.00 573 ILE A C 13
ATOM 11353 O O . ILE A 1 21 ? 4.086 1.506 6.266 1.00 0.00 573 ILE A O 13
ATOM 11369 N N . SER A 1 22 ? 3.180 3.257 7.352 1.00 0.00 574 SER A N 13
ATOM 11370 C CA . SER A 1 22 ? 2.147 2.459 8.002 1.00 0.00 574 SER A CA 13
ATOM 11371 C C . SER A 1 22 ? 0.919 2.327 7.107 1.00 0.00 574 SER A C 13
ATOM 11372 O O . SER A 1 22 ? 0.854 2.919 6.030 1.00 0.00 574 SER A O 13
ATOM 11380 N N . LEU A 1 23 ? -0.056 1.545 7.562 1.00 0.00 575 LEU A N 13
ATOM 11381 C CA . LEU A 1 23 ? -1.284 1.335 6.804 1.00 0.00 575 LEU A CA 13
ATOM 11382 C C . LEU A 1 23 ? -2.500 1.346 7.723 1.00 0.00 575 LEU A C 13
ATOM 11383 O O . LEU A 1 23 ? -2.366 1.366 8.947 1.00 0.00 575 LEU A O 13
ATOM 11399 N N . SER A 1 24 ? -3.687 1.330 7.125 1.00 0.00 576 SER A N 13
ATOM 11400 C CA . SER A 1 24 ? -4.929 1.339 7.891 1.00 0.00 576 SER A CA 13
ATOM 11401 C C . SER A 1 24 ? -5.979 0.449 7.234 1.00 0.00 576 SER A C 13
ATOM 11402 O O . SER A 1 24 ? -6.344 0.651 6.076 1.00 0.00 576 SER A O 13
ATOM 11410 N N . LYS A 1 25 ? -6.462 -0.537 7.983 1.00 0.00 577 LYS A N 13
ATOM 11411 C CA . LYS A 1 25 ? -7.472 -1.459 7.476 1.00 0.00 577 LYS A CA 13
ATOM 11412 C C . LYS A 1 25 ? -8.669 -0.700 6.914 1.00 0.00 577 LYS A C 13
ATOM 11413 O O . LYS A 1 25 ? -9.283 0.112 7.606 1.00 0.00 577 LYS A O 13
ATOM 11432 N N . GLY A 1 26 ? -8.997 -0.970 5.655 1.00 0.00 578 GLY A N 13
ATOM 11433 C CA . GLY A 1 26 ? -10.120 -0.304 5.022 1.00 0.00 578 GLY A CA 13
ATOM 11434 C C . GLY A 1 26 ? -9.714 0.970 4.309 1.00 0.00 578 GLY A C 13
ATOM 11435 O O . GLY A 1 26 ? -10.515 1.570 3.591 1.00 0.00 578 GLY A O 13
ATOM 11439 N N . GLU A 1 27 ? -8.467 1.385 4.507 1.00 0.00 579 GLU A N 13
ATOM 11440 C CA . GLU A 1 27 ? -7.957 2.599 3.879 1.00 0.00 579 GLU A CA 13
ATOM 11441 C C . GLU A 1 27 ? -7.554 2.334 2.432 1.00 0.00 579 GLU A C 13
ATOM 11442 O O . GLU A 1 27 ? -6.932 1.317 2.124 1.00 0.00 579 GLU A O 13
ATOM 11454 N N . LYS A 1 28 ? -7.915 3.256 1.546 1.00 0.00 580 LYS A N 13
ATOM 11455 C CA . LYS A 1 28 ? -7.591 3.126 0.129 1.00 0.00 580 LYS A CA 13
ATOM 11456 C C . LYS A 1 28 ? -6.148 3.536 -0.139 1.00 0.00 580 LYS A C 13
ATOM 11457 O O . LYS A 1 28 ? -5.811 4.720 -0.094 1.00 0.00 580 LYS A O 13
ATOM 11476 N N . ILE A 1 29 ? -5.300 2.552 -0.422 1.00 0.00 581 ILE A N 13
ATOM 11477 C CA . ILE A 1 29 ? -3.893 2.814 -0.700 1.00 0.00 581 ILE A CA 13
ATOM 11478 C C . ILE A 1 29 ? -3.657 3.014 -2.193 1.00 0.00 581 ILE A C 13
ATOM 11479 O O . ILE A 1 29 ? -3.991 2.154 -3.007 1.00 0.00 581 ILE A O 13
ATOM 11495 N N . LYS A 1 30 ? -3.077 4.156 -2.546 1.00 0.00 582 LYS A N 13
ATOM 11496 C CA . LYS A 1 30 ? -2.792 4.471 -3.941 1.00 0.00 582 LYS A CA 13
ATOM 11497 C C . LYS A 1 30 ? -1.336 4.167 -4.280 1.00 0.00 582 LYS A C 13
ATOM 11498 O O . LYS A 1 30 ? -0.438 4.944 -3.957 1.00 0.00 582 LYS A O 13
ATOM 11517 N N . VAL A 1 31 ? -1.109 3.033 -4.936 1.00 0.00 583 VAL A N 13
ATOM 11518 C CA . VAL A 1 31 ? 0.237 2.629 -5.322 1.00 0.00 583 VAL A CA 13
ATOM 11519 C C . VAL A 1 31 ? 0.817 3.575 -6.368 1.00 0.00 583 VAL A C 13
ATOM 11520 O O . VAL A 1 31 ? 0.165 3.893 -7.364 1.00 0.00 583 VAL A O 13
ATOM 11533 N N . LEU A 1 32 ? 2.045 4.022 -6.137 1.00 0.00 584 LEU A N 13
ATOM 11534 C CA . LEU A 1 32 ? 2.715 4.933 -7.061 1.00 0.00 584 LEU A CA 13
ATOM 11535 C C . LEU A 1 32 ? 3.980 4.297 -7.630 1.00 0.00 584 LEU A C 13
ATOM 11536 O O . LEU A 1 32 ? 4.377 4.588 -8.758 1.00 0.00 584 LEU A O 13
ATOM 11552 N N . SER A 1 33 ? 4.605 3.428 -6.843 1.00 0.00 585 SER A N 13
ATOM 11553 C CA . SER A 1 33 ? 5.826 2.752 -7.268 1.00 0.00 585 SER A CA 13
ATOM 11554 C C . SER A 1 33 ? 5.784 1.273 -6.901 1.00 0.00 585 SER A C 13
ATOM 11555 O O . SER A 1 33 ? 5.001 0.856 -6.046 1.00 0.00 585 SER A O 13
ATOM 11563 N N . ILE A 1 34 ? 6.632 0.484 -7.551 1.00 0.00 586 ILE A N 13
ATOM 11564 C CA . ILE A 1 34 ? 6.695 -0.949 -7.293 1.00 0.00 586 ILE A CA 13
ATOM 11565 C C . ILE A 1 34 ? 8.113 -1.479 -7.468 1.00 0.00 586 ILE A C 13
ATOM 11566 O O . ILE A 1 34 ? 8.893 -0.945 -8.256 1.00 0.00 586 ILE A O 13
ATOM 11582 N N . GLY A 1 35 ? 8.441 -2.535 -6.729 1.00 0.00 587 GLY A N 13
ATOM 11583 C CA . GLY A 1 35 ? 9.765 -3.120 -6.819 1.00 0.00 587 GLY A CA 13
ATOM 11584 C C . GLY A 1 35 ? 9.723 -4.604 -7.134 1.00 0.00 587 GLY A C 13
ATOM 11585 O O . GLY A 1 35 ? 9.310 -5.000 -8.223 1.00 0.00 587 GLY A O 13
ATOM 11589 N N . GLU A 1 36 ? 10.153 -5.422 -6.180 1.00 0.00 588 GLU A N 13
ATOM 11590 C CA . GLU A 1 36 ? 10.165 -6.869 -6.364 1.00 0.00 588 GLU A CA 13
ATOM 11591 C C . GLU A 1 36 ? 9.348 -7.561 -5.277 1.00 0.00 588 GLU A C 13
ATOM 11592 O O . GLU A 1 36 ? 8.956 -6.942 -4.288 1.00 0.00 588 GLU A O 13
ATOM 11604 N N . GLY A 1 37 ? 9.093 -8.853 -5.468 1.00 0.00 589 GLY A N 13
ATOM 11605 C CA . GLY A 1 37 ? 8.325 -9.609 -4.497 1.00 0.00 589 GLY A CA 13
ATOM 11606 C C . GLY A 1 37 ? 7.007 -8.942 -4.155 1.00 0.00 589 GLY A C 13
ATOM 11607 O O . GLY A 1 37 ? 6.414 -8.260 -4.989 1.00 0.00 589 GLY A O 13
ATOM 11611 N N . GLY A 1 38 ? 6.546 -9.142 -2.924 1.00 0.00 590 GLY A N 13
ATOM 11612 C CA . GLY A 1 38 ? 5.291 -8.550 -2.497 1.00 0.00 590 GLY A CA 13
ATOM 11613 C C . GLY A 1 38 ? 5.484 -7.205 -1.825 1.00 0.00 590 GLY A C 13
ATOM 11614 O O . GLY A 1 38 ? 4.776 -6.869 -0.875 1.00 0.00 590 GLY A O 13
ATOM 11618 N N . PHE A 1 39 ? 6.447 -6.432 -2.317 1.00 0.00 591 PHE A N 13
ATOM 11619 C CA . PHE A 1 39 ? 6.734 -5.117 -1.757 1.00 0.00 591 PHE A CA 13
ATOM 11620 C C . PHE A 1 39 ? 6.673 -4.041 -2.837 1.00 0.00 591 PHE A C 13
ATOM 11621 O O . PHE A 1 39 ? 7.142 -4.244 -3.956 1.00 0.00 591 PHE A O 13
ATOM 11638 N N . TRP A 1 40 ? 6.093 -2.897 -2.492 1.00 0.00 592 TRP A N 13
ATOM 11639 C CA . TRP A 1 40 ? 5.969 -1.789 -3.431 1.00 0.00 592 TRP A CA 13
ATOM 11640 C C . TRP A 1 40 ? 5.704 -0.480 -2.697 1.00 0.00 592 TRP A C 13
ATOM 11641 O O . TRP A 1 40 ? 5.445 -0.474 -1.494 1.00 0.00 592 TRP A O 13
ATOM 11662 N N . GLU A 1 41 ? 5.769 0.628 -3.428 1.00 0.00 593 GLU A N 13
ATOM 11663 C CA . GLU A 1 41 ? 5.537 1.944 -2.843 1.00 0.00 593 GLU A CA 13
ATOM 11664 C C . GLU A 1 41 ? 4.121 2.431 -3.145 1.00 0.00 593 GLU A C 13
ATOM 11665 O O . GLU A 1 41 ? 3.596 2.208 -4.235 1.00 0.00 593 GLU A O 13
ATOM 11677 N N . GLY A 1 42 ? 3.510 3.095 -2.170 1.00 0.00 594 GLY A N 13
ATOM 11678 C CA . GLY A 1 42 ? 2.162 3.603 -2.349 1.00 0.00 594 GLY A CA 13
ATOM 11679 C C . GLY A 1 42 ? 1.856 4.770 -1.430 1.00 0.00 594 GLY A C 13
ATOM 11680 O O . GLY A 1 42 ? 2.747 5.293 -0.764 1.00 0.00 594 GLY A O 13
ATOM 11684 N N . GLN A 1 43 ? 0.591 5.178 -1.399 1.00 0.00 595 GLN A N 13
ATOM 11685 C CA . GLN A 1 43 ? 0.170 6.293 -0.558 1.00 0.00 595 GLN A CA 13
ATOM 11686 C C . GLN A 1 43 ? -1.086 5.936 0.230 1.00 0.00 595 GLN A C 13
ATOM 11687 O O . GLN A 1 43 ? -2.039 5.380 -0.317 1.00 0.00 595 GLN A O 13
ATOM 11701 N N . VAL A 1 44 ? -1.081 6.258 1.520 1.00 0.00 596 VAL A N 13
ATOM 11702 C CA . VAL A 1 44 ? -2.220 5.972 2.383 1.00 0.00 596 VAL A CA 13
ATOM 11703 C C . VAL A 1 44 ? -2.622 7.203 3.190 1.00 0.00 596 VAL A C 13
ATOM 11704 O O . VAL A 1 44 ? -1.872 7.666 4.051 1.00 0.00 596 VAL A O 13
ATOM 11717 N N . LYS A 1 45 ? -3.808 7.729 2.907 1.00 0.00 597 LYS A N 13
ATOM 11718 C CA . LYS A 1 45 ? -4.311 8.904 3.605 1.00 0.00 597 LYS A CA 13
ATOM 11719 C C . LYS A 1 45 ? -3.186 9.897 3.882 1.00 0.00 597 LYS A C 13
ATOM 11720 O O . LYS A 1 45 ? -3.166 10.554 4.921 1.00 0.00 597 LYS A O 13
ATOM 11739 N N . GLY A 1 46 ? -2.251 10.000 2.942 1.00 0.00 598 GLY A N 13
ATOM 11740 C CA . GLY A 1 46 ? -1.137 10.915 3.101 1.00 0.00 598 GLY A CA 13
ATOM 11741 C C . GLY A 1 46 ? 0.194 10.197 3.200 1.00 0.00 598 GLY A C 13
ATOM 11742 O O . GLY A 1 46 ? 1.133 10.513 2.468 1.00 0.00 598 GLY A O 13
ATOM 11746 N N . ARG A 1 47 ? 0.278 9.230 4.107 1.00 0.00 599 ARG A N 13
ATOM 11747 C CA . ARG A 1 47 ? 1.504 8.466 4.300 1.00 0.00 599 ARG A CA 13
ATOM 11748 C C . ARG A 1 47 ? 1.935 7.790 3.001 1.00 0.00 599 ARG A C 13
ATOM 11749 O O . ARG A 1 47 ? 1.338 6.799 2.578 1.00 0.00 599 ARG A O 13
ATOM 11770 N N . VAL A 1 48 ? 2.972 8.333 2.373 1.00 0.00 600 VAL A N 13
ATOM 11771 C CA . VAL A 1 48 ? 3.482 7.782 1.122 1.00 0.00 600 VAL A CA 13
ATOM 11772 C C . VAL A 1 48 ? 4.881 7.204 1.308 1.00 0.00 600 VAL A C 13
ATOM 11773 O O . VAL A 1 48 ? 5.813 7.915 1.680 1.00 0.00 600 VAL A O 13
ATOM 11786 N N . GLY A 1 49 ? 5.020 5.908 1.043 1.00 0.00 601 GLY A N 13
ATOM 11787 C CA . GLY A 1 49 ? 6.309 5.256 1.186 1.00 0.00 601 GLY A CA 13
ATOM 11788 C C . GLY A 1 49 ? 6.285 3.816 0.711 1.00 0.00 601 GLY A C 13
ATOM 11789 O O . GLY A 1 49 ? 5.515 3.463 -0.182 1.00 0.00 601 GLY A O 13
ATOM 11793 N N . TRP A 1 50 ? 7.130 2.985 1.309 1.00 0.00 602 TRP A N 13
ATOM 11794 C CA . TRP A 1 50 ? 7.204 1.575 0.942 1.00 0.00 602 TRP A CA 13
ATOM 11795 C C . TRP A 1 50 ? 6.452 0.710 1.947 1.00 0.00 602 TRP A C 13
ATOM 11796 O O . TRP A 1 50 ? 6.347 1.057 3.123 1.00 0.00 602 TRP A O 13
ATOM 11817 N N . PHE A 1 51 ? 5.930 -0.418 1.477 1.00 0.00 603 PHE A N 13
ATOM 11818 C CA . PHE A 1 51 ? 5.187 -1.332 2.336 1.00 0.00 603 PHE A CA 13
ATOM 11819 C C . PHE A 1 51 ? 4.797 -2.597 1.574 1.00 0.00 603 PHE A C 13
ATOM 11820 O O . PHE A 1 51 ? 4.703 -2.609 0.347 1.00 0.00 603 PHE A O 13
ATOM 11837 N N . PRO A 1 52 ? 4.565 -3.687 2.321 1.00 0.00 604 PRO A N 13
ATOM 11838 C CA . PRO A 1 52 ? 4.182 -4.978 1.739 1.00 0.00 604 PRO A CA 13
ATOM 11839 C C . PRO A 1 52 ? 2.773 -4.955 1.158 1.00 0.00 604 PRO A C 13
ATOM 11840 O O . PRO A 1 52 ? 1.824 -4.535 1.820 1.00 0.00 604 PRO A O 13
ATOM 11851 N N . SER A 1 53 ? 2.642 -5.410 -0.084 1.00 0.00 605 SER A N 13
ATOM 11852 C CA . SER A 1 53 ? 1.349 -5.439 -0.757 1.00 0.00 605 SER A CA 13
ATOM 11853 C C . SER A 1 53 ? 0.449 -6.516 -0.157 1.00 0.00 605 SER A C 13
ATOM 11854 O O . SER A 1 53 ? -0.739 -6.592 -0.470 1.00 0.00 605 SER A O 13
ATOM 11862 N N . ASP A 1 54 ? 1.026 -7.346 0.705 1.00 0.00 606 ASP A N 13
ATOM 11863 C CA . ASP A 1 54 ? 0.277 -8.419 1.349 1.00 0.00 606 ASP A CA 13
ATOM 11864 C C . ASP A 1 54 ? -0.905 -7.862 2.135 1.00 0.00 606 ASP A C 13
ATOM 11865 O O . ASP A 1 54 ? -1.889 -8.561 2.376 1.00 0.00 606 ASP A O 13
ATOM 11874 N N . CYS A 1 55 ? -0.801 -6.598 2.533 1.00 0.00 607 CYS A N 13
ATOM 11875 C CA . CYS A 1 55 ? -1.861 -5.946 3.294 1.00 0.00 607 CYS A CA 13
ATOM 11876 C C . CYS A 1 55 ? -2.821 -5.207 2.366 1.00 0.00 607 CYS A C 13
ATOM 11877 O O . CYS A 1 55 ? -3.743 -4.529 2.822 1.00 0.00 607 CYS A O 13
ATOM 11885 N N . LEU A 1 56 ? -2.598 -5.343 1.063 1.00 0.00 608 LEU A N 13
ATOM 11886 C CA . LEU A 1 56 ? -3.441 -4.686 0.071 1.00 0.00 608 LEU A CA 13
ATOM 11887 C C . LEU A 1 56 ? -4.261 -5.710 -0.710 1.00 0.00 608 LEU A C 13
ATOM 11888 O O . LEU A 1 56 ? -3.934 -6.897 -0.727 1.00 0.00 608 LEU A O 13
ATOM 11904 N N . GLU A 1 57 ? -5.324 -5.241 -1.354 1.00 0.00 609 GLU A N 13
ATOM 11905 C CA . GLU A 1 57 ? -6.188 -6.116 -2.137 1.00 0.00 609 GLU A CA 13
ATOM 11906 C C . GLU A 1 57 ? -6.938 -5.327 -3.206 1.00 0.00 609 GLU A C 13
ATOM 11907 O O . GLU A 1 57 ? -7.291 -4.167 -3.000 1.00 0.00 609 GLU A O 13
ATOM 11919 N N . GLU A 1 58 ? -7.176 -5.965 -4.348 1.00 0.00 610 GLU A N 13
ATOM 11920 C CA . GLU A 1 58 ? -7.882 -5.322 -5.448 1.00 0.00 610 GLU A CA 13
ATOM 11921 C C . GLU A 1 58 ? -9.190 -4.700 -4.968 1.00 0.00 610 GLU A C 13
ATOM 11922 O O . GLU A 1 58 ? -9.879 -5.259 -4.113 1.00 0.00 610 GLU A O 13
ATOM 11934 N N . VAL A 1 59 ? -9.528 -3.540 -5.522 1.00 0.00 611 VAL A N 13
ATOM 11935 C CA . VAL A 1 59 ? -10.753 -2.843 -5.151 1.00 0.00 611 VAL A CA 13
ATOM 11936 C C . VAL A 1 59 ? -11.951 -3.390 -5.918 1.00 0.00 611 VAL A C 13
ATOM 11937 O O . VAL A 1 59 ? -11.801 -4.225 -6.809 1.00 0.00 611 VAL A O 13
ATOM 11950 N N . ALA A 1 60 ? -13.140 -2.914 -5.564 1.00 0.00 612 ALA A N 13
ATOM 11951 C CA . ALA A 1 60 ? -14.364 -3.354 -6.221 1.00 0.00 612 ALA A CA 13
ATOM 11952 C C . ALA A 1 60 ? -15.164 -2.167 -6.745 1.00 0.00 612 ALA A C 13
ATOM 11953 O O . ALA A 1 60 ? -14.818 -1.013 -6.492 1.00 0.00 612 ALA A O 13
ATOM 11960 N N . ASN A 1 61 ? -16.233 -2.456 -7.479 1.00 0.00 613 ASN A N 13
ATOM 11961 C CA . ASN A 1 61 ? -17.081 -1.411 -8.041 1.00 0.00 613 ASN A CA 13
ATOM 11962 C C . ASN A 1 61 ? -18.529 -1.584 -7.592 1.00 0.00 613 ASN A C 13
ATOM 11963 O O . ASN A 1 61 ? -18.928 -2.662 -7.157 1.00 0.00 613 ASN A O 13
ATOM 11974 N N . MET A 1 1 ? 5.524 -3.567 -15.120 1.00 0.00 553 MET A N 14
ATOM 11975 C CA . MET A 1 1 ? 5.081 -2.203 -15.382 1.00 0.00 553 MET A CA 14
ATOM 11976 C C . MET A 1 1 ? 4.166 -1.706 -14.266 1.00 0.00 553 MET A C 14
ATOM 11977 O O . MET A 1 1 ? 3.456 -2.489 -13.637 1.00 0.00 553 MET A O 14
ATOM 11991 N N . VAL A 1 2 ? 4.190 -0.398 -14.026 1.00 0.00 554 VAL A N 14
ATOM 11992 C CA . VAL A 1 2 ? 3.363 0.203 -12.988 1.00 0.00 554 VAL A CA 14
ATOM 11993 C C . VAL A 1 2 ? 1.890 -0.127 -13.199 1.00 0.00 554 VAL A C 14
ATOM 11994 O O . VAL A 1 2 ? 1.354 -0.017 -14.301 1.00 0.00 554 VAL A O 14
ATOM 12007 N N . PRO A 1 3 ? 1.215 -0.542 -12.116 1.00 0.00 555 PRO A N 14
ATOM 12008 C CA . PRO A 1 3 ? -0.207 -0.896 -12.156 1.00 0.00 555 PRO A CA 14
ATOM 12009 C C . PRO A 1 3 ? -1.102 0.320 -12.367 1.00 0.00 555 PRO A C 14
ATOM 12010 O O . PRO A 1 3 ? -1.981 0.314 -13.227 1.00 0.00 555 PRO A O 14
ATOM 12021 N N . GLY A 1 4 ? -0.870 1.364 -11.577 1.00 0.00 556 GLY A N 14
ATOM 12022 C CA . GLY A 1 4 ? -1.663 2.574 -11.694 1.00 0.00 556 GLY A CA 14
ATOM 12023 C C . GLY A 1 4 ? -3.129 2.336 -11.391 1.00 0.00 556 GLY A C 14
ATOM 12024 O O . GLY A 1 4 ? -3.998 2.665 -12.198 1.00 0.00 556 GLY A O 14
ATOM 12028 N N . ARG A 1 5 ? -3.405 1.763 -10.224 1.00 0.00 557 ARG A N 14
ATOM 12029 C CA . ARG A 1 5 ? -4.777 1.481 -9.817 1.00 0.00 557 ARG A CA 14
ATOM 12030 C C . ARG A 1 5 ? -4.989 1.822 -8.344 1.00 0.00 557 ARG A C 14
ATOM 12031 O O . ARG A 1 5 ? -4.064 2.258 -7.660 1.00 0.00 557 ARG A O 14
ATOM 12052 N N . SER A 1 6 ? -6.212 1.621 -7.866 1.00 0.00 558 SER A N 14
ATOM 12053 C CA . SER A 1 6 ? -6.547 1.911 -6.477 1.00 0.00 558 SER A CA 14
ATOM 12054 C C . SER A 1 6 ? -6.826 0.626 -5.705 1.00 0.00 558 SER A C 14
ATOM 12055 O O . SER A 1 6 ? -7.869 -0.005 -5.883 1.00 0.00 558 SER A O 14
ATOM 12063 N N . PHE A 1 7 ? -5.887 0.240 -4.848 1.00 0.00 559 PHE A N 14
ATOM 12064 C CA . PHE A 1 7 ? -6.030 -0.970 -4.049 1.00 0.00 559 PHE A CA 14
ATOM 12065 C C . PHE A 1 7 ? -6.419 -0.632 -2.612 1.00 0.00 559 PHE A C 14
ATOM 12066 O O . PHE A 1 7 ? -5.946 0.353 -2.047 1.00 0.00 559 PHE A O 14
ATOM 12083 N N . MET A 1 8 ? -7.283 -1.456 -2.029 1.00 0.00 560 MET A N 14
ATOM 12084 C CA . MET A 1 8 ? -7.734 -1.245 -0.659 1.00 0.00 560 MET A CA 14
ATOM 12085 C C . MET A 1 8 ? -6.939 -2.110 0.314 1.00 0.00 560 MET A C 14
ATOM 12086 O O . MET A 1 8 ? -6.667 -3.278 0.042 1.00 0.00 560 MET A O 14
ATOM 12100 N N . ALA A 1 9 ? -6.571 -1.528 1.451 1.00 0.00 561 ALA A N 14
ATOM 12101 C CA . ALA A 1 9 ? -5.810 -2.245 2.465 1.00 0.00 561 ALA A CA 14
ATOM 12102 C C . ALA A 1 9 ? -6.722 -3.111 3.327 1.00 0.00 561 ALA A C 14
ATOM 12103 O O . ALA A 1 9 ? -7.645 -2.612 3.969 1.00 0.00 561 ALA A O 14
ATOM 12110 N N . VAL A 1 10 ? -6.459 -4.415 3.334 1.00 0.00 562 VAL A N 14
ATOM 12111 C CA . VAL A 1 10 ? -7.257 -5.352 4.116 1.00 0.00 562 VAL A CA 14
ATOM 12112 C C . VAL A 1 10 ? -6.762 -5.426 5.557 1.00 0.00 562 VAL A C 14
ATOM 12113 O O . VAL A 1 10 ? -7.376 -6.074 6.404 1.00 0.00 562 VAL A O 14
ATOM 12126 N N . LYS A 1 11 ? -5.646 -4.758 5.827 1.00 0.00 563 LYS A N 14
ATOM 12127 C CA . LYS A 1 11 ? -5.066 -4.745 7.165 1.00 0.00 563 LYS A CA 14
ATOM 12128 C C . LYS A 1 11 ? -4.068 -3.602 7.316 1.00 0.00 563 LYS A C 14
ATOM 12129 O O . LYS A 1 11 ? -3.464 -3.161 6.339 1.00 0.00 563 LYS A O 14
ATOM 12148 N N . SER A 1 12 ? -3.898 -3.129 8.546 1.00 0.00 564 SER A N 14
ATOM 12149 C CA . SER A 1 12 ? -2.973 -2.037 8.824 1.00 0.00 564 SER A CA 14
ATOM 12150 C C . SER A 1 12 ? -1.535 -2.543 8.884 1.00 0.00 564 SER A C 14
ATOM 12151 O O . SER A 1 12 ? -1.290 -3.750 8.905 1.00 0.00 564 SER A O 14
ATOM 12159 N N . TYR A 1 13 ? -0.588 -1.612 8.912 1.00 0.00 565 TYR A N 14
ATOM 12160 C CA . TYR A 1 13 ? 0.827 -1.963 8.967 1.00 0.00 565 TYR A CA 14
ATOM 12161 C C . TYR A 1 13 ? 1.622 -0.900 9.721 1.00 0.00 565 TYR A C 14
ATOM 12162 O O . TYR A 1 13 ? 1.298 0.285 9.667 1.00 0.00 565 TYR A O 14
ATOM 12180 N N . GLN A 1 14 ? 2.665 -1.338 10.419 1.00 0.00 566 GLN A N 14
ATOM 12181 C CA . GLN A 1 14 ? 3.507 -0.426 11.184 1.00 0.00 566 GLN A CA 14
ATOM 12182 C C . GLN A 1 14 ? 4.892 -0.308 10.556 1.00 0.00 566 GLN A C 14
ATOM 12183 O O . GLN A 1 14 ? 5.684 -1.248 10.597 1.00 0.00 566 GLN A O 14
ATOM 12197 N N . ALA A 1 15 ? 5.177 0.853 9.976 1.00 0.00 567 ALA A N 14
ATOM 12198 C CA . ALA A 1 15 ? 6.467 1.093 9.341 1.00 0.00 567 ALA A CA 14
ATOM 12199 C C . ALA A 1 15 ? 7.615 0.726 10.274 1.00 0.00 567 ALA A C 14
ATOM 12200 O O . ALA A 1 15 ? 7.624 1.111 11.443 1.00 0.00 567 ALA A O 14
ATOM 12207 N N . GLN A 1 16 ? 8.580 -0.022 9.751 1.00 0.00 568 GLN A N 14
ATOM 12208 C CA . GLN A 1 16 ? 9.733 -0.442 10.539 1.00 0.00 568 GLN A CA 14
ATOM 12209 C C . GLN A 1 16 ? 11.027 0.100 9.944 1.00 0.00 568 GLN A C 14
ATOM 12210 O O . GLN A 1 16 ? 11.991 0.360 10.662 1.00 0.00 568 GLN A O 14
ATOM 12224 N N . ALA A 1 17 ? 11.042 0.268 8.627 1.00 0.00 569 ALA A N 14
ATOM 12225 C CA . ALA A 1 17 ? 12.217 0.782 7.933 1.00 0.00 569 ALA A CA 14
ATOM 12226 C C . ALA A 1 17 ? 12.242 2.307 7.952 1.00 0.00 569 ALA A C 14
ATOM 12227 O O . ALA A 1 17 ? 11.456 2.940 8.655 1.00 0.00 569 ALA A O 14
ATOM 12234 N N . GLU A 1 18 ? 13.153 2.888 7.176 1.00 0.00 570 GLU A N 14
ATOM 12235 C CA . GLU A 1 18 ? 13.280 4.339 7.106 1.00 0.00 570 GLU A CA 14
ATOM 12236 C C . GLU A 1 18 ? 12.384 4.912 6.011 1.00 0.00 570 GLU A C 14
ATOM 12237 O O . GLU A 1 18 ? 11.888 6.032 6.122 1.00 0.00 570 GLU A O 14
ATOM 12249 N N . GLY A 1 19 ? 12.181 4.133 4.952 1.00 0.00 571 GLY A N 14
ATOM 12250 C CA . GLY A 1 19 ? 11.346 4.579 3.853 1.00 0.00 571 GLY A CA 14
ATOM 12251 C C . GLY A 1 19 ? 9.986 3.909 3.848 1.00 0.00 571 GLY A C 14
ATOM 12252 O O . GLY A 1 19 ? 9.178 4.137 2.949 1.00 0.00 571 GLY A O 14
ATOM 12256 N N . GLU A 1 20 ? 9.734 3.078 4.856 1.00 0.00 572 GLU A N 14
ATOM 12257 C CA . GLU A 1 20 ? 8.463 2.370 4.962 1.00 0.00 572 GLU A CA 14
ATOM 12258 C C . GLU A 1 20 ? 7.414 3.236 5.654 1.00 0.00 572 GLU A C 14
ATOM 12259 O O . GLU A 1 20 ? 7.748 4.114 6.451 1.00 0.00 572 GLU A O 14
ATOM 12271 N N . ILE A 1 21 ? 6.149 2.983 5.343 1.00 0.00 573 ILE A N 14
ATOM 12272 C CA . ILE A 1 21 ? 5.052 3.740 5.935 1.00 0.00 573 ILE A CA 14
ATOM 12273 C C . ILE A 1 21 ? 4.027 2.810 6.578 1.00 0.00 573 ILE A C 14
ATOM 12274 O O . ILE A 1 21 ? 4.052 1.598 6.361 1.00 0.00 573 ILE A O 14
ATOM 12290 N N . SER A 1 22 ? 3.126 3.386 7.367 1.00 0.00 574 SER A N 14
ATOM 12291 C CA . SER A 1 22 ? 2.094 2.610 8.042 1.00 0.00 574 SER A CA 14
ATOM 12292 C C . SER A 1 22 ? 0.875 2.427 7.142 1.00 0.00 574 SER A C 14
ATOM 12293 O O . SER A 1 22 ? 0.826 2.952 6.029 1.00 0.00 574 SER A O 14
ATOM 12301 N N . LEU A 1 23 ? -0.107 1.678 7.631 1.00 0.00 575 LEU A N 14
ATOM 12302 C CA . LEU A 1 23 ? -1.326 1.425 6.873 1.00 0.00 575 LEU A CA 14
ATOM 12303 C C . LEU A 1 23 ? -2.546 1.416 7.789 1.00 0.00 575 LEU A C 14
ATOM 12304 O O . LEU A 1 23 ? -2.416 1.455 9.012 1.00 0.00 575 LEU A O 14
ATOM 12320 N N . SER A 1 24 ? -3.732 1.365 7.189 1.00 0.00 576 SER A N 14
ATOM 12321 C CA . SER A 1 24 ? -4.974 1.354 7.950 1.00 0.00 576 SER A CA 14
ATOM 12322 C C . SER A 1 24 ? -6.012 0.457 7.283 1.00 0.00 576 SER A C 14
ATOM 12323 O O . SER A 1 24 ? -6.358 0.646 6.117 1.00 0.00 576 SER A O 14
ATOM 12331 N N . LYS A 1 25 ? -6.508 -0.522 8.032 1.00 0.00 577 LYS A N 14
ATOM 12332 C CA . LYS A 1 25 ? -7.507 -1.452 7.517 1.00 0.00 577 LYS A CA 14
ATOM 12333 C C . LYS A 1 25 ? -8.709 -0.698 6.953 1.00 0.00 577 LYS A C 14
ATOM 12334 O O . LYS A 1 25 ? -9.323 0.114 7.644 1.00 0.00 577 LYS A O 14
ATOM 12353 N N . GLY A 1 26 ? -9.040 -0.975 5.697 1.00 0.00 578 GLY A N 14
ATOM 12354 C CA . GLY A 1 26 ? -10.168 -0.317 5.064 1.00 0.00 578 GLY A CA 14
ATOM 12355 C C . GLY A 1 26 ? -9.772 0.972 4.371 1.00 0.00 578 GLY A C 14
ATOM 12356 O O . GLY A 1 26 ? -10.604 1.626 3.742 1.00 0.00 578 GLY A O 14
ATOM 12360 N N . GLU A 1 27 ? -8.501 1.339 4.489 1.00 0.00 579 GLU A N 14
ATOM 12361 C CA . GLU A 1 27 ? -7.998 2.561 3.870 1.00 0.00 579 GLU A CA 14
ATOM 12362 C C . GLU A 1 27 ? -7.602 2.312 2.418 1.00 0.00 579 GLU A C 14
ATOM 12363 O O . GLU A 1 27 ? -6.944 1.320 2.103 1.00 0.00 579 GLU A O 14
ATOM 12375 N N . LYS A 1 28 ? -8.005 3.221 1.536 1.00 0.00 580 LYS A N 14
ATOM 12376 C CA . LYS A 1 28 ? -7.692 3.102 0.117 1.00 0.00 580 LYS A CA 14
ATOM 12377 C C . LYS A 1 28 ? -6.245 3.501 -0.156 1.00 0.00 580 LYS A C 14
ATOM 12378 O O . LYS A 1 28 ? -5.895 4.680 -0.092 1.00 0.00 580 LYS A O 14
ATOM 12397 N N . ILE A 1 29 ? -5.411 2.514 -0.461 1.00 0.00 581 ILE A N 14
ATOM 12398 C CA . ILE A 1 29 ? -4.004 2.764 -0.746 1.00 0.00 581 ILE A CA 14
ATOM 12399 C C . ILE A 1 29 ? -3.759 2.876 -2.247 1.00 0.00 581 ILE A C 14
ATOM 12400 O O . ILE A 1 29 ? -4.287 2.091 -3.035 1.00 0.00 581 ILE A O 14
ATOM 12416 N N . LYS A 1 30 ? -2.952 3.858 -2.638 1.00 0.00 582 LYS A N 14
ATOM 12417 C CA . LYS A 1 30 ? -2.632 4.072 -4.045 1.00 0.00 582 LYS A CA 14
ATOM 12418 C C . LYS A 1 30 ? -1.151 3.824 -4.309 1.00 0.00 582 LYS A C 14
ATOM 12419 O O . LYS A 1 30 ? -0.298 4.623 -3.920 1.00 0.00 582 LYS A O 14
ATOM 12438 N N . VAL A 1 31 ? -0.853 2.715 -4.976 1.00 0.00 583 VAL A N 14
ATOM 12439 C CA . VAL A 1 31 ? 0.526 2.362 -5.296 1.00 0.00 583 VAL A CA 14
ATOM 12440 C C . VAL A 1 31 ? 1.091 3.279 -6.374 1.00 0.00 583 VAL A C 14
ATOM 12441 O O . VAL A 1 31 ? 0.516 3.412 -7.456 1.00 0.00 583 VAL A O 14
ATOM 12454 N N . LEU A 1 32 ? 2.221 3.910 -6.074 1.00 0.00 584 LEU A N 14
ATOM 12455 C CA . LEU A 1 32 ? 2.866 4.817 -7.019 1.00 0.00 584 LEU A CA 14
ATOM 12456 C C . LEU A 1 32 ? 4.133 4.191 -7.594 1.00 0.00 584 LEU A C 14
ATOM 12457 O O . LEU A 1 32 ? 4.513 4.470 -8.731 1.00 0.00 584 LEU A O 14
ATOM 12473 N N . SER A 1 33 ? 4.782 3.346 -6.799 1.00 0.00 585 SER A N 14
ATOM 12474 C CA . SER A 1 33 ? 6.007 2.682 -7.229 1.00 0.00 585 SER A CA 14
ATOM 12475 C C . SER A 1 33 ? 5.952 1.189 -6.925 1.00 0.00 585 SER A C 14
ATOM 12476 O O . SER A 1 33 ? 5.039 0.715 -6.249 1.00 0.00 585 SER A O 14
ATOM 12484 N N . ILE A 1 34 ? 6.935 0.452 -7.429 1.00 0.00 586 ILE A N 14
ATOM 12485 C CA . ILE A 1 34 ? 7.001 -0.988 -7.210 1.00 0.00 586 ILE A CA 14
ATOM 12486 C C . ILE A 1 34 ? 8.441 -1.452 -7.021 1.00 0.00 586 ILE A C 14
ATOM 12487 O O . ILE A 1 34 ? 9.377 -0.660 -7.121 1.00 0.00 586 ILE A O 14
ATOM 12503 N N . GLY A 1 35 ? 8.611 -2.742 -6.748 1.00 0.00 587 GLY A N 14
ATOM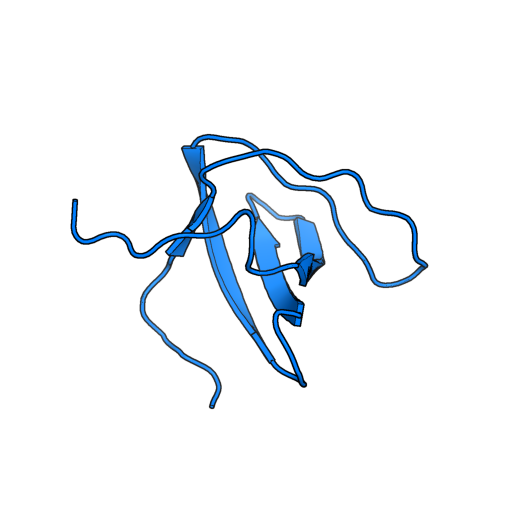 12504 C CA . GLY A 1 35 ? 9.941 -3.289 -6.550 1.00 0.00 587 GLY A CA 14
ATOM 12505 C C . GLY A 1 35 ? 10.133 -4.613 -7.262 1.00 0.00 587 GLY A C 14
ATOM 12506 O O . GLY A 1 35 ? 10.470 -4.645 -8.447 1.00 0.00 587 GLY A O 14
ATOM 12510 N N . GLU A 1 36 ? 9.923 -5.709 -6.540 1.00 0.00 588 GLU A N 14
ATOM 12511 C CA . GLU A 1 36 ? 10.080 -7.041 -7.110 1.00 0.00 588 GLU A CA 14
ATOM 12512 C C . GLU A 1 36 ? 9.088 -8.019 -6.488 1.00 0.00 588 GLU A C 14
ATOM 12513 O O . GLU A 1 36 ? 8.090 -8.386 -7.107 1.00 0.00 588 GLU A O 14
ATOM 12525 N N . GLY A 1 37 ? 9.371 -8.437 -5.257 1.00 0.00 589 GLY A N 14
ATOM 12526 C CA . GLY A 1 37 ? 8.494 -9.369 -4.571 1.00 0.00 589 GLY A CA 14
ATOM 12527 C C . GLY A 1 37 ? 7.153 -8.756 -4.225 1.00 0.00 589 GLY A C 14
ATOM 12528 O O . GLY A 1 37 ? 6.544 -8.071 -5.046 1.00 0.00 589 GLY A O 14
ATOM 12532 N N . GLY A 1 38 ? 6.688 -9.004 -3.004 1.00 0.00 590 GLY A N 14
ATOM 12533 C CA . GLY A 1 38 ? 5.412 -8.465 -2.573 1.00 0.00 590 GLY A CA 14
ATOM 12534 C C . GLY A 1 38 ? 5.550 -7.118 -1.891 1.00 0.00 590 GLY A C 14
ATOM 12535 O O . GLY A 1 38 ? 4.818 -6.813 -0.949 1.00 0.00 590 GLY A O 14
ATOM 12539 N N . PHE A 1 39 ? 6.493 -6.311 -2.366 1.00 0.00 591 PHE A N 14
ATOM 12540 C CA . PHE A 1 39 ? 6.728 -4.991 -1.794 1.00 0.00 591 PHE A CA 14
ATOM 12541 C C . PHE A 1 39 ? 6.631 -3.908 -2.867 1.00 0.00 591 PHE A C 14
ATOM 12542 O O . PHE A 1 39 ? 7.100 -4.091 -3.990 1.00 0.00 591 PHE A O 14
ATOM 12559 N N . TRP A 1 40 ? 6.020 -2.785 -2.511 1.00 0.00 592 TRP A N 14
ATOM 12560 C CA . TRP A 1 40 ? 5.861 -1.673 -3.443 1.00 0.00 592 TRP A CA 14
ATOM 12561 C C . TRP A 1 40 ? 5.600 -0.371 -2.695 1.00 0.00 592 TRP A C 14
ATOM 12562 O O . TRP A 1 40 ? 5.361 -0.375 -1.487 1.00 0.00 592 TRP A O 14
ATOM 12583 N N . GLU A 1 41 ? 5.643 0.742 -3.422 1.00 0.00 593 GLU A N 14
ATOM 12584 C CA . GLU A 1 41 ? 5.409 2.052 -2.826 1.00 0.00 593 GLU A CA 14
ATOM 12585 C C . GLU A 1 41 ? 3.998 2.546 -3.130 1.00 0.00 593 GLU A C 14
ATOM 12586 O O . GLU A 1 41 ? 3.475 2.326 -4.223 1.00 0.00 593 GLU A O 14
ATOM 12598 N N . GLY A 1 42 ? 3.387 3.214 -2.158 1.00 0.00 594 GLY A N 14
ATOM 12599 C CA . GLY A 1 42 ? 2.042 3.728 -2.341 1.00 0.00 594 GLY A CA 14
ATOM 12600 C C . GLY A 1 42 ? 1.733 4.888 -1.414 1.00 0.00 594 GLY A C 14
ATOM 12601 O O . GLY A 1 42 ? 2.629 5.428 -0.768 1.00 0.00 594 GLY A O 14
ATOM 12605 N N . GLN A 1 43 ? 0.461 5.269 -1.350 1.00 0.00 595 GLN A N 14
ATOM 12606 C CA . GLN A 1 43 ? 0.038 6.372 -0.497 1.00 0.00 595 GLN A CA 14
ATOM 12607 C C . GLN A 1 43 ? -1.215 6.003 0.288 1.00 0.00 595 GLN A C 14
ATOM 12608 O O . GLN A 1 43 ? -2.151 5.415 -0.255 1.00 0.00 595 GLN A O 14
ATOM 12622 N N . VAL A 1 44 ? -1.228 6.351 1.571 1.00 0.00 596 VAL A N 14
ATOM 12623 C CA . VAL A 1 44 ? -2.368 6.056 2.432 1.00 0.00 596 VAL A CA 14
ATOM 12624 C C . VAL A 1 44 ? -2.756 7.273 3.265 1.00 0.00 596 VAL A C 14
ATOM 12625 O O . VAL A 1 44 ? -1.995 7.721 4.123 1.00 0.00 596 VAL A O 14
ATOM 12638 N N . LYS A 1 45 ? -3.946 7.806 3.006 1.00 0.00 597 LYS A N 14
ATOM 12639 C CA . LYS A 1 45 ? -4.438 8.969 3.733 1.00 0.00 597 LYS A CA 14
ATOM 12640 C C . LYS A 1 45 ? -3.309 9.955 4.010 1.00 0.00 597 LYS A C 14
ATOM 12641 O O . LYS A 1 45 ? -3.274 10.597 5.059 1.00 0.00 597 LYS A O 14
ATOM 12660 N N . GLY A 1 46 ? -2.385 10.073 3.060 1.00 0.00 598 GLY A N 14
ATOM 12661 C CA . GLY A 1 46 ? -1.267 10.984 3.222 1.00 0.00 598 GLY A CA 14
ATOM 12662 C C . GLY A 1 46 ? 0.063 10.262 3.302 1.00 0.00 598 GLY A C 14
ATOM 12663 O O . GLY A 1 46 ? 0.999 10.586 2.571 1.00 0.00 598 GLY A O 14
ATOM 12667 N N . ARG A 1 47 ? 0.148 9.282 4.194 1.00 0.00 599 ARG A N 14
ATOM 12668 C CA . ARG A 1 47 ? 1.374 8.514 4.371 1.00 0.00 599 ARG A CA 14
ATOM 12669 C C . ARG A 1 47 ? 1.796 7.854 3.060 1.00 0.00 599 ARG A C 14
ATOM 12670 O O . ARG A 1 47 ? 1.191 6.873 2.624 1.00 0.00 599 ARG A O 14
ATOM 12691 N N . VAL A 1 48 ? 2.835 8.398 2.437 1.00 0.00 600 VAL A N 14
ATOM 12692 C CA . VAL A 1 48 ? 3.336 7.863 1.177 1.00 0.00 600 VAL A CA 14
ATOM 12693 C C . VAL A 1 48 ? 4.740 7.288 1.344 1.00 0.00 600 VAL A C 14
ATOM 12694 O O . VAL A 1 48 ? 5.671 7.998 1.721 1.00 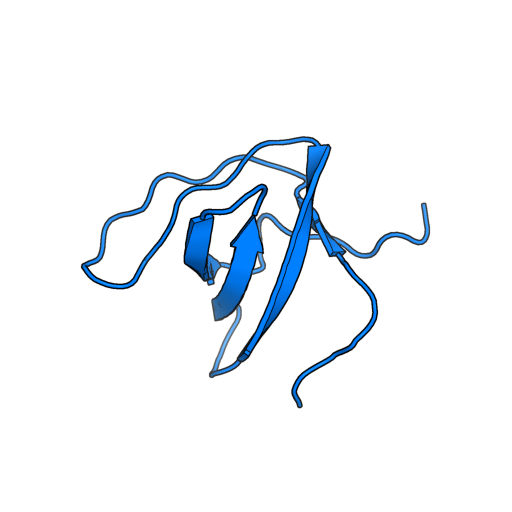0.00 600 VAL A O 14
ATOM 12707 N N . GLY A 1 49 ? 4.883 5.997 1.061 1.00 0.00 601 GLY A N 14
ATOM 12708 C CA . GLY A 1 49 ? 6.175 5.349 1.186 1.00 0.00 601 GLY A CA 14
ATOM 12709 C C . GLY A 1 49 ? 6.148 3.906 0.719 1.00 0.00 601 GLY A C 14
ATOM 12710 O O . GLY A 1 49 ? 5.350 3.542 -0.143 1.00 0.00 601 GLY A O 14
ATOM 12714 N N . TRP A 1 50 ? 7.024 3.087 1.288 1.00 0.00 602 TRP A N 14
ATOM 12715 C CA . TRP A 1 50 ? 7.098 1.677 0.924 1.00 0.00 602 TRP A CA 14
ATOM 12716 C C . TRP A 1 50 ? 6.353 0.813 1.936 1.00 0.00 602 TRP A C 14
ATOM 12717 O O . TRP A 1 50 ? 6.231 1.177 3.105 1.00 0.00 602 TRP A O 14
ATOM 12738 N N . PHE A 1 51 ? 5.859 -0.333 1.480 1.00 0.00 603 PHE A N 14
ATOM 12739 C CA . PHE A 1 51 ? 5.126 -1.248 2.346 1.00 0.00 603 PHE A CA 14
ATOM 12740 C C . PHE A 1 51 ? 4.758 -2.528 1.599 1.00 0.00 603 PHE A C 14
ATOM 12741 O O . PHE A 1 51 ? 4.673 -2.558 0.371 1.00 0.00 603 PHE A O 14
ATOM 12758 N N . PRO A 1 52 ? 4.537 -3.612 2.358 1.00 0.00 604 PRO A N 14
ATOM 12759 C CA . PRO A 1 52 ? 4.176 -4.915 1.789 1.00 0.00 604 PRO A CA 14
ATOM 12760 C C . PRO A 1 52 ? 2.770 -4.919 1.198 1.00 0.00 604 PRO A C 14
ATOM 12761 O O . PRO A 1 52 ? 1.822 -4.445 1.824 1.00 0.00 604 PRO A O 14
ATOM 12772 N N . SER A 1 53 ? 2.643 -5.457 -0.011 1.00 0.00 605 SER A N 14
ATOM 12773 C CA . SER A 1 53 ? 1.353 -5.521 -0.687 1.00 0.00 605 SER A CA 14
ATOM 12774 C C . SER A 1 53 ? 0.449 -6.564 -0.037 1.00 0.00 605 SER A C 14
ATOM 12775 O O . SER A 1 53 ? -0.736 -6.660 -0.356 1.00 0.00 605 SER A O 14
ATOM 12783 N N . ASP A 1 54 ? 1.018 -7.344 0.876 1.00 0.00 606 ASP A N 14
ATOM 12784 C CA . ASP A 1 54 ? 0.266 -8.381 1.572 1.00 0.00 606 ASP A CA 14
ATOM 12785 C C . ASP A 1 54 ? -0.943 -7.786 2.288 1.00 0.00 606 ASP A C 14
ATOM 12786 O O . ASP A 1 54 ? -1.984 -8.434 2.415 1.00 0.00 606 ASP A O 14
ATOM 12795 N N . CYS A 1 55 ? -0.798 -6.551 2.757 1.00 0.00 607 CYS A N 14
ATOM 12796 C CA . CYS A 1 55 ? -1.878 -5.870 3.463 1.00 0.00 607 CYS A CA 14
ATOM 12797 C C . CYS A 1 55 ? -2.790 -5.138 2.484 1.00 0.00 607 CYS A C 14
ATOM 12798 O O . CYS A 1 55 ? -3.754 -4.484 2.887 1.00 0.00 607 CYS A O 14
ATOM 12806 N N . LEU A 1 56 ? -2.481 -5.251 1.198 1.00 0.00 608 LEU A N 14
ATOM 12807 C CA . LEU A 1 56 ? -3.273 -4.599 0.160 1.00 0.00 608 LEU A CA 14
ATOM 12808 C C . LEU A 1 56 ? -4.052 -5.624 -0.656 1.00 0.00 608 LEU A C 14
ATOM 12809 O O . LEU A 1 56 ? -3.655 -6.785 -0.755 1.00 0.00 608 LEU A O 14
ATOM 12825 N N . GLU A 1 57 ? -5.164 -5.187 -1.239 1.00 0.00 609 GLU A N 14
ATOM 12826 C CA . GLU A 1 57 ? -6.000 -6.069 -2.047 1.00 0.00 609 GLU A CA 14
ATOM 12827 C C . GLU A 1 57 ? -6.823 -5.268 -3.051 1.00 0.00 609 GLU A C 14
ATOM 12828 O O . GLU A 1 57 ? -7.349 -4.204 -2.729 1.00 0.00 609 GLU A O 14
ATOM 12840 N N . GLU A 1 58 ? -6.928 -5.789 -4.270 1.00 0.00 610 GLU A N 14
ATOM 12841 C CA . GLU A 1 58 ? -7.686 -5.121 -5.322 1.00 0.00 610 GLU A CA 14
ATOM 12842 C C . GLU A 1 58 ? -9.145 -4.944 -4.913 1.00 0.00 610 GLU A C 14
ATOM 12843 O O . GLU A 1 58 ? -9.727 -5.807 -4.255 1.00 0.00 610 GLU A O 14
ATOM 12855 N N . VAL A 1 59 ? -9.730 -3.816 -5.306 1.00 0.00 611 VAL A N 14
ATOM 12856 C CA . VAL A 1 59 ? -11.121 -3.525 -4.980 1.00 0.00 611 VAL A CA 14
ATOM 12857 C C . VAL A 1 59 ? -12.071 -4.405 -5.785 1.00 0.00 611 VAL A C 14
ATOM 12858 O O . VAL A 1 59 ? -12.047 -4.399 -7.015 1.00 0.00 611 VAL A O 14
ATOM 12871 N N . ALA A 1 60 ? -12.906 -5.164 -5.081 1.00 0.00 612 ALA A N 14
ATOM 12872 C CA . ALA A 1 60 ? -13.866 -6.048 -5.730 1.00 0.00 612 ALA A CA 14
ATOM 12873 C C . ALA A 1 60 ? -15.229 -5.377 -5.863 1.00 0.00 612 ALA A C 14
ATOM 12874 O O . ALA A 1 60 ? -15.866 -5.044 -4.864 1.00 0.00 612 ALA A O 14
ATOM 12881 N N . ASN A 1 61 ? -15.670 -5.180 -7.100 1.00 0.00 613 ASN A N 14
ATOM 12882 C CA . ASN A 1 61 ? -16.958 -4.548 -7.362 1.00 0.00 613 ASN A CA 14
ATOM 12883 C C . ASN A 1 61 ? -18.096 -5.553 -7.217 1.00 0.00 613 ASN A C 14
ATOM 12884 O O . ASN A 1 61 ? -17.866 -6.735 -6.970 1.00 0.00 613 ASN A O 14
ATOM 12895 N N . MET A 1 1 ? 5.187 0.360 -16.913 1.00 0.00 553 MET A N 15
ATOM 12896 C CA . MET A 1 1 ? 5.935 -0.124 -15.759 1.00 0.00 553 MET A CA 15
ATOM 12897 C C . MET A 1 1 ? 5.103 -0.008 -14.485 1.00 0.00 553 MET A C 15
ATOM 12898 O O . MET A 1 1 ? 4.900 -0.991 -13.774 1.00 0.00 553 MET A O 15
ATOM 12912 N N . VAL A 1 2 ? 4.624 1.201 -14.203 1.00 0.00 554 VAL A N 15
ATOM 12913 C CA . VAL A 1 2 ? 3.814 1.445 -13.016 1.00 0.00 554 VAL A CA 15
ATOM 12914 C C . VAL A 1 2 ? 2.330 1.482 -13.362 1.00 0.00 554 VAL A C 15
ATOM 12915 O O . VAL A 1 2 ? 1.907 2.128 -14.321 1.00 0.00 554 VAL A O 15
ATOM 12928 N N . PRO A 1 3 ? 1.519 0.774 -12.564 1.00 0.00 555 PRO A N 15
ATOM 12929 C CA . PRO A 1 3 ? 0.067 0.711 -12.765 1.00 0.00 555 PRO A CA 15
ATOM 12930 C C . PRO A 1 3 ? -0.620 2.035 -12.451 1.00 0.00 555 PRO A C 15
ATOM 12931 O O . PRO A 1 3 ? 0.016 2.979 -11.982 1.00 0.00 555 PRO A O 15
ATOM 12942 N N . GLY A 1 4 ? -1.922 2.099 -12.713 1.00 0.00 556 GLY A N 15
ATOM 12943 C CA . GLY A 1 4 ? -2.672 3.313 -12.452 1.00 0.00 556 GLY A CA 15
ATOM 12944 C C . GLY A 1 4 ? -4.007 3.037 -11.789 1.00 0.00 556 GLY A C 15
ATOM 12945 O O . GLY A 1 4 ? -4.972 3.777 -11.988 1.00 0.00 556 GLY A O 15
ATOM 12949 N N . ARG A 1 5 ? -4.066 1.968 -11.002 1.00 0.00 557 ARG A N 15
ATOM 12950 C CA . ARG A 1 5 ? -5.295 1.595 -10.310 1.00 0.00 557 ARG A CA 15
ATOM 12951 C C . ARG A 1 5 ? -5.103 1.644 -8.797 1.00 0.00 557 ARG A C 15
ATOM 12952 O O . ARG A 1 5 ? -4.003 1.422 -8.294 1.00 0.00 557 ARG A O 15
ATOM 12973 N N . SER A 1 6 ? -6.184 1.936 -8.079 1.00 0.00 558 SER A N 15
ATOM 12974 C CA . SER A 1 6 ? -6.134 2.018 -6.625 1.00 0.00 558 SER A CA 15
ATOM 12975 C C . SER A 1 6 ? -6.384 0.651 -5.994 1.00 0.00 558 SER A C 15
ATOM 12976 O O . SER A 1 6 ? -6.770 -0.299 -6.677 1.00 0.00 558 SER A O 15
ATOM 12984 N N . PHE A 1 7 ? -6.160 0.559 -4.687 1.00 0.00 559 PHE A N 15
ATOM 12985 C CA . PHE A 1 7 ? -6.360 -0.691 -3.964 1.00 0.00 559 PHE A CA 15
ATOM 12986 C C . PHE A 1 7 ? -6.827 -0.424 -2.535 1.00 0.00 559 PHE A C 15
ATOM 12987 O O . PHE A 1 7 ? -6.637 0.669 -2.004 1.00 0.00 559 PHE A O 15
ATOM 13004 N N . MET A 1 8 ? -7.437 -1.431 -1.922 1.00 0.00 560 MET A N 15
ATOM 13005 C CA . MET A 1 8 ? -7.931 -1.307 -0.555 1.00 0.00 560 MET A CA 15
ATOM 13006 C C . MET A 1 8 ? -7.107 -2.164 0.400 1.00 0.00 560 MET A C 15
ATOM 13007 O O . MET A 1 8 ? -6.849 -3.336 0.130 1.00 0.00 560 MET A O 15
ATOM 13021 N N . ALA A 1 9 ? -6.700 -1.573 1.518 1.00 0.00 561 ALA A N 15
ATOM 13022 C CA . ALA A 1 9 ? -5.908 -2.284 2.515 1.00 0.00 561 ALA A CA 15
ATOM 13023 C C . ALA A 1 9 ? -6.796 -3.137 3.414 1.00 0.00 561 ALA A C 15
ATOM 13024 O O . ALA A 1 9 ? -7.659 -2.620 4.122 1.00 0.00 561 ALA A O 15
ATOM 13031 N N . VAL A 1 10 ? -6.577 -4.449 3.380 1.00 0.00 562 VAL A N 15
ATOM 13032 C CA . VAL A 1 10 ? -7.357 -5.374 4.193 1.00 0.00 562 VAL A CA 15
ATOM 13033 C C . VAL A 1 10 ? -6.810 -5.453 5.614 1.00 0.00 562 VAL A C 15
ATOM 13034 O O . VAL A 1 10 ? -7.424 -6.054 6.496 1.00 0.00 562 VAL A O 15
ATOM 13047 N N . LYS A 1 11 ? -5.649 -4.842 5.830 1.00 0.00 563 LYS A N 15
ATOM 13048 C CA . LYS A 1 11 ? -5.018 -4.841 7.145 1.00 0.00 563 LYS A CA 15
ATOM 13049 C C . LYS A 1 11 ? -4.015 -3.699 7.266 1.00 0.00 563 LYS A C 15
ATOM 13050 O O . LYS A 1 11 ? -3.467 -3.233 6.267 1.00 0.00 563 LYS A O 15
ATOM 13069 N N . SER A 1 12 ? -3.781 -3.250 8.495 1.00 0.00 564 SER A N 15
ATOM 13070 C CA . SER A 1 12 ? -2.846 -2.160 8.746 1.00 0.00 564 SER A CA 15
ATOM 13071 C C . SER A 1 12 ? -1.413 -2.680 8.826 1.00 0.00 564 SER A C 15
ATOM 13072 O O . SER A 1 12 ? -1.181 -3.887 8.882 1.00 0.00 564 SER A O 15
ATOM 13080 N N . TYR A 1 13 ? -0.456 -1.759 8.830 1.00 0.00 565 TYR A N 15
ATOM 13081 C CA . TYR A 1 13 ? 0.954 -2.122 8.900 1.00 0.00 565 TYR A CA 15
ATOM 13082 C C . TYR A 1 13 ? 1.749 -1.074 9.672 1.00 0.00 565 TYR A C 15
ATOM 13083 O O . TYR A 1 13 ? 1.438 0.115 9.624 1.00 0.00 565 TYR A O 15
ATOM 13101 N N . GLN A 1 14 ? 2.777 -1.527 10.382 1.00 0.00 566 GLN A N 15
ATOM 13102 C CA . GLN A 1 14 ? 3.617 -0.628 11.165 1.00 0.00 566 GLN A CA 15
ATOM 13103 C C . GLN A 1 14 ? 4.969 -0.420 10.490 1.00 0.00 566 GLN A C 15
ATOM 13104 O O . GLN A 1 14 ? 5.818 -1.313 10.493 1.00 0.00 566 GLN A O 15
ATOM 13118 N N . ALA A 1 15 ? 5.162 0.761 9.913 1.00 0.00 567 ALA A N 15
ATOM 13119 C CA . ALA A 1 15 ? 6.411 1.084 9.235 1.00 0.00 567 ALA A CA 15
ATOM 13120 C C . ALA A 1 15 ? 7.612 0.800 10.131 1.00 0.00 567 ALA A C 15
ATOM 13121 O O . ALA A 1 15 ? 7.658 1.242 11.280 1.00 0.00 567 ALA A O 15
ATOM 13128 N N . GLN A 1 16 ? 8.579 0.060 9.599 1.00 0.00 568 GLN A N 15
ATOM 13129 C CA . GLN A 1 16 ? 9.779 -0.284 10.354 1.00 0.00 568 GLN A CA 15
ATOM 13130 C C . GLN A 1 16 ? 11.017 0.341 9.720 1.00 0.00 568 GLN A C 15
ATOM 13131 O O . GLN A 1 16 ? 12.039 0.524 10.380 1.00 0.00 568 GLN A O 15
ATOM 13145 N N . ALA A 1 17 ? 10.919 0.665 8.434 1.00 0.00 569 ALA A N 15
ATOM 13146 C CA . ALA A 1 17 ? 12.031 1.271 7.712 1.00 0.00 569 ALA A CA 15
ATOM 13147 C C . ALA A 1 17 ? 11.790 2.759 7.483 1.00 0.00 569 ALA A C 15
ATOM 13148 O O . ALA A 1 17 ? 10.653 3.192 7.300 1.00 0.00 569 ALA A O 15
ATOM 13155 N N . GLU A 1 18 ? 12.869 3.537 7.494 1.00 0.00 570 GLU A N 15
ATOM 13156 C CA . GLU A 1 18 ? 12.773 4.977 7.288 1.00 0.00 570 GLU A CA 15
ATOM 13157 C C . GLU A 1 18 ? 11.989 5.294 6.018 1.00 0.00 570 GLU A C 15
ATOM 13158 O O . GLU A 1 18 ? 11.297 6.308 5.940 1.00 0.00 570 GLU A O 15
ATOM 13170 N N . GLY A 1 19 ? 12.104 4.418 5.024 1.00 0.00 571 GLY A N 15
ATOM 13171 C CA . GLY A 1 19 ? 11.402 4.622 3.770 1.00 0.00 571 GLY A CA 15
ATOM 13172 C C . GLY A 1 19 ? 10.032 3.972 3.760 1.00 0.00 571 GLY A C 15
ATOM 13173 O O . GLY A 1 19 ? 9.194 4.292 2.920 1.00 0.00 571 GLY A O 15
ATOM 13177 N N . GLU A 1 20 ? 9.807 3.057 4.697 1.00 0.00 572 GLU A N 15
ATOM 13178 C CA . GLU A 1 20 ? 8.531 2.358 4.790 1.00 0.00 572 GLU A CA 15
ATOM 13179 C C . GLU A 1 20 ? 7.491 3.218 5.502 1.00 0.00 572 GLU A C 15
ATOM 13180 O O . GLU A 1 20 ? 7.834 4.152 6.228 1.00 0.00 572 GLU A O 15
ATOM 13192 N N . ILE A 1 21 ? 6.220 2.896 5.290 1.00 0.00 573 ILE A N 15
ATOM 13193 C CA . ILE A 1 21 ? 5.130 3.639 5.910 1.00 0.00 573 ILE A CA 15
ATOM 13194 C C . ILE A 1 21 ? 4.116 2.695 6.548 1.00 0.00 573 ILE A C 15
ATOM 13195 O O . ILE A 1 21 ? 4.162 1.483 6.337 1.00 0.00 573 ILE A O 15
ATOM 13211 N N . SER A 1 22 ? 3.200 3.260 7.329 1.00 0.00 574 SER A N 15
ATOM 13212 C CA . SER A 1 22 ? 2.174 2.470 7.999 1.00 0.00 574 SER A CA 15
ATOM 13213 C C . SER A 1 22 ? 0.935 2.330 7.122 1.00 0.00 574 SER A C 15
ATOM 13214 O O . SER A 1 22 ? 0.843 2.939 6.054 1.00 0.00 574 SER A O 15
ATOM 13222 N N . LEU A 1 23 ? -0.019 1.526 7.577 1.00 0.00 575 LEU A N 15
ATOM 13223 C CA . LEU A 1 23 ? -1.256 1.305 6.835 1.00 0.00 575 LEU A CA 15
ATOM 13224 C C . LEU A 1 23 ? -2.462 1.318 7.769 1.00 0.00 575 LEU A C 15
ATOM 13225 O O . LEU A 1 23 ? -2.313 1.343 8.991 1.00 0.00 575 LEU A O 15
ATOM 13241 N N . SER A 1 24 ? -3.656 1.296 7.185 1.00 0.00 576 SER A N 15
ATOM 13242 C CA . SER A 1 24 ? -4.887 1.306 7.966 1.00 0.00 576 SER A CA 15
ATOM 13243 C C . SER A 1 24 ? -5.958 0.447 7.300 1.00 0.00 576 SER A C 15
ATOM 13244 O O . SER A 1 24 ? -6.287 0.640 6.130 1.00 0.00 576 SER A O 15
ATOM 13252 N N . LYS A 1 25 ? -6.500 -0.503 8.056 1.00 0.00 577 LYS A N 15
ATOM 13253 C CA . LYS A 1 25 ? -7.535 -1.392 7.543 1.00 0.00 577 LYS A CA 15
ATOM 13254 C C . LYS A 1 25 ? -8.701 -0.595 6.970 1.00 0.00 577 LYS A C 15
ATOM 13255 O O . LYS A 1 25 ? -9.238 0.298 7.624 1.00 0.00 577 LYS A O 15
ATOM 13274 N N . GLY A 1 26 ? -9.092 -0.925 5.741 1.00 0.00 578 GLY A N 15
ATOM 13275 C CA . GLY A 1 26 ? -10.194 -0.231 5.103 1.00 0.00 578 GLY A CA 15
ATOM 13276 C C . GLY A 1 26 ? -9.747 1.018 4.371 1.00 0.00 578 GLY A C 15
ATOM 13277 O O . GLY A 1 26 ? -10.529 1.638 3.652 1.00 0.00 578 GLY A O 15
ATOM 13281 N N . GLU A 1 27 ? -8.484 1.390 4.557 1.00 0.00 579 GLU A N 15
ATOM 13282 C CA . GLU A 1 27 ? -7.934 2.576 3.910 1.00 0.00 579 GLU A CA 15
ATOM 13283 C C . GLU A 1 27 ? -7.510 2.268 2.478 1.00 0.00 579 GLU A C 15
ATOM 13284 O O . GLU A 1 27 ? -6.834 1.270 2.219 1.00 0.00 579 GLU A O 15
ATOM 13296 N N . LYS A 1 28 ? -7.909 3.129 1.548 1.00 0.00 580 LYS A N 15
ATOM 13297 C CA . LYS A 1 28 ? -7.570 2.951 0.142 1.00 0.00 580 LYS A CA 15
ATOM 13298 C C . LYS A 1 28 ? -6.139 3.399 -0.134 1.00 0.00 580 LYS A C 15
ATOM 13299 O O . LYS A 1 28 ? -5.825 4.588 -0.062 1.00 0.00 580 LYS A O 15
ATOM 13318 N N . ILE A 1 29 ? -5.274 2.440 -0.450 1.00 0.00 581 ILE A N 15
ATOM 13319 C CA . ILE A 1 29 ? -3.877 2.737 -0.740 1.00 0.00 581 ILE A CA 15
ATOM 13320 C C . ILE A 1 29 ? -3.635 2.834 -2.242 1.00 0.00 581 ILE A C 15
ATOM 13321 O O . ILE A 1 29 ? -4.138 2.021 -3.017 1.00 0.00 581 ILE A O 15
ATOM 13337 N N . LYS A 1 30 ? -2.859 3.834 -2.647 1.00 0.00 582 LYS A N 15
ATOM 13338 C CA . LYS A 1 30 ? -2.546 4.037 -4.056 1.00 0.00 582 LYS A CA 15
ATOM 13339 C C . LYS A 1 30 ? -1.062 3.807 -4.322 1.00 0.00 582 LYS A C 15
ATOM 13340 O O . LYS A 1 30 ? -0.216 4.601 -3.912 1.00 0.00 582 LYS A O 15
ATOM 13359 N N . VAL A 1 31 ? -0.751 2.714 -5.014 1.00 0.00 583 VAL A N 15
ATOM 13360 C CA . VAL A 1 31 ? 0.631 2.381 -5.337 1.00 0.00 583 VAL A CA 15
ATOM 13361 C C . VAL A 1 31 ? 1.201 3.345 -6.370 1.00 0.00 583 VAL A C 15
ATOM 13362 O O . VAL A 1 31 ? 0.644 3.511 -7.457 1.00 0.00 583 VAL A O 15
ATOM 13375 N N . LEU A 1 32 ? 2.316 3.981 -6.026 1.00 0.00 584 LEU A N 15
ATOM 13376 C CA . LEU A 1 32 ? 2.963 4.931 -6.924 1.00 0.00 584 LEU A CA 15
ATOM 13377 C C . LEU A 1 32 ? 4.266 4.358 -7.474 1.00 0.00 584 LEU A C 15
ATOM 13378 O O . LEU A 1 32 ? 4.737 4.767 -8.536 1.00 0.00 584 LEU A O 15
ATOM 13394 N N . SER A 1 33 ? 4.843 3.408 -6.745 1.00 0.00 585 SER A N 15
ATOM 13395 C CA . SER A 1 33 ? 6.093 2.781 -7.159 1.00 0.00 585 SER A CA 15
ATOM 13396 C C . SER A 1 33 ? 6.087 1.290 -6.829 1.00 0.00 585 SER A C 15
ATOM 13397 O O . SER A 1 33 ? 5.200 0.802 -6.128 1.00 0.00 585 SER A O 15
ATOM 13405 N N . ILE A 1 34 ? 7.084 0.575 -7.339 1.00 0.00 586 ILE A N 15
ATOM 13406 C CA . ILE A 1 34 ? 7.194 -0.859 -7.098 1.00 0.00 586 ILE A CA 15
ATOM 13407 C C . ILE A 1 34 ? 8.653 -1.301 -7.074 1.00 0.00 586 ILE A C 15
ATOM 13408 O O . ILE A 1 34 ? 9.561 -0.494 -7.274 1.00 0.00 586 ILE A O 15
ATOM 13424 N N . GLY A 1 35 ? 8.872 -2.589 -6.825 1.00 0.00 587 GLY A N 15
ATOM 13425 C CA . GLY A 1 35 ? 10.224 -3.117 -6.780 1.00 0.00 587 GLY A CA 15
ATOM 13426 C C . GLY A 1 35 ? 10.279 -4.597 -7.101 1.00 0.00 587 GLY A C 15
ATOM 13427 O O . GLY A 1 35 ? 10.419 -4.981 -8.262 1.00 0.00 587 GLY A O 15
ATOM 13431 N N . GLU A 1 36 ? 10.170 -5.429 -6.071 1.00 0.00 588 GLU A N 15
ATOM 13432 C CA . GLU A 1 36 ? 10.211 -6.876 -6.249 1.00 0.00 588 GLU A CA 15
ATOM 13433 C C . GLU A 1 36 ? 9.342 -7.577 -5.210 1.00 0.00 588 GLU A C 15
ATOM 13434 O O . GLU A 1 36 ? 8.947 -6.980 -4.210 1.00 0.00 588 GLU A O 15
ATOM 13446 N N . GLY A 1 37 ? 9.047 -8.850 -5.456 1.00 0.00 589 GLY A N 15
ATOM 13447 C CA . GLY A 1 37 ? 8.227 -9.613 -4.533 1.00 0.00 589 GLY A CA 15
ATOM 13448 C C . GLY A 1 37 ? 6.914 -8.924 -4.219 1.00 0.00 589 GLY A C 15
ATOM 13449 O O . GLY A 1 37 ? 6.357 -8.219 -5.060 1.00 0.00 589 GLY A O 15
ATOM 13453 N N . GLY A 1 38 ? 6.416 -9.129 -3.003 1.00 0.00 590 GLY A N 15
ATOM 13454 C CA . GLY A 1 38 ? 5.163 -8.516 -2.602 1.00 0.00 590 GLY A CA 15
ATOM 13455 C C . GLY A 1 38 ? 5.364 -7.180 -1.915 1.00 0.00 590 GLY A C 15
ATOM 13456 O O . GLY A 1 38 ? 4.664 -6.854 -0.956 1.00 0.00 590 GLY A O 15
ATOM 13460 N N . PHE A 1 39 ? 6.325 -6.404 -2.404 1.00 0.00 591 PHE A N 15
ATOM 13461 C CA . PHE A 1 39 ? 6.620 -5.096 -1.829 1.00 0.00 591 PHE A CA 15
ATOM 13462 C C . PHE A 1 39 ? 6.557 -4.006 -2.895 1.00 0.00 591 PHE A C 15
ATOM 13463 O O . PHE A 1 39 ? 7.021 -4.197 -4.019 1.00 0.00 591 PHE A O 15
ATOM 13480 N N . TRP A 1 40 ? 5.983 -2.866 -2.533 1.00 0.00 592 TRP A N 15
ATOM 13481 C CA . TRP A 1 40 ? 5.859 -1.745 -3.458 1.00 0.00 592 TRP A CA 15
ATOM 13482 C C . TRP A 1 40 ? 5.606 -0.444 -2.706 1.00 0.00 592 TRP A C 15
ATOM 13483 O O . TRP A 1 40 ? 5.357 -0.451 -1.501 1.00 0.00 592 TRP A O 15
ATOM 13504 N N . GLU A 1 41 ? 5.671 0.674 -3.424 1.00 0.00 593 GLU A N 15
ATOM 13505 C CA . GLU A 1 41 ? 5.451 1.983 -2.822 1.00 0.00 593 GLU A CA 15
ATOM 13506 C C . GLU A 1 41 ? 4.044 2.489 -3.123 1.00 0.00 593 GLU A C 15
ATOM 13507 O O . GLU A 1 41 ? 3.524 2.296 -4.222 1.00 0.00 593 GLU A O 15
ATOM 13519 N N . GLY A 1 42 ? 3.430 3.137 -2.138 1.00 0.00 594 GLY A N 15
ATOM 13520 C CA . GLY A 1 42 ? 2.089 3.661 -2.315 1.00 0.00 594 GLY A CA 15
ATOM 13521 C C . GLY A 1 42 ? 1.791 4.824 -1.390 1.00 0.00 594 GLY A C 15
ATOM 13522 O O . GLY A 1 42 ? 2.692 5.345 -0.733 1.00 0.00 594 GLY A O 15
ATOM 13526 N N . GLN A 1 43 ? 0.528 5.231 -1.340 1.00 0.00 595 GLN A N 15
ATOM 13527 C CA . GLN A 1 43 ? 0.117 6.342 -0.489 1.00 0.00 595 GLN A CA 15
ATOM 13528 C C . GLN A 1 43 ? -1.145 5.990 0.293 1.00 0.00 595 GLN A C 15
ATOM 13529 O O . GLN A 1 43 ? -2.096 5.435 -0.259 1.00 0.00 595 GLN A O 15
ATOM 13543 N N . VAL A 1 44 ? -1.147 6.317 1.582 1.00 0.00 596 VAL A N 15
ATOM 13544 C CA . VAL A 1 44 ? -2.293 6.038 2.439 1.00 0.00 596 VAL A CA 15
ATOM 13545 C C . VAL A 1 44 ? -2.674 7.261 3.264 1.00 0.00 596 VAL A C 15
ATOM 13546 O O . VAL A 1 44 ? -1.915 7.702 4.128 1.00 0.00 596 VAL A O 15
ATOM 13559 N N . LYS A 1 45 ? -3.855 7.806 2.993 1.00 0.00 597 LYS A N 15
ATOM 13560 C CA . LYS A 1 45 ? -4.339 8.980 3.709 1.00 0.00 597 LYS A CA 15
ATOM 13561 C C . LYS A 1 45 ? -3.201 9.953 3.993 1.00 0.00 597 LYS A C 15
ATOM 13562 O O . LYS A 1 45 ? -3.166 10.596 5.042 1.00 0.00 597 LYS A O 15
ATOM 13581 N N . GLY A 1 46 ? -2.269 10.057 3.050 1.00 0.00 598 GLY A N 15
ATOM 13582 C CA . GLY A 1 46 ? -1.142 10.956 3.218 1.00 0.00 598 GLY A CA 15
ATOM 13583 C C . GLY A 1 46 ? 0.179 10.219 3.305 1.00 0.00 598 GLY A C 15
ATOM 13584 O O . GLY A 1 46 ? 1.122 10.533 2.576 1.00 0.00 598 GLY A O 15
ATOM 13588 N N . ARG A 1 47 ? 0.251 9.238 4.197 1.00 0.00 599 ARG A N 15
ATOM 13589 C CA . ARG A 1 47 ? 1.469 8.455 4.377 1.00 0.00 599 ARG A CA 15
ATOM 13590 C C . ARG A 1 47 ? 1.888 7.794 3.068 1.00 0.00 599 ARG A C 15
ATOM 13591 O O . ARG A 1 47 ? 1.280 6.816 2.630 1.00 0.00 599 ARG A O 15
ATOM 13612 N N . VAL A 1 48 ? 2.932 8.334 2.446 1.00 0.00 600 VAL A N 15
ATOM 13613 C CA . VAL A 1 48 ? 3.435 7.796 1.186 1.00 0.00 600 VAL A CA 15
ATOM 13614 C C . VAL A 1 48 ? 4.832 7.212 1.358 1.00 0.00 600 VAL A C 15
ATOM 13615 O O . VAL A 1 48 ? 5.768 7.916 1.732 1.00 0.00 600 VAL A O 15
ATOM 13628 N N . GLY A 1 49 ? 4.965 5.918 1.080 1.00 0.00 601 GLY A N 15
ATOM 13629 C CA . GLY A 1 49 ? 6.251 5.261 1.208 1.00 0.00 601 GLY A CA 15
ATOM 13630 C C . GLY A 1 49 ? 6.218 3.822 0.734 1.00 0.00 601 GLY A C 15
ATOM 13631 O O . GLY A 1 49 ? 5.421 3.466 -0.135 1.00 0.00 601 GLY A O 15
ATOM 13635 N N . TRP A 1 50 ? 7.084 2.991 1.303 1.00 0.00 602 TRP A N 15
ATOM 13636 C CA . TRP A 1 50 ? 7.152 1.584 0.932 1.00 0.00 602 TRP A CA 15
ATOM 13637 C C . TRP A 1 50 ? 6.397 0.719 1.936 1.00 0.00 602 TRP A C 15
ATOM 13638 O O . TRP A 1 50 ? 6.293 1.065 3.112 1.00 0.00 602 TRP A O 15
ATOM 13659 N N . PHE A 1 51 ? 5.872 -0.407 1.464 1.00 0.00 603 PHE A N 15
ATOM 13660 C CA . PHE A 1 51 ? 5.127 -1.321 2.322 1.00 0.00 603 PHE A CA 15
ATOM 13661 C C . PHE A 1 51 ? 4.729 -2.580 1.559 1.00 0.00 603 PHE A C 15
ATOM 13662 O O . PHE A 1 51 ? 4.626 -2.588 0.332 1.00 0.00 603 PHE A O 15
ATOM 13679 N N . PRO A 1 52 ? 4.498 -3.674 2.302 1.00 0.00 604 PRO A N 15
ATOM 13680 C CA . PRO A 1 52 ? 4.108 -4.960 1.717 1.00 0.00 604 PRO A CA 15
ATOM 13681 C C . PRO A 1 52 ? 2.695 -4.931 1.145 1.00 0.00 604 PRO A C 15
ATOM 13682 O O . PRO A 1 52 ? 1.754 -4.498 1.809 1.00 0.00 604 PRO A O 15
ATOM 13693 N N . SER A 1 53 ? 2.553 -5.397 -0.092 1.00 0.00 605 SER A N 15
ATOM 13694 C CA . SER A 1 53 ? 1.254 -5.421 -0.755 1.00 0.00 605 SER A CA 15
ATOM 13695 C C . SER A 1 53 ? 0.355 -6.496 -0.149 1.00 0.00 605 SER A C 15
ATOM 13696 O O . SER A 1 53 ? -0.833 -6.577 -0.465 1.00 0.00 605 SER A O 15
ATOM 13704 N N . ASP A 1 54 ? 0.930 -7.318 0.721 1.00 0.00 606 ASP A N 15
ATOM 13705 C CA . ASP A 1 54 ? 0.183 -8.387 1.372 1.00 0.00 606 ASP A CA 15
ATOM 13706 C C . ASP A 1 54 ? -1.009 -7.826 2.142 1.00 0.00 606 ASP A C 15
ATOM 13707 O O . ASP A 1 54 ? -2.013 -8.512 2.336 1.00 0.00 606 ASP A O 15
ATOM 13716 N N . CYS A 1 55 ? -0.891 -6.577 2.577 1.00 0.00 607 CYS A N 15
ATOM 13717 C CA . CYS A 1 55 ? -1.958 -5.923 3.326 1.00 0.00 607 CYS A CA 15
ATOM 13718 C C . CYS A 1 55 ? -2.923 -5.207 2.387 1.00 0.00 607 CYS A C 15
ATOM 13719 O O . CYS A 1 55 ? -3.898 -4.599 2.828 1.00 0.00 607 CYS A O 15
ATOM 13727 N N . LEU A 1 56 ? -2.643 -5.281 1.090 1.00 0.00 608 LEU A N 15
ATOM 13728 C CA . LEU A 1 56 ? -3.483 -4.637 0.088 1.00 0.00 608 LEU A CA 15
ATOM 13729 C C . LEU A 1 56 ? -4.295 -5.670 -0.687 1.00 0.00 608 LEU A C 15
ATOM 13730 O O . LEU A 1 56 ? -3.901 -6.831 -0.789 1.00 0.00 608 LEU A O 15
ATOM 13746 N N . GLU A 1 57 ? -5.428 -5.238 -1.232 1.00 0.00 609 GLU A N 15
ATOM 13747 C CA . GLU A 1 57 ? -6.293 -6.127 -1.999 1.00 0.00 609 GLU A CA 15
ATOM 13748 C C . GLU A 1 57 ? -7.157 -5.335 -2.976 1.00 0.00 609 GLU A C 15
ATOM 13749 O O . GLU A 1 57 ? -7.689 -4.280 -2.636 1.00 0.00 609 GLU A O 15
ATOM 13761 N N . GLU A 1 58 ? -7.289 -5.854 -4.194 1.00 0.00 610 GLU A N 15
ATOM 13762 C CA . GLU A 1 58 ? -8.086 -5.194 -5.221 1.00 0.00 610 GLU A CA 15
ATOM 13763 C C . GLU A 1 58 ? -9.561 -5.162 -4.828 1.00 0.00 610 GLU A C 15
ATOM 13764 O O . GLU A 1 58 ? -10.043 -6.036 -4.109 1.00 0.00 610 GLU A O 15
ATOM 13776 N N . VAL A 1 59 ? -10.271 -4.145 -5.307 1.00 0.00 611 VAL A N 15
ATOM 13777 C CA . VAL A 1 59 ? -11.691 -3.997 -5.008 1.00 0.00 611 VAL A CA 15
ATOM 13778 C C . VAL A 1 59 ? -12.532 -4.077 -6.277 1.00 0.00 611 VAL A C 15
ATOM 13779 O O . VAL A 1 59 ? -13.097 -3.080 -6.722 1.00 0.00 611 VAL A O 15
ATOM 13792 N N . ALA A 1 60 ? -12.611 -5.271 -6.855 1.00 0.00 612 ALA A N 15
ATOM 13793 C CA . ALA A 1 60 ? -13.385 -5.481 -8.071 1.00 0.00 612 ALA A CA 15
ATOM 13794 C C . ALA A 1 60 ? -14.873 -5.607 -7.761 1.00 0.00 612 ALA A C 15
ATOM 13795 O O . ALA A 1 60 ? -15.479 -6.651 -7.995 1.00 0.00 612 ALA A O 15
ATOM 13802 N N . ASN A 1 61 ? -15.455 -4.535 -7.232 1.00 0.00 613 ASN A N 15
ATOM 13803 C CA . ASN A 1 61 ? -16.872 -4.526 -6.888 1.00 0.00 613 ASN A CA 15
ATOM 13804 C C . ASN A 1 61 ? -17.672 -3.712 -7.900 1.00 0.00 613 ASN A C 15
ATOM 13805 O O . ASN A 1 61 ? -17.105 -3.106 -8.809 1.00 0.00 613 ASN A O 15
ATOM 13816 N N . MET A 1 1 ? 5.899 3.013 -14.728 1.00 0.00 553 MET A N 16
ATOM 13817 C CA . MET A 1 1 ? 6.082 2.597 -13.343 1.00 0.00 553 MET A CA 16
ATOM 13818 C C . MET A 1 1 ? 4.760 2.145 -12.732 1.00 0.00 553 MET A C 16
ATOM 13819 O O . MET A 1 1 ? 4.606 0.984 -12.350 1.00 0.00 553 MET A O 16
ATOM 13833 N N . VAL A 1 2 ? 3.807 3.067 -12.642 1.00 0.00 554 VAL A N 16
ATOM 13834 C CA . VAL A 1 2 ? 2.498 2.761 -12.078 1.00 0.00 554 VAL A CA 16
ATOM 13835 C C . VAL A 1 2 ? 1.440 2.655 -13.172 1.00 0.00 554 VAL A C 16
ATOM 13836 O O . VAL A 1 2 ? 1.346 3.497 -14.063 1.00 0.00 554 VAL A O 16
ATOM 13849 N N . PRO A 1 3 ? 0.624 1.592 -13.102 1.00 0.00 555 PRO A N 16
ATOM 13850 C CA . PRO A 1 3 ? -0.443 1.349 -14.078 1.00 0.00 555 PRO A CA 16
ATOM 13851 C C . PRO A 1 3 ? -1.581 2.356 -13.954 1.00 0.00 555 PRO A C 16
ATOM 13852 O O . PRO A 1 3 ? -2.102 2.844 -14.955 1.00 0.00 555 PRO A O 16
ATOM 13863 N N . GLY A 1 4 ? -1.963 2.662 -12.718 1.00 0.00 556 GLY A N 16
ATOM 13864 C CA . GLY A 1 4 ? -3.039 3.609 -12.485 1.00 0.00 556 GLY A CA 16
ATOM 13865 C C . GLY A 1 4 ? -4.276 2.953 -11.908 1.00 0.00 556 GLY A C 16
ATOM 13866 O O . GLY A 1 4 ? -5.362 3.048 -12.478 1.00 0.00 556 GLY A O 16
ATOM 13870 N N . ARG A 1 5 ? -4.112 2.282 -10.772 1.00 0.00 557 ARG A N 16
ATOM 13871 C CA . ARG A 1 5 ? -5.224 1.603 -10.117 1.00 0.00 557 ARG A CA 16
ATOM 13872 C C . ARG A 1 5 ? -5.183 1.824 -8.608 1.00 0.00 557 ARG A C 16
ATOM 13873 O O . ARG A 1 5 ? -4.110 1.945 -8.017 1.00 0.00 557 ARG A O 16
ATOM 13894 N N . SER A 1 6 ? -6.358 1.875 -7.990 1.00 0.00 558 SER A N 16
ATOM 13895 C CA . SER A 1 6 ? -6.456 2.084 -6.550 1.00 0.00 558 SER A CA 16
ATOM 13896 C C . SER A 1 6 ? -6.772 0.777 -5.831 1.00 0.00 558 SER A C 16
ATOM 13897 O O . SER A 1 6 ? -7.727 0.082 -6.174 1.00 0.00 558 SER A O 16
ATOM 13905 N N . PHE A 1 7 ? -5.959 0.449 -4.833 1.00 0.00 559 PHE A N 16
ATOM 13906 C CA . PHE A 1 7 ? -6.148 -0.776 -4.064 1.00 0.00 559 PHE A CA 16
ATOM 13907 C C . PHE A 1 7 ? -6.614 -0.462 -2.645 1.00 0.00 559 PHE A C 16
ATOM 13908 O O . PHE A 1 7 ? -6.444 0.657 -2.159 1.00 0.00 559 PHE A O 16
ATOM 13925 N N . MET A 1 8 ? -7.201 -1.456 -1.987 1.00 0.00 560 MET A N 16
ATOM 13926 C CA . MET A 1 8 ? -7.690 -1.286 -0.624 1.00 0.00 560 MET A CA 16
ATOM 13927 C C . MET A 1 8 ? -6.868 -2.117 0.356 1.00 0.00 560 MET A C 16
ATOM 13928 O O . MET A 1 8 ? -6.496 -3.253 0.061 1.00 0.00 560 MET A O 16
ATOM 13942 N N . ALA A 1 9 ? -6.590 -1.545 1.524 1.00 0.00 561 ALA A N 16
ATOM 13943 C CA . ALA A 1 9 ? -5.815 -2.235 2.547 1.00 0.00 561 ALA A CA 16
ATOM 13944 C C . ALA A 1 9 ? -6.715 -3.077 3.443 1.00 0.00 561 ALA A C 16
ATOM 13945 O O . ALA A 1 9 ? -7.516 -2.544 4.212 1.00 0.00 561 ALA A O 16
ATOM 13952 N N . VAL A 1 10 ? -6.580 -4.395 3.340 1.00 0.00 562 VAL A N 16
ATOM 13953 C CA . VAL A 1 10 ? -7.381 -5.311 4.143 1.00 0.00 562 VAL A CA 16
ATOM 13954 C C . VAL A 1 10 ? -6.853 -5.398 5.570 1.00 0.00 562 VAL A C 16
ATOM 13955 O O . VAL A 1 10 ? -7.482 -5.996 6.442 1.00 0.00 562 VAL A O 16
ATOM 13968 N N . LYS A 1 11 ? -5.691 -4.797 5.802 1.00 0.00 563 LYS A N 16
ATOM 13969 C CA . LYS A 1 11 ? -5.076 -4.803 7.124 1.00 0.00 563 LYS A CA 16
ATOM 13970 C C . LYS A 1 11 ? -4.069 -3.667 7.261 1.00 0.00 563 LYS A C 16
ATOM 13971 O O . LYS A 1 11 ? -3.489 -3.215 6.274 1.00 0.00 563 LYS A O 16
ATOM 13990 N N . SER A 1 12 ? -3.864 -3.209 8.493 1.00 0.00 564 SER A N 16
ATOM 13991 C CA . SER A 1 12 ? -2.928 -2.124 8.759 1.00 0.00 564 SER A CA 16
ATOM 13992 C C . SER A 1 12 ? -1.495 -2.645 8.822 1.00 0.00 564 SER A C 16
ATOM 13993 O O . SER A 1 12 ? -1.265 -3.851 8.899 1.00 0.00 564 SER A O 16
ATOM 14001 N N . TYR A 1 13 ? -0.537 -1.726 8.788 1.00 0.00 565 TYR A N 16
ATOM 14002 C CA . TYR A 1 13 ? 0.875 -2.091 8.839 1.00 0.00 565 TYR A CA 16
ATOM 14003 C C . TYR A 1 13 ? 1.678 -1.054 9.618 1.00 0.00 565 TYR A C 16
ATOM 14004 O O . TYR A 1 13 ? 1.368 0.137 9.588 1.00 0.00 565 TYR A O 16
ATOM 14022 N N . GLN A 1 14 ? 2.710 -1.518 10.316 1.00 0.00 566 GLN A N 16
ATOM 14023 C CA . GLN A 1 14 ? 3.559 -0.631 11.103 1.00 0.00 566 GLN A CA 16
ATOM 14024 C C . GLN A 1 14 ? 4.946 -0.511 10.482 1.00 0.00 566 GLN A C 16
ATOM 14025 O O . GLN A 1 14 ? 5.737 -1.451 10.518 1.00 0.00 566 GLN A O 16
ATOM 14039 N N . ALA A 1 15 ? 5.233 0.655 9.911 1.00 0.00 567 ALA A N 16
ATOM 14040 C CA . ALA A 1 15 ? 6.525 0.900 9.281 1.00 0.00 567 ALA A CA 16
ATOM 14041 C C . ALA A 1 15 ? 7.670 0.529 10.219 1.00 0.00 567 ALA A C 16
ATOM 14042 O O . ALA A 1 15 ? 7.630 0.830 11.411 1.00 0.00 567 ALA A O 16
ATOM 14049 N N . GLN A 1 16 ? 8.690 -0.124 9.670 1.00 0.00 568 GLN A N 16
ATOM 14050 C CA . GLN A 1 16 ? 9.845 -0.536 10.458 1.00 0.00 568 GLN A CA 16
ATOM 14051 C C . GLN A 1 16 ? 11.127 0.078 9.907 1.00 0.00 568 GLN A C 16
ATOM 14052 O O . GLN A 1 16 ? 12.047 0.400 10.659 1.00 0.00 568 GLN A O 16
ATOM 14066 N N . ALA A 1 17 ? 11.181 0.239 8.588 1.00 0.00 569 ALA A N 16
ATOM 14067 C CA . ALA A 1 17 ? 12.350 0.816 7.936 1.00 0.00 569 ALA A CA 16
ATOM 14068 C C . ALA A 1 17 ? 12.267 2.339 7.907 1.00 0.00 569 ALA A C 16
ATOM 14069 O O . ALA A 1 17 ? 11.437 2.936 8.591 1.00 0.00 569 ALA A O 16
ATOM 14076 N N . GLU A 1 18 ? 13.132 2.959 7.111 1.00 0.00 570 GLU A N 16
ATOM 14077 C CA . GLU A 1 18 ? 13.156 4.412 6.996 1.00 0.00 570 GLU A CA 16
ATOM 14078 C C . GLU A 1 18 ? 12.214 4.885 5.893 1.00 0.00 570 GLU A C 16
ATOM 14079 O O . GLU A 1 18 ? 11.512 5.883 6.047 1.00 0.00 570 GLU A O 16
ATOM 14091 N N . GLY A 1 19 ? 12.205 4.160 4.778 1.00 0.00 571 GLY A N 16
ATOM 14092 C CA . GLY A 1 19 ? 11.347 4.521 3.664 1.00 0.00 571 GLY A CA 16
ATOM 14093 C C . GLY A 1 19 ? 10.016 3.799 3.700 1.00 0.00 571 GLY A C 16
ATOM 14094 O O . GLY A 1 19 ? 9.239 3.868 2.749 1.00 0.00 571 GLY A O 16
ATOM 14098 N N . GLU A 1 20 ? 9.752 3.100 4.801 1.00 0.00 572 GLU A N 16
ATOM 14099 C CA . GLU A 1 20 ? 8.507 2.357 4.954 1.00 0.00 572 GLU A CA 16
ATOM 14100 C C . GLU A 1 20 ? 7.457 3.201 5.673 1.00 0.00 572 GLU A C 16
ATOM 14101 O O . GLU A 1 20 ? 7.788 4.042 6.509 1.00 0.00 572 GLU A O 16
ATOM 14113 N N . ILE A 1 21 ? 6.192 2.971 5.339 1.00 0.00 573 ILE A N 16
ATOM 14114 C CA . ILE A 1 21 ? 5.094 3.708 5.951 1.00 0.00 573 ILE A CA 16
ATOM 14115 C C . ILE A 1 21 ? 4.085 2.760 6.593 1.00 0.00 573 ILE A C 16
ATOM 14116 O O . ILE A 1 21 ? 4.156 1.545 6.410 1.00 0.00 573 ILE A O 16
ATOM 14132 N N . SER A 1 22 ? 3.145 3.325 7.344 1.00 0.00 574 SER A N 16
ATOM 14133 C CA . SER A 1 22 ? 2.122 2.531 8.014 1.00 0.00 574 SER A CA 16
ATOM 14134 C C . SER A 1 22 ? 0.888 2.379 7.132 1.00 0.00 574 SER A C 16
ATOM 14135 O O . SER A 1 22 ? 0.805 2.967 6.051 1.00 0.00 574 SER A O 16
ATOM 14143 N N . LEU A 1 23 ? -0.072 1.589 7.599 1.00 0.00 575 LEU A N 16
ATOM 14144 C CA . LEU A 1 23 ? -1.305 1.358 6.853 1.00 0.00 575 LEU A CA 16
ATOM 14145 C C . LEU A 1 23 ? -2.514 1.372 7.782 1.00 0.00 575 LEU A C 16
ATOM 14146 O O . LEU A 1 23 ? -2.370 1.411 9.004 1.00 0.00 575 LEU A O 16
ATOM 14162 N N . SER A 1 24 ? -3.705 1.340 7.194 1.00 0.00 576 SER A N 16
ATOM 14163 C CA . SER A 1 24 ? -4.941 1.350 7.970 1.00 0.00 576 SER A CA 16
ATOM 14164 C C . SER A 1 24 ? -6.004 0.479 7.309 1.00 0.00 576 SER A C 16
ATOM 14165 O O . SER A 1 24 ? -6.349 0.675 6.143 1.00 0.00 576 SER A O 16
ATOM 14173 N N . LYS A 1 25 ? -6.521 -0.485 8.064 1.00 0.00 577 LYS A N 16
ATOM 14174 C CA . LYS A 1 25 ? -7.547 -1.387 7.555 1.00 0.00 577 LYS A CA 16
ATOM 14175 C C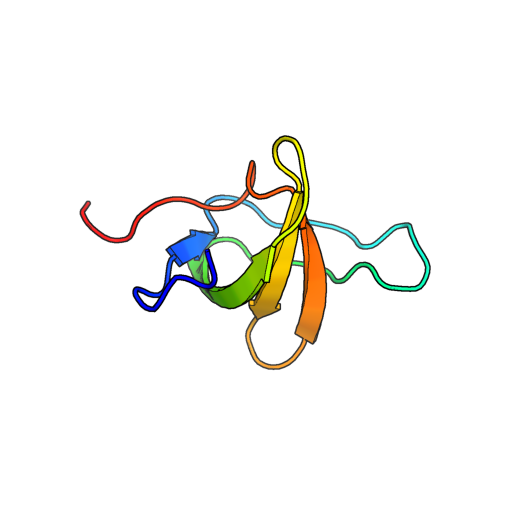 . LYS A 1 25 ? -8.734 -0.606 6.999 1.00 0.00 577 LYS A C 16
ATOM 14176 O O . LYS A 1 25 ? -9.309 0.238 7.685 1.00 0.00 577 LYS A O 16
ATOM 14195 N N . GLY A 1 26 ? -9.096 -0.895 5.753 1.00 0.00 578 GLY A N 16
ATOM 14196 C CA . GLY A 1 26 ? -10.212 -0.211 5.127 1.00 0.00 578 GLY A CA 16
ATOM 14197 C C . GLY A 1 26 ? -9.793 1.065 4.426 1.00 0.00 578 GLY A C 16
ATOM 14198 O O . GLY A 1 26 ? -10.612 1.736 3.800 1.00 0.00 578 GLY A O 16
ATOM 14202 N N . GLU A 1 27 ? -8.510 1.401 4.530 1.00 0.00 579 GLU A N 16
ATOM 14203 C CA . GLU A 1 27 ? -7.983 2.606 3.900 1.00 0.00 579 GLU A CA 16
ATOM 14204 C C . GLU A 1 27 ? -7.591 2.337 2.451 1.00 0.00 579 GLU A C 16
ATOM 14205 O O . GLU A 1 27 ? -6.975 1.318 2.141 1.00 0.00 579 GLU A O 16
ATOM 14217 N N . LYS A 1 28 ? -7.953 3.259 1.565 1.00 0.00 580 LYS A N 16
ATOM 14218 C CA . LYS A 1 28 ? -7.640 3.123 0.148 1.00 0.00 580 LYS A CA 16
ATOM 14219 C C . LYS A 1 28 ? -6.192 3.514 -0.130 1.00 0.00 580 LYS A C 16
ATOM 14220 O O . LYS A 1 28 ? -5.828 4.688 -0.036 1.00 0.00 580 LYS A O 16
ATOM 14239 N N . ILE A 1 29 ? -5.372 2.527 -0.471 1.00 0.00 581 ILE A N 16
ATOM 14240 C CA . ILE A 1 29 ? -3.966 2.770 -0.765 1.00 0.00 581 ILE A CA 16
ATOM 14241 C C . ILE A 1 29 ? -3.726 2.861 -2.268 1.00 0.00 581 ILE A C 16
ATOM 14242 O O . ILE A 1 29 ? -4.238 2.052 -3.040 1.00 0.00 581 ILE A O 16
ATOM 14258 N N . LYS A 1 30 ? -2.939 3.852 -2.677 1.00 0.00 582 LYS A N 16
ATOM 14259 C CA . LYS A 1 30 ? -2.626 4.049 -4.087 1.00 0.00 582 LYS A CA 16
ATOM 14260 C C . LYS A 1 30 ? -1.143 3.816 -4.353 1.00 0.00 582 LYS A C 16
ATOM 14261 O O . LYS A 1 30 ? -0.296 4.615 -3.952 1.00 0.00 582 LYS A O 16
ATOM 14280 N N . VAL A 1 31 ? -0.834 2.717 -5.033 1.00 0.00 583 VAL A N 16
ATOM 14281 C CA . VAL A 1 31 ? 0.548 2.381 -5.356 1.00 0.00 583 VAL A CA 16
ATOM 14282 C C . VAL A 1 31 ? 1.100 3.302 -6.439 1.00 0.00 583 VAL A C 16
ATOM 14283 O O . VAL A 1 31 ? 0.618 3.302 -7.573 1.00 0.00 583 VAL A O 16
ATOM 14296 N N . LEU A 1 32 ? 2.112 4.084 -6.083 1.00 0.00 584 LEU A N 16
ATOM 14297 C CA . LEU A 1 32 ? 2.731 5.010 -7.025 1.00 0.00 584 LEU A CA 16
ATOM 14298 C C . LEU A 1 32 ? 3.980 4.397 -7.649 1.00 0.00 584 LEU A C 16
ATOM 14299 O O . LEU A 1 32 ? 4.394 4.784 -8.742 1.00 0.00 584 LEU A O 16
ATOM 14315 N N . SER A 1 33 ? 4.577 3.438 -6.949 1.00 0.00 585 SER A N 16
ATOM 14316 C CA . SER A 1 33 ? 5.780 2.773 -7.433 1.00 0.00 585 SER A CA 16
ATOM 14317 C C . SER A 1 33 ? 5.769 1.293 -7.063 1.00 0.00 585 SER A C 16
ATOM 14318 O O . SER A 1 33 ? 5.012 0.866 -6.191 1.00 0.00 585 SER A O 16
ATOM 14326 N N . ILE A 1 34 ? 6.614 0.516 -7.732 1.00 0.00 586 ILE A N 16
ATOM 14327 C CA . ILE A 1 34 ? 6.704 -0.917 -7.473 1.00 0.00 586 ILE A CA 16
ATOM 14328 C C . ILE A 1 34 ? 8.155 -1.384 -7.463 1.00 0.00 586 ILE A C 16
ATOM 14329 O O . ILE A 1 34 ? 9.040 -0.707 -7.984 1.00 0.00 586 ILE A O 16
ATOM 14345 N N . GLY A 1 35 ? 8.392 -2.548 -6.866 1.00 0.00 587 GLY A N 16
ATOM 14346 C CA . GLY A 1 35 ? 9.736 -3.088 -6.799 1.00 0.00 587 GLY A CA 16
ATOM 14347 C C . GLY A 1 35 ? 9.778 -4.578 -7.072 1.00 0.00 587 GLY A C 16
ATOM 14348 O O . GLY A 1 35 ? 9.801 -5.004 -8.226 1.00 0.00 587 GLY A O 16
ATOM 14352 N N . GLU A 1 36 ? 9.787 -5.373 -6.007 1.00 0.00 588 GLU A N 16
ATOM 14353 C CA . GLU A 1 36 ? 9.828 -6.825 -6.136 1.00 0.00 588 GLU A CA 16
ATOM 14354 C C . GLU A 1 36 ? 9.815 -7.496 -4.767 1.00 0.00 588 GLU A C 16
ATOM 14355 O O . GLU A 1 36 ? 10.461 -7.029 -3.830 1.00 0.00 588 GLU A O 16
ATOM 14367 N N . GLY A 1 37 ? 9.076 -8.595 -4.658 1.00 0.00 589 GLY A N 16
ATOM 14368 C CA . GLY A 1 37 ? 8.992 -9.312 -3.399 1.00 0.00 589 GLY A CA 16
ATOM 14369 C C . GLY A 1 37 ? 7.800 -8.884 -2.566 1.00 0.00 589 GLY A C 16
ATOM 14370 O O . GLY A 1 37 ? 7.932 -8.619 -1.372 1.00 0.00 589 GLY A O 16
ATOM 14374 N N . GLY A 1 38 ? 6.632 -8.813 -3.198 1.00 0.00 590 GLY A N 16
ATOM 14375 C CA . GLY A 1 38 ? 5.430 -8.412 -2.493 1.00 0.00 590 GLY A CA 16
ATOM 14376 C C . GLY A 1 38 ? 5.569 -7.051 -1.839 1.00 0.00 590 GLY A C 16
ATOM 14377 O O . GLY A 1 38 ? 4.839 -6.727 -0.902 1.00 0.00 590 GLY A O 16
ATOM 14381 N N . PHE A 1 39 ? 6.509 -6.252 -2.333 1.00 0.00 591 PHE A N 16
ATOM 14382 C CA . PHE A 1 39 ? 6.741 -4.920 -1.790 1.00 0.00 591 PHE A CA 16
ATOM 14383 C C . PHE A 1 39 ? 6.659 -3.861 -2.887 1.00 0.00 591 PHE A C 16
ATOM 14384 O O . PHE A 1 39 ? 7.133 -4.074 -4.003 1.00 0.00 591 PHE A O 16
ATOM 14401 N N . TRP A 1 40 ? 6.055 -2.725 -2.560 1.00 0.00 592 TRP A N 16
ATOM 14402 C CA . TRP A 1 40 ? 5.910 -1.634 -3.518 1.00 0.00 592 TRP A CA 16
ATOM 14403 C C . TRP A 1 40 ? 5.647 -0.315 -2.802 1.00 0.00 592 TRP A C 16
ATOM 14404 O O . TRP A 1 40 ? 5.401 -0.291 -1.597 1.00 0.00 592 TRP A O 16
ATOM 14425 N N . GLU A 1 41 ? 5.702 0.781 -3.553 1.00 0.00 593 GLU A N 16
ATOM 14426 C CA . GLU A 1 41 ? 5.471 2.106 -2.988 1.00 0.00 593 GLU A CA 16
ATOM 14427 C C . GLU A 1 41 ? 4.028 2.551 -3.217 1.00 0.00 593 GLU A C 16
ATOM 14428 O O . GLU A 1 41 ? 3.467 2.343 -4.291 1.00 0.00 593 GLU A O 16
ATOM 14440 N N . GLY A 1 42 ? 3.435 3.162 -2.196 1.00 0.00 594 GLY A N 16
ATOM 14441 C CA . GLY A 1 42 ? 2.064 3.626 -2.304 1.00 0.00 594 GLY A CA 16
ATOM 14442 C C . GLY A 1 42 ? 1.762 4.773 -1.360 1.00 0.00 594 GLY A C 16
ATOM 14443 O O . GLY A 1 42 ? 2.648 5.248 -0.651 1.00 0.00 594 GLY A O 16
ATOM 14447 N N . GLN A 1 43 ? 0.510 5.217 -1.352 1.00 0.00 595 GLN A N 16
ATOM 14448 C CA . GLN A 1 43 ? 0.096 6.317 -0.489 1.00 0.00 595 GLN A CA 16
ATOM 14449 C C . GLN A 1 43 ? -1.163 5.952 0.290 1.00 0.00 595 GLN A C 16
ATOM 14450 O O . GLN A 1 43 ? -2.098 5.366 -0.257 1.00 0.00 595 GLN A O 16
ATOM 14464 N N . VAL A 1 44 ? -1.182 6.304 1.572 1.00 0.00 596 VAL A N 16
ATOM 14465 C CA . VAL A 1 44 ? -2.327 6.014 2.428 1.00 0.00 596 VAL A CA 16
ATOM 14466 C C . VAL A 1 44 ? -2.712 7.231 3.262 1.00 0.00 596 VAL A C 16
ATOM 14467 O O . VAL A 1 44 ? -1.948 7.680 4.116 1.00 0.00 596 VAL A O 16
ATOM 14480 N N . LYS A 1 45 ? -3.903 7.762 3.007 1.00 0.00 597 LYS A N 16
ATOM 14481 C CA . LYS A 1 45 ? -4.392 8.928 3.735 1.00 0.00 597 LYS A CA 16
ATOM 14482 C C . LYS A 1 45 ? -3.261 9.915 4.006 1.00 0.00 597 LYS A C 16
ATOM 14483 O O . LYS A 1 45 ? -3.217 10.548 5.060 1.00 0.00 597 LYS A O 16
ATOM 14502 N N . GLY A 1 46 ? -2.348 10.040 3.049 1.00 0.00 598 GLY A N 16
ATOM 14503 C CA . GLY A 1 46 ? -1.229 10.951 3.203 1.00 0.00 598 GLY A CA 16
ATOM 14504 C C . GLY A 1 46 ? 0.099 10.228 3.296 1.00 0.00 598 GLY A C 16
ATOM 14505 O O . GLY A 1 46 ? 1.043 10.556 2.578 1.00 0.00 598 GLY A O 16
ATOM 14509 N N . ARG A 1 47 ? 0.174 9.244 4.186 1.00 0.00 599 ARG A N 16
ATOM 14510 C CA . ARG A 1 47 ? 1.399 8.475 4.372 1.00 0.00 599 ARG A CA 16
ATOM 14511 C C . ARG A 1 47 ? 1.833 7.818 3.065 1.00 0.00 599 ARG A C 16
ATOM 14512 O O . ARG A 1 47 ? 1.237 6.836 2.624 1.00 0.00 599 ARG A O 16
ATOM 14533 N N . VAL A 1 48 ? 2.875 8.368 2.449 1.00 0.00 600 VAL A N 16
ATOM 14534 C CA . VAL A 1 48 ? 3.390 7.836 1.192 1.00 0.00 600 VAL A CA 16
ATOM 14535 C C . VAL A 1 48 ? 4.787 7.254 1.374 1.00 0.00 600 VAL A C 16
ATOM 14536 O O . VAL A 1 48 ? 5.722 7.960 1.744 1.00 0.00 600 VAL A O 16
ATOM 14549 N N . GLY A 1 49 ? 4.922 5.958 1.108 1.00 0.00 601 GLY A N 16
ATOM 14550 C CA . GLY A 1 49 ? 6.208 5.301 1.247 1.00 0.00 601 GLY A CA 16
ATOM 14551 C C . GLY A 1 49 ? 6.189 3.872 0.741 1.00 0.00 601 GLY A C 16
ATOM 14552 O O . GLY A 1 49 ? 5.421 3.537 -0.160 1.00 0.00 601 GLY A O 16
ATOM 14556 N N . TRP A 1 50 ? 7.036 3.031 1.321 1.00 0.00 602 TRP A N 16
ATOM 14557 C CA . TRP A 1 50 ? 7.114 1.630 0.921 1.00 0.00 602 TRP A CA 16
ATOM 14558 C C . TRP A 1 50 ? 6.384 0.738 1.920 1.00 0.00 602 TRP A C 16
ATOM 14559 O O . TRP A 1 50 ? 6.300 1.057 3.106 1.00 0.00 602 TRP A O 16
ATOM 14580 N N . PHE A 1 51 ? 5.859 -0.382 1.433 1.00 0.00 603 PHE A N 16
ATOM 14581 C CA . PHE A 1 51 ? 5.134 -1.319 2.283 1.00 0.00 603 PHE A CA 16
ATOM 14582 C C . PHE A 1 51 ? 4.746 -2.572 1.503 1.00 0.00 603 PHE A C 16
ATOM 14583 O O . PHE A 1 51 ? 4.642 -2.563 0.277 1.00 0.00 603 PHE A O 16
ATOM 14600 N N . PRO A 1 52 ? 4.525 -3.677 2.232 1.00 0.00 604 PRO A N 16
ATOM 14601 C CA . PRO A 1 52 ? 4.145 -4.959 1.629 1.00 0.00 604 PRO A CA 16
ATOM 14602 C C . PRO A 1 52 ? 2.731 -4.934 1.060 1.00 0.00 604 PRO A C 16
ATOM 14603 O O . PRO A 1 52 ? 1.792 -4.489 1.722 1.00 0.00 604 PRO A O 16
ATOM 14614 N N . SER A 1 53 ? 2.585 -5.414 -0.171 1.00 0.00 605 SER A N 16
ATOM 14615 C CA . SER A 1 53 ? 1.284 -5.444 -0.830 1.00 0.00 605 SER A CA 16
ATOM 14616 C C . SER A 1 53 ? 0.380 -6.498 -0.200 1.00 0.00 605 SER A C 16
ATOM 14617 O O . SER A 1 53 ? -0.810 -6.575 -0.507 1.00 0.00 605 SER A O 16
ATOM 14625 N N . ASP A 1 54 ? 0.952 -7.308 0.684 1.00 0.00 606 ASP A N 16
ATOM 14626 C CA . ASP A 1 54 ? 0.199 -8.358 1.361 1.00 0.00 606 ASP A CA 16
ATOM 14627 C C . ASP A 1 54 ? -1.016 -7.777 2.079 1.00 0.00 606 ASP A C 16
ATOM 14628 O O . ASP A 1 54 ? -2.077 -8.400 2.127 1.00 0.00 606 ASP A O 16
ATOM 14637 N N . CYS A 1 55 ? -0.851 -6.584 2.639 1.00 0.00 607 CYS A N 16
ATOM 14638 C CA . CYS A 1 55 ? -1.933 -5.921 3.358 1.00 0.00 607 CYS A CA 16
ATOM 14639 C C . CYS A 1 55 ? -2.884 -5.226 2.388 1.00 0.00 607 CYS A C 16
ATOM 14640 O O . CYS A 1 55 ? -3.919 -4.694 2.792 1.00 0.00 607 CYS A O 16
ATOM 14648 N N . LEU A 1 56 ? -2.528 -5.234 1.109 1.00 0.00 608 LEU A N 16
ATOM 14649 C CA . LEU A 1 56 ? -3.349 -4.604 0.081 1.00 0.00 608 LEU A CA 16
ATOM 14650 C C . LEU A 1 56 ? -4.105 -5.651 -0.729 1.00 0.00 608 LEU A C 16
ATOM 14651 O O . LEU A 1 56 ? -3.714 -6.818 -0.771 1.00 0.00 608 LEU A O 16
ATOM 14667 N N . GLU A 1 57 ? -5.187 -5.227 -1.373 1.00 0.00 609 GLU A N 16
ATOM 14668 C CA . GLU A 1 57 ? -5.997 -6.128 -2.183 1.00 0.00 609 GLU A CA 16
ATOM 14669 C C . GLU A 1 57 ? -6.777 -5.355 -3.244 1.00 0.00 609 GLU A C 16
ATOM 14670 O O . GLU A 1 57 ? -7.245 -4.244 -2.996 1.00 0.00 609 GLU A O 16
ATOM 14682 N N . GLU A 1 58 ? -6.909 -5.952 -4.424 1.00 0.00 610 GLU A N 16
ATOM 14683 C CA . GLU A 1 58 ? -7.631 -5.318 -5.523 1.00 0.00 610 GLU A CA 16
ATOM 14684 C C . GLU A 1 58 ? -9.007 -4.841 -5.066 1.00 0.00 610 GLU A C 16
ATOM 14685 O O . GLU A 1 58 ? -9.595 -5.403 -4.141 1.00 0.00 610 GLU A O 16
ATOM 14697 N N . VAL A 1 59 ? -9.515 -3.803 -5.721 1.00 0.00 611 VAL A N 16
ATOM 14698 C CA . VAL A 1 59 ? -10.821 -3.250 -5.385 1.00 0.00 611 VAL A CA 16
ATOM 14699 C C . VAL A 1 59 ? -11.880 -3.695 -6.387 1.00 0.00 611 VAL A C 16
ATOM 14700 O O . VAL A 1 59 ? -11.575 -3.977 -7.545 1.00 0.00 611 VAL A O 16
ATOM 14713 N N . ALA A 1 60 ? -13.129 -3.754 -5.933 1.00 0.00 612 ALA A N 16
ATOM 14714 C CA . ALA A 1 60 ? -14.234 -4.162 -6.792 1.00 0.00 612 ALA A CA 16
ATOM 14715 C C . ALA A 1 60 ? -14.472 -3.145 -7.902 1.00 0.00 612 ALA A C 16
ATOM 14716 O O . ALA A 1 60 ? -14.414 -3.480 -9.085 1.00 0.00 612 ALA A O 16
ATOM 14723 N N . ASN A 1 61 ? -14.738 -1.902 -7.513 1.00 0.00 613 ASN A N 16
ATOM 14724 C CA . ASN A 1 61 ? -14.985 -0.836 -8.478 1.00 0.00 613 ASN A CA 16
ATOM 14725 C C . ASN A 1 61 ? -13.790 0.108 -8.563 1.00 0.00 613 ASN A C 16
ATOM 14726 O O . ASN A 1 61 ? -13.542 0.894 -7.651 1.00 0.00 613 ASN A O 16
ATOM 14737 N N . MET A 1 1 ? 8.881 -0.116 -14.677 1.00 0.00 553 MET A N 17
ATOM 14738 C CA . MET A 1 1 ? 7.477 0.140 -14.981 1.00 0.00 553 MET A CA 17
ATOM 14739 C C . MET A 1 1 ? 6.690 0.433 -13.708 1.00 0.00 553 MET A C 17
ATOM 14740 O O . MET A 1 1 ? 7.122 0.092 -12.606 1.00 0.00 553 MET A O 17
ATOM 14754 N N . VAL A 1 2 ? 5.532 1.068 -13.865 1.00 0.00 554 VAL A N 17
ATOM 14755 C CA . VAL A 1 2 ? 4.685 1.405 -12.728 1.00 0.00 554 VAL A CA 17
ATOM 14756 C C . VAL A 1 2 ? 3.209 1.231 -13.071 1.00 0.00 554 VAL A C 17
ATOM 14757 O O . VAL A 1 2 ? 2.734 1.670 -14.119 1.00 0.00 554 VAL A O 17
ATOM 14770 N N . PRO A 1 3 ? 2.466 0.573 -12.169 1.00 0.00 555 PRO A N 17
ATOM 14771 C CA . PRO A 1 3 ? 1.034 0.324 -12.353 1.00 0.00 555 PRO A CA 17
ATOM 14772 C C . PRO A 1 3 ? 0.206 1.602 -12.249 1.00 0.00 555 PRO A C 17
ATOM 14773 O O . PRO A 1 3 ? 0.751 2.702 -12.181 1.00 0.00 555 PRO A O 17
ATOM 14784 N N . GLY A 1 4 ? -1.114 1.447 -12.236 1.00 0.00 556 GLY A N 17
ATOM 14785 C CA . GLY A 1 4 ? -1.995 2.594 -12.140 1.00 0.00 556 GLY A CA 17
ATOM 14786 C C . GLY A 1 4 ? -3.389 2.220 -11.675 1.00 0.00 556 GLY A C 17
ATOM 14787 O O . GLY A 1 4 ? -4.382 2.707 -12.214 1.00 0.00 556 GLY A O 17
ATOM 14791 N N . ARG A 1 5 ? -3.461 1.351 -10.672 1.00 0.00 557 ARG A N 17
ATOM 14792 C CA . ARG A 1 5 ? -4.742 0.909 -10.135 1.00 0.00 557 ARG A CA 17
ATOM 14793 C C . ARG A 1 5 ? -4.784 1.075 -8.620 1.00 0.00 557 ARG A C 17
ATOM 14794 O O . ARG A 1 5 ? -3.793 0.834 -7.931 1.00 0.00 557 ARG A O 17
ATOM 14815 N N . SER A 1 6 ? -5.938 1.490 -8.106 1.00 0.00 558 SER A N 17
ATOM 14816 C CA . SER A 1 6 ? -6.108 1.694 -6.672 1.00 0.00 558 SER A CA 17
ATOM 14817 C C . SER A 1 6 ? -6.395 0.371 -5.966 1.00 0.00 558 SER A C 17
ATOM 14818 O O . SER A 1 6 ? -7.101 -0.488 -6.495 1.00 0.00 558 SER A O 17
ATOM 14826 N N . PHE A 1 7 ? -5.842 0.216 -4.768 1.00 0.00 559 PHE A N 17
ATOM 14827 C CA . PHE A 1 7 ? -6.037 -1.002 -3.989 1.00 0.00 559 PHE A CA 17
ATOM 14828 C C . PHE A 1 7 ? -6.463 -0.672 -2.562 1.00 0.00 559 PHE A C 17
ATOM 14829 O O . PHE A 1 7 ? -6.022 0.324 -1.986 1.00 0.00 559 PHE A O 17
ATOM 14846 N N . MET A 1 8 ? -7.321 -1.515 -1.997 1.00 0.00 560 MET A N 17
ATOM 14847 C CA . MET A 1 8 ? -7.806 -1.313 -0.636 1.00 0.00 560 MET A CA 17
ATOM 14848 C C . MET A 1 8 ? -7.016 -2.163 0.353 1.00 0.00 560 MET A C 17
ATOM 14849 O O . MET A 1 8 ? -6.760 -3.341 0.108 1.00 0.00 560 MET A O 17
ATOM 14863 N N . ALA A 1 9 ? -6.635 -1.558 1.474 1.00 0.00 561 ALA A N 17
ATOM 14864 C CA . ALA A 1 9 ? -5.875 -2.261 2.502 1.00 0.00 561 ALA A CA 17
ATOM 14865 C C . ALA A 1 9 ? -6.790 -3.128 3.361 1.00 0.00 561 ALA A C 17
ATOM 14866 O O . ALA A 1 9 ? -7.745 -2.637 3.961 1.00 0.00 561 ALA A O 17
ATOM 14873 N N . VAL A 1 10 ? -6.491 -4.422 3.415 1.00 0.00 562 VAL A N 17
ATOM 14874 C CA . VAL A 1 10 ? -7.285 -5.359 4.202 1.00 0.00 562 VAL A CA 17
ATOM 14875 C C . VAL A 1 10 ? -6.786 -5.429 5.641 1.00 0.00 562 VAL A C 17
ATOM 14876 O O . VAL A 1 10 ? -7.442 -6.003 6.510 1.00 0.00 562 VAL A O 17
ATOM 14889 N N . LYS A 1 11 ? -5.619 -4.841 5.886 1.00 0.00 563 LYS A N 17
ATOM 14890 C CA . LYS A 1 11 ? -5.031 -4.835 7.221 1.00 0.00 563 LYS A CA 17
ATOM 14891 C C . LYS A 1 11 ? -4.038 -3.686 7.371 1.00 0.00 563 LYS A C 17
ATOM 14892 O O . LYS A 1 11 ? -3.446 -3.233 6.392 1.00 0.00 563 LYS A O 17
ATOM 14911 N N . SER A 1 12 ? -3.862 -3.221 8.605 1.00 0.00 564 SER A N 17
ATOM 14912 C CA . SER A 1 12 ? -2.942 -2.125 8.883 1.00 0.00 564 SER A CA 17
ATOM 14913 C C . SER A 1 12 ? -1.500 -2.619 8.917 1.00 0.00 564 SER A C 17
ATOM 14914 O O . SER A 1 12 ? -1.246 -3.821 9.012 1.00 0.00 564 SER A O 17
ATOM 14922 N N . TYR A 1 13 ? -0.559 -1.686 8.838 1.00 0.00 565 TYR A N 17
ATOM 14923 C CA . TYR A 1 13 ? 0.859 -2.027 8.857 1.00 0.00 565 TYR A CA 17
ATOM 14924 C C . TYR A 1 13 ? 1.663 -0.970 9.609 1.00 0.00 565 TYR A C 17
ATOM 14925 O O . TYR A 1 13 ? 1.334 0.215 9.577 1.00 0.00 565 TYR A O 17
ATOM 14943 N N . GLN A 1 14 ? 2.719 -1.410 10.285 1.00 0.00 566 GLN A N 17
ATOM 14944 C CA . GLN A 1 14 ? 3.570 -0.504 11.047 1.00 0.00 566 GLN A CA 17
ATOM 14945 C C . GLN A 1 14 ? 4.957 -0.406 10.420 1.00 0.00 566 GLN A C 17
ATOM 14946 O O . GLN A 1 14 ? 5.725 -1.367 10.435 1.00 0.00 566 GLN A O 17
ATOM 14960 N N . ALA A 1 15 ? 5.272 0.763 9.872 1.00 0.00 567 ALA A N 17
ATOM 14961 C CA . ALA A 1 15 ? 6.567 0.988 9.241 1.00 0.00 567 ALA A CA 17
ATOM 14962 C C . ALA A 1 15 ? 7.705 0.574 10.166 1.00 0.00 567 ALA A C 17
ATOM 14963 O O . ALA A 1 15 ? 7.681 0.861 11.363 1.00 0.00 567 ALA A O 17
ATOM 14970 N N . GLN A 1 16 ? 8.703 -0.101 9.605 1.00 0.00 568 GLN A N 17
ATOM 14971 C CA . GLN A 1 16 ? 9.852 -0.555 10.380 1.00 0.00 568 GLN A CA 17
ATOM 14972 C C . GLN A 1 16 ? 11.152 -0.007 9.800 1.00 0.00 568 GLN A C 17
ATOM 14973 O O . GLN A 1 16 ? 12.089 0.302 10.536 1.00 0.00 568 GLN A O 17
ATOM 14987 N N . ALA A 1 17 ? 11.202 0.108 8.477 1.00 0.00 569 ALA A N 17
ATOM 14988 C CA . ALA A 1 17 ? 12.386 0.620 7.799 1.00 0.00 569 ALA A CA 17
ATOM 14989 C C . ALA A 1 17 ? 12.381 2.143 7.762 1.00 0.00 569 ALA A C 17
ATOM 14990 O O . ALA A 1 17 ? 11.536 2.787 8.383 1.00 0.00 569 ALA A O 17
ATOM 14997 N N . GLU A 1 18 ? 13.331 2.715 7.029 1.00 0.00 570 GLU A N 17
ATOM 14998 C CA . GLU A 1 18 ? 13.437 4.166 6.912 1.00 0.00 570 GLU A CA 17
ATOM 14999 C C . GLU A 1 18 ? 12.536 4.689 5.799 1.00 0.00 570 GLU A C 17
ATOM 15000 O O . GLU A 1 18 ? 12.022 5.804 5.874 1.00 0.00 570 GLU A O 17
ATOM 15012 N N . GLY A 1 19 ? 12.345 3.874 4.765 1.00 0.00 571 GLY A N 17
ATOM 15013 C CA . GLY A 1 19 ? 11.505 4.272 3.652 1.00 0.00 571 GLY A CA 17
ATOM 15014 C C . GLY A 1 19 ? 10.173 3.548 3.642 1.00 0.00 571 GLY A C 17
ATOM 15015 O O . GLY A 1 19 ? 9.528 3.436 2.600 1.00 0.00 571 GLY A O 17
ATOM 15019 N N . GLU A 1 20 ? 9.761 3.056 4.805 1.00 0.00 572 GLU A N 17
ATOM 15020 C CA . GLU A 1 20 ? 8.497 2.337 4.926 1.00 0.00 572 GLU A CA 17
ATOM 15021 C C . GLU A 1 20 ? 7.451 3.190 5.637 1.00 0.00 572 GLU A C 17
ATOM 15022 O O . GLU A 1 20 ? 7.784 4.023 6.480 1.00 0.00 572 GLU A O 17
ATOM 15034 N N . ILE A 1 21 ? 6.187 2.975 5.291 1.00 0.00 573 ILE A N 17
ATOM 15035 C CA . ILE A 1 21 ? 5.091 3.724 5.894 1.00 0.00 573 ILE A CA 17
ATOM 15036 C C . ILE A 1 21 ? 4.065 2.787 6.522 1.00 0.00 573 ILE A C 17
ATOM 15037 O O . ILE A 1 21 ? 4.089 1.578 6.288 1.00 0.00 573 ILE A O 17
ATOM 15053 N N . SER A 1 22 ? 3.163 3.353 7.316 1.00 0.00 574 SER A N 17
ATOM 15054 C CA . SER A 1 22 ? 2.128 2.568 7.979 1.00 0.00 574 SER A CA 17
ATOM 15055 C C . SER A 1 22 ? 0.910 2.400 7.074 1.00 0.00 574 SER A C 17
ATOM 15056 O O . SER A 1 22 ? 0.867 2.937 5.966 1.00 0.00 574 SER A O 17
ATOM 15064 N N . LEU A 1 23 ? -0.078 1.653 7.554 1.00 0.00 575 LEU A N 17
ATOM 15065 C CA . LEU A 1 23 ? -1.297 1.415 6.790 1.00 0.00 575 LEU A CA 17
ATOM 15066 C C . LEU A 1 23 ? -2.526 1.468 7.693 1.00 0.00 575 LEU A C 17
ATOM 15067 O O . LEU A 1 23 ? -2.405 1.541 8.916 1.00 0.00 575 LEU A O 17
ATOM 15083 N N . SER A 1 24 ? -3.705 1.432 7.083 1.00 0.00 576 SER A N 17
ATOM 15084 C CA . SER A 1 24 ? -4.955 1.478 7.831 1.00 0.00 576 SER A CA 17
ATOM 15085 C C . SER A 1 24 ? -6.003 0.570 7.196 1.00 0.00 576 SER A C 17
ATOM 15086 O O . SER A 1 24 ? -6.367 0.742 6.033 1.00 0.00 576 SER A O 17
ATOM 15094 N N . LYS A 1 25 ? -6.485 -0.399 7.968 1.00 0.00 577 LYS A N 17
ATOM 15095 C CA . LYS A 1 25 ? -7.492 -1.335 7.484 1.00 0.00 577 LYS A CA 17
ATOM 15096 C C . LYS A 1 25 ? -8.698 -0.591 6.917 1.00 0.00 577 LYS A C 17
ATOM 15097 O O . LYS A 1 25 ? -9.324 0.211 7.606 1.00 0.00 577 LYS A O 17
ATOM 15116 N N . GLY A 1 26 ? -9.018 -0.866 5.655 1.00 0.00 578 GLY A N 17
ATOM 15117 C CA . GLY A 1 26 ? -10.147 -0.215 5.018 1.00 0.00 578 GLY A CA 17
ATOM 15118 C C . GLY A 1 26 ? -9.749 1.046 4.277 1.00 0.00 578 GLY A C 17
ATOM 15119 O O . GLY A 1 26 ? -10.565 1.647 3.581 1.00 0.00 578 GLY A O 17
ATOM 15123 N N . GLU A 1 27 ? -8.492 1.449 4.431 1.00 0.00 579 GLU A N 17
ATOM 15124 C CA . GLU A 1 27 ? -7.988 2.648 3.773 1.00 0.00 579 GLU A CA 17
ATOM 15125 C C . GLU A 1 27 ? -7.615 2.357 2.322 1.00 0.00 579 GLU A C 17
ATOM 15126 O O . GLU A 1 27 ? -6.981 1.346 2.023 1.00 0.00 579 GLU A O 17
ATOM 15138 N N . LYS A 1 28 ? -8.016 3.252 1.424 1.00 0.00 580 LYS A N 17
ATOM 15139 C CA . LYS A 1 28 ? -7.725 3.093 0.004 1.00 0.00 580 LYS A CA 17
ATOM 15140 C C . LYS A 1 28 ? -6.283 3.488 -0.302 1.00 0.00 580 LYS A C 17
ATOM 15141 O O . LYS A 1 28 ? -5.958 4.672 -0.386 1.00 0.00 580 LYS A O 17
ATOM 15160 N N . ILE A 1 29 ? -5.425 2.487 -0.470 1.00 0.00 581 ILE A N 17
ATOM 15161 C CA . ILE A 1 29 ? -4.019 2.729 -0.770 1.00 0.00 581 ILE A CA 17
ATOM 15162 C C . ILE A 1 29 ? -3.786 2.825 -2.275 1.00 0.00 581 ILE A C 17
ATOM 15163 O O . ILE A 1 29 ? -4.299 2.013 -3.047 1.00 0.00 581 ILE A O 17
ATOM 15179 N N . LYS A 1 30 ? -3.010 3.822 -2.685 1.00 0.00 582 LYS A N 17
ATOM 15180 C CA . LYS A 1 30 ? -2.706 4.024 -4.097 1.00 0.00 582 LYS A CA 17
ATOM 15181 C C . LYS A 1 30 ? -1.220 3.808 -4.370 1.00 0.00 582 LYS A C 17
ATOM 15182 O O . LYS A 1 30 ? -0.384 4.628 -3.992 1.00 0.00 582 LYS A O 17
ATOM 15201 N N . VAL A 1 31 ? -0.900 2.700 -5.031 1.00 0.00 583 VAL A N 17
ATOM 15202 C CA . VAL A 1 31 ? 0.485 2.377 -5.357 1.00 0.00 583 VAL A CA 17
ATOM 15203 C C . VAL A 1 31 ? 1.045 3.346 -6.392 1.00 0.00 583 VAL A C 17
ATOM 15204 O O . VAL A 1 31 ? 0.516 3.463 -7.498 1.00 0.00 583 VAL A O 17
ATOM 15217 N N . LEU A 1 32 ? 2.119 4.037 -6.027 1.00 0.00 584 LEU A N 17
ATOM 15218 C CA . LEU A 1 32 ? 2.753 4.996 -6.925 1.00 0.00 584 LEU A CA 17
ATOM 15219 C C . LEU A 1 32 ? 4.017 4.408 -7.544 1.00 0.00 584 LEU A C 17
ATOM 15220 O O . LEU A 1 32 ? 4.447 4.829 -8.618 1.00 0.00 584 LEU A O 17
ATOM 15236 N N . SER A 1 33 ? 4.607 3.432 -6.861 1.00 0.00 585 SER A N 17
ATOM 15237 C CA . SER A 1 33 ? 5.822 2.788 -7.343 1.00 0.00 585 SER A CA 17
ATOM 15238 C C . SER A 1 33 ? 5.864 1.322 -6.922 1.00 0.00 585 SER A C 17
ATOM 15239 O O . SER A 1 33 ? 4.983 0.846 -6.203 1.00 0.00 585 SER A O 17
ATOM 15247 N N . ILE A 1 34 ? 6.892 0.612 -7.374 1.00 0.00 586 ILE A N 17
ATOM 15248 C CA . ILE A 1 34 ? 7.049 -0.799 -7.043 1.00 0.00 586 ILE A CA 17
ATOM 15249 C C . ILE A 1 34 ? 8.522 -1.172 -6.915 1.00 0.00 586 ILE A C 17
ATOM 15250 O O . ILE A 1 34 ? 9.401 -0.322 -7.038 1.00 0.00 586 ILE A O 17
ATOM 15266 N N . GLY A 1 35 ? 8.783 -2.453 -6.666 1.00 0.00 587 GLY A N 17
ATOM 15267 C CA . GLY A 1 35 ? 10.151 -2.916 -6.526 1.00 0.00 587 GLY A CA 17
ATOM 15268 C C . GLY A 1 35 ? 10.291 -4.400 -6.807 1.00 0.00 587 GLY A C 17
ATOM 15269 O O . GLY A 1 35 ? 10.373 -4.812 -7.964 1.00 0.00 587 GLY A O 17
ATOM 15273 N N . GLU A 1 36 ? 10.322 -5.202 -5.748 1.00 0.00 588 GLU A N 17
ATOM 15274 C CA . GLU A 1 36 ? 10.455 -6.647 -5.889 1.00 0.00 588 GLU A CA 17
ATOM 15275 C C . GLU A 1 36 ? 9.562 -7.377 -4.889 1.00 0.00 588 GLU A C 17
ATOM 15276 O O . GLU A 1 36 ? 9.106 -6.792 -3.906 1.00 0.00 588 GLU A O 17
ATOM 15288 N N . GLY A 1 37 ? 9.318 -8.657 -5.147 1.00 0.00 589 GLY A N 17
ATOM 15289 C CA . GLY A 1 37 ? 8.480 -9.445 -4.262 1.00 0.00 589 GLY A CA 17
ATOM 15290 C C . GLY A 1 37 ? 7.144 -8.784 -3.987 1.00 0.00 589 GLY A C 17
ATOM 15291 O O . GLY A 1 37 ? 6.579 -8.123 -4.858 1.00 0.00 589 GLY A O 17
ATOM 15295 N N . GLY A 1 38 ? 6.635 -8.963 -2.772 1.00 0.00 590 GLY A N 17
ATOM 15296 C CA . GLY A 1 38 ? 5.360 -8.374 -2.407 1.00 0.00 590 GLY A CA 17
ATOM 15297 C C . GLY A 1 38 ? 5.515 -7.009 -1.767 1.00 0.00 590 GLY A C 17
ATOM 15298 O O . GLY A 1 38 ? 4.802 -6.675 -0.819 1.00 0.00 590 GLY A O 17
ATOM 15302 N N . PHE A 1 39 ? 6.448 -6.217 -2.282 1.00 0.00 591 PHE A N 17
ATOM 15303 C CA . PHE A 1 39 ? 6.697 -4.882 -1.752 1.00 0.00 591 PHE A CA 17
ATOM 15304 C C . PHE A 1 39 ? 6.593 -3.831 -2.855 1.00 0.00 591 PHE A C 17
ATOM 15305 O O . PHE A 1 39 ? 7.043 -4.051 -3.980 1.00 0.00 591 PHE A O 17
ATOM 15322 N N . TRP A 1 40 ? 5.999 -2.692 -2.525 1.00 0.00 592 TRP A N 17
ATOM 15323 C CA . TRP A 1 40 ? 5.836 -1.608 -3.486 1.00 0.00 592 TRP A CA 17
ATOM 15324 C C . TRP A 1 40 ? 5.557 -0.287 -2.776 1.00 0.00 592 TRP A C 17
ATOM 15325 O O . TRP A 1 40 ? 5.307 -0.261 -1.571 1.00 0.00 592 TRP A O 17
ATOM 15346 N N . GLU A 1 41 ? 5.604 0.807 -3.529 1.00 0.00 593 GLU A N 17
ATOM 15347 C CA . GLU A 1 41 ? 5.357 2.131 -2.971 1.00 0.00 593 GLU A CA 17
ATOM 15348 C C . GLU A 1 41 ? 3.915 2.563 -3.211 1.00 0.00 593 GLU A C 17
ATOM 15349 O O . GLU A 1 41 ? 3.354 2.326 -4.280 1.00 0.00 593 GLU A O 17
ATOM 15361 N N . GLY A 1 42 ? 3.318 3.199 -2.206 1.00 0.00 594 GLY A N 17
ATOM 15362 C CA . GLY A 1 42 ? 1.946 3.654 -2.326 1.00 0.00 594 GLY A CA 17
ATOM 15363 C C . GLY A 1 42 ? 1.635 4.813 -1.399 1.00 0.00 594 GLY A C 17
ATOM 15364 O O . GLY A 1 42 ? 2.517 5.308 -0.698 1.00 0.00 594 GLY A O 17
ATOM 15368 N N . GLN A 1 43 ? 0.379 5.246 -1.397 1.00 0.00 595 GLN A N 17
ATOM 15369 C CA . GLN A 1 43 ? -0.044 6.355 -0.550 1.00 0.00 595 GLN A CA 17
ATOM 15370 C C . GLN A 1 43 ? -1.278 5.979 0.264 1.00 0.00 595 GLN A C 17
ATOM 15371 O O . GLN A 1 43 ? -2.229 5.401 -0.263 1.00 0.00 595 GLN A O 17
ATOM 15385 N N . VAL A 1 44 ? -1.256 6.312 1.550 1.00 0.00 596 VAL A N 17
ATOM 15386 C CA . VAL A 1 44 ? -2.373 6.010 2.436 1.00 0.00 596 VAL A CA 17
ATOM 15387 C C . VAL A 1 44 ? -2.740 7.217 3.291 1.00 0.00 596 VAL A C 17
ATOM 15388 O O . VAL A 1 44 ? -1.949 7.668 4.120 1.00 0.00 596 VAL A O 17
ATOM 15401 N N . LYS A 1 45 ? -3.944 7.740 3.084 1.00 0.00 597 LYS A N 17
ATOM 15402 C CA . LYS A 1 45 ? -4.418 8.896 3.835 1.00 0.00 597 LYS A CA 17
ATOM 15403 C C . LYS A 1 45 ? -3.287 9.893 4.071 1.00 0.00 597 LYS A C 17
ATOM 15404 O O . LYS A 1 45 ? -3.210 10.524 5.124 1.00 0.00 597 LYS A O 17
ATOM 15423 N N . GLY A 1 46 ? -2.411 10.031 3.079 1.00 0.00 598 GLY A N 17
ATOM 15424 C CA . GLY A 1 46 ? -1.298 10.954 3.196 1.00 0.00 598 GLY A CA 17
ATOM 15425 C C . GLY A 1 46 ? 0.039 10.242 3.281 1.00 0.00 598 GLY A C 17
ATOM 15426 O O . GLY A 1 46 ? 0.976 10.582 2.559 1.00 0.00 598 GLY A O 17
ATOM 15430 N N . ARG A 1 47 ? 0.127 9.254 4.164 1.00 0.00 599 ARG A N 17
ATOM 15431 C CA . ARG A 1 47 ? 1.359 8.495 4.341 1.00 0.00 599 ARG A CA 17
ATOM 15432 C C . ARG A 1 47 ? 1.794 7.851 3.028 1.00 0.00 599 ARG A C 17
ATOM 15433 O O . ARG A 1 47 ? 1.187 6.884 2.568 1.00 0.00 599 ARG A O 17
ATOM 15454 N N . VAL A 1 48 ? 2.850 8.393 2.429 1.00 0.00 600 VAL A N 17
ATOM 15455 C CA . VAL A 1 48 ? 3.367 7.870 1.170 1.00 0.00 600 VAL A CA 17
ATOM 15456 C C . VAL A 1 48 ? 4.758 7.276 1.352 1.00 0.00 600 VAL A C 17
ATOM 15457 O O . VAL A 1 48 ? 5.692 7.967 1.757 1.00 0.00 600 VAL A O 17
ATOM 15470 N N . GLY A 1 49 ? 4.891 5.988 1.047 1.00 0.00 601 GLY A N 17
ATOM 15471 C CA . GLY A 1 49 ? 6.172 5.322 1.182 1.00 0.00 601 GLY A CA 17
ATOM 15472 C C . GLY A 1 49 ? 6.131 3.883 0.706 1.00 0.00 601 GLY A C 17
ATOM 15473 O O . GLY A 1 49 ? 5.310 3.527 -0.139 1.00 0.00 601 GLY A O 17
ATOM 15477 N N . TRP A 1 50 ? 7.020 3.058 1.246 1.00 0.00 602 TRP A N 17
ATOM 15478 C CA . TRP A 1 50 ? 7.082 1.650 0.869 1.00 0.00 602 TRP A CA 17
ATOM 15479 C C . TRP A 1 50 ? 6.356 0.781 1.888 1.00 0.00 602 TRP A C 17
ATOM 15480 O O . TRP A 1 50 ? 6.274 1.126 3.067 1.00 0.00 602 TRP A O 17
ATOM 15501 N N . PHE A 1 51 ? 5.830 -0.350 1.429 1.00 0.00 603 PHE A N 17
ATOM 15502 C CA . PHE A 1 51 ? 5.110 -1.269 2.301 1.00 0.00 603 PHE A CA 17
ATOM 15503 C C . PHE A 1 51 ? 4.715 -2.537 1.550 1.00 0.00 603 PHE A C 17
ATOM 15504 O O . PHE A 1 51 ? 4.603 -2.553 0.323 1.00 0.00 603 PHE A O 17
ATOM 15521 N N . PRO A 1 52 ? 4.498 -3.626 2.301 1.00 0.00 604 PRO A N 17
ATOM 15522 C CA . PRO A 1 52 ? 4.112 -4.919 1.728 1.00 0.00 604 PRO A CA 17
ATOM 15523 C C . PRO A 1 52 ? 2.695 -4.905 1.166 1.00 0.00 604 PRO A C 17
ATOM 15524 O O . PRO A 1 52 ? 1.756 -4.474 1.835 1.00 0.00 604 PRO A O 17
ATOM 15535 N N . SER A 1 53 ? 2.547 -5.378 -0.067 1.00 0.00 605 SER A N 17
ATOM 15536 C CA . SER A 1 53 ? 1.242 -5.416 -0.721 1.00 0.00 605 SER A CA 17
ATOM 15537 C C . SER A 1 53 ? 0.353 -6.485 -0.092 1.00 0.00 605 SER A C 17
ATOM 15538 O O . SER A 1 53 ? -0.839 -6.571 -0.395 1.00 0.00 605 SER A O 17
ATOM 15546 N N . ASP A 1 54 ? 0.939 -7.296 0.782 1.00 0.00 606 ASP A N 17
ATOM 15547 C CA . ASP A 1 54 ? 0.199 -8.358 1.453 1.00 0.00 606 ASP A CA 17
ATOM 15548 C C . ASP A 1 54 ? -1.001 -7.793 2.206 1.00 0.00 606 ASP A C 17
ATOM 15549 O O . ASP A 1 54 ? -2.031 -8.454 2.340 1.00 0.00 606 ASP A O 17
ATOM 15558 N N . CYS A 1 55 ? -0.860 -6.567 2.698 1.00 0.00 607 CYS A N 17
ATOM 15559 C CA . CYS A 1 55 ? -1.932 -5.914 3.441 1.00 0.00 607 CYS A CA 17
ATOM 15560 C C . CYS A 1 55 ? -2.880 -5.182 2.496 1.00 0.00 607 CYS A C 17
ATOM 15561 O O . CYS A 1 55 ? -3.790 -4.476 2.934 1.00 0.00 607 CYS A O 17
ATOM 15569 N N . LEU A 1 56 ? -2.660 -5.351 1.197 1.00 0.00 608 LEU A N 17
ATOM 15570 C CA . LEU A 1 56 ? -3.493 -4.706 0.189 1.00 0.00 608 LEU A CA 17
ATOM 15571 C C . LEU A 1 56 ? -4.288 -5.739 -0.603 1.00 0.00 608 LEU A C 17
ATOM 15572 O O . LEU A 1 56 ? -3.931 -6.916 -0.640 1.00 0.00 608 LEU A O 17
ATOM 15588 N N . GLU A 1 57 ? -5.367 -5.290 -1.238 1.00 0.00 609 GLU A N 17
ATOM 15589 C CA . GLU A 1 57 ? -6.210 -6.177 -2.031 1.00 0.00 609 GLU A CA 17
ATOM 15590 C C . GLU A 1 57 ? -6.984 -5.391 -3.085 1.00 0.00 609 GLU A C 17
ATOM 15591 O O . GLU A 1 57 ? -7.402 -4.257 -2.848 1.00 0.00 609 GLU A O 17
ATOM 15603 N N . GLU A 1 58 ? -7.172 -6.001 -4.251 1.00 0.00 610 GLU A N 17
ATOM 15604 C CA . GLU A 1 58 ? -7.894 -5.358 -5.342 1.00 0.00 610 GLU A CA 17
ATOM 15605 C C . GLU A 1 58 ? -9.244 -4.830 -4.865 1.00 0.00 610 GLU A C 17
ATOM 15606 O O . GLU A 1 58 ? -9.793 -5.308 -3.873 1.00 0.00 610 GLU A O 17
ATOM 15618 N N . VAL A 1 59 ? -9.773 -3.842 -5.579 1.00 0.00 611 VAL A N 17
ATOM 15619 C CA . VAL A 1 59 ? -11.057 -3.248 -5.230 1.00 0.00 611 VAL A CA 17
ATOM 15620 C C . VAL A 1 59 ? -11.862 -2.905 -6.478 1.00 0.00 611 VAL A C 17
ATOM 15621 O O . VAL A 1 59 ? -11.304 -2.503 -7.498 1.00 0.00 611 VAL A O 17
ATOM 15634 N N . ALA A 1 60 ? -13.178 -3.069 -6.390 1.00 0.00 612 ALA A N 17
ATOM 15635 C CA . ALA A 1 60 ? -14.061 -2.775 -7.512 1.00 0.00 612 ALA A CA 17
ATOM 15636 C C . ALA A 1 60 ? -15.521 -3.005 -7.137 1.00 0.00 612 ALA A C 17
ATOM 15637 O O . ALA A 1 60 ? -15.840 -3.924 -6.383 1.00 0.00 612 ALA A O 17
ATOM 15644 N N . ASN A 1 61 ? -16.404 -2.166 -7.668 1.00 0.00 613 ASN A N 17
ATOM 15645 C CA . ASN A 1 61 ? -17.832 -2.279 -7.388 1.00 0.00 613 ASN A CA 17
ATOM 15646 C C . ASN A 1 61 ? -18.449 -3.437 -8.167 1.00 0.00 613 ASN A C 17
ATOM 15647 O O . ASN A 1 61 ? -18.637 -3.352 -9.380 1.00 0.00 613 ASN A O 17
ATOM 15658 N N . MET A 1 1 ? 6.996 -0.769 -13.441 1.00 0.00 553 MET A N 18
ATOM 15659 C CA . MET A 1 1 ? 5.868 -0.342 -14.260 1.00 0.00 553 MET A CA 18
ATOM 15660 C C . MET A 1 1 ? 4.597 -0.237 -13.423 1.00 0.00 553 MET A C 18
ATOM 15661 O O . MET A 1 1 ? 3.869 -1.216 -13.256 1.00 0.00 553 MET A O 18
ATOM 15675 N N . VAL A 1 2 ? 4.335 0.956 -12.898 1.00 0.00 554 VAL A N 18
ATOM 15676 C CA . VAL A 1 2 ? 3.151 1.188 -12.080 1.00 0.00 554 VAL A CA 18
ATOM 15677 C C . VAL A 1 2 ? 1.876 0.967 -12.882 1.00 0.00 554 VAL A C 18
ATOM 15678 O O . VAL A 1 2 ? 1.729 1.445 -14.008 1.00 0.00 554 VAL A O 18
ATOM 15691 N N . PRO A 1 3 ? 0.927 0.222 -12.293 1.00 0.00 555 PRO A N 18
ATOM 15692 C CA . PRO A 1 3 ? -0.355 -0.079 -12.937 1.00 0.00 555 PRO A CA 18
ATOM 15693 C C . PRO A 1 3 ? -1.251 1.148 -13.048 1.00 0.00 555 PRO A C 18
ATOM 15694 O O . PRO A 1 3 ? -1.798 1.435 -14.112 1.00 0.00 555 PRO A O 18
ATOM 15705 N N . GLY A 1 4 ? -1.395 1.873 -11.943 1.00 0.00 556 GLY A N 18
ATOM 15706 C CA . GLY A 1 4 ? -2.227 3.063 -11.939 1.00 0.00 556 GLY A CA 18
ATOM 15707 C C . GLY A 1 4 ? -3.612 2.802 -11.380 1.00 0.00 556 GLY A C 18
ATOM 15708 O O . GLY A 1 4 ? -4.524 3.606 -11.563 1.00 0.00 556 GLY A O 18
ATOM 15712 N N . ARG A 1 5 ? -3.767 1.674 -10.695 1.00 0.00 557 ARG A N 18
ATOM 15713 C CA . ARG A 1 5 ? -5.051 1.307 -10.109 1.00 0.00 557 ARG A CA 18
ATOM 15714 C C . ARG A 1 5 ? -5.013 1.438 -8.590 1.00 0.00 557 ARG A C 18
ATOM 15715 O O . ARG A 1 5 ? -3.962 1.273 -7.968 1.00 0.00 557 ARG A O 18
ATOM 15736 N N . SER A 1 6 ? -6.164 1.737 -7.996 1.00 0.00 558 SER A N 18
ATOM 15737 C CA . SER A 1 6 ? -6.261 1.894 -6.550 1.00 0.00 558 SER A CA 18
ATOM 15738 C C . SER A 1 6 ? -6.544 0.555 -5.876 1.00 0.00 558 SER A C 18
ATOM 15739 O O . SER A 1 6 ? -7.274 -0.280 -6.409 1.00 0.00 558 SER A O 18
ATOM 15747 N N . PHE A 1 7 ? -5.958 0.357 -4.699 1.00 0.00 559 PHE A N 18
ATOM 15748 C CA . PHE A 1 7 ? -6.146 -0.879 -3.949 1.00 0.00 559 PHE A CA 18
ATOM 15749 C C . PHE A 1 7 ? -6.539 -0.587 -2.505 1.00 0.00 559 PHE A C 18
ATOM 15750 O O . PHE A 1 7 ? -6.066 0.379 -1.905 1.00 0.00 559 PHE A O 18
ATOM 15767 N N . MET A 1 8 ? -7.409 -1.426 -1.953 1.00 0.00 560 MET A N 18
ATOM 15768 C CA . MET A 1 8 ? -7.865 -1.259 -0.578 1.00 0.00 560 MET A CA 18
ATOM 15769 C C . MET A 1 8 ? -7.079 -2.159 0.369 1.00 0.00 560 MET A C 18
ATOM 15770 O O . MET A 1 8 ? -6.892 -3.345 0.101 1.00 0.00 560 MET A O 18
ATOM 15784 N N . ALA A 1 9 ? -6.623 -1.587 1.480 1.00 0.00 561 ALA A N 18
ATOM 15785 C CA . ALA A 1 9 ? -5.859 -2.339 2.468 1.00 0.00 561 ALA A CA 18
ATOM 15786 C C . ALA A 1 9 ? -6.778 -3.178 3.349 1.00 0.00 561 ALA A C 18
ATOM 15787 O O . ALA A 1 9 ? -7.699 -2.656 3.976 1.00 0.00 561 ALA A O 18
ATOM 15794 N N . VAL A 1 10 ? -6.520 -4.481 3.394 1.00 0.00 562 VAL A N 18
ATOM 15795 C CA . VAL A 1 10 ? -7.324 -5.391 4.200 1.00 0.00 562 VAL A CA 18
ATOM 15796 C C . VAL A 1 10 ? -6.795 -5.474 5.628 1.00 0.00 562 VAL A C 18
ATOM 15797 O O . VAL A 1 10 ? -7.425 -6.071 6.502 1.00 0.00 562 VAL A O 18
ATOM 15810 N N . LYS A 1 11 ? -5.634 -4.871 5.860 1.00 0.00 563 LYS A N 18
ATOM 15811 C CA . LYS A 1 11 ? -5.020 -4.874 7.181 1.00 0.00 563 LYS A CA 18
ATOM 15812 C C . LYS A 1 11 ? -4.020 -3.729 7.319 1.00 0.00 563 LYS A C 18
ATOM 15813 O O . LYS A 1 11 ? -3.433 -3.282 6.334 1.00 0.00 563 LYS A O 18
ATOM 15832 N N . SER A 1 12 ? -3.834 -3.259 8.548 1.00 0.00 564 SER A N 18
ATOM 15833 C CA . SER A 1 12 ? -2.909 -2.164 8.815 1.00 0.00 564 SER A CA 18
ATOM 15834 C C . SER A 1 12 ? -1.470 -2.670 8.868 1.00 0.00 564 SER A C 18
ATOM 15835 O O . SER A 1 12 ? -1.224 -3.875 8.908 1.00 0.00 564 SER A O 18
ATOM 15843 N N . TYR A 1 13 ? -0.522 -1.738 8.866 1.00 0.00 565 TYR A N 18
ATOM 15844 C CA . TYR A 1 13 ? 0.893 -2.087 8.911 1.00 0.00 565 TYR A CA 18
ATOM 15845 C C . TYR A 1 13 ? 1.691 -1.031 9.669 1.00 0.00 565 TYR A C 18
ATOM 15846 O O . TYR A 1 13 ? 1.369 0.157 9.621 1.00 0.00 565 TYR A O 18
ATOM 15864 N N . GLN A 1 14 ? 2.734 -1.472 10.365 1.00 0.00 566 GLN A N 18
ATOM 15865 C CA . GLN A 1 14 ? 3.579 -0.564 11.132 1.00 0.00 566 GLN A CA 18
ATOM 15866 C C . GLN A 1 14 ? 4.958 -0.437 10.495 1.00 0.00 566 GLN A C 18
ATOM 15867 O O . GLN A 1 14 ? 5.759 -1.371 10.532 1.00 0.00 566 GLN A O 18
ATOM 15881 N N . ALA A 1 15 ? 5.229 0.727 9.910 1.00 0.00 567 ALA A N 18
ATOM 15882 C CA . ALA A 1 15 ? 6.513 0.976 9.267 1.00 0.00 567 ALA A CA 18
ATOM 15883 C C . ALA A 1 15 ? 7.670 0.636 10.200 1.00 0.00 567 ALA A C 18
ATOM 15884 O O . ALA A 1 15 ? 7.647 0.976 11.383 1.00 0.00 567 ALA A O 18
ATOM 15891 N N . GLN A 1 16 ? 8.682 -0.036 9.659 1.00 0.00 568 GLN A N 18
ATOM 15892 C CA . GLN A 1 16 ? 9.847 -0.423 10.447 1.00 0.00 568 GLN A CA 18
ATOM 15893 C C . GLN A 1 16 ? 11.119 0.188 9.869 1.00 0.00 568 GLN A C 18
ATOM 15894 O O . GLN A 1 16 ? 12.053 0.508 10.603 1.00 0.00 568 GLN A O 18
ATOM 15908 N N . ALA A 1 17 ? 11.149 0.347 8.550 1.00 0.00 569 ALA A N 18
ATOM 15909 C CA . ALA A 1 17 ? 12.306 0.922 7.875 1.00 0.00 569 ALA A CA 18
ATOM 15910 C C . ALA A 1 17 ? 12.211 2.442 7.822 1.00 0.00 569 ALA A C 18
ATOM 15911 O O . ALA A 1 17 ? 11.385 3.046 8.506 1.00 0.00 569 ALA A O 18
ATOM 15918 N N . GLU A 1 18 ? 13.062 3.056 7.005 1.00 0.00 570 GLU A N 18
ATOM 15919 C CA . GLU A 1 18 ? 13.073 4.506 6.865 1.00 0.00 570 GLU A CA 18
ATOM 15920 C C . GLU A 1 18 ? 12.109 4.955 5.769 1.00 0.00 570 GLU A C 18
ATOM 15921 O O . GLU A 1 18 ? 11.396 5.946 5.923 1.00 0.00 570 GLU A O 18
ATOM 15933 N N . GLY A 1 19 ? 12.095 4.218 4.663 1.00 0.00 571 GLY A N 18
ATOM 15934 C CA . GLY A 1 19 ? 11.216 4.555 3.559 1.00 0.00 571 GLY A CA 18
ATOM 15935 C C . GLY A 1 19 ? 9.871 3.866 3.657 1.00 0.00 571 GLY A C 18
ATOM 15936 O O . GLY A 1 19 ? 8.977 4.115 2.848 1.00 0.00 571 GLY A O 18
ATOM 15940 N N . GLU A 1 20 ? 9.725 2.995 4.650 1.00 0.00 572 GLU A N 18
ATOM 15941 C CA . GLU A 1 20 ? 8.478 2.266 4.850 1.00 0.00 572 GLU A CA 18
ATOM 15942 C C . GLU A 1 20 ? 7.445 3.137 5.559 1.00 0.00 572 GLU A C 18
ATOM 15943 O O . GLU A 1 20 ? 7.795 4.017 6.346 1.00 0.00 572 GLU A O 18
ATOM 15955 N N . ILE A 1 21 ? 6.172 2.887 5.273 1.00 0.00 573 ILE A N 18
ATOM 15956 C CA . ILE A 1 21 ? 5.088 3.648 5.883 1.00 0.00 573 ILE A CA 18
ATOM 15957 C C . ILE A 1 21 ? 4.058 2.722 6.520 1.00 0.00 573 ILE A C 18
ATOM 15958 O O . ILE A 1 21 ? 4.059 1.515 6.280 1.00 0.00 573 ILE A O 18
ATOM 15974 N N . SER A 1 22 ? 3.178 3.296 7.333 1.00 0.00 574 SER A N 18
ATOM 15975 C CA . SER A 1 22 ? 2.141 2.522 8.007 1.00 0.00 574 SER A CA 18
ATOM 15976 C C . SER A 1 22 ? 0.920 2.352 7.111 1.00 0.00 574 SER A C 18
ATOM 15977 O O . SER A 1 22 ? 0.858 2.908 6.013 1.00 0.00 574 SER A O 18
ATOM 15985 N N . LEU A 1 23 ? -0.051 1.580 7.585 1.00 0.00 575 LEU A N 18
ATOM 15986 C CA . LEU A 1 23 ? -1.274 1.334 6.826 1.00 0.00 575 LEU A CA 18
ATOM 15987 C C . LEU A 1 23 ? -2.498 1.388 7.735 1.00 0.00 575 LEU A C 18
ATOM 15988 O O . LEU A 1 23 ? -2.374 1.458 8.957 1.00 0.00 575 LEU A O 18
ATOM 16004 N N . SER A 1 24 ? -3.680 1.350 7.128 1.00 0.00 576 SER A N 18
ATOM 16005 C CA . SER A 1 24 ? -4.927 1.396 7.882 1.00 0.00 576 SER A CA 18
ATOM 16006 C C . SER A 1 24 ? -5.981 0.497 7.243 1.00 0.00 576 SER A C 18
ATOM 16007 O O . SER A 1 24 ? -6.344 0.677 6.079 1.00 0.00 576 SER A O 18
ATOM 16015 N N . LYS A 1 25 ? -6.471 -0.470 8.010 1.00 0.00 577 LYS A N 18
ATOM 16016 C CA . LYS A 1 25 ? -7.485 -1.397 7.522 1.00 0.00 577 LYS A CA 18
ATOM 16017 C C . LYS A 1 25 ? -8.683 -0.642 6.953 1.00 0.00 577 LYS A C 18
ATOM 16018 O O . LYS A 1 25 ? -9.299 0.171 7.638 1.00 0.00 577 LYS A O 18
ATOM 16037 N N . GLY A 1 26 ? -9.006 -0.920 5.693 1.00 0.00 578 GLY A N 18
ATOM 16038 C CA . GLY A 1 26 ? -10.130 -0.261 5.053 1.00 0.00 578 GLY A CA 18
ATOM 16039 C C . GLY A 1 26 ? -9.721 1.003 4.322 1.00 0.00 578 GLY A C 18
ATOM 16040 O O . GLY A 1 26 ? -10.522 1.598 3.603 1.00 0.00 578 GLY A O 18
ATOM 16044 N N . GLU A 1 27 ? -8.470 1.413 4.508 1.00 0.00 579 GLU A N 18
ATOM 16045 C CA . GLU A 1 27 ? -7.959 2.616 3.862 1.00 0.00 579 GLU A CA 18
ATOM 16046 C C . GLU A 1 27 ? -7.588 2.337 2.409 1.00 0.00 579 GLU A C 18
ATOM 16047 O O . GLU A 1 27 ? -6.966 1.321 2.099 1.00 0.00 579 GLU A O 18
ATOM 16059 N N . LYS A 1 28 ? -7.972 3.247 1.521 1.00 0.00 580 LYS A N 18
ATOM 16060 C CA . LYS A 1 28 ? -7.681 3.101 0.099 1.00 0.00 580 LYS A CA 18
ATOM 16061 C C . LYS A 1 28 ? -6.252 3.535 -0.210 1.00 0.00 580 LYS A C 18
ATOM 16062 O O . LYS A 1 28 ? -5.952 4.728 -0.258 1.00 0.00 580 LYS A O 18
ATOM 16081 N N . ILE A 1 29 ? -5.374 2.559 -0.420 1.00 0.00 581 ILE A N 18
ATOM 16082 C CA . ILE A 1 29 ? -3.978 2.841 -0.727 1.00 0.00 581 ILE A CA 18
ATOM 16083 C C . ILE A 1 29 ? -3.754 2.938 -2.233 1.00 0.00 581 ILE A C 18
ATOM 16084 O O . ILE A 1 29 ? -4.289 2.141 -3.003 1.00 0.00 581 ILE A O 18
ATOM 16100 N N . LYS A 1 30 ? -2.959 3.919 -2.645 1.00 0.00 582 LYS A N 18
ATOM 16101 C CA . LYS A 1 30 ? -2.662 4.120 -4.059 1.00 0.00 582 LYS A CA 18
ATOM 16102 C C . LYS A 1 30 ? -1.183 3.878 -4.343 1.00 0.00 582 LYS A C 18
ATOM 16103 O O . LYS A 1 30 ? -0.328 4.674 -3.956 1.00 0.00 582 LYS A O 18
ATOM 16122 N N . VAL A 1 31 ? -0.888 2.775 -5.023 1.00 0.00 583 VAL A N 18
ATOM 16123 C CA . VAL A 1 31 ? 0.487 2.429 -5.361 1.00 0.00 583 VAL A CA 18
ATOM 16124 C C . VAL A 1 31 ? 1.055 3.389 -6.400 1.00 0.00 583 VAL A C 18
ATOM 16125 O O . VAL A 1 31 ? 0.496 3.547 -7.486 1.00 0.00 583 VAL A O 18
ATOM 16138 N N . LEU A 1 32 ? 2.170 4.026 -6.059 1.00 0.00 584 LEU A N 18
ATOM 16139 C CA . LEU A 1 32 ? 2.816 4.972 -6.963 1.00 0.00 584 LEU A CA 18
ATOM 16140 C C . LEU A 1 32 ? 4.093 4.380 -7.548 1.00 0.00 584 LEU A C 18
ATOM 16141 O O . LEU A 1 32 ? 4.528 4.766 -8.633 1.00 0.00 584 LEU A O 18
ATOM 16157 N N . SER A 1 33 ? 4.690 3.440 -6.822 1.00 0.00 585 SER A N 18
ATOM 16158 C CA . SER A 1 33 ? 5.920 2.795 -7.268 1.00 0.00 585 SER A CA 18
ATOM 16159 C C . SER A 1 33 ? 5.893 1.301 -6.959 1.00 0.00 585 SER A C 18
ATOM 16160 O O . SER A 1 33 ? 4.953 0.802 -6.339 1.00 0.00 585 SER A O 18
ATOM 16168 N N . ILE A 1 34 ? 6.930 0.595 -7.394 1.00 0.00 586 ILE A N 18
ATOM 16169 C CA . ILE A 1 34 ? 7.027 -0.842 -7.163 1.00 0.00 586 ILE A CA 18
ATOM 16170 C C . ILE A 1 34 ? 8.479 -1.275 -6.995 1.00 0.00 586 ILE A C 18
ATOM 16171 O O . ILE A 1 34 ? 9.402 -0.539 -7.344 1.00 0.00 586 ILE A O 18
ATOM 16187 N N . GLY A 1 35 ? 8.674 -2.475 -6.459 1.00 0.00 587 GLY A N 18
ATOM 16188 C CA . GLY A 1 35 ? 10.017 -2.987 -6.255 1.00 0.00 587 GLY A CA 18
ATOM 16189 C C . GLY A 1 35 ? 10.146 -4.446 -6.643 1.00 0.00 587 GLY A C 18
ATOM 16190 O O . GLY A 1 35 ? 10.372 -4.768 -7.810 1.00 0.00 587 GLY A O 18
ATOM 16194 N N . GLU A 1 36 ? 10.004 -5.333 -5.663 1.00 0.00 588 GLU A N 18
ATOM 16195 C CA . GLU A 1 36 ? 10.109 -6.766 -5.909 1.00 0.00 588 GLU A CA 18
ATOM 16196 C C . GLU A 1 36 ? 9.890 -7.557 -4.621 1.00 0.00 588 GLU A C 18
ATOM 16197 O O . GLU A 1 36 ? 10.390 -7.188 -3.560 1.00 0.00 588 GLU A O 18
ATOM 16209 N N . GLY A 1 37 ? 9.136 -8.648 -4.725 1.00 0.00 589 GLY A N 18
ATOM 16210 C CA . GLY A 1 37 ? 8.863 -9.474 -3.563 1.00 0.00 589 GLY A CA 18
ATOM 16211 C C . GLY A 1 37 ? 7.628 -9.022 -2.809 1.00 0.00 589 GLY A C 18
ATOM 16212 O O . GLY A 1 37 ? 7.695 -8.722 -1.617 1.00 0.00 589 GLY A O 18
ATOM 16216 N N . GLY A 1 38 ? 6.497 -8.970 -3.505 1.00 0.00 590 GLY A N 18
ATOM 16217 C CA . GLY A 1 38 ? 5.258 -8.549 -2.878 1.00 0.00 590 GLY A CA 18
ATOM 16218 C C . GLY A 1 38 ? 5.391 -7.215 -2.170 1.00 0.00 590 GLY A C 18
ATOM 16219 O O . GLY A 1 38 ? 4.663 -6.933 -1.219 1.00 0.00 590 GLY A O 18
ATOM 16223 N N . PHE A 1 39 ? 6.323 -6.389 -2.636 1.00 0.00 591 PHE A N 18
ATOM 16224 C CA . PHE A 1 39 ? 6.551 -5.079 -2.041 1.00 0.00 591 PHE A CA 18
ATOM 16225 C C . PHE A 1 39 ? 6.453 -3.978 -3.093 1.00 0.00 591 PHE A C 18
ATOM 16226 O O . PHE A 1 39 ? 6.860 -4.163 -4.240 1.00 0.00 591 PHE A O 18
ATOM 16243 N N . TRP A 1 40 ? 5.906 -2.835 -2.695 1.00 0.00 592 TRP A N 18
ATOM 16244 C CA . TRP A 1 40 ? 5.753 -1.705 -3.604 1.00 0.00 592 TRP A CA 18
ATOM 16245 C C . TRP A 1 40 ? 5.512 -0.413 -2.830 1.00 0.00 592 TRP A C 18
ATOM 16246 O O . TRP A 1 40 ? 5.290 -0.437 -1.620 1.00 0.00 592 TRP A O 18
ATOM 16267 N N . GLU A 1 41 ? 5.556 0.712 -3.537 1.00 0.00 593 GLU A N 18
ATOM 16268 C CA . GLU A 1 41 ? 5.342 2.013 -2.914 1.00 0.00 593 GLU A CA 18
ATOM 16269 C C . GLU A 1 41 ? 3.933 2.525 -3.193 1.00 0.00 593 GLU A C 18
ATOM 16270 O O . GLU A 1 41 ? 3.395 2.332 -4.284 1.00 0.00 593 GLU A O 18
ATOM 16282 N N . GLY A 1 42 ? 3.340 3.182 -2.202 1.00 0.00 594 GLY A N 18
ATOM 16283 C CA . GLY A 1 42 ? 1.998 3.711 -2.360 1.00 0.00 594 GLY A CA 18
ATOM 16284 C C . GLY A 1 42 ? 1.713 4.859 -1.411 1.00 0.00 594 GLY A C 18
ATOM 16285 O O . GLY A 1 42 ? 2.614 5.350 -0.734 1.00 0.00 594 GLY A O 18
ATOM 16289 N N . GLN A 1 43 ? 0.455 5.287 -1.366 1.00 0.00 595 GLN A N 18
ATOM 16290 C CA . GLN A 1 43 ? 0.054 6.386 -0.494 1.00 0.00 595 GLN A CA 18
ATOM 16291 C C . GLN A 1 43 ? -1.198 6.024 0.298 1.00 0.00 595 GLN A C 18
ATOM 16292 O O . GLN A 1 43 ? -2.150 5.464 -0.246 1.00 0.00 595 GLN A O 18
ATOM 16306 N N . VAL A 1 44 ? -1.188 6.344 1.588 1.00 0.00 596 VAL A N 18
ATOM 16307 C CA . VAL A 1 44 ? -2.323 6.054 2.456 1.00 0.00 596 VAL A CA 18
ATOM 16308 C C . VAL A 1 44 ? -2.693 7.267 3.303 1.00 0.00 596 VAL A C 18
ATOM 16309 O O . VAL A 1 44 ? -1.922 7.698 4.160 1.00 0.00 596 VAL A O 18
ATOM 16322 N N . LYS A 1 45 ? -3.878 7.812 3.057 1.00 0.00 597 LYS A N 18
ATOM 16323 C CA . LYS A 1 45 ? -4.354 8.976 3.795 1.00 0.00 597 LYS A CA 18
ATOM 16324 C C . LYS A 1 45 ? -3.213 9.949 4.072 1.00 0.00 597 LYS A C 18
ATOM 16325 O O . LYS A 1 45 ? -3.166 10.584 5.126 1.00 0.00 597 LYS A O 18
ATOM 16344 N N . GLY A 1 46 ? -2.293 10.064 3.118 1.00 0.00 598 GLY A N 18
ATOM 16345 C CA . GLY A 1 46 ? -1.165 10.962 3.279 1.00 0.00 598 GLY A CA 18
ATOM 16346 C C . GLY A 1 46 ? 0.158 10.226 3.344 1.00 0.00 598 GLY A C 18
ATOM 16347 O O . GLY A 1 46 ? 1.094 10.548 2.611 1.00 0.00 598 GLY A O 18
ATOM 16351 N N . ARG A 1 47 ? 0.238 9.234 4.227 1.00 0.00 599 ARG A N 18
ATOM 16352 C CA . ARG A 1 47 ? 1.460 8.452 4.387 1.00 0.00 599 ARG A CA 18
ATOM 16353 C C . ARG A 1 47 ? 1.862 7.796 3.070 1.00 0.00 599 ARG A C 18
ATOM 16354 O O . ARG A 1 47 ? 1.245 6.823 2.633 1.00 0.00 599 ARG A O 18
ATOM 16375 N N . VAL A 1 48 ? 2.900 8.335 2.439 1.00 0.00 600 VAL A N 18
ATOM 16376 C CA . VAL A 1 48 ? 3.386 7.802 1.171 1.00 0.00 600 VAL A CA 18
ATOM 16377 C C . VAL A 1 48 ? 4.784 7.214 1.323 1.00 0.00 600 VAL A C 18
ATOM 16378 O O . VAL A 1 48 ? 5.732 7.916 1.671 1.00 0.00 600 VAL A O 18
ATOM 16391 N N . GLY A 1 49 ? 4.905 5.916 1.058 1.00 0.00 601 GLY A N 18
ATOM 16392 C CA . GLY A 1 49 ? 6.191 5.253 1.170 1.00 0.00 601 GLY A CA 18
ATOM 16393 C C . GLY A 1 49 ? 6.151 3.822 0.670 1.00 0.00 601 GLY A C 18
ATOM 16394 O O . GLY A 1 49 ? 5.354 3.485 -0.205 1.00 0.00 601 GLY A O 18
ATOM 16398 N N . TRP A 1 50 ? 7.015 2.979 1.225 1.00 0.00 602 TRP A N 18
ATOM 16399 C CA . TRP A 1 50 ? 7.075 1.577 0.829 1.00 0.00 602 TRP A CA 18
ATOM 16400 C C . TRP A 1 50 ? 6.329 0.696 1.825 1.00 0.00 602 TRP A C 18
ATOM 16401 O O . TRP A 1 50 ? 6.207 1.039 3.003 1.00 0.00 602 TRP A O 18
ATOM 16422 N N . PHE A 1 51 ? 5.831 -0.438 1.347 1.00 0.00 603 PHE A N 18
ATOM 16423 C CA . PHE A 1 51 ? 5.094 -1.368 2.197 1.00 0.00 603 PHE A CA 18
ATOM 16424 C C . PHE A 1 51 ? 4.715 -2.627 1.423 1.00 0.00 603 PHE A C 18
ATOM 16425 O O . PHE A 1 51 ? 4.623 -2.630 0.196 1.00 0.00 603 PHE A O 18
ATOM 16442 N N . PRO A 1 52 ? 4.489 -3.727 2.159 1.00 0.00 604 PRO A N 18
ATOM 16443 C CA . PRO A 1 52 ? 4.117 -5.014 1.565 1.00 0.00 604 PRO A CA 18
ATOM 16444 C C . PRO A 1 52 ? 2.709 -4.996 0.980 1.00 0.00 604 PRO A C 18
ATOM 16445 O O . PRO A 1 52 ? 1.762 -4.552 1.631 1.00 0.00 604 PRO A O 18
ATOM 16456 N N . SER A 1 53 ? 2.577 -5.483 -0.250 1.00 0.00 605 SER A N 18
ATOM 16457 C CA . SER A 1 53 ? 1.284 -5.520 -0.922 1.00 0.00 605 SER A CA 18
ATOM 16458 C C . SER A 1 53 ? 0.356 -6.536 -0.262 1.00 0.00 605 SER A C 18
ATOM 16459 O O . SER A 1 53 ? -0.842 -6.574 -0.544 1.00 0.00 605 SER A O 18
ATOM 16467 N N . ASP A 1 54 ? 0.920 -7.357 0.617 1.00 0.00 606 ASP A N 18
ATOM 16468 C CA . ASP A 1 54 ? 0.145 -8.373 1.319 1.00 0.00 606 ASP A CA 18
ATOM 16469 C C . ASP A 1 54 ? -1.040 -7.747 2.048 1.00 0.00 606 ASP A C 18
ATOM 16470 O O . ASP A 1 54 ? -2.134 -8.312 2.076 1.00 0.00 606 ASP A O 18
ATOM 16479 N N . CYS A 1 55 ? -0.815 -6.577 2.635 1.00 0.00 607 CYS A N 18
ATOM 16480 C CA . CYS A 1 55 ? -1.864 -5.874 3.366 1.00 0.00 607 CYS A CA 18
ATOM 16481 C C . CYS A 1 55 ? -2.805 -5.153 2.407 1.00 0.00 607 CYS A C 18
ATOM 16482 O O . CYS A 1 55 ? -3.842 -4.629 2.815 1.00 0.00 607 CYS A O 18
ATOM 16490 N N . LEU A 1 56 ? -2.436 -5.130 1.131 1.00 0.00 608 LEU A N 18
ATOM 16491 C CA . LEU A 1 56 ? -3.247 -4.471 0.113 1.00 0.00 608 LEU A CA 18
ATOM 16492 C C . LEU A 1 56 ? -4.053 -5.492 -0.685 1.00 0.00 608 LEU A C 18
ATOM 16493 O O . LEU A 1 56 ? -3.646 -6.644 -0.826 1.00 0.00 608 LEU A O 18
ATOM 16509 N N . GLU A 1 57 ? -5.195 -5.058 -1.208 1.00 0.00 609 GLU A N 18
ATOM 16510 C CA . GLU A 1 57 ? -6.056 -5.933 -1.993 1.00 0.00 609 GLU A CA 18
ATOM 16511 C C . GLU A 1 57 ? -6.935 -5.124 -2.944 1.00 0.00 609 GLU A C 18
ATOM 16512 O O . GLU A 1 57 ? -7.609 -4.181 -2.530 1.00 0.00 609 GLU A O 18
ATOM 16524 N N . GLU A 1 58 ? -6.920 -5.500 -4.218 1.00 0.00 610 GLU A N 18
ATOM 16525 C CA . GLU A 1 58 ? -7.714 -4.808 -5.227 1.00 0.00 610 GLU A CA 18
ATOM 16526 C C . GLU A 1 58 ? -9.167 -4.673 -4.779 1.00 0.00 610 GLU A C 18
ATOM 16527 O O . GLU A 1 58 ? -9.593 -5.314 -3.818 1.00 0.00 610 GLU A O 18
ATOM 16539 N N . VAL A 1 59 ? -9.921 -3.835 -5.482 1.00 0.00 611 VAL A N 18
ATOM 16540 C CA . VAL A 1 59 ? -11.326 -3.616 -5.158 1.00 0.00 611 VAL A CA 18
ATOM 16541 C C . VAL A 1 59 ? -12.220 -3.916 -6.356 1.00 0.00 611 VAL A C 18
ATOM 16542 O O . VAL A 1 59 ? -11.760 -3.931 -7.496 1.00 0.00 611 VAL A O 18
ATOM 16555 N N . ALA A 1 60 ? -13.500 -4.153 -6.088 1.00 0.00 612 ALA A N 18
ATOM 16556 C CA . ALA A 1 60 ? -14.459 -4.449 -7.144 1.00 0.00 612 ALA A CA 18
ATOM 16557 C C . ALA A 1 60 ? -15.033 -3.168 -7.740 1.00 0.00 612 ALA A C 18
ATOM 16558 O O . ALA A 1 60 ? -14.961 -2.103 -7.131 1.00 0.00 612 ALA A O 18
ATOM 16565 N N . ASN A 1 61 ? -15.601 -3.282 -8.935 1.00 0.00 613 ASN A N 18
ATOM 16566 C CA . ASN A 1 61 ? -16.186 -2.131 -9.616 1.00 0.00 613 ASN A CA 18
ATOM 16567 C C . ASN A 1 61 ? -17.695 -2.296 -9.763 1.00 0.00 613 ASN A C 18
ATOM 16568 O O . ASN A 1 61 ? -18.167 -3.022 -10.637 1.00 0.00 613 ASN A O 18
ATOM 16579 N N . MET A 1 1 ? 6.234 1.330 -15.655 1.00 0.00 553 MET A N 19
ATOM 16580 C CA . MET A 1 1 ? 5.394 0.142 -15.771 1.00 0.00 553 MET A CA 19
ATOM 16581 C C . MET A 1 1 ? 4.607 -0.094 -14.486 1.00 0.00 553 MET A C 19
ATOM 16582 O O . MET A 1 1 ? 4.597 -1.200 -13.946 1.00 0.00 553 MET A O 19
ATOM 16596 N N . VAL A 1 2 ? 3.948 0.954 -14.000 1.00 0.00 554 VAL A N 19
ATOM 16597 C CA . VAL A 1 2 ? 3.156 0.860 -12.779 1.00 0.00 554 VAL A CA 19
ATOM 16598 C C . VAL A 1 2 ? 1.668 1.014 -13.075 1.00 0.00 554 VAL A C 19
ATOM 16599 O O . VAL A 1 2 ? 1.267 1.615 -14.073 1.00 0.00 554 VAL A O 19
ATOM 16612 N N . PRO A 1 3 ? 0.827 0.458 -12.190 1.00 0.00 555 PRO A N 19
ATOM 16613 C CA . PRO A 1 3 ? -0.629 0.520 -12.335 1.00 0.00 555 PRO A CA 19
ATOM 16614 C C . PRO A 1 3 ? -1.174 1.928 -12.115 1.00 0.00 555 PRO A C 19
ATOM 16615 O O . PRO A 1 3 ? -0.473 2.802 -11.607 1.00 0.00 555 PRO A O 19
ATOM 16626 N N . GLY A 1 4 ? -2.428 2.141 -12.502 1.00 0.00 556 GLY A N 19
ATOM 16627 C CA . GLY A 1 4 ? -3.044 3.444 -12.338 1.00 0.00 556 GLY A CA 19
ATOM 16628 C C . GLY A 1 4 ? -4.318 3.385 -11.517 1.00 0.00 556 GLY A C 19
ATOM 16629 O O . GLY A 1 4 ? -5.113 4.323 -11.525 1.00 0.00 556 GLY A O 19
ATOM 16633 N N . ARG A 1 5 ? -4.509 2.279 -10.805 1.00 0.00 557 ARG A N 19
ATOM 16634 C CA . ARG A 1 5 ? -5.695 2.100 -9.977 1.00 0.00 557 ARG A CA 19
ATOM 16635 C C . ARG A 1 5 ? -5.341 2.182 -8.495 1.00 0.00 557 ARG A C 19
ATOM 16636 O O . ARG A 1 5 ? -4.167 2.205 -8.128 1.00 0.00 557 ARG A O 19
ATOM 16657 N N . SER A 1 6 ? -6.365 2.226 -7.649 1.00 0.00 558 SER A N 19
ATOM 16658 C CA . SER A 1 6 ? -6.162 2.311 -6.206 1.00 0.00 558 SER A CA 19
ATOM 16659 C C . SER A 1 6 ? -6.585 1.015 -5.522 1.00 0.00 558 SER A C 19
ATOM 16660 O O . SER A 1 6 ? -7.695 0.525 -5.728 1.00 0.00 558 SER A O 19
ATOM 16668 N N . PHE A 1 7 ? -5.691 0.464 -4.707 1.00 0.00 559 PHE A N 19
ATOM 16669 C CA . PHE A 1 7 ? -5.969 -0.776 -3.992 1.00 0.00 559 PHE A CA 19
ATOM 16670 C C . PHE A 1 7 ? -6.390 -0.490 -2.552 1.00 0.00 559 PHE A C 19
ATOM 16671 O O . PHE A 1 7 ? -5.910 0.458 -1.931 1.00 0.00 559 PHE A O 19
ATOM 16688 N N . MET A 1 8 ? -7.289 -1.316 -2.030 1.00 0.00 560 MET A N 19
ATOM 16689 C CA . MET A 1 8 ? -7.774 -1.155 -0.664 1.00 0.00 560 MET A CA 19
ATOM 16690 C C . MET A 1 8 ? -7.024 -2.077 0.292 1.00 0.00 560 MET A C 19
ATOM 16691 O O . MET A 1 8 ? -6.821 -3.254 0.001 1.00 0.00 560 MET A O 19
ATOM 16705 N N . ALA A 1 9 ? -6.614 -1.532 1.433 1.00 0.00 561 ALA A N 19
ATOM 16706 C CA . ALA A 1 9 ? -5.888 -2.306 2.432 1.00 0.00 561 ALA A CA 19
ATOM 16707 C C . ALA A 1 9 ? -6.831 -3.215 3.213 1.00 0.00 561 ALA A C 19
ATOM 16708 O O . ALA A 1 9 ? -7.906 -2.793 3.638 1.00 0.00 561 ALA A O 19
ATOM 16715 N N . VAL A 1 10 ? -6.420 -4.466 3.398 1.00 0.00 562 VAL A N 19
ATOM 16716 C CA . VAL A 1 10 ? -7.228 -5.435 4.129 1.00 0.00 562 VAL A CA 19
ATOM 16717 C C . VAL A 1 10 ? -6.779 -5.543 5.582 1.00 0.00 562 VAL A C 19
ATOM 16718 O O . VAL A 1 10 ? -7.477 -6.113 6.420 1.00 0.00 562 VAL A O 19
ATOM 16731 N N . LYS A 1 11 ? -5.607 -4.987 5.874 1.00 0.00 563 LYS A N 19
ATOM 16732 C CA . LYS A 1 11 ? -5.063 -5.018 7.227 1.00 0.00 563 LYS A CA 19
ATOM 16733 C C . LYS A 1 11 ? -4.142 -3.826 7.469 1.00 0.00 563 LYS A C 19
ATOM 16734 O O . LYS A 1 11 ? -3.891 -3.030 6.565 1.00 0.00 563 LYS A O 19
ATOM 16753 N N . SER A 1 12 ? -3.640 -3.712 8.695 1.00 0.00 564 SER A N 19
ATOM 16754 C CA . SER A 1 12 ? -2.748 -2.616 9.056 1.00 0.00 564 SER A CA 19
ATOM 16755 C C . SER A 1 12 ? -1.288 -3.038 8.930 1.00 0.00 564 SER A C 19
ATOM 16756 O O . SER A 1 12 ? -0.985 -4.219 8.757 1.00 0.00 564 SER A O 19
ATOM 16764 N N . TYR A 1 13 ? -0.387 -2.067 9.019 1.00 0.00 565 TYR A N 19
ATOM 16765 C CA . TYR A 1 13 ? 1.042 -2.336 8.912 1.00 0.00 565 TYR A CA 19
ATOM 16766 C C . TYR A 1 13 ? 1.852 -1.283 9.660 1.00 0.00 565 TYR A C 19
ATOM 16767 O O . TYR A 1 13 ? 1.516 -0.099 9.646 1.00 0.00 565 TYR A O 19
ATOM 16785 N N . GLN A 1 14 ? 2.921 -1.724 10.316 1.00 0.00 566 GLN A N 19
ATOM 16786 C CA . GLN A 1 14 ? 3.781 -0.821 11.072 1.00 0.00 566 GLN A CA 19
ATOM 16787 C C . GLN A 1 14 ? 5.127 -0.644 10.379 1.00 0.00 566 GLN A C 19
ATOM 16788 O O . GLN A 1 14 ? 5.929 -1.575 10.312 1.00 0.00 566 GLN A O 19
ATOM 16802 N N . ALA A 1 15 ? 5.369 0.557 9.864 1.00 0.00 567 ALA A N 19
ATOM 16803 C CA . ALA A 1 15 ? 6.620 0.856 9.178 1.00 0.00 567 ALA A CA 19
ATOM 16804 C C . ALA A 1 15 ? 7.821 0.455 10.026 1.00 0.00 567 ALA A C 19
ATOM 16805 O O . ALA A 1 15 ? 7.917 0.824 11.196 1.00 0.00 567 ALA A O 19
ATOM 16812 N N . GLN A 1 16 ? 8.734 -0.305 9.427 1.00 0.00 568 GLN A N 19
ATOM 16813 C CA . GLN A 1 16 ? 9.928 -0.758 10.131 1.00 0.00 568 GLN A CA 19
ATOM 16814 C C . GLN A 1 16 ? 11.184 -0.136 9.526 1.00 0.00 568 GLN A C 19
ATOM 16815 O O . GLN A 1 16 ? 12.147 0.154 10.235 1.00 0.00 568 GLN A O 19
ATOM 16829 N N . ALA A 1 17 ? 11.165 0.064 8.213 1.00 0.00 569 ALA A N 19
ATOM 16830 C CA . ALA A 1 17 ? 12.301 0.653 7.514 1.00 0.00 569 ALA A CA 19
ATOM 16831 C C . ALA A 1 17 ? 12.283 2.174 7.620 1.00 0.00 569 ALA A C 19
ATOM 16832 O O . ALA A 1 17 ? 11.436 2.747 8.303 1.00 0.00 569 ALA A O 19
ATOM 16839 N N . GLU A 1 18 ? 13.223 2.821 6.939 1.00 0.00 570 GLU A N 19
ATOM 16840 C CA . GLU A 1 18 ? 13.315 4.276 6.958 1.00 0.00 570 GLU A CA 19
ATOM 16841 C C . GLU A 1 18 ? 12.342 4.896 5.959 1.00 0.00 570 GLU A C 19
ATOM 16842 O O . GLU A 1 18 ? 11.828 5.993 6.174 1.00 0.00 570 GLU A O 19
ATOM 16854 N N . GLY A 1 19 ? 12.095 4.186 4.862 1.00 0.00 571 GLY A N 19
ATOM 16855 C CA . GLY A 1 19 ? 11.187 4.680 3.845 1.00 0.00 571 GLY A CA 19
ATOM 16856 C C . GLY A 1 19 ? 9.844 3.975 3.875 1.00 0.00 571 GLY A C 19
ATOM 16857 O O . GLY A 1 19 ? 9.030 4.142 2.968 1.00 0.00 571 GLY A O 19
ATOM 16861 N N . GLU A 1 20 ? 9.614 3.187 4.920 1.00 0.00 572 GLU A N 19
ATOM 16862 C CA . GLU A 1 20 ? 8.362 2.454 5.061 1.00 0.00 572 GLU A CA 19
ATOM 16863 C C . GLU A 1 20 ? 7.305 3.311 5.751 1.00 0.00 572 GLU A C 19
ATOM 16864 O O . GLU A 1 20 ? 7.624 4.163 6.578 1.00 0.00 572 GLU A O 19
ATOM 16876 N N . ILE A 1 21 ? 6.043 3.076 5.403 1.00 0.00 573 ILE A N 19
ATOM 16877 C CA . ILE A 1 21 ? 4.939 3.825 5.989 1.00 0.00 573 ILE A CA 19
ATOM 16878 C C . ILE A 1 21 ? 3.940 2.893 6.667 1.00 0.00 573 ILE A C 19
ATOM 16879 O O . ILE A 1 21 ? 3.998 1.675 6.496 1.00 0.00 573 ILE A O 19
ATOM 16895 N N . SER A 1 22 ? 3.023 3.473 7.434 1.00 0.00 574 SER A N 19
ATOM 16896 C CA . SER A 1 22 ? 2.011 2.694 8.138 1.00 0.00 574 SER A CA 19
ATOM 16897 C C . SER A 1 22 ? 0.790 2.461 7.253 1.00 0.00 574 SER A C 19
ATOM 16898 O O . SER A 1 22 ? 0.570 3.181 6.278 1.00 0.00 574 SER A O 19
ATOM 16906 N N . LEU A 1 23 ? 0.001 1.449 7.598 1.00 0.00 575 LEU A N 19
ATOM 16907 C CA . LEU A 1 23 ? -1.197 1.121 6.835 1.00 0.00 575 LEU A CA 19
ATOM 16908 C C . LEU A 1 23 ? -2.449 1.290 7.691 1.00 0.00 575 LEU A C 19
ATOM 16909 O O . LEU A 1 23 ? -2.364 1.546 8.891 1.00 0.00 575 LEU A O 19
ATOM 16925 N N . SER A 1 24 ? -3.612 1.143 7.062 1.00 0.00 576 SER A N 19
ATOM 16926 C CA . SER A 1 24 ? -4.883 1.282 7.764 1.00 0.00 576 SER A CA 19
ATOM 16927 C C . SER A 1 24 ? -5.956 0.407 7.124 1.00 0.00 576 SER A C 19
ATOM 16928 O O . SER A 1 24 ? -6.287 0.571 5.950 1.00 0.00 576 SER A O 19
ATOM 16936 N N . LYS A 1 25 ? -6.497 -0.523 7.904 1.00 0.00 577 LYS A N 19
ATOM 16937 C CA . LYS A 1 25 ? -7.533 -1.424 7.416 1.00 0.00 577 LYS A CA 19
ATOM 16938 C C . LYS A 1 25 ? -8.715 -0.640 6.854 1.00 0.00 577 LYS A C 19
ATOM 16939 O O . LYS A 1 25 ? -9.319 0.176 7.548 1.00 0.00 577 LYS A O 19
ATOM 16958 N N . GLY A 1 26 ? -9.040 -0.893 5.589 1.00 0.00 578 GLY A N 19
ATOM 16959 C CA . GLY A 1 26 ? -10.148 -0.203 4.955 1.00 0.00 578 GLY A CA 19
ATOM 16960 C C . GLY A 1 26 ? -9.717 1.072 4.259 1.00 0.00 578 GLY A C 19
ATOM 16961 O O . GLY A 1 26 ? -10.514 1.714 3.578 1.00 0.00 578 GLY A O 19
ATOM 16965 N N . GLU A 1 27 ? -8.451 1.440 4.435 1.00 0.00 579 GLU A N 19
ATOM 16966 C CA . GLU A 1 27 ? -7.917 2.649 3.818 1.00 0.00 579 GLU A CA 19
ATOM 16967 C C . GLU A 1 27 ? -7.556 2.402 2.356 1.00 0.00 579 GLU A C 19
ATOM 16968 O O . GLU A 1 27 ? -6.944 1.389 2.018 1.00 0.00 579 GLU A O 19
ATOM 16980 N N . LYS A 1 28 ? -7.942 3.335 1.493 1.00 0.00 580 LYS A N 19
ATOM 16981 C CA . LYS A 1 28 ? -7.661 3.222 0.067 1.00 0.00 580 LYS A CA 19
ATOM 16982 C C . LYS A 1 28 ? -6.223 3.631 -0.238 1.00 0.00 580 LYS A C 19
ATOM 16983 O O . LYS A 1 28 ? -5.909 4.819 -0.313 1.00 0.00 580 LYS A O 19
ATOM 17002 N N . ILE A 1 29 ? -5.356 2.640 -0.416 1.00 0.00 581 ILE A N 19
ATOM 17003 C CA . ILE A 1 29 ? -3.953 2.898 -0.715 1.00 0.00 581 ILE A CA 19
ATOM 17004 C C . ILE A 1 29 ? -3.732 3.049 -2.216 1.00 0.00 581 ILE A C 19
ATOM 17005 O O . ILE A 1 29 ? -4.102 2.178 -3.003 1.00 0.00 581 ILE A O 19
ATOM 17021 N N . LYS A 1 30 ? -3.121 4.164 -2.609 1.00 0.00 582 LYS A N 19
ATOM 17022 C CA . LYS A 1 30 ? -2.846 4.431 -4.016 1.00 0.00 582 LYS A CA 19
ATOM 17023 C C . LYS A 1 30 ? -1.385 4.141 -4.349 1.00 0.00 582 LYS A C 19
ATOM 17024 O O . LYS A 1 30 ? -0.501 4.947 -4.060 1.00 0.00 582 LYS A O 19
ATOM 17043 N N . VAL A 1 31 ? -1.140 2.985 -4.958 1.00 0.00 583 VAL A N 19
ATOM 17044 C CA . VAL A 1 31 ? 0.212 2.590 -5.333 1.00 0.00 583 VAL A CA 19
ATOM 17045 C C . VAL A 1 31 ? 0.788 3.530 -6.385 1.00 0.00 583 VAL A C 19
ATOM 17046 O O . VAL A 1 31 ? 0.155 3.798 -7.407 1.00 0.00 583 VAL A O 19
ATOM 17059 N N . LEU A 1 32 ? 1.992 4.030 -6.129 1.00 0.00 584 LEU A N 19
ATOM 17060 C CA . LEU A 1 32 ? 2.656 4.942 -7.054 1.00 0.00 584 LEU A CA 19
ATOM 17061 C C . LEU A 1 32 ? 3.941 4.327 -7.596 1.00 0.00 584 LEU A C 19
ATOM 17062 O O . LEU A 1 32 ? 4.378 4.648 -8.702 1.00 0.00 584 LEU A O 19
ATOM 17078 N N . SER A 1 33 ? 4.544 3.439 -6.811 1.00 0.00 585 SER A N 19
ATOM 17079 C CA . SER A 1 33 ? 5.780 2.779 -7.212 1.00 0.00 585 SER A CA 19
ATOM 17080 C C . SER A 1 33 ? 5.742 1.293 -6.866 1.00 0.00 585 SER A C 19
ATOM 17081 O O . SER A 1 33 ? 4.925 0.855 -6.055 1.00 0.00 585 SER A O 19
ATOM 17089 N N . ILE A 1 34 ? 6.628 0.525 -7.489 1.00 0.00 586 ILE A N 19
ATOM 17090 C CA . ILE A 1 34 ? 6.696 -0.911 -7.248 1.00 0.00 586 ILE A CA 19
ATOM 17091 C C . ILE A 1 34 ? 8.130 -1.418 -7.347 1.00 0.00 586 ILE A C 19
ATOM 17092 O O . ILE A 1 34 ? 8.958 -0.837 -8.046 1.00 0.00 586 ILE A O 19
ATOM 17108 N N . GLY A 1 35 ? 8.418 -2.510 -6.643 1.00 0.00 587 GLY A N 19
ATOM 17109 C CA . GLY A 1 35 ? 9.751 -3.079 -6.666 1.00 0.00 587 GLY A CA 19
ATOM 17110 C C . GLY A 1 35 ? 9.742 -4.566 -6.959 1.00 0.00 587 GLY A C 19
ATOM 17111 O O . GLY A 1 35 ? 9.729 -4.975 -8.120 1.00 0.00 587 GLY A O 19
ATOM 17115 N N . GLU A 1 36 ? 9.752 -5.375 -5.905 1.00 0.00 588 GLU A N 19
ATOM 17116 C CA . GLU A 1 36 ? 9.748 -6.826 -6.056 1.00 0.00 588 GLU A CA 19
ATOM 17117 C C . GLU A 1 36 ? 9.758 -7.514 -4.695 1.00 0.00 588 GLU A C 19
ATOM 17118 O O . GLU A 1 36 ? 10.397 -7.045 -3.753 1.00 0.00 588 GLU A O 19
ATOM 17130 N N . GLY A 1 37 ? 9.044 -8.632 -4.598 1.00 0.00 589 GLY A N 19
ATOM 17131 C CA . GLY A 1 37 ? 8.983 -9.368 -3.349 1.00 0.00 589 GLY A CA 19
ATOM 17132 C C . GLY A 1 37 ? 7.795 -8.965 -2.496 1.00 0.00 589 GLY A C 19
ATOM 17133 O O . GLY A 1 37 ? 7.935 -8.726 -1.298 1.00 0.00 589 GLY A O 19
ATOM 17137 N N . GLY A 1 38 ? 6.622 -8.889 -3.118 1.00 0.00 590 GLY A N 19
ATOM 17138 C CA . GLY A 1 38 ? 5.423 -8.510 -2.392 1.00 0.00 590 GLY A CA 19
ATOM 17139 C C . GLY A 1 38 ? 5.550 -7.153 -1.731 1.00 0.00 590 GLY A C 19
ATOM 17140 O O . GLY A 1 38 ? 4.798 -6.830 -0.810 1.00 0.00 590 GLY A O 19
ATOM 17144 N N . PHE A 1 39 ? 6.505 -6.355 -2.198 1.00 0.00 591 PHE A N 19
ATOM 17145 C CA . PHE A 1 39 ? 6.728 -5.025 -1.643 1.00 0.00 591 PHE A CA 19
ATOM 17146 C C . PHE A 1 39 ? 6.670 -3.962 -2.737 1.00 0.00 591 PHE A C 19
ATOM 17147 O O . PHE A 1 39 ? 7.155 -4.174 -3.848 1.00 0.00 591 PHE A O 19
ATOM 17164 N N . TRP A 1 40 ? 6.073 -2.823 -2.412 1.00 0.00 592 TRP A N 19
ATOM 17165 C CA . TRP A 1 40 ? 5.948 -1.726 -3.366 1.00 0.00 592 TRP A CA 19
ATOM 17166 C C . TRP A 1 40 ? 5.670 -0.409 -2.650 1.00 0.00 592 TRP A C 19
ATOM 17167 O O . TRP A 1 40 ? 5.406 -0.391 -1.448 1.00 0.00 592 TRP A O 19
ATOM 17188 N N . GLU A 1 41 ? 5.733 0.690 -3.395 1.00 0.00 593 GLU A N 19
ATOM 17189 C CA . GLU A 1 41 ? 5.488 2.010 -2.829 1.00 0.00 593 GLU A CA 19
ATOM 17190 C C . GLU A 1 41 ? 4.068 2.479 -3.132 1.00 0.00 593 GLU A C 19
ATOM 17191 O O . GLU A 1 41 ? 3.532 2.215 -4.207 1.00 0.00 593 GLU A O 19
ATOM 17203 N N . GLY A 1 42 ? 3.463 3.176 -2.174 1.00 0.00 594 GLY A N 19
ATOM 17204 C CA . GLY A 1 42 ? 2.110 3.668 -2.358 1.00 0.00 594 GLY A CA 19
ATOM 17205 C C . GLY A 1 42 ? 1.789 4.835 -1.446 1.00 0.00 594 GLY A C 19
ATOM 17206 O O . GLY A 1 42 ? 2.663 5.332 -0.734 1.00 0.00 594 GLY A O 19
ATOM 17210 N N . GLN A 1 43 ? 0.536 5.275 -1.467 1.00 0.00 595 GLN A N 19
ATOM 17211 C CA . GLN A 1 43 ? 0.103 6.394 -0.637 1.00 0.00 595 GLN A CA 19
ATOM 17212 C C . GLN A 1 43 ? -1.165 6.041 0.134 1.00 0.00 595 GLN A C 19
ATOM 17213 O O . GLN A 1 43 ? -2.108 5.481 -0.425 1.00 0.00 595 GLN A O 19
ATOM 17227 N N . VAL A 1 44 ? -1.180 6.371 1.422 1.00 0.00 596 VAL A N 19
ATOM 17228 C CA . VAL A 1 44 ? -2.332 6.090 2.269 1.00 0.00 596 VAL A CA 19
ATOM 17229 C C . VAL A 1 44 ? -2.759 7.332 3.045 1.00 0.00 596 VAL A C 19
ATOM 17230 O O . VAL A 1 44 ? -2.038 7.807 3.924 1.00 0.00 596 VAL A O 19
ATOM 17243 N N . LYS A 1 45 ? -3.937 7.853 2.718 1.00 0.00 597 LYS A N 19
ATOM 17244 C CA . LYS A 1 45 ? -4.462 9.038 3.384 1.00 0.00 597 LYS A CA 19
ATOM 17245 C C . LYS A 1 45 ? -3.345 10.034 3.682 1.00 0.00 597 LYS A C 19
ATOM 17246 O O . LYS A 1 45 ? -3.355 10.701 4.717 1.00 0.00 597 LYS A O 19
ATOM 17265 N N . GLY A 1 46 ? -2.384 10.131 2.767 1.00 0.00 598 GLY A N 19
ATOM 17266 C CA . GLY A 1 46 ? -1.277 11.051 2.950 1.00 0.00 598 GLY A CA 19
ATOM 17267 C C . GLY A 1 46 ? 0.053 10.336 3.083 1.00 0.00 598 GLY A C 19
ATOM 17268 O O . GLY A 1 46 ? 1.003 10.638 2.361 1.00 0.00 598 GLY A O 19
ATOM 17272 N N . ARG A 1 47 ? 0.123 9.385 4.010 1.00 0.00 599 ARG A N 19
ATOM 17273 C CA . ARG A 1 47 ? 1.347 8.627 4.237 1.00 0.00 599 ARG A CA 19
ATOM 17274 C C . ARG A 1 47 ? 1.795 7.924 2.959 1.00 0.00 599 ARG A C 19
ATOM 17275 O O . ARG A 1 47 ? 1.208 6.924 2.549 1.00 0.00 599 ARG A O 19
ATOM 17296 N N . VAL A 1 48 ? 2.841 8.455 2.334 1.00 0.00 600 VAL A N 19
ATOM 17297 C CA . VAL A 1 48 ? 3.371 7.879 1.103 1.00 0.00 600 VAL A CA 19
ATOM 17298 C C . VAL A 1 48 ? 4.765 7.303 1.321 1.00 0.00 600 VAL A C 19
ATOM 17299 O O . VAL A 1 48 ? 5.692 8.020 1.697 1.00 0.00 600 VAL A O 19
ATOM 17312 N N . GLY A 1 49 ? 4.907 6.003 1.082 1.00 0.00 601 GLY A N 19
ATOM 17313 C CA . GLY A 1 49 ? 6.192 5.353 1.256 1.00 0.00 601 GLY A CA 19
ATOM 17314 C C . GLY A 1 49 ? 6.186 3.917 0.768 1.00 0.00 601 GLY A C 19
ATOM 17315 O O . GLY A 1 49 ? 5.470 3.578 -0.173 1.00 0.00 601 GLY A O 19
ATOM 17319 N N . TRP A 1 50 ? 6.988 3.075 1.409 1.00 0.00 602 TRP A N 19
ATOM 17320 C CA . TRP A 1 50 ? 7.074 1.667 1.033 1.00 0.00 602 TRP A CA 19
ATOM 17321 C C . TRP A 1 50 ? 6.317 0.791 2.025 1.00 0.00 602 TRP A C 19
ATOM 17322 O O . TRP A 1 50 ? 6.179 1.142 3.198 1.00 0.00 602 TRP A O 19
ATOM 17343 N N . PHE A 1 51 ? 5.826 -0.348 1.547 1.00 0.00 603 PHE A N 19
ATOM 17344 C CA . PHE A 1 51 ? 5.082 -1.273 2.393 1.00 0.00 603 PHE A CA 19
ATOM 17345 C C . PHE A 1 51 ? 4.720 -2.541 1.626 1.00 0.00 603 PHE A C 19
ATOM 17346 O O . PHE A 1 51 ? 4.650 -2.555 0.396 1.00 0.00 603 PHE A O 19
ATOM 17363 N N . PRO A 1 52 ? 4.484 -3.634 2.366 1.00 0.00 604 PRO A N 19
ATOM 17364 C CA . PRO A 1 52 ? 4.126 -4.927 1.777 1.00 0.00 604 PRO A CA 19
ATOM 17365 C C . PRO A 1 52 ? 2.727 -4.920 1.168 1.00 0.00 604 PRO A C 19
ATOM 17366 O O . PRO A 1 52 ? 1.764 -4.503 1.809 1.00 0.00 604 PRO A O 19
ATOM 17377 N N . SER A 1 53 ? 2.627 -5.383 -0.073 1.00 0.00 605 SER A N 19
ATOM 17378 C CA . SER A 1 53 ? 1.346 -5.426 -0.771 1.00 0.00 605 SER A CA 19
ATOM 17379 C C . SER A 1 53 ? 0.427 -6.476 -0.154 1.00 0.00 605 SER A C 19
ATOM 17380 O O . SER A 1 53 ? -0.762 -6.540 -0.471 1.00 0.00 605 SER A O 19
ATOM 17388 N N . ASP A 1 54 ? 0.985 -7.297 0.729 1.00 0.00 606 ASP A N 19
ATOM 17389 C CA . ASP A 1 54 ? 0.217 -8.344 1.392 1.00 0.00 606 ASP A CA 19
ATOM 17390 C C . ASP A 1 54 ? -0.985 -7.756 2.123 1.00 0.00 606 ASP A C 19
ATOM 17391 O O . ASP A 1 54 ? -2.045 -8.378 2.198 1.00 0.00 606 ASP A O 19
ATOM 17400 N N . CYS A 1 55 ? -0.813 -6.553 2.661 1.00 0.00 607 CYS A N 19
ATOM 17401 C CA . CYS A 1 55 ? -1.884 -5.880 3.389 1.00 0.00 607 CYS A CA 19
ATOM 17402 C C . CYS A 1 55 ? -2.790 -5.111 2.434 1.00 0.00 607 CYS A C 19
ATOM 17403 O O . CYS A 1 55 ? -3.731 -4.441 2.858 1.00 0.00 607 CYS A O 19
ATOM 17411 N N . LEU A 1 56 ? -2.499 -5.211 1.141 1.00 0.00 608 LEU A N 19
ATOM 17412 C CA . LEU A 1 56 ? -3.288 -4.523 0.124 1.00 0.00 608 LEU A CA 19
ATOM 17413 C C . LEU A 1 56 ? -4.084 -5.518 -0.713 1.00 0.00 608 LEU A C 19
ATOM 17414 O O . LEU A 1 56 ? -3.709 -6.684 -0.832 1.00 0.00 608 LEU A O 19
ATOM 17430 N N . GLU A 1 57 ? -5.185 -5.048 -1.292 1.00 0.00 609 GLU A N 19
ATOM 17431 C CA . GLU A 1 57 ? -6.035 -5.898 -2.118 1.00 0.00 609 GLU A CA 19
ATOM 17432 C C . GLU A 1 57 ? -6.784 -5.070 -3.159 1.00 0.00 609 GLU A C 19
ATOM 17433 O O . GLU A 1 57 ? -7.120 -3.911 -2.919 1.00 0.00 609 GLU A O 19
ATOM 17445 N N . GLU A 1 58 ? -7.041 -5.675 -4.314 1.00 0.00 610 GLU A N 19
ATOM 17446 C CA . GLU A 1 58 ? -7.749 -4.993 -5.392 1.00 0.00 610 GLU A CA 19
ATOM 17447 C C . GLU A 1 58 ? -9.055 -4.387 -4.886 1.00 0.00 610 GLU A C 19
ATOM 17448 O O . GLU A 1 58 ? -9.501 -4.682 -3.777 1.00 0.00 610 GLU A O 19
ATOM 17460 N N . VAL A 1 59 ? -9.662 -3.536 -5.708 1.00 0.00 611 VAL A N 19
ATOM 17461 C CA . VAL A 1 59 ? -10.917 -2.888 -5.346 1.00 0.00 611 VAL A CA 19
ATOM 17462 C C . VAL A 1 59 ? -12.009 -3.194 -6.365 1.00 0.00 611 VAL A C 19
ATOM 17463 O O . VAL A 1 59 ? -12.065 -2.583 -7.431 1.00 0.00 611 VAL A O 19
ATOM 17476 N N . ALA A 1 60 ? -12.874 -4.145 -6.029 1.00 0.00 612 ALA A N 19
ATOM 17477 C CA . ALA A 1 60 ? -13.966 -4.531 -6.915 1.00 0.00 612 ALA A CA 19
ATOM 17478 C C . ALA A 1 60 ? -15.302 -4.010 -6.396 1.00 0.00 612 ALA A C 19
ATOM 17479 O O . ALA A 1 60 ? -16.129 -4.776 -5.902 1.00 0.00 612 ALA A O 19
ATOM 17486 N N . ASN A 1 61 ? -15.507 -2.701 -6.514 1.00 0.00 613 ASN A N 19
ATOM 17487 C CA . ASN A 1 61 ? -16.744 -2.079 -6.056 1.00 0.00 613 ASN A CA 19
ATOM 17488 C C . ASN A 1 61 ? -17.878 -2.329 -7.044 1.00 0.00 613 ASN A C 19
ATOM 17489 O O . ASN A 1 61 ? -18.948 -2.807 -6.669 1.00 0.00 613 ASN A O 19
ATOM 17500 N N . MET A 1 1 ? 4.923 1.057 -16.115 1.00 0.00 553 MET A N 20
ATOM 17501 C CA . MET A 1 1 ? 4.369 -0.224 -15.692 1.00 0.00 553 MET A CA 20
ATOM 17502 C C . MET A 1 1 ? 3.439 -0.045 -14.496 1.00 0.00 553 MET A C 20
ATOM 17503 O O . MET A 1 1 ? 2.498 -0.817 -14.309 1.00 0.00 553 MET A O 20
ATOM 17517 N N . VAL A 1 2 ? 3.709 0.976 -13.689 1.00 0.00 554 VAL A N 20
ATOM 17518 C CA . VAL A 1 2 ? 2.895 1.255 -12.512 1.00 0.00 554 VAL A CA 20
ATOM 17519 C C . VAL A 1 2 ? 1.420 1.376 -12.878 1.00 0.00 554 VAL A C 20
ATOM 17520 O O . VAL A 1 2 ? 1.048 2.051 -13.837 1.00 0.00 554 VAL A O 20
ATOM 17533 N N . PRO A 1 3 ? 0.561 0.709 -12.096 1.00 0.00 555 PRO A N 20
ATOM 17534 C CA . PRO A 1 3 ? -0.888 0.726 -12.319 1.00 0.00 555 PRO A CA 20
ATOM 17535 C C . PRO A 1 3 ? -1.506 2.085 -12.005 1.00 0.00 555 PRO A C 20
ATOM 17536 O O . PRO A 1 3 ? -0.868 2.942 -11.396 1.00 0.00 555 PRO A O 20
ATOM 17547 N N . GLY A 1 4 ? -2.753 2.274 -12.425 1.00 0.00 556 GLY A N 20
ATOM 17548 C CA . GLY A 1 4 ? -3.436 3.531 -12.180 1.00 0.00 556 GLY A CA 20
ATOM 17549 C C . GLY A 1 4 ? -4.572 3.390 -11.187 1.00 0.00 556 GLY A C 20
ATOM 17550 O O . GLY A 1 4 ? -4.967 4.363 -10.542 1.00 0.00 556 GLY A O 20
ATOM 17554 N N . ARG A 1 5 ? -5.099 2.176 -11.062 1.00 0.00 557 ARG A N 20
ATOM 17555 C CA . ARG A 1 5 ? -6.199 1.912 -10.143 1.00 0.00 557 ARG A CA 20
ATOM 17556 C C . ARG A 1 5 ? -5.725 1.978 -8.694 1.00 0.00 557 ARG A C 20
ATOM 17557 O O . ARG A 1 5 ? -4.532 1.857 -8.415 1.00 0.00 557 ARG A O 20
ATOM 17578 N N . SER A 1 6 ? -6.665 2.174 -7.776 1.00 0.00 558 SER A N 20
ATOM 17579 C CA . SER A 1 6 ? -6.344 2.261 -6.357 1.00 0.00 558 SER A CA 20
ATOM 17580 C C . SER A 1 6 ? -6.765 0.991 -5.625 1.00 0.00 558 SER A C 20
ATOM 17581 O O . SER A 1 6 ? -7.879 0.497 -5.803 1.00 0.00 558 SER A O 20
ATOM 17589 N N . PHE A 1 7 ? -5.866 0.464 -4.801 1.00 0.00 559 PHE A N 20
ATOM 17590 C CA . PHE A 1 7 ? -6.142 -0.749 -4.041 1.00 0.00 559 PHE A CA 20
ATOM 17591 C C . PHE A 1 7 ? -6.546 -0.414 -2.608 1.00 0.00 559 PHE A C 20
ATOM 17592 O O . PHE A 1 7 ? -6.323 0.699 -2.134 1.00 0.00 559 PHE A O 20
ATOM 17609 N N . MET A 1 8 ? -7.142 -1.385 -1.926 1.00 0.00 560 MET A N 20
ATOM 17610 C CA . MET A 1 8 ? -7.579 -1.195 -0.547 1.00 0.00 560 MET A CA 20
ATOM 17611 C C . MET A 1 8 ? -6.819 -2.122 0.397 1.00 0.00 560 MET A C 20
ATOM 17612 O O . MET A 1 8 ? -6.521 -3.266 0.052 1.00 0.00 560 MET A O 20
ATOM 17626 N N . ALA A 1 9 ? -6.506 -1.620 1.588 1.00 0.00 561 ALA A N 20
ATOM 17627 C CA . ALA A 1 9 ? -5.783 -2.404 2.580 1.00 0.00 561 ALA A CA 20
ATOM 17628 C C . ALA A 1 9 ? -6.739 -3.244 3.419 1.00 0.00 561 ALA A C 20
ATOM 17629 O O . ALA A 1 9 ? -7.704 -2.729 3.983 1.00 0.00 561 ALA A O 20
ATOM 17636 N N . VAL A 1 10 ? -6.464 -4.544 3.497 1.00 0.00 562 VAL A N 20
ATOM 17637 C CA . VAL A 1 10 ? -7.301 -5.456 4.269 1.00 0.00 562 VAL A CA 20
ATOM 17638 C C . VAL A 1 10 ? -6.786 -5.602 5.695 1.00 0.00 562 VAL A C 20
ATOM 17639 O O . VAL A 1 10 ? -7.421 -6.239 6.535 1.00 0.00 562 VAL A O 20
ATOM 17652 N N . LYS A 1 11 ? -5.630 -5.004 5.965 1.00 0.00 563 LYS A N 20
ATOM 17653 C CA . LYS A 1 11 ? -5.027 -5.065 7.292 1.00 0.00 563 LYS A CA 20
ATOM 17654 C C . LYS A 1 11 ? -4.288 -3.769 7.612 1.00 0.00 563 LYS A C 20
ATOM 17655 O O . LYS A 1 11 ? -4.279 -2.835 6.812 1.00 0.00 563 LYS A O 20
ATOM 17674 N N . SER A 1 12 ? -3.667 -3.722 8.786 1.00 0.00 564 SER A N 20
ATOM 17675 C CA . SER A 1 12 ? -2.926 -2.543 9.213 1.00 0.00 564 SER A CA 20
ATOM 17676 C C . SER A 1 12 ? -1.429 -2.833 9.277 1.00 0.00 564 SER A C 20
ATOM 17677 O O . SER A 1 12 ? -1.008 -3.862 9.805 1.00 0.00 564 SER A O 20
ATOM 17685 N N . TYR A 1 13 ? -0.633 -1.919 8.735 1.00 0.00 565 TYR A N 20
ATOM 17686 C CA . TYR A 1 13 ? 0.817 -2.077 8.727 1.00 0.00 565 TYR A CA 20
ATOM 17687 C C . TYR A 1 13 ? 1.490 -0.976 9.541 1.00 0.00 565 TYR A C 20
ATOM 17688 O O . TYR A 1 13 ? 1.010 0.157 9.587 1.00 0.00 565 TYR A O 20
ATOM 17706 N N . GLN A 1 14 ? 2.603 -1.319 10.182 1.00 0.00 566 GLN A N 20
ATOM 17707 C CA . GLN A 1 14 ? 3.342 -0.361 10.994 1.00 0.00 566 GLN A CA 20
ATOM 17708 C C . GLN A 1 14 ? 4.761 -0.179 10.467 1.00 0.00 566 GLN A C 20
ATOM 17709 O O . GLN A 1 14 ? 5.579 -1.096 10.530 1.00 0.00 566 GLN A O 20
ATOM 17723 N N . ALA A 1 15 ? 5.046 1.011 9.945 1.00 0.00 567 ALA A N 20
ATOM 17724 C CA . ALA A 1 15 ? 6.367 1.311 9.408 1.00 0.00 567 ALA A CA 20
ATOM 17725 C C . ALA A 1 15 ? 7.463 0.932 10.399 1.00 0.00 567 ALA A C 20
ATOM 17726 O O . ALA A 1 15 ? 7.400 1.290 11.575 1.00 0.00 567 ALA A O 20
ATOM 17733 N N . GLN A 1 16 ? 8.465 0.204 9.916 1.00 0.00 568 GLN A N 20
ATOM 17734 C CA . GLN A 1 16 ? 9.573 -0.225 10.761 1.00 0.00 568 GLN A CA 20
ATOM 17735 C C . GLN A 1 16 ? 10.903 0.273 10.208 1.00 0.00 568 GLN A C 20
ATOM 17736 O O . GLN A 1 16 ? 11.820 0.596 10.963 1.00 0.00 568 GLN A O 20
ATOM 17750 N N . ALA A 1 17 ? 11.004 0.330 8.884 1.00 0.00 569 ALA A N 20
ATOM 17751 C CA . ALA A 1 17 ? 12.222 0.789 8.228 1.00 0.00 569 ALA A CA 20
ATOM 17752 C C . ALA A 1 17 ? 12.232 2.308 8.091 1.00 0.00 569 ALA A C 20
ATOM 17753 O O . ALA A 1 17 ? 11.394 2.999 8.670 1.00 0.00 569 ALA A O 20
ATOM 17760 N N . GLU A 1 18 ? 13.186 2.823 7.320 1.00 0.00 570 GLU A N 20
ATOM 17761 C CA . GLU A 1 18 ? 13.303 4.260 7.108 1.00 0.00 570 GLU A CA 20
ATOM 17762 C C . GLU A 1 18 ? 12.458 4.707 5.918 1.00 0.00 570 GLU A C 20
ATOM 17763 O O . GLU A 1 18 ? 11.995 5.845 5.865 1.00 0.00 570 GLU A O 20
ATOM 17775 N N . GLY A 1 19 ? 12.263 3.800 4.965 1.00 0.00 571 GLY A N 20
ATOM 17776 C CA . GLY A 1 19 ? 11.475 4.119 3.790 1.00 0.00 571 GLY A CA 20
ATOM 17777 C C . GLY A 1 19 ? 10.131 3.415 3.784 1.00 0.00 571 GLY A C 20
ATOM 17778 O O . GLY A 1 19 ? 9.495 3.290 2.738 1.00 0.00 571 GLY A O 20
ATOM 17782 N N . GLU A 1 20 ? 9.703 2.953 4.954 1.00 0.00 572 GLU A N 20
ATOM 17783 C CA . GLU A 1 20 ? 8.428 2.256 5.077 1.00 0.00 572 GLU A CA 20
ATOM 17784 C C . GLU A 1 20 ? 7.383 3.145 5.744 1.00 0.00 572 GLU A C 20
ATOM 17785 O O . GLU A 1 20 ? 7.710 3.970 6.599 1.00 0.00 572 GLU A O 20
ATOM 17797 N N . ILE A 1 21 ? 6.127 2.974 5.349 1.00 0.00 573 ILE A N 20
ATOM 17798 C CA . ILE A 1 21 ? 5.035 3.760 5.910 1.00 0.00 573 ILE A CA 20
ATOM 17799 C C . ILE A 1 21 ? 3.972 2.860 6.530 1.00 0.00 573 ILE A C 20
ATOM 17800 O O . ILE A 1 21 ? 3.875 1.678 6.202 1.00 0.00 573 ILE A O 20
ATOM 17816 N N . SER A 1 22 ? 3.173 3.428 7.427 1.00 0.00 574 SER A N 20
ATOM 17817 C CA . SER A 1 22 ? 2.117 2.678 8.096 1.00 0.00 574 SER A CA 20
ATOM 17818 C C . SER A 1 22 ? 0.880 2.574 7.210 1.00 0.00 574 SER A C 20
ATOM 17819 O O . SER A 1 22 ? 0.805 3.201 6.152 1.00 0.00 574 SER A O 20
ATOM 17827 N N . LEU A 1 23 ? -0.089 1.779 7.649 1.00 0.00 575 LEU A N 20
ATOM 17828 C CA . LEU A 1 23 ? -1.325 1.591 6.896 1.00 0.00 575 LEU A CA 20
ATOM 17829 C C . LEU A 1 23 ? -2.524 1.506 7.834 1.00 0.00 575 LEU A C 20
ATOM 17830 O O . LEU A 1 23 ? -2.370 1.441 9.053 1.00 0.00 575 LEU A O 20
ATOM 17846 N N . SER A 1 24 ? -3.722 1.507 7.255 1.00 0.00 576 SER A N 20
ATOM 17847 C CA . SER A 1 24 ? -4.950 1.431 8.038 1.00 0.00 576 SER A CA 20
ATOM 17848 C C . SER A 1 24 ? -5.957 0.495 7.379 1.00 0.00 576 SER A C 20
ATOM 17849 O O . SER A 1 24 ? -6.337 0.686 6.223 1.00 0.00 576 SER A O 20
ATOM 17857 N N . LYS A 1 25 ? -6.390 -0.517 8.123 1.00 0.00 577 LYS A N 20
ATOM 17858 C CA . LYS A 1 25 ? -7.356 -1.484 7.613 1.00 0.00 577 LYS A CA 20
ATOM 17859 C C . LYS A 1 25 ? -8.587 -0.779 7.051 1.00 0.00 577 LYS A C 20
ATOM 17860 O O . LYS A 1 25 ? -9.239 -0.001 7.747 1.00 0.00 577 LYS A O 20
ATOM 17879 N N . GLY A 1 26 ? -8.899 -1.058 5.790 1.00 0.00 578 GLY A N 20
ATOM 17880 C CA . GLY A 1 26 ? -10.052 -0.445 5.158 1.00 0.00 578 GLY A CA 20
ATOM 17881 C C . GLY A 1 26 ? -9.705 0.854 4.458 1.00 0.00 578 GLY A C 20
ATOM 17882 O O . GLY A 1 26 ? -10.559 1.469 3.817 1.00 0.00 578 GLY A O 20
ATOM 17886 N N . GLU A 1 27 ? -8.451 1.276 4.583 1.00 0.00 579 GLU A N 20
ATOM 17887 C CA . GLU A 1 27 ? -7.996 2.512 3.958 1.00 0.00 579 GLU A CA 20
ATOM 17888 C C . GLU A 1 27 ? -7.592 2.273 2.506 1.00 0.00 579 GLU A C 20
ATOM 17889 O O . GLU A 1 27 ? -6.938 1.281 2.187 1.00 0.00 579 GLU A O 20
ATOM 17901 N N . LYS A 1 28 ? -7.988 3.190 1.630 1.00 0.00 580 LYS A N 20
ATOM 17902 C CA . LYS A 1 28 ? -7.669 3.080 0.212 1.00 0.00 580 LYS A CA 20
ATOM 17903 C C . LYS A 1 28 ? -6.245 3.552 -0.064 1.00 0.00 580 LYS A C 20
ATOM 17904 O O . LYS A 1 28 ? -5.943 4.741 0.044 1.00 0.00 580 LYS A O 20
ATOM 17923 N N . ILE A 1 29 ? -5.374 2.615 -0.420 1.00 0.00 581 ILE A N 20
ATOM 17924 C CA . ILE A 1 29 ? -3.982 2.935 -0.712 1.00 0.00 581 ILE A CA 20
ATOM 17925 C C . ILE A 1 29 ? -3.755 3.076 -2.214 1.00 0.00 581 ILE A C 20
ATOM 17926 O O . ILE A 1 29 ? -4.112 2.192 -2.992 1.00 0.00 581 ILE A O 20
ATOM 17942 N N . LYS A 1 30 ? -3.158 4.193 -2.614 1.00 0.00 582 LYS A N 20
ATOM 17943 C CA . LYS A 1 30 ? -2.878 4.451 -4.021 1.00 0.00 582 LYS A CA 20
ATOM 17944 C C . LYS A 1 30 ? -1.413 4.181 -4.344 1.00 0.00 582 LYS A C 20
ATOM 17945 O O . LYS A 1 30 ? -0.535 4.976 -4.009 1.00 0.00 582 LYS A O 20
ATOM 17964 N N . VAL A 1 31 ? -1.153 3.052 -4.998 1.00 0.00 583 VAL A N 20
ATOM 17965 C CA . VAL A 1 31 ? 0.206 2.677 -5.368 1.00 0.00 583 VAL A CA 20
ATOM 17966 C C . VAL A 1 31 ? 0.790 3.657 -6.379 1.00 0.00 583 VAL A C 20
ATOM 17967 O O . VAL A 1 31 ? 0.147 3.996 -7.374 1.00 0.00 583 VAL A O 20
ATOM 17980 N N . LEU A 1 32 ? 2.012 4.109 -6.120 1.00 0.00 584 LEU A N 20
ATOM 17981 C CA . LEU A 1 32 ? 2.685 5.050 -7.009 1.00 0.00 584 LEU A CA 20
ATOM 17982 C C . LEU A 1 32 ? 3.948 4.432 -7.602 1.00 0.00 584 LEU A C 20
ATOM 17983 O O . LEU A 1 32 ? 4.383 4.809 -8.690 1.00 0.00 584 LEU A O 20
ATOM 17999 N N . SER A 1 33 ? 4.530 3.482 -6.879 1.00 0.00 585 SER A N 20
ATOM 18000 C CA . SER A 1 33 ? 5.744 2.812 -7.332 1.00 0.00 585 SER A CA 20
ATOM 18001 C C . SER A 1 33 ? 5.711 1.328 -6.979 1.00 0.00 585 SER A C 20
ATOM 18002 O O . SER A 1 33 ? 4.935 0.900 -6.124 1.00 0.00 585 SER A O 20
ATOM 18010 N N . ILE A 1 34 ? 6.557 0.549 -7.644 1.00 0.00 586 ILE A N 20
ATOM 18011 C CA . ILE A 1 34 ? 6.626 -0.886 -7.400 1.00 0.00 586 ILE A CA 20
ATOM 18012 C C . ILE A 1 34 ? 8.058 -1.397 -7.523 1.00 0.00 586 ILE A C 20
ATOM 18013 O O . ILE A 1 34 ? 8.868 -0.832 -8.255 1.00 0.00 586 ILE A O 20
ATOM 18029 N N . GLY A 1 35 ? 8.361 -2.471 -6.801 1.00 0.00 587 GLY A N 20
ATOM 18030 C CA . GLY A 1 35 ? 9.694 -3.042 -6.844 1.00 0.00 587 GLY A CA 20
ATOM 18031 C C . GLY A 1 35 ? 9.679 -4.529 -7.137 1.00 0.00 587 GLY A C 20
ATOM 18032 O O . GLY A 1 35 ? 9.678 -4.941 -8.296 1.00 0.00 587 GLY A O 20
ATOM 18036 N N . GLU A 1 36 ? 9.672 -5.338 -6.082 1.00 0.00 588 GLU A N 20
ATOM 18037 C CA . GLU A 1 36 ? 9.659 -6.788 -6.231 1.00 0.00 588 GLU A CA 20
ATOM 18038 C C . GLU A 1 36 ? 9.641 -7.474 -4.867 1.00 0.00 588 GLU A C 20
ATOM 18039 O O . GLU A 1 36 ? 10.116 -6.923 -3.875 1.00 0.00 588 GLU A O 20
ATOM 18051 N N . GLY A 1 37 ? 9.088 -8.684 -4.828 1.00 0.00 589 GLY A N 20
ATOM 18052 C CA . GLY A 1 37 ? 9.016 -9.427 -3.584 1.00 0.00 589 GLY A CA 20
ATOM 18053 C C . GLY A 1 37 ? 7.815 -9.038 -2.745 1.00 0.00 589 GLY A C 20
ATOM 18054 O O . GLY A 1 37 ? 7.937 -8.801 -1.545 1.00 0.00 589 GLY A O 20
ATOM 18058 N N . GLY A 1 38 ? 6.648 -8.972 -3.380 1.00 0.00 590 GLY A N 20
ATOM 18059 C CA . GLY A 1 38 ? 5.436 -8.608 -2.671 1.00 0.00 590 GLY A CA 20
ATOM 18060 C C . GLY A 1 38 ? 5.547 -7.258 -1.988 1.00 0.00 590 GLY A C 20
ATOM 18061 O O . GLY A 1 38 ? 4.791 -6.957 -1.065 1.00 0.00 590 GLY A O 20
ATOM 18065 N N . PHE A 1 39 ? 6.493 -6.444 -2.444 1.00 0.00 591 PHE A N 20
ATOM 18066 C CA . PHE A 1 39 ? 6.703 -5.119 -1.870 1.00 0.00 591 PHE A CA 20
ATOM 18067 C C . PHE A 1 39 ? 6.628 -4.042 -2.948 1.00 0.00 591 PHE A C 20
ATOM 18068 O O . PHE A 1 39 ? 7.070 -4.248 -4.078 1.00 0.00 591 PHE A O 20
ATOM 18085 N N . TRP A 1 40 ? 6.068 -2.893 -2.589 1.00 0.00 592 TRP A N 20
ATOM 18086 C CA . TRP A 1 40 ? 5.935 -1.782 -3.525 1.00 0.00 592 TRP A CA 20
ATOM 18087 C C . TRP A 1 40 ? 5.670 -0.475 -2.785 1.00 0.00 592 TRP A C 20
ATOM 18088 O O . TRP A 1 40 ? 5.417 -0.475 -1.582 1.00 0.00 592 TRP A O 20
ATOM 18109 N N . GLU A 1 41 ? 5.728 0.635 -3.515 1.00 0.00 593 GLU A N 20
ATOM 18110 C CA . GLU A 1 41 ? 5.494 1.948 -2.927 1.00 0.00 593 GLU A CA 20
ATOM 18111 C C . GLU A 1 41 ? 4.075 2.428 -3.215 1.00 0.00 593 GLU A C 20
ATOM 18112 O O . GLU A 1 41 ? 3.530 2.178 -4.289 1.00 0.00 593 GLU A O 20
ATOM 18124 N N . GLY A 1 42 ? 3.482 3.119 -2.245 1.00 0.00 594 GLY A N 20
ATOM 18125 C CA . GLY A 1 42 ? 2.131 3.624 -2.414 1.00 0.00 594 GLY A CA 20
ATOM 18126 C C . GLY A 1 42 ? 1.829 4.791 -1.496 1.00 0.00 594 GLY A C 20
ATOM 18127 O O . GLY A 1 42 ? 2.722 5.307 -0.824 1.00 0.00 594 GLY A O 20
ATOM 18131 N N . GLN A 1 43 ? 0.568 5.210 -1.468 1.00 0.00 595 GLN A N 20
ATOM 18132 C CA . GLN A 1 43 ? 0.152 6.325 -0.626 1.00 0.00 595 GLN A CA 20
ATOM 18133 C C . GLN A 1 43 ? -1.106 5.974 0.160 1.00 0.00 595 GLN A C 20
ATOM 18134 O O . GLN A 1 43 ? -2.057 5.415 -0.387 1.00 0.00 595 GLN A O 20
ATOM 18148 N N . VAL A 1 44 ? -1.107 6.307 1.448 1.00 0.00 596 VAL A N 20
ATOM 18149 C CA . VAL A 1 44 ? -2.249 6.027 2.308 1.00 0.00 596 VAL A CA 20
ATOM 18150 C C . VAL A 1 44 ? -2.659 7.267 3.098 1.00 0.00 596 VAL A C 20
ATOM 18151 O O . VAL A 1 44 ? -1.917 7.740 3.960 1.00 0.00 596 VAL A O 20
ATOM 18164 N N . LYS A 1 45 ? -3.843 7.788 2.798 1.00 0.00 597 LYS A N 20
ATOM 18165 C CA . LYS A 1 45 ? -4.353 8.972 3.478 1.00 0.00 597 LYS A CA 20
ATOM 18166 C C . LYS A 1 45 ? -3.231 9.969 3.751 1.00 0.00 597 LYS A C 20
ATOM 18167 O O . LYS A 1 45 ? -3.223 10.643 4.781 1.00 0.00 597 LYS A O 20
ATOM 18186 N N . GLY A 1 46 ? -2.285 10.059 2.820 1.00 0.00 598 GLY A N 20
ATOM 18187 C CA . GLY A 1 46 ? -1.173 10.977 2.979 1.00 0.00 598 GLY A CA 20
ATOM 18188 C C . GLY A 1 46 ? 0.158 10.261 3.093 1.00 0.00 598 GLY A C 20
ATOM 18189 O O . GLY A 1 46 ? 1.099 10.566 2.361 1.00 0.00 598 GLY A O 20
ATOM 18193 N N . ARG A 1 47 ? 0.237 9.308 4.015 1.00 0.00 599 ARG A N 20
ATOM 18194 C CA . ARG A 1 47 ? 1.464 8.549 4.225 1.00 0.00 599 ARG A CA 20
ATOM 18195 C C . ARG A 1 47 ? 1.897 7.849 2.941 1.00 0.00 599 ARG A C 20
ATOM 18196 O O . ARG A 1 47 ? 1.299 6.852 2.533 1.00 0.00 599 ARG A O 20
ATOM 18217 N N . VAL A 1 48 ? 2.939 8.377 2.306 1.00 0.00 600 VAL A N 20
ATOM 18218 C CA . VAL A 1 48 ? 3.452 7.804 1.069 1.00 0.00 600 VAL A CA 20
ATOM 18219 C C . VAL A 1 48 ? 4.845 7.216 1.270 1.00 0.00 600 VAL A C 20
ATOM 18220 O O . VAL A 1 48 ? 5.777 7.924 1.649 1.00 0.00 600 VAL A O 20
ATOM 18233 N N . GLY A 1 49 ? 4.978 5.919 1.014 1.00 0.00 601 GLY A N 20
ATOM 18234 C CA . GLY A 1 49 ? 6.261 5.259 1.173 1.00 0.00 601 GLY A CA 20
ATOM 18235 C C . GLY A 1 49 ? 6.242 3.827 0.675 1.00 0.00 601 GLY A C 20
ATOM 18236 O O . GLY A 1 49 ? 5.504 3.496 -0.254 1.00 0.00 601 GLY A O 20
ATOM 18240 N N . TRP A 1 50 ? 7.056 2.979 1.291 1.00 0.00 602 TRP A N 20
ATOM 18241 C CA . TRP A 1 50 ? 7.132 1.575 0.903 1.00 0.00 602 TRP A CA 20
ATOM 18242 C C . TRP A 1 50 ? 6.374 0.694 1.892 1.00 0.00 602 TRP A C 20
ATOM 18243 O O . TRP A 1 50 ? 6.237 1.041 3.066 1.00 0.00 602 TRP A O 20
ATOM 18264 N N . PHE A 1 51 ? 5.886 -0.444 1.412 1.00 0.00 603 PHE A N 20
ATOM 18265 C CA . PHE A 1 51 ? 5.143 -1.373 2.255 1.00 0.00 603 PHE A CA 20
ATOM 18266 C C . PHE A 1 51 ? 4.787 -2.641 1.483 1.00 0.00 603 PHE A C 20
ATOM 18267 O O . PHE A 1 51 ? 4.738 -2.657 0.254 1.00 0.00 603 PHE A O 20
ATOM 18284 N N . PRO A 1 52 ? 4.533 -3.731 2.223 1.00 0.00 604 PRO A N 20
ATOM 18285 C CA . PRO A 1 52 ? 4.178 -5.024 1.633 1.00 0.00 604 PRO A CA 20
ATOM 18286 C C . PRO A 1 52 ? 2.791 -5.010 1.000 1.00 0.00 604 PRO A C 20
ATOM 18287 O O . PRO A 1 52 ? 1.809 -4.638 1.642 1.00 0.00 604 PRO A O 20
ATOM 18298 N N . SER A 1 53 ? 2.717 -5.419 -0.263 1.00 0.00 605 SER A N 20
ATOM 18299 C CA . SER A 1 53 ? 1.449 -5.450 -0.983 1.00 0.00 605 SER A CA 20
ATOM 18300 C C . SER A 1 53 ? 0.490 -6.456 -0.353 1.00 0.00 605 SER A C 20
ATOM 18301 O O . SER A 1 53 ? -0.712 -6.432 -0.614 1.00 0.00 605 SER A O 20
ATOM 18309 N N . ASP A 1 54 ? 1.033 -7.339 0.480 1.00 0.00 606 ASP A N 20
ATOM 18310 C CA . ASP A 1 54 ? 0.227 -8.354 1.149 1.00 0.00 606 ASP A CA 20
ATOM 18311 C C . ASP A 1 54 ? -0.981 -7.723 1.834 1.00 0.00 606 ASP A C 20
ATOM 18312 O O . ASP A 1 54 ? -2.089 -8.260 1.779 1.00 0.00 606 ASP A O 20
ATOM 18321 N N . CYS A 1 55 ? -0.761 -6.582 2.478 1.00 0.00 607 CYS A N 20
ATOM 18322 C CA . CYS A 1 55 ? -1.832 -5.879 3.176 1.00 0.00 607 CYS A CA 20
ATOM 18323 C C . CYS A 1 55 ? -2.818 -5.270 2.185 1.00 0.00 607 CYS A C 20
ATOM 18324 O O . CYS A 1 55 ? -3.994 -5.079 2.501 1.00 0.00 607 CYS A O 20
ATOM 18332 N N . LEU A 1 56 ? -2.334 -4.966 0.986 1.00 0.00 608 LEU A N 20
ATOM 18333 C CA . LEU A 1 56 ? -3.172 -4.378 -0.052 1.00 0.00 608 LEU A CA 20
ATOM 18334 C C . LEU A 1 56 ? -3.904 -5.459 -0.839 1.00 0.00 608 LEU A C 20
ATOM 18335 O O . LEU A 1 56 ? -3.421 -6.583 -0.964 1.00 0.00 608 LEU A O 20
ATOM 18351 N N . GLU A 1 57 ? -5.073 -5.110 -1.368 1.00 0.00 609 GLU A N 20
ATOM 18352 C CA . GLU A 1 57 ? -5.872 -6.052 -2.144 1.00 0.00 609 GLU A CA 20
ATOM 18353 C C . GLU A 1 57 ? -6.755 -5.318 -3.150 1.00 0.00 609 GLU A C 20
ATOM 18354 O O . GLU A 1 57 ? -7.232 -4.215 -2.883 1.00 0.00 609 GLU A O 20
ATOM 18366 N N . GLU A 1 58 ? -6.965 -5.937 -4.307 1.00 0.00 610 GLU A N 20
ATOM 18367 C CA . GLU A 1 58 ? -7.790 -5.342 -5.352 1.00 0.00 610 GLU A CA 20
ATOM 18368 C C . GLU A 1 58 ? -9.143 -4.909 -4.797 1.00 0.00 610 GLU A C 20
ATOM 18369 O O . GLU A 1 58 ? -9.698 -5.554 -3.907 1.00 0.00 610 GLU A O 20
ATOM 18381 N N . VAL A 1 59 ? -9.670 -3.810 -5.328 1.00 0.00 611 VAL A N 20
ATOM 18382 C CA . VAL A 1 59 ? -10.959 -3.290 -4.888 1.00 0.00 611 VAL A CA 20
ATOM 18383 C C . VAL A 1 59 ? -12.088 -3.787 -5.785 1.00 0.00 611 VAL A C 20
ATOM 18384 O O . VAL A 1 59 ? -11.862 -4.154 -6.936 1.00 0.00 611 VAL A O 20
ATOM 18397 N N . ALA A 1 60 ? -13.304 -3.793 -5.246 1.00 0.00 612 ALA A N 20
ATOM 18398 C CA . ALA A 1 60 ? -14.469 -4.242 -5.999 1.00 0.00 612 ALA A CA 20
ATOM 18399 C C . ALA A 1 60 ? -14.877 -3.212 -7.046 1.00 0.00 612 ALA A C 20
ATOM 18400 O O . ALA A 1 60 ? -14.234 -2.172 -7.190 1.00 0.00 612 ALA A O 20
ATOM 18407 N N . ASN A 1 61 ? -15.947 -3.508 -7.775 1.00 0.00 613 ASN A N 20
ATOM 18408 C CA . ASN A 1 61 ? -16.440 -2.606 -8.811 1.00 0.00 613 ASN A CA 20
ATOM 18409 C C . ASN A 1 61 ? -17.858 -2.141 -8.497 1.00 0.00 613 ASN A C 20
ATOM 18410 O O . ASN A 1 61 ? -18.449 -1.368 -9.251 1.00 0.00 613 ASN A O 20
ATOM 18421 N N . MET A 1 1 ? 7.527 1.584 -13.180 1.00 0.00 553 MET A N 21
ATOM 18422 C CA . MET A 1 1 ? 6.393 2.362 -13.669 1.00 0.00 553 MET A CA 21
ATOM 18423 C C . MET A 1 1 ? 5.123 2.011 -12.900 1.00 0.00 553 MET A C 21
ATOM 18424 O O . MET A 1 1 ? 5.012 0.929 -12.325 1.00 0.00 553 MET A O 21
ATOM 18438 N N . VAL A 1 2 ? 4.167 2.935 -12.894 1.00 0.00 554 VAL A N 21
ATOM 18439 C CA . VAL A 1 2 ? 2.904 2.724 -12.198 1.00 0.00 554 VAL A CA 21
ATOM 18440 C C . VAL A 1 2 ? 1.730 2.745 -13.169 1.00 0.00 554 VAL A C 21
ATOM 18441 O O . VAL A 1 2 ? 1.616 3.623 -14.025 1.00 0.00 554 VAL A O 21
ATOM 18454 N N . PRO A 1 3 ? 0.834 1.755 -13.035 1.00 0.00 555 PRO A N 21
ATOM 18455 C CA . PRO A 1 3 ? -0.349 1.638 -13.894 1.00 0.00 555 PRO A CA 21
ATOM 18456 C C . PRO A 1 3 ? -1.374 2.736 -13.621 1.00 0.00 555 PRO A C 21
ATOM 18457 O O . PRO A 1 3 ? -1.912 3.340 -14.547 1.00 0.00 555 PRO A O 21
ATOM 18468 N N . GLY A 1 4 ? -1.638 2.987 -12.343 1.00 0.00 556 GLY A N 21
ATOM 18469 C CA . GLY A 1 4 ? -2.597 4.011 -11.971 1.00 0.00 556 GLY A CA 21
ATOM 18470 C C . GLY A 1 4 ? -3.912 3.428 -11.497 1.00 0.00 556 GLY A C 21
ATOM 18471 O O . GLY A 1 4 ? -4.983 3.895 -11.888 1.00 0.00 556 GLY A O 21
ATOM 18475 N N . ARG A 1 5 ? -3.835 2.403 -10.655 1.00 0.00 557 ARG A N 21
ATOM 18476 C CA . ARG A 1 5 ? -5.030 1.754 -10.128 1.00 0.00 557 ARG A CA 21
ATOM 18477 C C . ARG A 1 5 ? -5.088 1.870 -8.608 1.00 0.00 557 ARG A C 21
ATOM 18478 O O . ARG A 1 5 ? -4.067 1.769 -7.928 1.00 0.00 557 ARG A O 21
ATOM 18499 N N . SER A 1 6 ? -6.290 2.083 -8.082 1.00 0.00 558 SER A N 21
ATOM 18500 C CA . SER A 1 6 ? -6.481 2.218 -6.641 1.00 0.00 558 SER A CA 21
ATOM 18501 C C . SER A 1 6 ? -6.636 0.850 -5.984 1.00 0.00 558 SER A C 21
ATOM 18502 O O . SER A 1 6 ? -7.220 -0.067 -6.562 1.00 0.00 558 SER A O 21
ATOM 18510 N N . PHE A 1 7 ? -6.107 0.720 -4.772 1.00 0.00 559 PHE A N 21
ATOM 18511 C CA . PHE A 1 7 ? -6.185 -0.536 -4.034 1.00 0.00 559 PHE A CA 21
ATOM 18512 C C . PHE A 1 7 ? -6.684 -0.301 -2.612 1.00 0.00 559 PHE A C 21
ATOM 18513 O O . PHE A 1 7 ? -6.687 0.828 -2.122 1.00 0.00 559 PHE A O 21
ATOM 18530 N N . MET A 1 8 ? -7.107 -1.376 -1.955 1.00 0.00 560 MET A N 21
ATOM 18531 C CA . MET A 1 8 ? -7.607 -1.288 -0.588 1.00 0.00 560 MET A CA 21
ATOM 18532 C C . MET A 1 8 ? -6.736 -2.101 0.364 1.00 0.00 560 MET A C 21
ATOM 18533 O O . MET A 1 8 ? -6.158 -3.117 -0.023 1.00 0.00 560 MET A O 21
ATOM 18547 N N . ALA A 1 9 ? -6.648 -1.650 1.612 1.00 0.00 561 ALA A N 21
ATOM 18548 C CA . ALA A 1 9 ? -5.849 -2.339 2.618 1.00 0.00 561 ALA A CA 21
ATOM 18549 C C . ALA A 1 9 ? -6.724 -3.217 3.506 1.00 0.00 561 ALA A C 21
ATOM 18550 O O . ALA A 1 9 ? -7.588 -2.720 4.229 1.00 0.00 561 ALA A O 21
ATOM 18557 N N . VAL A 1 10 ? -6.493 -4.525 3.447 1.00 0.00 562 VAL A N 21
ATOM 18558 C CA . VAL A 1 10 ? -7.261 -5.472 4.247 1.00 0.00 562 VAL A CA 21
ATOM 18559 C C . VAL A 1 10 ? -6.731 -5.541 5.675 1.00 0.00 562 VAL A C 21
ATOM 18560 O O . VAL A 1 10 ? -7.357 -6.136 6.553 1.00 0.00 562 VAL A O 21
ATOM 18573 N N . LYS A 1 11 ? -5.576 -4.928 5.901 1.00 0.00 563 LYS A N 21
ATOM 18574 C CA . LYS A 1 11 ? -4.961 -4.918 7.224 1.00 0.00 563 LYS A CA 21
ATOM 18575 C C . LYS A 1 11 ? -3.977 -3.758 7.357 1.00 0.00 563 LYS A C 21
ATOM 18576 O O . LYS A 1 11 ? -3.388 -3.316 6.372 1.00 0.00 563 LYS A O 21
ATOM 18595 N N . SER A 1 12 ? -3.805 -3.272 8.582 1.00 0.00 564 SER A N 21
ATOM 18596 C CA . SER A 1 12 ? -2.895 -2.162 8.843 1.00 0.00 564 SER A CA 21
ATOM 18597 C C . SER A 1 12 ? -1.450 -2.648 8.893 1.00 0.00 564 SER A C 21
ATOM 18598 O O . SER A 1 12 ? -1.186 -3.850 8.914 1.00 0.00 564 SER A O 21
ATOM 18606 N N . TYR A 1 13 ? -0.517 -1.702 8.910 1.00 0.00 565 TYR A N 21
ATOM 18607 C CA . TYR A 1 13 ? 0.903 -2.031 8.956 1.00 0.00 565 TYR A CA 21
ATOM 18608 C C . TYR A 1 13 ? 1.687 -0.960 9.708 1.00 0.00 565 TYR A C 21
ATOM 18609 O O . TYR A 1 13 ? 1.344 0.222 9.665 1.00 0.00 565 TYR A O 21
ATOM 18627 N N . GLN A 1 14 ? 2.742 -1.383 10.398 1.00 0.00 566 GLN A N 21
ATOM 18628 C CA . GLN A 1 14 ? 3.576 -0.460 11.160 1.00 0.00 566 GLN A CA 21
ATOM 18629 C C . GLN A 1 14 ? 4.955 -0.320 10.525 1.00 0.00 566 GLN A C 21
ATOM 18630 O O . GLN A 1 14 ? 5.752 -1.256 10.540 1.00 0.00 566 GLN A O 21
ATOM 18644 N N . ALA A 1 15 ? 5.228 0.856 9.969 1.00 0.00 567 ALA A N 21
ATOM 18645 C CA . ALA A 1 15 ? 6.511 1.118 9.330 1.00 0.00 567 ALA A CA 21
ATOM 18646 C C . ALA A 1 15 ? 7.669 0.745 10.249 1.00 0.00 567 ALA A C 21
ATOM 18647 O O . ALA A 1 15 ? 7.699 1.137 11.416 1.00 0.00 567 ALA A O 21
ATOM 18654 N N . GLN A 1 16 ? 8.620 -0.017 9.718 1.00 0.00 568 GLN A N 21
ATOM 18655 C CA . GLN A 1 16 ? 9.778 -0.444 10.492 1.00 0.00 568 GLN A CA 21
ATOM 18656 C C . GLN A 1 16 ? 11.069 0.097 9.887 1.00 0.00 568 GLN A C 21
ATOM 18657 O O . GLN A 1 16 ? 12.053 0.318 10.592 1.00 0.00 568 GLN A O 21
ATOM 18671 N N . ALA A 1 17 ? 11.057 0.306 8.574 1.00 0.00 569 ALA A N 21
ATOM 18672 C CA . ALA A 1 17 ? 12.225 0.822 7.872 1.00 0.00 569 ALA A CA 21
ATOM 18673 C C . ALA A 1 17 ? 12.251 2.346 7.894 1.00 0.00 569 ALA A C 21
ATOM 18674 O O . ALA A 1 17 ? 11.469 2.979 8.605 1.00 0.00 569 ALA A O 21
ATOM 18681 N N . GLU A 1 18 ? 13.153 2.931 7.111 1.00 0.00 570 GLU A N 21
ATOM 18682 C CA . GLU A 1 18 ? 13.279 4.381 7.044 1.00 0.00 570 GLU A CA 21
ATOM 18683 C C . GLU A 1 18 ? 12.359 4.959 5.971 1.00 0.00 570 GLU A C 21
ATOM 18684 O O . GLU A 1 18 ? 11.864 6.078 6.099 1.00 0.00 570 GLU A O 21
ATOM 18696 N N . GLY A 1 19 ? 12.136 4.185 4.913 1.00 0.00 571 GLY A N 21
ATOM 18697 C CA . GLY A 1 19 ? 11.277 4.635 3.834 1.00 0.00 571 GLY A CA 21
ATOM 18698 C C . GLY A 1 19 ? 9.922 3.956 3.848 1.00 0.00 571 GLY A C 21
ATOM 18699 O O . GLY A 1 19 ? 9.089 4.202 2.977 1.00 0.00 571 GLY A O 21
ATOM 18703 N N . GLU A 1 20 ? 9.702 3.098 4.840 1.00 0.00 572 GLU A N 21
ATOM 18704 C CA . GLU A 1 20 ? 8.439 2.379 4.963 1.00 0.00 572 GLU A CA 21
ATOM 18705 C C . GLU A 1 20 ? 7.387 3.242 5.654 1.00 0.00 572 GLU A C 21
ATOM 18706 O O . GLU A 1 20 ? 7.717 4.117 6.455 1.00 0.00 572 GLU A O 21
ATOM 18718 N N . ILE A 1 21 ? 6.122 2.986 5.341 1.00 0.00 573 ILE A N 21
ATOM 18719 C CA . ILE A 1 21 ? 5.022 3.738 5.933 1.00 0.00 573 ILE A CA 21
ATOM 18720 C C . ILE A 1 21 ? 4.011 2.805 6.590 1.00 0.00 573 ILE A C 21
ATOM 18721 O O . ILE A 1 21 ? 4.061 1.589 6.407 1.00 0.00 573 ILE A O 21
ATOM 18737 N N . SER A 1 22 ? 3.091 3.384 7.355 1.00 0.00 574 SER A N 21
ATOM 18738 C CA . SER A 1 22 ? 2.067 2.604 8.040 1.00 0.00 574 SER A CA 21
ATOM 18739 C C . SER A 1 22 ? 0.845 2.406 7.148 1.00 0.00 574 SER A C 21
ATOM 18740 O O . SER A 1 22 ? 0.770 2.954 6.048 1.00 0.00 574 SER A O 21
ATOM 18748 N N . LEU A 1 23 ? -0.110 1.618 7.629 1.00 0.00 575 LEU A N 21
ATOM 18749 C CA . LEU A 1 23 ? -1.329 1.346 6.876 1.00 0.00 575 LEU A CA 21
ATOM 18750 C C . LEU A 1 23 ? -2.551 1.379 7.789 1.00 0.00 575 LEU A C 21
ATOM 18751 O O . LEU A 1 23 ? -2.425 1.462 9.010 1.00 0.00 575 LEU A O 21
ATOM 18767 N N . SER A 1 24 ? -3.735 1.311 7.187 1.00 0.00 576 SER A N 21
ATOM 18768 C CA . SER A 1 24 ? -4.981 1.333 7.944 1.00 0.00 576 SER A CA 21
ATOM 18769 C C . SER A 1 24 ? -6.032 0.445 7.288 1.00 0.00 576 SER A C 21
ATOM 18770 O O . SER A 1 24 ? -6.380 0.632 6.121 1.00 0.00 576 SER A O 21
ATOM 18778 N N . LYS A 1 25 ? -6.535 -0.524 8.045 1.00 0.00 577 LYS A N 21
ATOM 18779 C CA . LYS A 1 25 ? -7.548 -1.444 7.540 1.00 0.00 577 LYS A CA 21
ATOM 18780 C C . LYS A 1 25 ? -8.743 -0.679 6.979 1.00 0.00 577 LYS A C 21
ATOM 18781 O O . LYS A 1 25 ? -9.320 0.172 7.653 1.00 0.00 577 LYS A O 21
ATOM 18800 N N . GLY A 1 26 ? -9.111 -0.993 5.739 1.00 0.00 578 GLY A N 21
ATOM 18801 C CA . GLY A 1 26 ? -10.236 -0.328 5.109 1.00 0.00 578 GLY A CA 21
ATOM 18802 C C . GLY A 1 26 ? -9.828 0.936 4.380 1.00 0.00 578 GLY A C 21
ATOM 18803 O O . GLY A 1 26 ? -10.638 1.544 3.680 1.00 0.00 578 GLY A O 21
ATOM 18807 N N . GLU A 1 27 ? -8.570 1.332 4.543 1.00 0.00 579 GLU A N 21
ATOM 18808 C CA . GLU A 1 27 ? -8.058 2.534 3.895 1.00 0.00 579 GLU A CA 21
ATOM 18809 C C . GLU A 1 27 ? -7.657 2.246 2.451 1.00 0.00 579 GLU A C 21
ATOM 18810 O O . GLU A 1 27 ? -7.092 1.194 2.150 1.00 0.00 579 GLU A O 21
ATOM 18822 N N . LYS A 1 28 ? -7.955 3.186 1.561 1.00 0.00 580 LYS A N 21
ATOM 18823 C CA . LYS A 1 28 ? -7.627 3.035 0.149 1.00 0.00 580 LYS A CA 21
ATOM 18824 C C . LYS A 1 28 ? -6.194 3.480 -0.126 1.00 0.00 580 LYS A C 21
ATOM 18825 O O . LYS A 1 28 ? -5.872 4.664 -0.029 1.00 0.00 580 LYS A O 21
ATOM 18844 N N . ILE A 1 29 ? -5.339 2.523 -0.471 1.00 0.00 581 ILE A N 21
ATOM 18845 C CA . ILE A 1 29 ? -3.942 2.817 -0.764 1.00 0.00 581 ILE A CA 21
ATOM 18846 C C . ILE A 1 29 ? -3.699 2.898 -2.267 1.00 0.00 581 ILE A C 21
ATOM 18847 O O . ILE A 1 29 ? -4.199 2.073 -3.034 1.00 0.00 581 ILE A O 21
ATOM 18863 N N . LYS A 1 30 ? -2.929 3.895 -2.685 1.00 0.00 582 LYS A N 21
ATOM 18864 C CA . LYS A 1 30 ? -2.615 4.084 -4.097 1.00 0.00 582 LYS A CA 21
ATOM 18865 C C . LYS A 1 30 ? -1.134 3.842 -4.363 1.00 0.00 582 LYS A C 21
ATOM 18866 O O . LYS A 1 30 ? -0.283 4.640 -3.969 1.00 0.00 582 LYS A O 21
ATOM 18885 N N . VAL A 1 31 ? -0.831 2.735 -5.035 1.00 0.00 583 VAL A N 21
ATOM 18886 C CA . VAL A 1 31 ? 0.548 2.390 -5.356 1.00 0.00 583 VAL A CA 21
ATOM 18887 C C . VAL A 1 31 ? 1.126 3.345 -6.395 1.00 0.00 583 VAL A C 21
ATOM 18888 O O . VAL A 1 31 ? 0.586 3.486 -7.493 1.00 0.00 583 VAL A O 21
ATOM 18901 N N . LEU A 1 32 ? 2.230 3.996 -6.044 1.00 0.00 584 LEU A N 21
ATOM 18902 C CA . LEU A 1 32 ? 2.882 4.936 -6.946 1.00 0.00 584 LEU A CA 21
ATOM 18903 C C . LEU A 1 32 ? 4.158 4.337 -7.527 1.00 0.00 584 LEU A C 21
ATOM 18904 O O . LEU A 1 32 ? 4.626 4.753 -8.588 1.00 0.00 584 LEU A O 21
ATOM 18920 N N . SER A 1 33 ? 4.720 3.357 -6.825 1.00 0.00 585 SER A N 21
ATOM 18921 C CA . SER A 1 33 ? 5.943 2.701 -7.270 1.00 0.00 585 SER A CA 21
ATOM 18922 C C . SER A 1 33 ? 5.907 1.209 -6.951 1.00 0.00 585 SER A C 21
ATOM 18923 O O . SER A 1 33 ? 5.096 0.756 -6.143 1.00 0.00 585 SER A O 21
ATOM 18931 N N . ILE A 1 34 ? 6.790 0.452 -7.593 1.00 0.00 586 ILE A N 21
ATOM 18932 C CA . ILE A 1 34 ? 6.861 -0.987 -7.378 1.00 0.00 586 ILE A CA 21
ATOM 18933 C C . ILE A 1 34 ? 8.305 -1.477 -7.401 1.00 0.00 586 ILE A C 21
ATOM 18934 O O . ILE A 1 34 ? 9.191 -0.806 -7.926 1.00 0.00 586 ILE A O 21
ATOM 18950 N N . GLY A 1 35 ? 8.534 -2.655 -6.827 1.00 0.00 587 GLY A N 21
ATOM 18951 C CA . GLY A 1 35 ? 9.872 -3.215 -6.794 1.00 0.00 587 GLY A CA 21
ATOM 18952 C C . GLY A 1 35 ? 9.880 -4.712 -7.037 1.00 0.00 587 GLY A C 21
ATOM 18953 O O . GLY A 1 35 ? 9.472 -5.175 -8.101 1.00 0.00 587 GLY A O 21
ATOM 18957 N N . GLU A 1 36 ? 10.347 -5.468 -6.049 1.00 0.00 588 GLU A N 21
ATOM 18958 C CA . GLU A 1 36 ? 10.407 -6.922 -6.164 1.00 0.00 588 GLU A CA 21
ATOM 18959 C C . GLU A 1 36 ? 9.522 -7.587 -5.115 1.00 0.00 588 GLU A C 21
ATOM 18960 O O . GLU A 1 36 ? 9.074 -6.946 -4.167 1.00 0.00 588 GLU A O 21
ATOM 18972 N N . GLY A 1 37 ? 9.273 -8.881 -5.295 1.00 0.00 589 GLY A N 21
ATOM 18973 C CA . GLY A 1 37 ? 8.441 -9.614 -4.359 1.00 0.00 589 GLY A CA 21
ATOM 18974 C C . GLY A 1 37 ? 7.106 -8.937 -4.116 1.00 0.00 589 GLY A C 21
ATOM 18975 O O . GLY A 1 37 ? 6.584 -8.247 -4.992 1.00 0.00 589 GLY A O 21
ATOM 18979 N N . GLY A 1 38 ? 6.551 -9.136 -2.925 1.00 0.00 590 GLY A N 21
ATOM 18980 C CA . GLY A 1 38 ? 5.274 -8.534 -2.591 1.00 0.00 590 GLY A CA 21
ATOM 18981 C C . GLY A 1 38 ? 5.424 -7.186 -1.916 1.00 0.00 590 GLY A C 21
ATOM 18982 O O . GLY A 1 38 ? 4.711 -6.879 -0.961 1.00 0.00 590 GLY A O 21
ATOM 18986 N N . PHE A 1 39 ? 6.358 -6.380 -2.410 1.00 0.00 591 PHE A N 21
ATOM 18987 C CA . PHE A 1 39 ? 6.603 -5.058 -1.846 1.00 0.00 591 PHE A CA 21
ATOM 18988 C C . PHE A 1 39 ? 6.497 -3.980 -2.920 1.00 0.00 591 PHE A C 21
ATOM 18989 O O . PHE A 1 39 ? 6.903 -4.186 -4.065 1.00 0.00 591 PHE A O 21
ATOM 19006 N N . TRP A 1 40 ? 5.949 -2.830 -2.544 1.00 0.00 592 TRP A N 21
ATOM 19007 C CA . TRP A 1 40 ? 5.789 -1.720 -3.475 1.00 0.00 592 TRP A CA 21
ATOM 19008 C C . TRP A 1 40 ? 5.543 -0.413 -2.726 1.00 0.00 592 TRP A C 21
ATOM 19009 O O . TRP A 1 40 ? 5.323 -0.414 -1.516 1.00 0.00 592 TRP A O 21
ATOM 19030 N N . GLU A 1 41 ? 5.580 0.697 -3.456 1.00 0.00 593 GLU A N 21
ATOM 19031 C CA . GLU A 1 41 ? 5.363 2.010 -2.859 1.00 0.00 593 GLU A CA 21
ATOM 19032 C C . GLU A 1 41 ? 3.953 2.515 -3.154 1.00 0.00 593 GLU A C 21
ATOM 19033 O O . GLU A 1 41 ? 3.423 2.304 -4.245 1.00 0.00 593 GLU A O 21
ATOM 19045 N N . GLY A 1 42 ? 3.351 3.182 -2.174 1.00 0.00 594 GLY A N 21
ATOM 19046 C CA . GLY A 1 42 ? 2.009 3.705 -2.349 1.00 0.00 594 GLY A CA 21
ATOM 19047 C C . GLY A 1 42 ? 1.713 4.862 -1.414 1.00 0.00 594 GLY A C 21
ATOM 19048 O O . GLY A 1 42 ? 2.607 5.365 -0.734 1.00 0.00 594 GLY A O 21
ATOM 19052 N N . GLN A 1 43 ? 0.454 5.287 -1.382 1.00 0.00 595 GLN A N 21
ATOM 19053 C CA . GLN A 1 43 ? 0.042 6.393 -0.525 1.00 0.00 595 GLN A CA 21
ATOM 19054 C C . GLN A 1 43 ? -1.215 6.037 0.260 1.00 0.00 595 GLN A C 21
ATOM 19055 O O . GLN A 1 43 ? -2.162 5.473 -0.289 1.00 0.00 595 GLN A O 21
ATOM 19069 N N . VAL A 1 44 ? -1.218 6.369 1.547 1.00 0.00 596 VAL A N 21
ATOM 19070 C CA . VAL A 1 44 ? -2.359 6.084 2.408 1.00 0.00 596 VAL A CA 21
ATOM 19071 C C . VAL A 1 44 ? -2.741 7.306 3.235 1.00 0.00 596 VAL A C 21
ATOM 19072 O O . VAL A 1 44 ? -1.980 7.751 4.095 1.00 0.00 596 VAL A O 21
ATOM 19085 N N . LYS A 1 45 ? -3.926 7.845 2.972 1.00 0.00 597 LYS A N 21
ATOM 19086 C CA . LYS A 1 45 ? -4.413 9.015 3.693 1.00 0.00 597 LYS A CA 21
ATOM 19087 C C . LYS A 1 45 ? -3.278 9.995 3.968 1.00 0.00 597 LYS A C 21
ATOM 19088 O O . LYS A 1 45 ? -3.243 10.643 5.014 1.00 0.00 597 LYS A O 21
ATOM 19107 N N . GLY A 1 46 ? -2.351 10.101 3.021 1.00 0.00 598 GLY A N 21
ATOM 19108 C CA . GLY A 1 46 ? -1.228 11.006 3.179 1.00 0.00 598 GLY A CA 21
ATOM 19109 C C . GLY A 1 46 ? 0.097 10.277 3.267 1.00 0.00 598 GLY A C 21
ATOM 19110 O O . GLY A 1 46 ? 1.039 10.596 2.540 1.00 0.00 598 GLY A O 21
ATOM 19114 N N . ARG A 1 47 ? 0.172 9.293 4.158 1.00 0.00 599 ARG A N 21
ATOM 19115 C CA . ARG A 1 47 ? 1.393 8.518 4.339 1.00 0.00 599 ARG A CA 21
ATOM 19116 C C . ARG A 1 47 ? 1.812 7.850 3.032 1.00 0.00 599 ARG A C 21
ATOM 19117 O O . ARG A 1 47 ? 1.205 6.870 2.602 1.00 0.00 599 ARG A O 21
ATOM 19138 N N . VAL A 1 48 ? 2.853 8.388 2.405 1.00 0.00 600 VAL A N 21
ATOM 19139 C CA . VAL A 1 48 ? 3.354 7.844 1.148 1.00 0.00 600 VAL A CA 21
ATOM 19140 C C . VAL A 1 48 ? 4.754 7.268 1.318 1.00 0.00 600 VAL A C 21
ATOM 19141 O O . VAL A 1 48 ? 5.694 7.982 1.671 1.00 0.00 600 VAL A O 21
ATOM 19154 N N . GLY A 1 49 ? 4.890 5.970 1.062 1.00 0.00 601 GLY A N 21
ATOM 19155 C CA . GLY A 1 49 ? 6.180 5.319 1.191 1.00 0.00 601 GLY A CA 21
ATOM 19156 C C . GLY A 1 49 ? 6.154 3.881 0.714 1.00 0.00 601 GLY A C 21
ATOM 19157 O O . GLY A 1 49 ? 5.373 3.527 -0.168 1.00 0.00 601 GLY A O 21
ATOM 19161 N N . TRP A 1 50 ? 7.013 3.050 1.295 1.00 0.00 602 TRP A N 21
ATOM 19162 C CA . TRP A 1 50 ? 7.087 1.642 0.923 1.00 0.00 602 TRP A CA 21
ATOM 19163 C C . TRP A 1 50 ? 6.344 0.773 1.930 1.00 0.00 602 TRP A C 21
ATOM 19164 O O . TRP A 1 50 ? 6.228 1.126 3.104 1.00 0.00 602 TRP A O 21
ATOM 19185 N N . PHE A 1 51 ? 5.842 -0.367 1.464 1.00 0.00 603 PHE A N 21
ATOM 19186 C CA . PHE A 1 51 ? 5.110 -1.288 2.327 1.00 0.00 603 PHE A CA 21
ATOM 19187 C C . PHE A 1 51 ? 4.735 -2.559 1.571 1.00 0.00 603 PHE A C 21
ATOM 19188 O O . PHE A 1 51 ? 4.645 -2.579 0.343 1.00 0.00 603 PHE A O 21
ATOM 19205 N N . PRO A 1 52 ? 4.513 -3.649 2.321 1.00 0.00 604 PRO A N 21
ATOM 19206 C CA . PRO A 1 52 ? 4.145 -4.945 1.744 1.00 0.00 604 PRO A CA 21
ATOM 19207 C C . PRO A 1 52 ? 2.737 -4.941 1.158 1.00 0.00 604 PRO A C 21
ATOM 19208 O O . PRO A 1 52 ? 1.784 -4.521 1.813 1.00 0.00 604 PRO A O 21
ATOM 19219 N N . SER A 1 53 ? 2.615 -5.410 -0.079 1.00 0.00 605 SER A N 21
ATOM 19220 C CA . SER A 1 53 ? 1.324 -5.458 -0.755 1.00 0.00 605 SER A CA 21
ATOM 19221 C C . SER A 1 53 ? 0.417 -6.510 -0.123 1.00 0.00 605 SER A C 21
ATOM 19222 O O . SER A 1 53 ? -0.777 -6.572 -0.412 1.00 0.00 605 SER A O 21
ATOM 19230 N N . ASP A 1 54 ? 0.996 -7.335 0.745 1.00 0.00 606 ASP A N 21
ATOM 19231 C CA . ASP A 1 54 ? 0.241 -8.384 1.421 1.00 0.00 606 ASP A CA 21
ATOM 19232 C C . ASP A 1 54 ? -0.927 -7.795 2.205 1.00 0.00 606 ASP A C 21
ATOM 19233 O O . ASP A 1 54 ? -1.931 -8.468 2.441 1.00 0.00 606 ASP A O 21
ATOM 19242 N N . CYS A 1 55 ? -0.786 -6.537 2.610 1.00 0.00 607 CYS A N 21
ATOM 19243 C CA . CYS A 1 55 ? -1.828 -5.858 3.370 1.00 0.00 607 CYS A CA 21
ATOM 19244 C C . CYS A 1 55 ? -2.800 -5.139 2.439 1.00 0.00 607 CYS A C 21
ATOM 19245 O O . CYS A 1 55 ? -3.806 -4.584 2.884 1.00 0.00 607 CYS A O 21
ATOM 19253 N N . LEU A 1 56 ? -2.492 -5.151 1.148 1.00 0.00 608 LEU A N 21
ATOM 19254 C CA . LEU A 1 56 ? -3.338 -4.497 0.153 1.00 0.00 608 LEU A CA 21
ATOM 19255 C C . LEU A 1 56 ? -4.124 -5.528 -0.651 1.00 0.00 608 LEU A C 21
ATOM 19256 O O . LEU A 1 56 ? -3.934 -6.732 -0.491 1.00 0.00 608 LEU A O 21
ATOM 19272 N N . GLU A 1 57 ? -5.008 -5.043 -1.519 1.00 0.00 609 GLU A N 21
ATOM 19273 C CA . GLU A 1 57 ? -5.824 -5.921 -2.349 1.00 0.00 609 GLU A CA 21
ATOM 19274 C C . GLU A 1 57 ? -6.430 -5.154 -3.521 1.00 0.00 609 GLU A C 21
ATOM 19275 O O . GLU A 1 57 ? -6.734 -3.967 -3.407 1.00 0.00 609 GLU A O 21
ATOM 19287 N N . GLU A 1 58 ? -6.600 -5.841 -4.646 1.00 0.00 610 GLU A N 21
ATOM 19288 C CA . GLU A 1 58 ? -7.168 -5.224 -5.839 1.00 0.00 610 GLU A CA 21
ATOM 19289 C C . GLU A 1 58 ? -8.618 -4.810 -5.599 1.00 0.00 610 GLU A C 21
ATOM 19290 O O . GLU A 1 58 ? -9.378 -5.524 -4.948 1.00 0.00 610 GLU A O 21
ATOM 19302 N N . VAL A 1 59 ? -8.990 -3.651 -6.131 1.00 0.00 611 VAL A N 21
ATOM 19303 C CA . VAL A 1 59 ? -10.347 -3.140 -5.976 1.00 0.00 611 VAL A CA 21
ATOM 19304 C C . VAL A 1 59 ? -11.236 -3.580 -7.135 1.00 0.00 611 VAL A C 21
ATOM 19305 O O . VAL A 1 59 ? -10.794 -4.302 -8.029 1.00 0.00 611 VAL A O 21
ATOM 19318 N N . ALA A 1 60 ? -12.489 -3.140 -7.112 1.00 0.00 612 ALA A N 21
ATOM 19319 C CA . ALA A 1 60 ? -13.440 -3.488 -8.162 1.00 0.00 612 ALA A CA 21
ATOM 19320 C C . ALA A 1 60 ? -14.595 -2.493 -8.209 1.00 0.00 612 ALA A C 21
ATOM 19321 O O . ALA A 1 60 ? -14.834 -1.762 -7.249 1.00 0.00 612 ALA A O 21
ATOM 19328 N N . ASN A 1 61 ? -15.308 -2.473 -9.329 1.00 0.00 613 ASN A N 21
ATOM 19329 C CA . ASN A 1 61 ? -16.437 -1.565 -9.500 1.00 0.00 613 ASN A CA 21
ATOM 19330 C C . ASN A 1 61 ? -17.718 -2.342 -9.794 1.00 0.00 613 ASN A C 21
ATOM 19331 O O . ASN A 1 61 ? -18.801 -1.765 -9.863 1.00 0.00 613 ASN A O 21
ATOM 19342 N N . MET A 1 1 ? 5.544 -1.414 -13.704 1.00 0.00 553 MET A N 22
ATOM 19343 C CA . MET A 1 1 ? 6.534 -0.416 -13.315 1.00 0.00 553 MET A CA 22
ATOM 19344 C C . MET A 1 1 ? 5.892 0.690 -12.483 1.00 0.00 553 MET A C 22
ATOM 19345 O O . MET A 1 1 ? 6.477 1.169 -11.510 1.00 0.00 553 MET A O 22
ATOM 19359 N N . VAL A 1 2 ? 4.687 1.093 -12.870 1.00 0.00 554 VAL A N 22
ATOM 19360 C CA . VAL A 1 2 ? 3.965 2.142 -12.160 1.00 0.00 554 VAL A CA 22
ATOM 19361 C C . VAL A 1 2 ? 2.549 2.298 -12.701 1.00 0.00 554 VAL A C 22
ATOM 19362 O O . VAL A 1 2 ? 2.246 3.214 -13.466 1.00 0.00 554 VAL A O 22
ATOM 19375 N N . PRO A 1 3 ? 1.655 1.383 -12.295 1.00 0.00 555 PRO A N 22
ATOM 19376 C CA . PRO A 1 3 ? 0.255 1.398 -12.727 1.00 0.00 555 PRO A CA 22
ATOM 19377 C C . PRO A 1 3 ? -0.523 2.565 -12.129 1.00 0.00 555 PRO A C 22
ATOM 19378 O O . PRO A 1 3 ? 0.036 3.395 -11.413 1.00 0.00 555 PRO A O 22
ATOM 19389 N N . GLY A 1 4 ? -1.818 2.621 -12.426 1.00 0.00 556 GLY A N 22
ATOM 19390 C CA . GLY A 1 4 ? -2.652 3.691 -11.908 1.00 0.00 556 GLY A CA 22
ATOM 19391 C C . GLY A 1 4 ? -3.963 3.183 -11.344 1.00 0.00 556 GLY A C 22
ATOM 19392 O O . GLY A 1 4 ? -5.021 3.763 -11.592 1.00 0.00 556 GLY A O 22
ATOM 19396 N N . ARG A 1 5 ? -3.896 2.095 -10.582 1.00 0.00 557 ARG A N 22
ATOM 19397 C CA . ARG A 1 5 ? -5.088 1.506 -9.984 1.00 0.00 557 ARG A CA 22
ATOM 19398 C C . ARG A 1 5 ? -5.096 1.713 -8.472 1.00 0.00 557 ARG A C 22
ATOM 19399 O O . ARG A 1 5 ? -4.043 1.742 -7.835 1.00 0.00 557 ARG A O 22
ATOM 19420 N N . SER A 1 6 ? -6.289 1.854 -7.905 1.00 0.00 558 SER A N 22
ATOM 19421 C CA . SER A 1 6 ? -6.433 2.062 -6.469 1.00 0.00 558 SER A CA 22
ATOM 19422 C C . SER A 1 6 ? -6.657 0.737 -5.748 1.00 0.00 558 SER A C 22
ATOM 19423 O O . SER A 1 6 ? -7.593 -0.002 -6.057 1.00 0.00 558 SER A O 22
ATOM 19431 N N . PHE A 1 7 ? -5.789 0.441 -4.785 1.00 0.00 559 PHE A N 22
ATOM 19432 C CA . PHE A 1 7 ? -5.890 -0.797 -4.021 1.00 0.00 559 PHE A CA 22
ATOM 19433 C C . PHE A 1 7 ? -6.311 -0.514 -2.581 1.00 0.00 559 PHE A C 22
ATOM 19434 O O . PHE A 1 7 ? -5.954 0.515 -2.010 1.00 0.00 559 PHE A O 22
ATOM 19451 N N . MET A 1 8 ? -7.075 -1.435 -2.002 1.00 0.00 560 MET A N 22
ATOM 19452 C CA . MET A 1 8 ? -7.547 -1.284 -0.631 1.00 0.00 560 MET A CA 22
ATOM 19453 C C . MET A 1 8 ? -6.675 -2.084 0.332 1.00 0.00 560 MET A C 22
ATOM 19454 O O . MET A 1 8 ? -6.095 -3.103 -0.040 1.00 0.00 560 MET A O 22
ATOM 19468 N N . ALA A 1 9 ? -6.587 -1.614 1.573 1.00 0.00 561 ALA A N 22
ATOM 19469 C CA . ALA A 1 9 ? -5.789 -2.285 2.590 1.00 0.00 561 ALA A CA 22
ATOM 19470 C C . ALA A 1 9 ? -6.653 -3.197 3.454 1.00 0.00 561 ALA A C 22
ATOM 19471 O O . ALA A 1 9 ? -7.498 -2.727 4.218 1.00 0.00 561 ALA A O 22
ATOM 19478 N N . VAL A 1 10 ? -6.438 -4.502 3.330 1.00 0.00 562 VAL A N 22
ATOM 19479 C CA . VAL A 1 10 ? -7.197 -5.480 4.100 1.00 0.00 562 VAL A CA 22
ATOM 19480 C C . VAL A 1 10 ? -6.693 -5.560 5.536 1.00 0.00 562 VAL A C 22
ATOM 19481 O O . VAL A 1 10 ? -7.334 -6.158 6.401 1.00 0.00 562 VAL A O 22
ATOM 19494 N N . LYS A 1 11 ? -5.539 -4.950 5.787 1.00 0.00 563 LYS A N 22
ATOM 19495 C CA . LYS A 1 11 ? -4.948 -4.950 7.120 1.00 0.00 563 LYS A CA 22
ATOM 19496 C C . LYS A 1 11 ? -3.993 -3.772 7.290 1.00 0.00 563 LYS A C 22
ATOM 19497 O O . LYS A 1 11 ? -3.398 -3.296 6.322 1.00 0.00 563 LYS A O 22
ATOM 19516 N N . SER A 1 12 ? -3.848 -3.307 8.528 1.00 0.00 564 SER A N 22
ATOM 19517 C CA . SER A 1 12 ? -2.967 -2.184 8.823 1.00 0.00 564 SER A CA 22
ATOM 19518 C C . SER A 1 12 ? -1.519 -2.648 8.950 1.00 0.00 564 SER A C 22
ATOM 19519 O O . SER A 1 12 ? -1.242 -3.846 8.998 1.00 0.00 564 SER A O 22
ATOM 19527 N N . TYR A 1 13 ? -0.601 -1.690 9.004 1.00 0.00 565 TYR A N 22
ATOM 19528 C CA . TYR A 1 13 ? 0.820 -1.999 9.121 1.00 0.00 565 TYR A CA 22
ATOM 19529 C C . TYR A 1 13 ? 1.564 -0.877 9.839 1.00 0.00 565 TYR A C 22
ATOM 19530 O O . TYR A 1 13 ? 1.202 0.293 9.726 1.00 0.00 565 TYR A O 22
ATOM 19548 N N . GLN A 1 14 ? 2.606 -1.246 10.577 1.00 0.00 566 GLN A N 22
ATOM 19549 C CA . GLN A 1 14 ? 3.402 -0.270 11.314 1.00 0.00 566 GLN A CA 22
ATOM 19550 C C . GLN A 1 14 ? 4.801 -0.150 10.720 1.00 0.00 566 GLN A C 22
ATOM 19551 O O . GLN A 1 14 ? 5.614 -1.067 10.832 1.00 0.00 566 GLN A O 22
ATOM 19565 N N . ALA A 1 15 ? 5.076 0.988 10.090 1.00 0.00 567 ALA A N 22
ATOM 19566 C CA . ALA A 1 15 ? 6.378 1.228 9.480 1.00 0.00 567 ALA A CA 22
ATOM 19567 C C . ALA A 1 15 ? 7.506 0.947 10.466 1.00 0.00 567 ALA A C 22
ATOM 19568 O O . ALA A 1 15 ? 7.421 1.310 11.638 1.00 0.00 567 ALA A O 22
ATOM 19575 N N . GLN A 1 16 ? 8.562 0.299 9.981 1.00 0.00 568 GLN A N 22
ATOM 19576 C CA . GLN A 1 16 ? 9.705 -0.032 10.822 1.00 0.00 568 GLN A CA 22
ATOM 19577 C C . GLN A 1 16 ? 10.979 0.615 10.289 1.00 0.00 568 GLN A C 22
ATOM 19578 O O . GLN A 1 16 ? 11.876 0.965 11.053 1.00 0.00 568 GLN A O 22
ATOM 19592 N N . ALA A 1 17 ? 11.049 0.770 8.970 1.00 0.00 569 ALA A N 22
ATOM 19593 C CA . ALA A 1 17 ? 12.212 1.377 8.334 1.00 0.00 569 ALA A CA 22
ATOM 19594 C C . ALA A 1 17 ? 12.027 2.883 8.174 1.00 0.00 569 ALA A C 22
ATOM 19595 O O . ALA A 1 17 ? 11.125 3.472 8.768 1.00 0.00 569 ALA A O 22
ATOM 19602 N N . GLU A 1 18 ? 12.886 3.497 7.366 1.00 0.00 570 GLU A N 22
ATOM 19603 C CA . GLU A 1 18 ? 12.816 4.935 7.130 1.00 0.00 570 GLU A CA 22
ATOM 19604 C C . GLU A 1 18 ? 11.898 5.249 5.952 1.00 0.00 570 GLU A C 22
ATOM 19605 O O . GLU A 1 18 ? 11.109 6.191 5.999 1.00 0.00 570 GLU A O 22
ATOM 19617 N N . GLY A 1 19 ? 12.009 4.450 4.895 1.00 0.00 571 GLY A N 22
ATOM 19618 C CA . GLY A 1 19 ? 11.184 4.659 3.719 1.00 0.00 571 GLY A CA 22
ATOM 19619 C C . GLY A 1 19 ? 9.848 3.953 3.815 1.00 0.00 571 GLY A C 22
ATOM 19620 O O . GLY A 1 19 ? 8.951 4.193 3.006 1.00 0.00 571 GLY A O 22
ATOM 19624 N N . GLU A 1 20 ? 9.712 3.078 4.807 1.00 0.00 572 GLU A N 22
ATOM 19625 C CA . GLU A 1 20 ? 8.474 2.334 5.005 1.00 0.00 572 GLU A CA 22
ATOM 19626 C C . GLU A 1 20 ? 7.420 3.201 5.687 1.00 0.00 572 GLU A C 22
ATOM 19627 O O . GLU A 1 20 ? 7.748 4.123 6.436 1.00 0.00 572 GLU A O 22
ATOM 19639 N N . ILE A 1 21 ? 6.152 2.901 5.420 1.00 0.00 573 ILE A N 22
ATOM 19640 C CA . ILE A 1 21 ? 5.051 3.652 6.008 1.00 0.00 573 ILE A CA 22
ATOM 19641 C C . ILE A 1 21 ? 4.026 2.718 6.644 1.00 0.00 573 ILE A C 22
ATOM 19642 O O . ILE A 1 21 ? 4.050 1.509 6.419 1.00 0.00 573 ILE A O 22
ATOM 19658 N N . SER A 1 22 ? 3.127 3.289 7.438 1.00 0.00 574 SER A N 22
ATOM 19659 C CA . SER A 1 22 ? 2.094 2.508 8.110 1.00 0.00 574 SER A CA 22
ATOM 19660 C C . SER A 1 22 ? 0.878 2.328 7.207 1.00 0.00 574 SER A C 22
ATOM 19661 O O . SER A 1 22 ? 0.823 2.870 6.102 1.00 0.00 574 SER A O 22
ATOM 19669 N N . LEU A 1 23 ? -0.096 1.561 7.685 1.00 0.00 575 LEU A N 22
ATOM 19670 C CA . LEU A 1 23 ? -1.314 1.306 6.922 1.00 0.00 575 LEU A CA 22
ATOM 19671 C C . LEU A 1 23 ? -2.539 1.316 7.832 1.00 0.00 575 LEU A C 22
ATOM 19672 O O . LEU A 1 23 ? -2.414 1.374 9.056 1.00 0.00 575 LEU A O 22
ATOM 19688 N N . SER A 1 24 ? -3.721 1.256 7.227 1.00 0.00 576 SER A N 22
ATOM 19689 C CA . SER A 1 24 ? -4.967 1.259 7.982 1.00 0.00 576 SER A CA 22
ATOM 19690 C C . SER A 1 24 ? -6.016 0.384 7.302 1.00 0.00 576 SER A C 22
ATOM 19691 O O . SER A 1 24 ? -6.366 0.602 6.142 1.00 0.00 576 SER A O 22
ATOM 19699 N N . LYS A 1 25 ? -6.515 -0.607 8.034 1.00 0.00 577 LYS A N 22
ATOM 19700 C CA . LYS A 1 25 ? -7.525 -1.515 7.505 1.00 0.00 577 LYS A CA 22
ATOM 19701 C C . LYS A 1 25 ? -8.716 -0.741 6.947 1.00 0.00 577 LYS A C 22
ATOM 19702 O O . LYS A 1 25 ? -9.308 0.088 7.639 1.00 0.00 577 LYS A O 22
ATOM 19721 N N . GLY A 1 26 ? -9.062 -1.016 5.694 1.00 0.00 578 GLY A N 22
ATOM 19722 C CA . GLY A 1 26 ? -10.181 -0.338 5.066 1.00 0.00 578 GLY A CA 22
ATOM 19723 C C . GLY A 1 26 ? -9.765 0.943 4.369 1.00 0.00 578 GLY A C 22
ATOM 19724 O O . GLY A 1 26 ? -10.581 1.596 3.718 1.00 0.00 578 GLY A O 22
ATOM 19728 N N . GLU A 1 27 ? -8.494 1.305 4.507 1.00 0.00 579 GLU A N 22
ATOM 19729 C CA . GLU A 1 27 ? -7.972 2.518 3.889 1.00 0.00 579 GLU A CA 22
ATOM 19730 C C . GLU A 1 27 ? -7.558 2.256 2.443 1.00 0.00 579 GLU A C 22
ATOM 19731 O O . GLU A 1 27 ? -6.966 1.222 2.133 1.00 0.00 579 GLU A O 22
ATOM 19743 N N . LYS A 1 28 ? -7.872 3.200 1.564 1.00 0.00 580 LYS A N 22
ATOM 19744 C CA . LYS A 1 28 ? -7.532 3.074 0.150 1.00 0.00 580 LYS A CA 22
ATOM 19745 C C . LYS A 1 28 ? -6.099 3.530 -0.106 1.00 0.00 580 LYS A C 22
ATOM 19746 O O . LYS A 1 28 ? -5.803 4.723 -0.074 1.00 0.00 580 LYS A O 22
ATOM 19765 N N . ILE A 1 29 ? -5.216 2.571 -0.365 1.00 0.00 581 ILE A N 22
ATOM 19766 C CA . ILE A 1 29 ? -3.816 2.873 -0.631 1.00 0.00 581 ILE A CA 22
ATOM 19767 C C . ILE A 1 29 ? -3.559 3.019 -2.127 1.00 0.00 581 ILE A C 22
ATOM 19768 O O . ILE A 1 29 ? -3.791 2.091 -2.903 1.00 0.00 581 ILE A O 22
ATOM 19784 N N . LYS A 1 30 ? -3.079 4.192 -2.527 1.00 0.00 582 LYS A N 22
ATOM 19785 C CA . LYS A 1 30 ? -2.787 4.462 -3.930 1.00 0.00 582 LYS A CA 22
ATOM 19786 C C . LYS A 1 30 ? -1.326 4.157 -4.251 1.00 0.00 582 LYS A C 22
ATOM 19787 O O . LYS A 1 30 ? -0.437 4.955 -3.956 1.00 0.00 582 LYS A O 22
ATOM 19806 N N . VAL A 1 31 ? -1.088 2.999 -4.856 1.00 0.00 583 VAL A N 22
ATOM 19807 C CA . VAL A 1 31 ? 0.264 2.589 -5.219 1.00 0.00 583 VAL A CA 22
ATOM 19808 C C . VAL A 1 31 ? 0.849 3.511 -6.284 1.00 0.00 583 VAL A C 22
ATOM 19809 O O . VAL A 1 31 ? 0.192 3.825 -7.276 1.00 0.00 583 VAL A O 22
ATOM 19822 N N . LEU A 1 32 ? 2.089 3.939 -6.071 1.00 0.00 584 LEU A N 22
ATOM 19823 C CA . LEU A 1 32 ? 2.764 4.825 -7.012 1.00 0.00 584 LEU A CA 22
ATOM 19824 C C . LEU A 1 32 ? 4.005 4.155 -7.595 1.00 0.00 584 LEU A C 22
ATOM 19825 O O . LEU A 1 32 ? 4.355 4.376 -8.754 1.00 0.00 584 LEU A O 22
ATOM 19841 N N . SER A 1 33 ? 4.665 3.336 -6.781 1.00 0.00 585 SER A N 22
ATOM 19842 C CA . SER A 1 33 ? 5.869 2.635 -7.215 1.00 0.00 585 SER A CA 22
ATOM 19843 C C . SER A 1 33 ? 5.793 1.154 -6.858 1.00 0.00 585 SER A C 22
ATOM 19844 O O . SER A 1 33 ? 4.999 0.750 -6.008 1.00 0.00 585 SER A O 22
ATOM 19852 N N . ILE A 1 34 ? 6.625 0.351 -7.512 1.00 0.00 586 ILE A N 22
ATOM 19853 C CA . ILE A 1 34 ? 6.653 -1.085 -7.264 1.00 0.00 586 ILE A CA 22
ATOM 19854 C C . ILE A 1 34 ? 8.071 -1.634 -7.379 1.00 0.00 586 ILE A C 22
ATOM 19855 O O . ILE A 1 34 ? 8.963 -0.973 -7.909 1.00 0.00 586 ILE A O 22
ATOM 19871 N N . GLY A 1 35 ? 8.271 -2.850 -6.878 1.00 0.00 587 GLY A N 22
ATOM 19872 C CA . GLY A 1 35 ? 9.583 -3.468 -6.936 1.00 0.00 587 GLY A CA 22
ATOM 19873 C C . GLY A 1 35 ? 9.569 -4.788 -7.683 1.00 0.00 587 GLY A C 22
ATOM 19874 O O . GLY A 1 35 ? 9.572 -4.811 -8.913 1.00 0.00 587 GLY A O 22
ATOM 19878 N N . GLU A 1 36 ? 9.555 -5.889 -6.938 1.00 0.00 588 GLU A N 22
ATOM 19879 C CA . GLU A 1 36 ? 9.544 -7.217 -7.538 1.00 0.00 588 GLU A CA 22
ATOM 19880 C C . GLU A 1 36 ? 8.691 -8.180 -6.716 1.00 0.00 588 GLU A C 22
ATOM 19881 O O . GLU A 1 36 ? 7.649 -8.645 -7.170 1.00 0.00 588 GLU A O 22
ATOM 19893 N N . GLY A 1 37 ? 9.147 -8.473 -5.501 1.00 0.00 589 GLY A N 22
ATOM 19894 C CA . GLY A 1 37 ? 8.415 -9.377 -4.634 1.00 0.00 589 GLY A CA 22
ATOM 19895 C C . GLY A 1 37 ? 7.082 -8.808 -4.194 1.00 0.00 589 GLY A C 22
ATOM 19896 O O . GLY A 1 37 ? 6.402 -8.132 -4.966 1.00 0.00 589 GLY A O 22
ATOM 19900 N N . GLY A 1 38 ? 6.703 -9.085 -2.949 1.00 0.00 590 GLY A N 22
ATOM 19901 C CA . GLY A 1 38 ? 5.441 -8.588 -2.431 1.00 0.00 590 GLY A CA 22
ATOM 19902 C C . GLY A 1 38 ? 5.581 -7.237 -1.760 1.00 0.00 590 GLY A C 22
ATOM 19903 O O . GLY A 1 38 ? 4.836 -6.914 -0.834 1.00 0.00 590 GLY A O 22
ATOM 19907 N N . PHE A 1 39 ? 6.540 -6.443 -2.226 1.00 0.00 591 PHE A N 22
ATOM 19908 C CA . PHE A 1 39 ? 6.778 -5.119 -1.662 1.00 0.00 591 PHE A CA 22
ATOM 19909 C C . PHE A 1 39 ? 6.706 -4.047 -2.746 1.00 0.00 591 PHE A C 22
ATOM 19910 O O . PHE A 1 39 ? 7.188 -4.242 -3.861 1.00 0.00 591 PHE A O 22
ATOM 19927 N N . TRP A 1 40 ? 6.097 -2.914 -2.409 1.00 0.00 592 TRP A N 22
ATOM 19928 C CA . TRP A 1 40 ? 5.961 -1.811 -3.351 1.00 0.00 592 TRP A CA 22
ATOM 19929 C C . TRP A 1 40 ? 5.702 -0.498 -2.621 1.00 0.00 592 TRP A C 22
ATOM 19930 O O . TRP A 1 40 ? 5.452 -0.489 -1.416 1.00 0.00 592 TRP A O 22
ATOM 19951 N N . GLU A 1 41 ? 5.762 0.607 -3.357 1.00 0.00 593 GLU A N 22
ATOM 19952 C CA . GLU A 1 41 ? 5.535 1.925 -2.775 1.00 0.00 593 GLU A CA 22
ATOM 19953 C C . GLU A 1 41 ? 4.126 2.420 -3.086 1.00 0.00 593 GLU A C 22
ATOM 19954 O O . GLU A 1 41 ? 3.596 2.178 -4.169 1.00 0.00 593 GLU A O 22
ATOM 19966 N N . GLY A 1 42 ? 3.522 3.115 -2.125 1.00 0.00 594 GLY A N 22
ATOM 19967 C CA . GLY A 1 42 ? 2.181 3.633 -2.315 1.00 0.00 594 GLY A CA 22
ATOM 19968 C C . GLY A 1 42 ? 1.875 4.801 -1.397 1.00 0.00 594 GLY A C 22
ATOM 19969 O O . GLY A 1 42 ? 2.760 5.300 -0.704 1.00 0.00 594 GLY A O 22
ATOM 19973 N N . GLN A 1 43 ? 0.620 5.237 -1.397 1.00 0.00 595 GLN A N 22
ATOM 19974 C CA . GLN A 1 43 ? 0.201 6.357 -0.560 1.00 0.00 595 GLN A CA 22
ATOM 19975 C C . GLN A 1 43 ? -1.062 6.010 0.219 1.00 0.00 595 GLN A C 22
ATOM 19976 O O . GLN A 1 43 ? -2.021 5.477 -0.338 1.00 0.00 595 GLN A O 22
ATOM 19990 N N . VAL A 1 44 ? -1.057 6.316 1.513 1.00 0.00 596 VAL A N 22
ATOM 19991 C CA . VAL A 1 44 ? -2.204 6.038 2.369 1.00 0.00 596 VAL A CA 22
ATOM 19992 C C . VAL A 1 44 ? -2.614 7.277 3.158 1.00 0.00 596 VAL A C 22
ATOM 19993 O O . VAL A 1 44 ? -1.889 7.733 4.044 1.00 0.00 596 VAL A O 22
ATOM 20006 N N . LYS A 1 45 ? -3.781 7.821 2.831 1.00 0.00 597 LYS A N 22
ATOM 20007 C CA . LYS A 1 45 ? -4.291 9.005 3.509 1.00 0.00 597 LYS A CA 22
ATOM 20008 C C . LYS A 1 45 ? -3.161 9.981 3.822 1.00 0.00 597 LYS A C 22
ATOM 20009 O O . LYS A 1 45 ? -3.169 10.642 4.860 1.00 0.00 597 LYS A O 22
ATOM 20028 N N . GLY A 1 46 ? -2.192 10.068 2.917 1.00 0.00 598 GLY A N 22
ATOM 20029 C CA . GLY A 1 46 ? -1.069 10.967 3.115 1.00 0.00 598 GLY A CA 22
ATOM 20030 C C . GLY A 1 46 ? 0.250 10.229 3.225 1.00 0.00 598 GLY A C 22
ATOM 20031 O O . GLY A 1 46 ? 1.199 10.528 2.498 1.00 0.00 598 GLY A O 22
ATOM 20035 N N . ARG A 1 47 ? 0.314 9.265 4.137 1.00 0.00 599 ARG A N 22
ATOM 20036 C CA . ARG A 1 47 ? 1.529 8.486 4.342 1.00 0.00 599 ARG A CA 22
ATOM 20037 C C . ARG A 1 47 ? 1.959 7.799 3.048 1.00 0.00 599 ARG A C 22
ATOM 20038 O O . ARG A 1 47 ? 1.351 6.817 2.622 1.00 0.00 599 ARG A O 22
ATOM 20059 N N . VAL A 1 48 ? 3.011 8.323 2.428 1.00 0.00 600 VAL A N 22
ATOM 20060 C CA . VAL A 1 48 ? 3.524 7.761 1.184 1.00 0.00 600 VAL A CA 22
ATOM 20061 C C . VAL A 1 48 ? 4.912 7.161 1.382 1.00 0.00 600 VAL A C 22
ATOM 20062 O O . VAL A 1 48 ? 5.857 7.864 1.739 1.00 0.00 600 VAL A O 22
ATOM 20075 N N . GLY A 1 49 ? 5.027 5.858 1.148 1.00 0.00 601 GLY A N 22
ATOM 20076 C CA . GLY A 1 49 ? 6.304 5.185 1.304 1.00 0.00 601 GLY A CA 22
ATOM 20077 C C . GLY A 1 49 ? 6.268 3.752 0.815 1.00 0.00 601 GLY A C 22
ATOM 20078 O O . GLY A 1 49 ? 5.518 3.421 -0.103 1.00 0.00 601 GLY A O 22
ATOM 20082 N N . TRP A 1 50 ? 7.082 2.899 1.427 1.00 0.00 602 TRP A N 22
ATOM 20083 C CA . TRP A 1 50 ? 7.142 1.493 1.046 1.00 0.00 602 TRP A CA 22
ATOM 20084 C C . TRP A 1 50 ? 6.378 0.626 2.042 1.00 0.00 602 TRP A C 22
ATOM 20085 O O . TRP A 1 50 ? 6.237 0.985 3.212 1.00 0.00 602 TRP A O 22
ATOM 20106 N N . PHE A 1 51 ? 5.885 -0.516 1.572 1.00 0.00 603 PHE A N 22
ATOM 20107 C CA . PHE A 1 51 ? 5.135 -1.433 2.422 1.00 0.00 603 PHE A CA 22
ATOM 20108 C C . PHE A 1 51 ? 4.768 -2.702 1.659 1.00 0.00 603 PHE A C 22
ATOM 20109 O O . PHE A 1 51 ? 4.709 -2.723 0.430 1.00 0.00 603 PHE A O 22
ATOM 20126 N N . PRO A 1 52 ? 4.515 -3.788 2.407 1.00 0.00 604 PRO A N 22
ATOM 20127 C CA . PRO A 1 52 ? 4.148 -5.081 1.823 1.00 0.00 604 PRO A CA 22
ATOM 20128 C C . PRO A 1 52 ? 2.756 -5.064 1.201 1.00 0.00 604 PRO A C 22
ATOM 20129 O O . PRO A 1 52 ? 1.781 -4.680 1.847 1.00 0.00 604 PRO A O 22
ATOM 20140 N N . SER A 1 53 ? 2.670 -5.483 -0.057 1.00 0.00 605 SER A N 22
ATOM 20141 C CA . SER A 1 53 ? 1.397 -5.512 -0.767 1.00 0.00 605 SER A CA 22
ATOM 20142 C C . SER A 1 53 ? 0.469 -6.570 -0.177 1.00 0.00 605 SER A C 22
ATOM 20143 O O . SER A 1 53 ? -0.721 -6.610 -0.488 1.00 0.00 605 SER A O 22
ATOM 20151 N N . ASP A 1 54 ? 1.024 -7.423 0.676 1.00 0.00 606 ASP A N 22
ATOM 20152 C CA . ASP A 1 54 ? 0.247 -8.482 1.313 1.00 0.00 606 ASP A CA 22
ATOM 20153 C C . ASP A 1 54 ? -0.920 -7.898 2.104 1.00 0.00 606 ASP A C 22
ATOM 20154 O O . ASP A 1 54 ? -1.910 -8.582 2.364 1.00 0.00 606 ASP A O 22
ATOM 20163 N N . CYS A 1 55 ? -0.795 -6.632 2.485 1.00 0.00 607 CYS A N 22
ATOM 20164 C CA . CYS A 1 55 ? -1.838 -5.957 3.249 1.00 0.00 607 CYS A CA 22
ATOM 20165 C C . CYS A 1 55 ? -2.770 -5.179 2.327 1.00 0.00 607 CYS A C 22
ATOM 20166 O O . CYS A 1 55 ? -3.752 -4.586 2.776 1.00 0.00 607 CYS A O 22
ATOM 20174 N N . LEU A 1 56 ? -2.457 -5.183 1.036 1.00 0.00 608 LEU A N 22
ATOM 20175 C CA . LEU A 1 56 ? -3.265 -4.477 0.049 1.00 0.00 608 LEU A CA 22
ATOM 20176 C C . LEU A 1 56 ? -4.060 -5.458 -0.808 1.00 0.00 608 LEU A C 22
ATOM 20177 O O . LEU A 1 56 ? -3.864 -6.670 -0.722 1.00 0.00 608 LEU A O 22
ATOM 20193 N N . GLU A 1 57 ? -4.954 -4.925 -1.633 1.00 0.00 609 GLU A N 22
ATOM 20194 C CA . GLU A 1 57 ? -5.777 -5.755 -2.506 1.00 0.00 609 GLU A CA 22
ATOM 20195 C C . GLU A 1 57 ? -6.392 -4.921 -3.626 1.00 0.00 609 GLU A C 22
ATOM 20196 O O . GLU A 1 57 ? -6.402 -3.692 -3.566 1.00 0.00 609 GLU A O 22
ATOM 20208 N N . GLU A 1 58 ? -6.905 -5.601 -4.648 1.00 0.00 610 GLU A N 22
ATOM 20209 C CA . GLU A 1 58 ? -7.521 -4.924 -5.782 1.00 0.00 610 GLU A CA 22
ATOM 20210 C C . GLU A 1 58 ? -9.043 -5.001 -5.702 1.00 0.00 610 GLU A C 22
ATOM 20211 O O . GLU A 1 58 ? -9.628 -6.077 -5.835 1.00 0.00 610 GLU A O 22
ATOM 20223 N N . VAL A 1 59 ? -9.679 -3.855 -5.484 1.00 0.00 611 VAL A N 22
ATOM 20224 C CA . VAL A 1 59 ? -11.132 -3.793 -5.386 1.00 0.00 611 VAL A CA 22
ATOM 20225 C C . VAL A 1 59 ? -11.768 -3.613 -6.760 1.00 0.00 611 VAL A C 22
ATOM 20226 O O . VAL A 1 59 ? -11.079 -3.347 -7.744 1.00 0.00 611 VAL A O 22
ATOM 20239 N N . ALA A 1 60 ? -13.087 -3.761 -6.818 1.00 0.00 612 ALA A N 22
ATOM 20240 C CA . ALA A 1 60 ? -13.816 -3.613 -8.072 1.00 0.00 612 ALA A CA 22
ATOM 20241 C C . ALA A 1 60 ? -14.742 -2.400 -8.029 1.00 0.00 612 ALA A C 22
ATOM 20242 O O . ALA A 1 60 ? -15.961 -2.534 -8.117 1.00 0.00 612 ALA A O 22
ATOM 20249 N N . ASN A 1 61 ? -14.151 -1.217 -7.894 1.00 0.00 613 ASN A N 22
ATOM 20250 C CA . ASN A 1 61 ? -14.922 0.019 -7.837 1.00 0.00 613 ASN A CA 22
ATOM 20251 C C . ASN A 1 61 ? -14.427 1.017 -8.881 1.00 0.00 613 ASN A C 22
ATOM 20252 O O . ASN A 1 61 ? -13.235 1.067 -9.189 1.00 0.00 613 ASN A O 22
ATOM 20263 N N . MET A 1 1 ? 5.210 1.195 -15.292 1.00 0.00 553 MET A N 23
ATOM 20264 C CA . MET A 1 1 ? 4.144 0.311 -15.750 1.00 0.00 553 MET A CA 23
ATOM 20265 C C . MET A 1 1 ? 3.097 0.109 -14.659 1.00 0.00 553 MET A C 23
ATOM 20266 O O . MET A 1 1 ? 2.397 -0.903 -14.636 1.00 0.00 553 MET A O 23
ATOM 20280 N N . VAL A 1 2 ? 2.997 1.079 -13.755 1.00 0.00 554 VAL A N 23
ATOM 20281 C CA . VAL A 1 2 ? 2.035 1.008 -12.662 1.00 0.00 554 VAL A CA 23
ATOM 20282 C C . VAL A 1 2 ? 0.626 0.747 -13.184 1.00 0.00 554 VAL A C 23
ATOM 20283 O O . VAL A 1 2 ? 0.298 1.047 -14.332 1.00 0.00 554 VAL A O 23
ATOM 20296 N N . PRO A 1 3 ? -0.228 0.174 -12.323 1.00 0.00 555 PRO A N 23
ATOM 20297 C CA . PRO A 1 3 ? -1.616 -0.139 -12.674 1.00 0.00 555 PRO A CA 23
ATOM 20298 C C . PRO A 1 3 ? -2.468 1.114 -12.841 1.00 0.00 555 PRO A C 23
ATOM 20299 O O . PRO A 1 3 ? -3.272 1.212 -13.767 1.00 0.00 555 PRO A O 23
ATOM 20310 N N . GLY A 1 4 ? -2.288 2.072 -11.936 1.00 0.00 556 GLY A N 23
ATOM 20311 C CA . GLY A 1 4 ? -3.048 3.306 -12.000 1.00 0.00 556 GLY A CA 23
ATOM 20312 C C . GLY A 1 4 ? -4.283 3.273 -11.122 1.00 0.00 556 GLY A C 23
ATOM 20313 O O . GLY A 1 4 ? -4.735 4.310 -10.635 1.00 0.00 556 GLY A O 23
ATOM 20317 N N . ARG A 1 5 ? -4.832 2.080 -10.918 1.00 0.00 557 ARG A N 23
ATOM 20318 C CA . ARG A 1 5 ? -6.024 1.916 -10.095 1.00 0.00 557 ARG A CA 23
ATOM 20319 C C . ARG A 1 5 ? -5.687 2.074 -8.614 1.00 0.00 557 ARG A C 23
ATOM 20320 O O . ARG A 1 5 ? -4.516 2.107 -8.234 1.00 0.00 557 ARG A O 23
ATOM 20341 N N . SER A 1 6 ? -6.721 2.173 -7.786 1.00 0.00 558 SER A N 23
ATOM 20342 C CA . SER A 1 6 ? -6.536 2.330 -6.348 1.00 0.00 558 SER A CA 23
ATOM 20343 C C . SER A 1 6 ? -6.878 1.039 -5.611 1.00 0.00 558 SER A C 23
ATOM 20344 O O . SER A 1 6 ? -7.952 0.468 -5.800 1.00 0.00 558 SER A O 23
ATOM 20352 N N . PHE A 1 7 ? -5.956 0.583 -4.770 1.00 0.00 559 PHE A N 23
ATOM 20353 C CA . PHE A 1 7 ? -6.158 -0.642 -4.004 1.00 0.00 559 PHE A CA 23
ATOM 20354 C C . PHE A 1 7 ? -6.598 -0.325 -2.577 1.00 0.00 559 PHE A C 23
ATOM 20355 O O . PHE A 1 7 ? -6.477 0.812 -2.118 1.00 0.00 559 PHE A O 23
ATOM 20372 N N . MET A 1 8 ? -7.109 -1.336 -1.883 1.00 0.00 560 MET A N 23
ATOM 20373 C CA . MET A 1 8 ? -7.567 -1.165 -0.510 1.00 0.00 560 MET A CA 23
ATOM 20374 C C . MET A 1 8 ? -6.809 -2.093 0.435 1.00 0.00 560 MET A C 23
ATOM 20375 O O . MET A 1 8 ? -6.476 -3.222 0.076 1.00 0.00 560 MET A O 23
ATOM 20389 N N . ALA A 1 9 ? -6.541 -1.609 1.643 1.00 0.00 561 ALA A N 23
ATOM 20390 C CA . ALA A 1 9 ? -5.822 -2.395 2.638 1.00 0.00 561 ALA A CA 23
ATOM 20391 C C . ALA A 1 9 ? -6.784 -3.240 3.468 1.00 0.00 561 ALA A C 23
ATOM 20392 O O . ALA A 1 9 ? -7.756 -2.726 4.022 1.00 0.00 561 ALA A O 23
ATOM 20399 N N . VAL A 1 10 ? -6.508 -4.537 3.549 1.00 0.00 562 VAL A N 23
ATOM 20400 C CA . VAL A 1 10 ? -7.349 -5.452 4.310 1.00 0.00 562 VAL A CA 23
ATOM 20401 C C . VAL A 1 10 ? -6.858 -5.583 5.747 1.00 0.00 562 VAL A C 23
ATOM 20402 O O . VAL A 1 10 ? -7.513 -6.201 6.586 1.00 0.00 562 VAL A O 23
ATOM 20415 N N . LYS A 1 11 ? -5.697 -4.996 6.026 1.00 0.00 563 LYS A N 23
ATOM 20416 C CA . LYS A 1 11 ? -5.117 -5.044 7.361 1.00 0.00 563 LYS A CA 23
ATOM 20417 C C . LYS A 1 11 ? -4.371 -3.751 7.678 1.00 0.00 563 LYS A C 23
ATOM 20418 O O . LYS A 1 11 ? -4.342 -2.827 6.867 1.00 0.00 563 LYS A O 23
ATOM 20437 N N . SER A 1 12 ? -3.769 -3.695 8.862 1.00 0.00 564 SER A N 23
ATOM 20438 C CA . SER A 1 12 ? -3.026 -2.514 9.286 1.00 0.00 564 SER A CA 23
ATOM 20439 C C . SER A 1 12 ? -1.533 -2.813 9.371 1.00 0.00 564 SER A C 23
ATOM 20440 O O . SER A 1 12 ? -1.125 -3.852 9.893 1.00 0.00 564 SER A O 23
ATOM 20448 N N . TYR A 1 13 ? -0.721 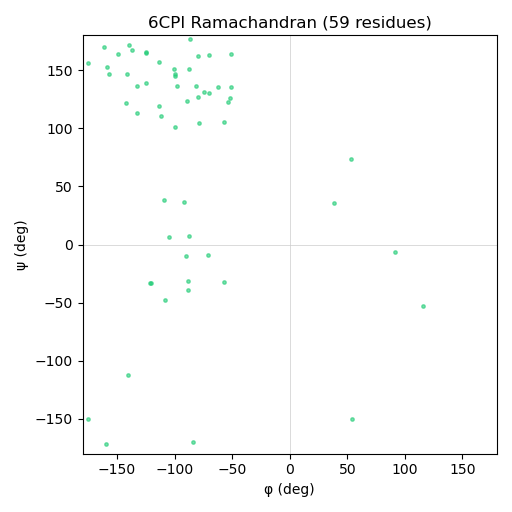-1.899 8.854 1.00 0.00 565 TYR A N 23
ATOM 20449 C CA . TYR A 1 13 ? 0.727 -2.064 8.868 1.00 0.00 565 TYR A CA 23
ATOM 20450 C C . TYR A 1 13 ? 1.395 -0.954 9.672 1.00 0.00 565 TYR A C 23
ATOM 20451 O O . TYR A 1 13 ? 0.919 0.181 9.698 1.00 0.00 565 TYR A O 23
ATOM 20469 N N . GLN A 1 14 ? 2.501 -1.289 10.325 1.00 0.00 566 GLN A N 23
ATOM 20470 C CA . GLN A 1 14 ? 3.237 -0.322 11.131 1.00 0.00 566 GLN A CA 23
ATOM 20471 C C . GLN A 1 14 ? 4.653 -0.132 10.598 1.00 0.00 566 GLN A C 23
ATOM 20472 O O . GLN A 1 14 ? 5.498 -1.018 10.723 1.00 0.00 566 GLN A O 23
ATOM 20486 N N . ALA A 1 15 ? 4.905 1.029 10.002 1.00 0.00 567 ALA A N 23
ATOM 20487 C CA . ALA A 1 15 ? 6.219 1.336 9.451 1.00 0.00 567 ALA A CA 23
ATOM 20488 C C . ALA A 1 15 ? 7.319 1.061 10.470 1.00 0.00 567 ALA A C 23
ATOM 20489 O O . ALA A 1 15 ? 7.217 1.459 11.630 1.00 0.00 567 ALA A O 23
ATOM 20496 N N . GLN A 1 16 ? 8.371 0.377 10.028 1.00 0.00 568 GLN A N 23
ATOM 20497 C CA . GLN A 1 16 ? 9.490 0.048 10.904 1.00 0.00 568 GLN A CA 23
ATOM 20498 C C . GLN A 1 16 ? 10.791 0.639 10.370 1.00 0.00 568 GLN A C 23
ATOM 20499 O O . GLN A 1 16 ? 11.678 1.007 11.139 1.00 0.00 568 GLN A O 23
ATOM 20513 N N . ALA A 1 17 ? 10.896 0.723 9.049 1.00 0.00 569 ALA A N 23
ATOM 20514 C CA . ALA A 1 17 ? 12.089 1.270 8.412 1.00 0.00 569 ALA A CA 23
ATOM 20515 C C . ALA A 1 17 ? 11.969 2.779 8.227 1.00 0.00 569 ALA A C 23
ATOM 20516 O O . ALA A 1 17 ? 11.086 3.415 8.799 1.00 0.00 569 ALA A O 23
ATOM 20523 N N . GLU A 1 18 ? 12.865 3.346 7.424 1.00 0.00 570 GLU A N 23
ATOM 20524 C CA . GLU A 1 18 ? 12.860 4.780 7.165 1.00 0.00 570 GLU A CA 23
ATOM 20525 C C . GLU A 1 18 ? 11.959 5.116 5.980 1.00 0.00 570 GLU A C 23
ATOM 20526 O O . GLU A 1 18 ? 11.204 6.087 6.016 1.00 0.00 570 GLU A O 23
ATOM 20538 N N . GLY A 1 19 ? 12.042 4.304 4.931 1.00 0.00 571 GLY A N 23
ATOM 20539 C CA . GLY A 1 19 ? 11.231 4.532 3.750 1.00 0.00 571 GLY A CA 23
ATOM 20540 C C . GLY A 1 19 ? 9.871 3.866 3.844 1.00 0.00 571 GLY A C 23
ATOM 20541 O O . GLY A 1 19 ? 8.979 4.148 3.045 1.00 0.00 571 GLY A O 23
ATOM 20545 N N . GLU A 1 20 ? 9.715 2.978 4.821 1.00 0.00 572 GLU A N 23
ATOM 20546 C CA . GLU A 1 20 ? 8.456 2.268 5.013 1.00 0.00 572 GLU A CA 23
ATOM 20547 C C . GLU A 1 20 ? 7.418 3.170 5.675 1.00 0.00 572 GLU A C 23
ATOM 20548 O O . GLU A 1 20 ? 7.765 4.108 6.397 1.00 0.00 572 GLU A O 23
ATOM 20560 N N . ILE A 1 21 ? 6.146 2.882 5.425 1.00 0.00 573 ILE A N 23
ATOM 20561 C CA . ILE A 1 21 ? 5.058 3.666 5.996 1.00 0.00 573 ILE A CA 23
ATOM 20562 C C . ILE A 1 21 ? 3.992 2.764 6.607 1.00 0.00 573 ILE A C 23
ATOM 20563 O O . ILE A 1 21 ? 3.909 1.578 6.287 1.00 0.00 573 ILE A O 23
ATOM 20579 N N . SER A 1 22 ? 3.175 3.334 7.488 1.00 0.00 574 SER A N 23
ATOM 20580 C CA . SER A 1 22 ? 2.114 2.580 8.146 1.00 0.00 574 SER A CA 23
ATOM 20581 C C . SER A 1 22 ? 0.886 2.472 7.246 1.00 0.00 574 SER A C 23
ATOM 20582 O O . SER A 1 22 ? 0.853 3.040 6.153 1.00 0.00 574 SER A O 23
ATOM 20590 N N . LEU A 1 23 ? -0.119 1.743 7.714 1.00 0.00 575 LEU A N 23
ATOM 20591 C CA . LEU A 1 23 ? -1.350 1.561 6.954 1.00 0.00 575 LEU A CA 23
ATOM 20592 C C . LEU A 1 23 ? -2.559 1.493 7.882 1.00 0.00 575 LEU A C 23
ATOM 20593 O O . LEU A 1 23 ? -2.415 1.436 9.103 1.00 0.00 575 LEU A O 23
ATOM 20609 N N . SER A 1 24 ? -3.752 1.498 7.294 1.00 0.00 576 SER A N 23
ATOM 20610 C CA . SER A 1 24 ? -4.986 1.439 8.069 1.00 0.00 576 SER A CA 23
ATOM 20611 C C . SER A 1 24 ? -6.003 0.517 7.401 1.00 0.00 576 SER A C 23
ATOM 20612 O O . SER A 1 24 ? -6.367 0.712 6.241 1.00 0.00 576 SER A O 23
ATOM 20620 N N . LYS A 1 25 ? -6.457 -0.488 8.142 1.00 0.00 577 LYS A N 23
ATOM 20621 C CA . LYS A 1 25 ? -7.432 -1.440 7.625 1.00 0.00 577 LYS A CA 23
ATOM 20622 C C . LYS A 1 25 ? -8.644 -0.718 7.047 1.00 0.00 577 LYS A C 23
ATOM 20623 O O . LYS A 1 25 ? -9.286 0.081 7.729 1.00 0.00 577 LYS A O 23
ATOM 20642 N N . GLY A 1 26 ? -8.955 -1.006 5.787 1.00 0.00 578 GLY A N 23
ATOM 20643 C CA . GLY A 1 26 ? -10.090 -0.377 5.140 1.00 0.00 578 GLY A CA 23
ATOM 20644 C C . GLY A 1 26 ? -9.717 0.914 4.439 1.00 0.00 578 GLY A C 23
ATOM 20645 O O . GLY A 1 26 ? -10.547 1.526 3.768 1.00 0.00 578 GLY A O 23
ATOM 20649 N N . GLU A 1 27 ? -8.463 1.327 4.594 1.00 0.00 579 GLU A N 23
ATOM 20650 C CA . GLU A 1 27 ? -7.982 2.556 3.970 1.00 0.00 579 GLU A CA 23
ATOM 20651 C C . GLU A 1 27 ? -7.560 2.303 2.526 1.00 0.00 579 GLU A C 23
ATOM 20652 O O . GLU A 1 27 ? -6.920 1.297 2.220 1.00 0.00 579 GLU A O 23
ATOM 20664 N N . LYS A 1 28 ? -7.921 3.225 1.640 1.00 0.00 580 LYS A N 23
ATOM 20665 C CA . LYS A 1 28 ? -7.582 3.107 0.228 1.00 0.00 580 LYS A CA 23
ATOM 20666 C C . LYS A 1 28 ? -6.147 3.560 -0.026 1.00 0.00 580 LYS A C 23
ATOM 20667 O O . LYS A 1 28 ? -5.824 4.739 0.122 1.00 0.00 580 LYS A O 23
ATOM 20686 N N . ILE A 1 29 ? -5.293 2.617 -0.410 1.00 0.00 581 ILE A N 23
ATOM 20687 C CA . ILE A 1 29 ? -3.894 2.922 -0.688 1.00 0.00 581 ILE A CA 23
ATOM 20688 C C . ILE A 1 29 ? -3.643 3.027 -2.188 1.00 0.00 581 ILE A C 23
ATOM 20689 O O . ILE A 1 29 ? -3.988 2.126 -2.952 1.00 0.00 581 ILE A O 23
ATOM 20705 N N . LYS A 1 30 ? -3.035 4.134 -2.604 1.00 0.00 582 LYS A N 23
ATOM 20706 C CA . LYS A 1 30 ? -2.732 4.357 -4.012 1.00 0.00 582 LYS A CA 23
ATOM 20707 C C . LYS A 1 30 ? -1.263 4.069 -4.306 1.00 0.00 582 LYS A C 23
ATOM 20708 O O . LYS A 1 30 ? -0.384 4.861 -3.968 1.00 0.00 582 LYS A O 23
ATOM 20727 N N . VAL A 1 31 ? -1.004 2.928 -4.937 1.00 0.00 583 VAL A N 23
ATOM 20728 C CA . VAL A 1 31 ? 0.358 2.535 -5.277 1.00 0.00 583 VAL A CA 23
ATOM 20729 C C . VAL A 1 31 ? 0.936 3.439 -6.360 1.00 0.00 583 VAL A C 23
ATOM 20730 O O . VAL A 1 31 ? 0.305 3.672 -7.393 1.00 0.00 583 VAL A O 23
ATOM 20743 N N . LEU A 1 32 ? 2.141 3.945 -6.121 1.00 0.00 584 LEU A N 23
ATOM 20744 C CA . LEU A 1 32 ? 2.805 4.824 -7.075 1.00 0.00 584 LEU A CA 23
ATOM 20745 C C . LEU A 1 32 ? 4.085 4.185 -7.605 1.00 0.00 584 LEU A C 23
ATOM 20746 O O . LEU A 1 32 ? 4.504 4.449 -8.733 1.00 0.00 584 LEU A O 23
ATOM 20762 N N . SER A 1 33 ? 4.701 3.339 -6.786 1.00 0.00 585 SER A N 23
ATOM 20763 C CA . SER A 1 33 ? 5.934 2.662 -7.170 1.00 0.00 585 SER A CA 23
ATOM 20764 C C . SER A 1 33 ? 5.859 1.172 -6.851 1.00 0.00 585 SER A C 23
ATOM 20765 O O . SER A 1 33 ? 5.037 0.740 -6.042 1.00 0.00 585 SER A O 23
ATOM 20773 N N . ILE A 1 34 ? 6.720 0.391 -7.492 1.00 0.00 586 ILE A N 23
ATOM 20774 C CA . ILE A 1 34 ? 6.753 -1.050 -7.276 1.00 0.00 586 ILE A CA 23
ATOM 20775 C C . ILE A 1 34 ? 8.171 -1.594 -7.405 1.00 0.00 586 ILE A C 23
ATOM 20776 O O . ILE A 1 34 ? 9.065 -0.914 -7.910 1.00 0.00 586 ILE A O 23
ATOM 20792 N N . GLY A 1 35 ? 8.371 -2.825 -6.946 1.00 0.00 587 GLY A N 23
ATOM 20793 C CA . GLY A 1 35 ? 9.684 -3.442 -7.021 1.00 0.00 587 GLY A CA 23
ATOM 20794 C C . GLY A 1 35 ? 9.672 -4.738 -7.807 1.00 0.00 587 GLY A C 23
ATOM 20795 O O . GLY A 1 35 ? 9.459 -4.733 -9.019 1.00 0.00 587 GLY A O 23
ATOM 20799 N N . GLU A 1 36 ? 9.904 -5.849 -7.115 1.00 0.00 588 GLU A N 23
ATOM 20800 C CA . GLU A 1 36 ? 9.922 -7.158 -7.758 1.00 0.00 588 GLU A CA 23
ATOM 20801 C C . GLU A 1 36 ? 9.122 -8.173 -6.946 1.00 0.00 588 GLU A C 23
ATOM 20802 O O . GLU A 1 36 ? 8.271 -8.879 -7.481 1.00 0.00 588 GLU A O 23
ATOM 20814 N N . GLY A 1 37 ? 9.405 -8.240 -5.648 1.00 0.00 589 GLY A N 23
ATOM 20815 C CA . GLY A 1 37 ? 8.705 -9.171 -4.783 1.00 0.00 589 GLY A CA 23
ATOM 20816 C C . GLY A 1 37 ? 7.329 -8.672 -4.387 1.00 0.00 589 GLY A C 23
ATOM 20817 O O . GLY A 1 37 ? 6.655 -8.002 -5.167 1.00 0.00 589 GLY A O 23
ATOM 20821 N N . GLY A 1 38 ? 6.911 -9.000 -3.168 1.00 0.00 590 GLY A N 23
ATOM 20822 C CA . GLY A 1 38 ? 5.609 -8.573 -2.689 1.00 0.00 590 GLY A CA 23
ATOM 20823 C C . GLY A 1 38 ? 5.651 -7.208 -2.031 1.00 0.00 590 GLY A C 23
ATOM 20824 O O . GLY A 1 38 ? 4.724 -6.828 -1.315 1.00 0.00 590 GLY A O 23
ATOM 20828 N N . PHE A 1 39 ? 6.729 -6.470 -2.272 1.00 0.00 591 PHE A N 23
ATOM 20829 C CA . PHE A 1 39 ? 6.890 -5.141 -1.695 1.00 0.00 591 PHE A CA 23
ATOM 20830 C C . PHE A 1 39 ? 6.809 -4.066 -2.775 1.00 0.00 591 PHE A C 23
ATOM 20831 O O . PHE A 1 39 ? 7.288 -4.257 -3.893 1.00 0.00 591 PHE A O 23
ATOM 20848 N N . TRP A 1 40 ? 6.199 -2.936 -2.432 1.00 0.00 592 TRP A N 23
ATOM 20849 C CA . TRP A 1 40 ? 6.054 -1.830 -3.373 1.00 0.00 592 TRP A CA 23
ATOM 20850 C C . TRP A 1 40 ? 5.781 -0.524 -2.637 1.00 0.00 592 TRP A C 23
ATOM 20851 O O . TRP A 1 40 ? 5.525 -0.519 -1.433 1.00 0.00 592 TRP A O 23
ATOM 20872 N N . GLU A 1 41 ? 5.837 0.586 -3.369 1.00 0.00 593 GLU A N 23
ATOM 20873 C CA . GLU A 1 41 ? 5.597 1.899 -2.784 1.00 0.00 593 GLU A CA 23
ATOM 20874 C C . GLU A 1 41 ? 4.187 2.387 -3.104 1.00 0.00 593 GLU A C 23
ATOM 20875 O O . GLU A 1 41 ? 3.662 2.133 -4.187 1.00 0.00 593 GLU A O 23
ATOM 20887 N N . GLY A 1 42 ? 3.579 3.090 -2.153 1.00 0.00 594 GLY A N 23
ATOM 20888 C CA . GLY A 1 42 ? 2.236 3.603 -2.352 1.00 0.00 594 GLY A CA 23
ATOM 20889 C C . GLY A 1 42 ? 1.926 4.783 -1.453 1.00 0.00 594 GLY A C 23
ATOM 20890 O O . GLY A 1 42 ? 2.818 5.320 -0.795 1.00 0.00 594 GLY A O 23
ATOM 20894 N N . GLN A 1 43 ? 0.661 5.190 -1.427 1.00 0.00 595 GLN A N 23
ATOM 20895 C CA . GLN A 1 43 ? 0.239 6.317 -0.603 1.00 0.00 595 GLN A CA 23
ATOM 20896 C C . GLN A 1 43 ? -1.031 5.978 0.171 1.00 0.00 595 GLN A C 23
ATOM 20897 O O . GLN A 1 43 ? -1.983 5.431 -0.386 1.00 0.00 595 GLN A O 23
ATOM 20911 N N . VAL A 1 44 ? -1.038 6.308 1.458 1.00 0.00 596 VAL A N 23
ATOM 20912 C CA . VAL A 1 44 ? -2.191 6.040 2.310 1.00 0.00 596 VAL A CA 23
ATOM 20913 C C . VAL A 1 44 ? -2.607 7.288 3.080 1.00 0.00 596 VAL A C 23
ATOM 20914 O O . VAL A 1 44 ? -1.890 7.754 3.965 1.00 0.00 596 VAL A O 23
ATOM 20927 N N . LYS A 1 45 ? -3.774 7.826 2.737 1.00 0.00 597 LYS A N 23
ATOM 20928 C CA . LYS A 1 45 ? -4.289 9.020 3.397 1.00 0.00 597 LYS A CA 23
ATOM 20929 C C . LYS A 1 45 ? -3.162 9.999 3.706 1.00 0.00 597 LYS A C 23
ATOM 20930 O O . LYS A 1 45 ? -3.176 10.673 4.735 1.00 0.00 597 LYS A O 23
ATOM 20949 N N . GLY A 1 46 ? -2.187 10.077 2.805 1.00 0.00 598 GLY A N 23
ATOM 20950 C CA . GLY A 1 46 ? -1.067 10.979 2.999 1.00 0.00 598 GLY A CA 23
ATOM 20951 C C . GLY A 1 46 ? 0.253 10.244 3.129 1.00 0.00 598 GLY A C 23
ATOM 20952 O O . GLY A 1 46 ? 1.206 10.531 2.404 1.00 0.00 598 GLY A O 23
ATOM 20956 N N . ARG A 1 47 ? 0.311 9.296 4.058 1.00 0.00 599 ARG A N 23
ATOM 20957 C CA . ARG A 1 47 ? 1.526 8.521 4.282 1.00 0.00 599 ARG A CA 23
ATOM 20958 C C . ARG A 1 47 ? 1.965 7.815 3.004 1.00 0.00 599 ARG A C 23
ATOM 20959 O O . ARG A 1 47 ? 1.358 6.828 2.586 1.00 0.00 599 ARG A O 23
ATOM 20980 N N . VAL A 1 48 ? 3.025 8.328 2.384 1.00 0.00 600 VAL A N 23
ATOM 20981 C CA . VAL A 1 48 ? 3.545 7.746 1.154 1.00 0.00 600 VAL A CA 23
ATOM 20982 C C . VAL A 1 48 ? 4.923 7.135 1.376 1.00 0.00 600 VAL A C 23
ATOM 20983 O O . VAL A 1 48 ? 5.861 7.819 1.781 1.00 0.00 600 VAL A O 23
ATOM 20996 N N . GLY A 1 49 ? 5.038 5.837 1.105 1.00 0.00 601 GLY A N 23
ATOM 20997 C CA . GLY A 1 49 ? 6.306 5.152 1.282 1.00 0.00 601 GLY A CA 23
ATOM 20998 C C . GLY A 1 49 ? 6.262 3.717 0.794 1.00 0.00 601 GLY A C 23
ATOM 20999 O O . GLY A 1 49 ? 5.507 3.389 -0.121 1.00 0.00 601 GLY A O 23
ATOM 21003 N N . TRP A 1 50 ? 7.073 2.862 1.406 1.00 0.00 602 TRP A N 23
ATOM 21004 C CA . TRP A 1 50 ? 7.125 1.455 1.028 1.00 0.00 602 TRP A CA 23
ATOM 21005 C C . TRP A 1 50 ? 6.349 0.595 2.020 1.00 0.00 602 TRP A C 23
ATOM 21006 O O . TRP A 1 50 ? 6.186 0.966 3.182 1.00 0.00 602 TRP A O 23
ATOM 21027 N N . PHE A 1 51 ? 5.872 -0.554 1.554 1.00 0.00 603 PHE A N 23
ATOM 21028 C CA . PHE A 1 51 ? 5.112 -1.465 2.401 1.00 0.00 603 PHE A CA 23
ATOM 21029 C C . PHE A 1 51 ? 4.755 -2.742 1.644 1.00 0.00 603 PHE A C 23
ATOM 21030 O O . PHE A 1 51 ? 4.730 -2.778 0.414 1.00 0.00 603 PHE A O 23
ATOM 21047 N N . PRO A 1 52 ? 4.473 -3.816 2.397 1.00 0.00 604 PRO A N 23
ATOM 21048 C CA . PRO A 1 52 ? 4.112 -5.114 1.819 1.00 0.00 604 PRO A CA 23
ATOM 21049 C C . PRO A 1 52 ? 2.738 -5.094 1.158 1.00 0.00 604 PRO A C 23
ATOM 21050 O O . PRO A 1 52 ? 1.741 -4.742 1.787 1.00 0.00 604 PRO A O 23
ATOM 21061 N N . SER A 1 53 ? 2.694 -5.475 -0.115 1.00 0.00 605 SER A N 23
ATOM 21062 C CA . SER A 1 53 ? 1.441 -5.496 -0.862 1.00 0.00 605 SER A CA 23
ATOM 21063 C C . SER A 1 53 ? 0.461 -6.493 -0.251 1.00 0.00 605 SER A C 23
ATOM 21064 O O . SER A 1 53 ? -0.737 -6.452 -0.531 1.00 0.00 605 SER A O 23
ATOM 21072 N N . ASP A 1 54 ? 0.980 -7.388 0.583 1.00 0.00 606 ASP A N 23
ATOM 21073 C CA . ASP A 1 54 ? 0.152 -8.395 1.235 1.00 0.00 606 ASP A CA 23
ATOM 21074 C C . ASP A 1 54 ? -1.057 -7.752 1.909 1.00 0.00 606 ASP A C 23
ATOM 21075 O O . ASP A 1 54 ? -2.169 -8.277 1.842 1.00 0.00 606 ASP A O 23
ATOM 21084 N N . CYS A 1 55 ? -0.831 -6.615 2.558 1.00 0.00 607 CYS A N 23
ATOM 21085 C CA . CYS A 1 55 ? -1.901 -5.901 3.246 1.00 0.00 607 CYS A CA 23
ATOM 21086 C C . CYS A 1 55 ? -2.873 -5.283 2.245 1.00 0.00 607 CYS A C 23
ATOM 21087 O O . CYS A 1 55 ? -4.050 -5.086 2.548 1.00 0.00 607 CYS A O 23
ATOM 21095 N N . LEU A 1 56 ? -2.371 -4.978 1.053 1.00 0.00 608 LEU A N 23
ATOM 21096 C CA . LEU A 1 56 ? -3.195 -4.381 0.007 1.00 0.00 608 LEU A CA 23
ATOM 21097 C C . LEU A 1 56 ? -3.913 -5.455 -0.801 1.00 0.00 608 LEU A C 23
ATOM 21098 O O . LEU A 1 56 ? -3.430 -6.580 -0.922 1.00 0.00 608 LEU A O 23
ATOM 21114 N N . GLU A 1 57 ? -5.069 -5.099 -1.353 1.00 0.00 609 GLU A N 23
ATOM 21115 C CA . GLU A 1 57 ? -5.852 -6.034 -2.152 1.00 0.00 609 GLU A CA 23
ATOM 21116 C C . GLU A 1 57 ? -6.752 -5.290 -3.135 1.00 0.00 609 GLU A C 23
ATOM 21117 O O . GLU A 1 57 ? -7.197 -4.175 -2.862 1.00 0.00 609 GLU A O 23
ATOM 21129 N N . GLU A 1 58 ? -7.016 -5.914 -4.278 1.00 0.00 610 GLU A N 23
ATOM 21130 C CA . GLU A 1 58 ? -7.862 -5.309 -5.301 1.00 0.00 610 GLU A CA 23
ATOM 21131 C C . GLU A 1 58 ? -9.248 -4.997 -4.745 1.00 0.00 610 GLU A C 23
ATOM 21132 O O . GLU A 1 58 ? -9.811 -5.775 -3.973 1.00 0.00 610 GLU A O 23
ATOM 21144 N N . VAL A 1 59 ? -9.795 -3.853 -5.142 1.00 0.00 611 VAL A N 23
ATOM 21145 C CA . VAL A 1 59 ? -11.115 -3.436 -4.686 1.00 0.00 611 VAL A CA 23
ATOM 21146 C C . VAL A 1 59 ? -12.209 -4.286 -5.321 1.00 0.00 611 VAL A C 23
ATOM 21147 O O . VAL A 1 59 ? -12.380 -4.289 -6.539 1.00 0.00 611 VAL A O 23
ATOM 21160 N N . ALA A 1 60 ? -12.950 -5.009 -4.486 1.00 0.00 612 ALA A N 23
ATOM 21161 C CA . ALA A 1 60 ? -14.030 -5.862 -4.964 1.00 0.00 612 ALA A CA 23
ATOM 21162 C C . ALA A 1 60 ? -15.355 -5.493 -4.305 1.00 0.00 612 ALA A C 23
ATOM 21163 O O . ALA A 1 60 ? -16.220 -6.345 -4.111 1.00 0.00 612 ALA A O 23
ATOM 21170 N N . ASN A 1 61 ? -15.505 -4.218 -3.962 1.00 0.00 613 ASN A N 23
ATOM 21171 C CA . ASN A 1 61 ? -16.725 -3.736 -3.323 1.00 0.00 613 ASN A CA 23
ATOM 21172 C C . ASN A 1 61 ? -17.643 -3.066 -4.340 1.00 0.00 613 ASN A C 23
ATOM 21173 O O . ASN A 1 61 ? -17.887 -1.861 -4.270 1.00 0.00 613 ASN A O 23
ATOM 21184 N N . MET A 1 1 ? 5.738 0.976 -16.096 1.00 0.00 553 MET A N 24
ATOM 21185 C CA . MET A 1 1 ? 5.886 -0.254 -15.326 1.00 0.00 553 MET A CA 24
ATOM 21186 C C . MET A 1 1 ? 4.767 -0.388 -14.298 1.00 0.00 553 MET A C 24
ATOM 21187 O O . MET A 1 1 ? 4.123 -1.432 -14.199 1.00 0.00 553 MET A O 24
ATOM 21201 N N . VAL A 1 2 ? 4.541 0.675 -13.533 1.00 0.00 554 VAL A N 24
ATOM 21202 C CA . VAL A 1 2 ? 3.499 0.676 -12.514 1.00 0.00 554 VAL A CA 24
ATOM 21203 C C . VAL A 1 2 ? 2.149 0.287 -13.106 1.00 0.00 554 VAL A C 24
ATOM 21204 O O . VAL A 1 2 ? 1.902 0.438 -14.302 1.00 0.00 554 VAL A O 24
ATOM 21217 N N . PRO A 1 3 ? 1.253 -0.226 -12.250 1.00 0.00 555 PRO A N 24
ATOM 21218 C CA . PRO A 1 3 ? -0.088 -0.645 -12.666 1.00 0.00 555 PRO A CA 24
ATOM 21219 C C . PRO A 1 3 ? -0.977 0.536 -13.040 1.00 0.00 555 PRO A C 24
ATOM 21220 O O . PRO A 1 3 ? -1.617 0.537 -14.090 1.00 0.00 555 PRO A O 24
ATOM 21231 N N . GLY A 1 4 ? -1.009 1.545 -12.173 1.00 0.00 556 GLY A N 24
ATOM 21232 C CA . GLY A 1 4 ? -1.821 2.720 -12.432 1.00 0.00 556 GLY A CA 24
ATOM 21233 C C . GLY A 1 4 ? -3.252 2.548 -11.966 1.00 0.00 556 GLY A C 24
ATOM 21234 O O . GLY A 1 4 ? -4.190 2.935 -12.664 1.00 0.00 556 GLY A O 24
ATOM 21238 N N . ARG A 1 5 ? -3.421 1.967 -10.782 1.00 0.00 557 ARG A N 24
ATOM 21239 C CA . ARG A 1 5 ? -4.750 1.744 -10.224 1.00 0.00 557 ARG A CA 24
ATOM 21240 C C . ARG A 1 5 ? -4.735 1.897 -8.706 1.00 0.00 557 ARG A C 24
ATOM 21241 O O . ARG A 1 5 ? -3.679 2.085 -8.102 1.00 0.00 557 ARG A O 24
ATOM 21262 N N . SER A 1 6 ? -5.914 1.817 -8.096 1.00 0.00 558 SER A N 24
ATOM 21263 C CA . SER A 1 6 ? -6.037 1.952 -6.650 1.00 0.00 558 SER A CA 24
ATOM 21264 C C . SER A 1 6 ? -6.315 0.600 -6.000 1.00 0.00 558 SER A C 24
ATOM 21265 O O . SER A 1 6 ? -6.770 -0.335 -6.658 1.00 0.00 558 SER A O 24
ATOM 21273 N N . PHE A 1 7 ? -6.039 0.506 -4.703 1.00 0.00 559 PHE A N 24
ATOM 21274 C CA . PHE A 1 7 ? -6.259 -0.732 -3.963 1.00 0.00 559 PHE A CA 24
ATOM 21275 C C . PHE A 1 7 ? -6.745 -0.439 -2.547 1.00 0.00 559 PHE A C 24
ATOM 21276 O O . PHE A 1 7 ? -6.574 0.668 -2.037 1.00 0.00 559 PHE A O 24
ATOM 21293 N N . MET A 1 8 ? -7.354 -1.439 -1.919 1.00 0.00 560 MET A N 24
ATOM 21294 C CA . MET A 1 8 ? -7.866 -1.289 -0.561 1.00 0.00 560 MET A CA 24
ATOM 21295 C C . MET A 1 8 ? -7.097 -2.179 0.411 1.00 0.00 560 MET A C 24
ATOM 21296 O O . MET A 1 8 ? -6.869 -3.357 0.140 1.00 0.00 560 MET A O 24
ATOM 21310 N N . ALA A 1 9 ? -6.701 -1.606 1.542 1.00 0.00 561 ALA A N 24
ATOM 21311 C CA . ALA A 1 9 ? -5.959 -2.348 2.555 1.00 0.00 561 ALA A CA 24
ATOM 21312 C C . ALA A 1 9 ? -6.893 -3.214 3.395 1.00 0.00 561 ALA A C 24
ATOM 21313 O O . ALA A 1 9 ? -7.880 -2.727 3.946 1.00 0.00 561 ALA A O 24
ATOM 21320 N N . VAL A 1 10 ? -6.574 -4.501 3.486 1.00 0.00 562 VAL A N 24
ATOM 21321 C CA . VAL A 1 10 ? -7.384 -5.435 4.259 1.00 0.00 562 VAL A CA 24
ATOM 21322 C C . VAL A 1 10 ? -6.897 -5.522 5.702 1.00 0.00 562 VAL A C 24
ATOM 21323 O O . VAL A 1 10 ? -7.578 -6.074 6.566 1.00 0.00 562 VAL A O 24
ATOM 21336 N N . LYS A 1 11 ? -5.715 -4.971 5.956 1.00 0.00 563 LYS A N 24
ATOM 21337 C CA . LYS A 1 11 ? -5.137 -4.983 7.294 1.00 0.00 563 LYS A CA 24
ATOM 21338 C C . LYS A 1 11 ? -4.225 -3.778 7.503 1.00 0.00 563 LYS A C 24
ATOM 21339 O O . LYS A 1 11 ? -4.027 -2.973 6.594 1.00 0.00 563 LYS A O 24
ATOM 21358 N N . SER A 1 12 ? -3.672 -3.663 8.707 1.00 0.00 564 SER A N 24
ATOM 21359 C CA . SER A 1 12 ? -2.783 -2.554 9.035 1.00 0.00 564 SER A CA 24
ATOM 21360 C C . SER A 1 12 ? -1.322 -2.982 8.939 1.00 0.00 564 SER A C 24
ATOM 21361 O O . SER A 1 12 ? -1.018 -4.170 8.816 1.00 0.00 564 SER A O 24
ATOM 21369 N N . TYR A 1 13 ? -0.421 -2.008 8.996 1.00 0.00 565 TYR A N 24
ATOM 21370 C CA . TYR A 1 13 ? 1.009 -2.283 8.914 1.00 0.00 565 TYR A CA 24
ATOM 21371 C C . TYR A 1 13 ? 1.811 -1.229 9.672 1.00 0.00 565 TYR A C 24
ATOM 21372 O O . TYR A 1 13 ? 1.478 -0.044 9.646 1.00 0.00 565 TYR A O 24
ATOM 21390 N N . GLN A 1 14 ? 2.867 -1.672 10.345 1.00 0.00 566 GLN A N 24
ATOM 21391 C CA . GLN A 1 14 ? 3.717 -0.767 11.112 1.00 0.00 566 GLN A CA 24
ATOM 21392 C C . GLN A 1 14 ? 5.073 -0.592 10.436 1.00 0.00 566 GLN A C 24
ATOM 21393 O O . GLN A 1 14 ? 5.884 -1.517 10.399 1.00 0.00 566 GLN A O 24
ATOM 21407 N N . ALA A 1 15 ? 5.311 0.600 9.901 1.00 0.00 567 ALA A N 24
ATOM 21408 C CA . ALA A 1 15 ? 6.570 0.899 9.228 1.00 0.00 567 ALA A CA 24
ATOM 21409 C C . ALA A 1 15 ? 7.762 0.524 10.104 1.00 0.00 567 ALA A C 24
ATOM 21410 O O . ALA A 1 15 ? 7.818 0.887 11.278 1.00 0.00 567 ALA A O 24
ATOM 21417 N N . GLN A 1 16 ? 8.711 -0.203 9.522 1.00 0.00 568 GLN A N 24
ATOM 21418 C CA . GLN A 1 16 ? 9.901 -0.626 10.250 1.00 0.00 568 GLN A CA 24
ATOM 21419 C C . GLN A 1 16 ? 11.158 -0.014 9.641 1.00 0.00 568 GLN A C 24
ATOM 21420 O O . GLN A 1 16 ? 12.077 0.383 10.359 1.00 0.00 568 GLN A O 24
ATOM 21434 N N . ALA A 1 17 ? 11.192 0.061 8.315 1.00 0.00 569 ALA A N 24
ATOM 21435 C CA . ALA A 1 17 ? 12.336 0.627 7.611 1.00 0.00 569 ALA A CA 24
ATOM 21436 C C . ALA A 1 17 ? 12.358 2.147 7.730 1.00 0.00 569 ALA A C 24
ATOM 21437 O O . ALA A 1 17 ? 11.603 2.728 8.509 1.00 0.00 569 ALA A O 24
ATOM 21444 N N . GLU A 1 18 ? 13.227 2.785 6.953 1.00 0.00 570 GLU A N 24
ATOM 21445 C CA . GLU A 1 18 ? 13.348 4.238 6.975 1.00 0.00 570 GLU A CA 24
ATOM 21446 C C . GLU A 1 18 ? 12.402 4.876 5.962 1.00 0.00 570 GLU A C 24
ATOM 21447 O O . GLU A 1 18 ? 11.905 5.982 6.171 1.00 0.00 570 GLU A O 24
ATOM 21459 N N . GLY A 1 19 ? 12.157 4.171 4.862 1.00 0.00 571 GLY A N 24
ATOM 21460 C CA . GLY A 1 19 ? 11.274 4.684 3.832 1.00 0.00 571 GLY A CA 24
ATOM 21461 C C . GLY A 1 19 ? 9.918 4.007 3.841 1.00 0.00 571 GLY A C 24
ATOM 21462 O O . GLY A 1 19 ? 9.103 4.224 2.945 1.00 0.00 571 GLY A O 24
ATOM 21466 N N . GLU A 1 20 ? 9.677 3.182 4.855 1.00 0.00 572 GLU A N 24
ATOM 21467 C CA . GLU A 1 20 ? 8.410 2.469 4.976 1.00 0.00 572 GLU A CA 24
ATOM 21468 C C . GLU A 1 20 ? 7.363 3.332 5.673 1.00 0.00 572 GLU A C 24
ATOM 21469 O O . GLU A 1 20 ? 7.699 4.203 6.477 1.00 0.00 572 GLU A O 24
ATOM 21481 N N . ILE A 1 21 ? 6.096 3.084 5.361 1.00 0.00 573 ILE A N 24
ATOM 21482 C CA . ILE A 1 21 ? 5.001 3.838 5.958 1.00 0.00 573 ILE A CA 24
ATOM 21483 C C . ILE A 1 21 ? 4.013 2.911 6.658 1.00 0.00 573 ILE A C 24
ATOM 21484 O O . ILE A 1 21 ? 4.134 1.689 6.583 1.00 0.00 573 ILE A O 24
ATOM 21500 N N . SER A 1 22 ? 3.037 3.502 7.339 1.00 0.00 574 SER A N 24
ATOM 21501 C CA . SER A 1 22 ? 2.029 2.729 8.056 1.00 0.00 574 SER A CA 24
ATOM 21502 C C . SER A 1 22 ? 0.804 2.486 7.178 1.00 0.00 574 SER A C 24
ATOM 21503 O O . SER A 1 22 ? 0.593 3.181 6.182 1.00 0.00 574 SER A O 24
ATOM 21511 N N . LEU A 1 23 ? 0.003 1.496 7.552 1.00 0.00 575 LEU A N 24
ATOM 21512 C CA . LEU A 1 23 ? -1.202 1.160 6.799 1.00 0.00 575 LEU A CA 24
ATOM 21513 C C . LEU A 1 23 ? -2.449 1.337 7.659 1.00 0.00 575 LEU A C 24
ATOM 21514 O O . LEU A 1 23 ? -2.356 1.603 8.858 1.00 0.00 575 LEU A O 24
ATOM 21530 N N . SER A 1 24 ? -3.614 1.187 7.040 1.00 0.00 576 SER A N 24
ATOM 21531 C CA . SER A 1 24 ? -4.881 1.332 7.748 1.00 0.00 576 SER A CA 24
ATOM 21532 C C . SER A 1 24 ? -5.954 0.439 7.131 1.00 0.00 576 SER A C 24
ATOM 21533 O O . SER A 1 24 ? -6.281 0.567 5.950 1.00 0.00 576 SER A O 24
ATOM 21541 N N . LYS A 1 25 ? -6.499 -0.464 7.938 1.00 0.00 577 LYS A N 24
ATOM 21542 C CA . LYS A 1 25 ? -7.535 -1.379 7.475 1.00 0.00 577 LYS A CA 24
ATOM 21543 C C . LYS A 1 25 ? -8.720 -0.610 6.897 1.00 0.00 577 LYS A C 24
ATOM 21544 O O . LYS A 1 25 ? -9.326 0.218 7.578 1.00 0.00 577 LYS A O 24
ATOM 21563 N N . GLY A 1 26 ? -9.047 -0.892 5.639 1.00 0.00 578 GLY A N 24
ATOM 21564 C CA . GLY A 1 26 ? -10.160 -0.218 4.994 1.00 0.00 578 GLY A CA 24
ATOM 21565 C C . GLY A 1 26 ? -9.737 1.055 4.289 1.00 0.00 578 GLY A C 24
ATOM 21566 O O . GLY A 1 26 ? -10.553 1.717 3.651 1.00 0.00 578 GLY A O 24
ATOM 21570 N N . GLU A 1 27 ? -8.457 1.398 4.406 1.00 0.00 579 GLU A N 24
ATOM 21571 C CA . GLU A 1 27 ? -7.929 2.602 3.776 1.00 0.00 579 GLU A CA 24
ATOM 21572 C C . GLU A 1 27 ? -7.551 2.334 2.322 1.00 0.00 579 GLU A C 24
ATOM 21573 O O . GLU A 1 27 ? -6.918 1.325 2.010 1.00 0.00 579 GLU A O 24
ATOM 21585 N N . LYS A 1 28 ? -7.943 3.243 1.437 1.00 0.00 580 LYS A N 24
ATOM 21586 C CA . LYS A 1 28 ? -7.646 3.108 0.016 1.00 0.00 580 LYS A CA 24
ATOM 21587 C C . LYS A 1 28 ? -6.208 3.521 -0.280 1.00 0.00 580 LYS A C 24
ATOM 21588 O O . LYS A 1 28 ? -5.889 4.711 -0.311 1.00 0.00 580 LYS A O 24
ATOM 21607 N N . ILE A 1 29 ? -5.347 2.534 -0.499 1.00 0.00 581 ILE A N 24
ATOM 21608 C CA . ILE A 1 29 ? -3.944 2.796 -0.796 1.00 0.00 581 ILE A CA 24
ATOM 21609 C C . ILE A 1 29 ? -3.701 2.852 -2.300 1.00 0.00 581 ILE A C 24
ATOM 21610 O O . ILE A 1 29 ? -4.207 2.020 -3.053 1.00 0.00 581 ILE A O 24
ATOM 21626 N N . LYS A 1 30 ? -2.922 3.838 -2.733 1.00 0.00 582 LYS A N 24
ATOM 21627 C CA . LYS A 1 30 ? -2.609 4.002 -4.147 1.00 0.00 582 LYS A CA 24
ATOM 21628 C C . LYS A 1 30 ? -1.120 3.787 -4.402 1.00 0.00 582 LYS A C 24
ATOM 21629 O O . LYS A 1 30 ? -0.288 4.604 -4.008 1.00 0.00 582 LYS A O 24
ATOM 21648 N N . VAL A 1 31 ? -0.791 2.683 -5.067 1.00 0.00 583 VAL A N 24
ATOM 21649 C CA . VAL A 1 31 ? 0.596 2.363 -5.376 1.00 0.00 583 VAL A CA 24
ATOM 21650 C C . VAL A 1 31 ? 1.164 3.325 -6.413 1.00 0.00 583 VAL A C 24
ATOM 21651 O O . VAL A 1 31 ? 0.620 3.469 -7.509 1.00 0.00 583 VAL A O 24
ATOM 21664 N N . LEU A 1 32 ? 2.264 3.984 -6.061 1.00 0.00 584 LEU A N 24
ATOM 21665 C CA . LEU A 1 32 ? 2.907 4.936 -6.961 1.00 0.00 584 LEU A CA 24
ATOM 21666 C C . LEU A 1 32 ? 4.214 4.369 -7.505 1.00 0.00 584 LEU A C 24
ATOM 21667 O O . LEU A 1 32 ? 4.694 4.791 -8.558 1.00 0.00 584 LEU A O 24
ATOM 21683 N N . SER A 1 33 ? 4.784 3.409 -6.785 1.00 0.00 585 SER A N 24
ATOM 21684 C CA . SER A 1 33 ? 6.037 2.786 -7.195 1.00 0.00 585 SER A CA 24
ATOM 21685 C C . SER A 1 33 ? 6.043 1.299 -6.850 1.00 0.00 585 SER A C 24
ATOM 21686 O O . SER A 1 33 ? 5.170 0.816 -6.129 1.00 0.00 585 SER A O 24
ATOM 21694 N N . ILE A 1 34 ? 7.031 0.582 -7.372 1.00 0.00 586 ILE A N 24
ATOM 21695 C CA . ILE A 1 34 ? 7.153 -0.849 -7.120 1.00 0.00 586 ILE A CA 24
ATOM 21696 C C . ILE A 1 34 ? 8.614 -1.281 -7.092 1.00 0.00 586 ILE A C 24
ATOM 21697 O O . ILE A 1 34 ? 9.508 -0.504 -7.423 1.00 0.00 586 ILE A O 24
ATOM 21713 N N . GLY A 1 35 ? 8.850 -2.526 -6.692 1.00 0.00 587 GLY A N 24
ATOM 21714 C CA . GLY A 1 35 ? 10.205 -3.042 -6.628 1.00 0.00 587 GLY A CA 24
ATOM 21715 C C . GLY A 1 35 ? 10.278 -4.524 -6.939 1.00 0.00 587 GLY A C 24
ATOM 21716 O O . GLY A 1 35 ? 10.358 -4.918 -8.101 1.00 0.00 587 GLY A O 24
ATOM 21720 N N . GLU A 1 36 ? 10.251 -5.347 -5.894 1.00 0.00 588 GLU A N 24
ATOM 21721 C CA . GLU A 1 36 ? 10.316 -6.794 -6.061 1.00 0.00 588 GLU A CA 24
ATOM 21722 C C . GLU A 1 36 ? 9.456 -7.502 -5.019 1.00 0.00 588 GLU A C 24
ATOM 21723 O O . GLU A 1 36 ? 9.089 -6.917 -4.001 1.00 0.00 588 GLU A O 24
ATOM 21735 N N . GLY A 1 37 ? 9.139 -8.766 -5.283 1.00 0.00 589 GLY A N 24
ATOM 21736 C CA . GLY A 1 37 ? 8.323 -9.534 -4.359 1.00 0.00 589 GLY A CA 24
ATOM 21737 C C . GLY A 1 37 ? 6.999 -8.860 -4.058 1.00 0.00 589 GLY A C 24
ATOM 21738 O O . GLY A 1 37 ? 6.432 -8.179 -4.911 1.00 0.00 589 GLY A O 24
ATOM 21742 N N . GLY A 1 38 ? 6.503 -9.052 -2.839 1.00 0.00 590 GLY A N 24
ATOM 21743 C CA . GLY A 1 38 ? 5.240 -8.454 -2.449 1.00 0.00 590 GLY A CA 24
ATOM 21744 C C . GLY A 1 38 ? 5.419 -7.104 -1.785 1.00 0.00 590 GLY A C 24
ATOM 21745 O O . GLY A 1 38 ? 4.716 -6.774 -0.829 1.00 0.00 590 GLY A O 24
ATOM 21749 N N . PHE A 1 39 ? 6.364 -6.317 -2.291 1.00 0.00 591 PHE A N 24
ATOM 21750 C CA . PHE A 1 39 ? 6.636 -4.996 -1.740 1.00 0.00 591 PHE A CA 24
ATOM 21751 C C . PHE A 1 39 ? 6.553 -3.926 -2.824 1.00 0.00 591 PHE A C 24
ATOM 21752 O O . PHE A 1 39 ? 6.994 -4.136 -3.954 1.00 0.00 591 PHE A O 24
ATOM 21769 N N . TRP A 1 40 ? 5.983 -2.779 -2.472 1.00 0.00 592 TRP A N 24
ATOM 21770 C CA . TRP A 1 40 ? 5.840 -1.675 -3.416 1.00 0.00 592 TRP A CA 24
ATOM 21771 C C . TRP A 1 40 ? 5.576 -0.364 -2.684 1.00 0.00 592 TRP A C 24
ATOM 21772 O O . TRP A 1 40 ? 5.331 -0.356 -1.478 1.00 0.00 592 TRP A O 24
ATOM 21793 N N . GLU A 1 41 ? 5.628 0.741 -3.421 1.00 0.00 593 GLU A N 24
ATOM 21794 C CA . GLU A 1 41 ? 5.394 2.057 -2.839 1.00 0.00 593 GLU A CA 24
ATOM 21795 C C . GLU A 1 41 ? 3.982 2.546 -3.149 1.00 0.00 593 GLU A C 24
ATOM 21796 O O . GLU A 1 41 ? 3.463 2.324 -4.242 1.00 0.00 593 GLU A O 24
ATOM 21808 N N . GLY A 1 42 ? 3.367 3.214 -2.178 1.00 0.00 594 GLY A N 24
ATOM 21809 C CA . GLY A 1 42 ? 2.022 3.724 -2.364 1.00 0.00 594 GLY A CA 24
ATOM 21810 C C . GLY A 1 42 ? 1.711 4.891 -1.450 1.00 0.00 594 GLY A C 24
ATOM 21811 O O . GLY A 1 42 ? 2.601 5.416 -0.780 1.00 0.00 594 GLY A O 24
ATOM 21815 N N . GLN A 1 43 ? 0.447 5.300 -1.422 1.00 0.00 595 GLN A N 24
ATOM 21816 C CA . GLN A 1 43 ? 0.023 6.416 -0.585 1.00 0.00 595 GLN A CA 24
ATOM 21817 C C . GLN A 1 43 ? -1.238 6.064 0.196 1.00 0.00 595 GLN A C 24
ATOM 21818 O O . GLN A 1 43 ? -2.178 5.487 -0.352 1.00 0.00 595 GLN A O 24
ATOM 21832 N N . VAL A 1 44 ? -1.252 6.413 1.478 1.00 0.00 596 VAL A N 24
ATOM 21833 C CA . VAL A 1 44 ? -2.399 6.133 2.335 1.00 0.00 596 VAL A CA 24
ATOM 21834 C C . VAL A 1 44 ? -2.798 7.365 3.139 1.00 0.00 596 VAL A C 24
ATOM 21835 O O . VAL A 1 44 ? -2.046 7.830 3.998 1.00 0.00 596 VAL A O 24
ATOM 21848 N N . LYS A 1 45 ? -3.984 7.891 2.857 1.00 0.00 597 LYS A N 24
ATOM 21849 C CA . LYS A 1 45 ? -4.486 9.068 3.555 1.00 0.00 597 LYS A CA 24
ATOM 21850 C C . LYS A 1 45 ? -3.360 10.062 3.825 1.00 0.00 597 LYS A C 24
ATOM 21851 O O . LYS A 1 45 ? -3.335 10.720 4.864 1.00 0.00 597 LYS A O 24
ATOM 21870 N N . GLY A 1 46 ? -2.428 10.164 2.882 1.00 0.00 598 GLY A N 24
ATOM 21871 C CA . GLY A 1 46 ? -1.313 11.080 3.036 1.00 0.00 598 GLY A CA 24
ATOM 21872 C C . GLY A 1 46 ? 0.017 10.361 3.146 1.00 0.00 598 GLY A C 24
ATOM 21873 O O . GLY A 1 46 ? 0.960 10.670 2.418 1.00 0.00 598 GLY A O 24
ATOM 21877 N N . ARG A 1 47 ? 0.094 9.399 4.060 1.00 0.00 599 ARG A N 24
ATOM 21878 C CA . ARG A 1 47 ? 1.319 8.636 4.265 1.00 0.00 599 ARG A CA 24
ATOM 21879 C C . ARG A 1 47 ? 1.752 7.947 2.975 1.00 0.00 599 ARG A C 24
ATOM 21880 O O . ARG A 1 47 ? 1.155 6.955 2.557 1.00 0.00 599 ARG A O 24
ATOM 21901 N N . VAL A 1 48 ? 2.797 8.480 2.346 1.00 0.00 600 VAL A N 24
ATOM 21902 C CA . VAL A 1 48 ? 3.311 7.917 1.104 1.00 0.00 600 VAL A CA 24
ATOM 21903 C C . VAL A 1 48 ? 4.710 7.347 1.297 1.00 0.00 600 VAL A C 24
ATOM 21904 O O . VAL A 1 48 ? 5.637 8.061 1.677 1.00 0.00 600 VAL A O 24
ATOM 21917 N N . GLY A 1 49 ? 4.857 6.051 1.034 1.00 0.00 601 GLY A N 24
ATOM 21918 C CA . GLY A 1 49 ? 6.149 5.406 1.184 1.00 0.00 601 GLY A CA 24
ATOM 21919 C C . GLY A 1 49 ? 6.134 3.965 0.716 1.00 0.00 601 GLY A C 24
ATOM 21920 O O . GLY A 1 49 ? 5.367 3.603 -0.175 1.00 0.00 601 GLY A O 24
ATOM 21924 N N . TRP A 1 50 ? 6.985 3.140 1.317 1.00 0.00 602 TRP A N 24
ATOM 21925 C CA . TRP A 1 50 ? 7.068 1.730 0.954 1.00 0.00 602 TRP A CA 24
ATOM 21926 C C . TRP A 1 50 ? 6.320 0.864 1.962 1.00 0.00 602 TRP A C 24
ATOM 21927 O O . TRP A 1 50 ? 6.198 1.223 3.133 1.00 0.00 602 TRP A O 24
ATOM 21948 N N . PHE A 1 51 ? 5.822 -0.277 1.500 1.00 0.00 603 PHE A N 24
ATOM 21949 C CA . PHE A 1 51 ? 5.084 -1.195 2.363 1.00 0.00 603 PHE A CA 24
ATOM 21950 C C . PHE A 1 51 ? 4.707 -2.466 1.607 1.00 0.00 603 PHE A C 24
ATOM 21951 O O . PHE A 1 51 ? 4.607 -2.483 0.380 1.00 0.00 603 PHE A O 24
ATOM 21968 N N . PRO A 1 52 ? 4.492 -3.558 2.358 1.00 0.00 604 PRO A N 24
ATOM 21969 C CA . PRO A 1 52 ? 4.123 -4.853 1.781 1.00 0.00 604 PRO A CA 24
ATOM 21970 C C . PRO A 1 52 ? 2.710 -4.849 1.207 1.00 0.00 604 PRO A C 24
ATOM 21971 O O . PRO A 1 52 ? 1.762 -4.423 1.866 1.00 0.00 604 PRO A O 24
ATOM 21982 N N . SER A 1 53 ? 2.578 -5.330 -0.026 1.00 0.00 605 SER A N 24
ATOM 21983 C CA . SER A 1 53 ? 1.281 -5.379 -0.691 1.00 0.00 605 SER A CA 24
ATOM 21984 C C . SER A 1 53 ? 0.385 -6.440 -0.059 1.00 0.00 605 SER A C 24
ATOM 21985 O O . SER A 1 53 ? -0.805 -6.525 -0.360 1.00 0.00 605 SER A O 24
ATOM 21993 N N . ASP A 1 54 ? 0.967 -7.247 0.822 1.00 0.00 606 ASP A N 24
ATOM 21994 C CA . ASP A 1 54 ? 0.224 -8.302 1.500 1.00 0.00 606 ASP A CA 24
ATOM 21995 C C . ASP A 1 54 ? -0.974 -7.729 2.249 1.00 0.00 606 ASP A C 24
ATOM 21996 O O . ASP A 1 54 ? -2.001 -8.392 2.401 1.00 0.00 606 ASP A O 24
ATOM 22005 N N . CYS A 1 55 ? -0.835 -6.493 2.717 1.00 0.00 607 CYS A N 24
ATOM 22006 C CA . CYS A 1 55 ? -1.906 -5.830 3.452 1.00 0.00 607 CYS A CA 24
ATOM 22007 C C . CYS A 1 55 ? -2.879 -5.144 2.498 1.00 0.00 607 CYS A C 24
ATOM 22008 O O . CYS A 1 55 ? -3.903 -4.603 2.921 1.00 0.00 607 CYS A O 24
ATOM 22016 N N . LEU A 1 56 ? -2.554 -5.171 1.211 1.00 0.00 608 LEU A N 24
ATOM 22017 C CA . LEU A 1 56 ? -3.397 -4.551 0.195 1.00 0.00 608 LEU A CA 24
ATOM 22018 C C . LEU A 1 56 ? -4.169 -5.606 -0.590 1.00 0.00 608 LEU A C 24
ATOM 22019 O O . LEU A 1 56 ? -3.739 -6.755 -0.693 1.00 0.00 608 LEU A O 24
ATOM 22035 N N . GLU A 1 57 ? -5.310 -5.209 -1.143 1.00 0.00 609 GLU A N 24
ATOM 22036 C CA . GLU A 1 57 ? -6.141 -6.121 -1.920 1.00 0.00 609 GLU A CA 24
ATOM 22037 C C . GLU A 1 57 ? -7.018 -5.353 -2.905 1.00 0.00 609 GLU A C 24
ATOM 22038 O O . GLU A 1 57 ? -7.562 -4.300 -2.574 1.00 0.00 609 GLU A O 24
ATOM 22050 N N . GLU A 1 58 ? -7.152 -5.890 -4.113 1.00 0.00 610 GLU A N 24
ATOM 22051 C CA . GLU A 1 58 ? -7.962 -5.256 -5.146 1.00 0.00 610 GLU A CA 24
ATOM 22052 C C . GLU A 1 58 ? -9.438 -5.251 -4.754 1.00 0.00 610 GLU A C 24
ATOM 22053 O O . GLU A 1 58 ? -9.898 -6.125 -4.019 1.00 0.00 610 GLU A O 24
ATOM 22065 N N . VAL A 1 59 ? -10.173 -4.262 -5.249 1.00 0.00 611 VAL A N 24
ATOM 22066 C CA . VAL A 1 59 ? -11.596 -4.144 -4.953 1.00 0.00 611 VAL A CA 24
ATOM 22067 C C . VAL A 1 59 ? -12.435 -4.285 -6.218 1.00 0.00 611 VAL A C 24
ATOM 22068 O O . VAL A 1 59 ? -11.937 -4.099 -7.328 1.00 0.00 611 VAL A O 24
ATOM 22081 N N . ALA A 1 60 ? -13.710 -4.614 -6.042 1.00 0.00 612 ALA A N 24
ATOM 22082 C CA . ALA A 1 60 ? -14.619 -4.777 -7.170 1.00 0.00 612 ALA A CA 24
ATOM 22083 C C . ALA A 1 60 ? -14.722 -3.492 -7.984 1.00 0.00 612 ALA A C 24
ATOM 22084 O O . ALA A 1 60 ? -14.734 -3.524 -9.213 1.00 0.00 612 ALA A O 24
ATOM 22091 N N . ASN A 1 61 ? -14.795 -2.361 -7.289 1.00 0.00 613 ASN A N 24
ATOM 22092 C CA . ASN A 1 61 ? -14.897 -1.064 -7.947 1.00 0.00 613 ASN A CA 24
ATOM 22093 C C . ASN A 1 61 ? -13.655 -0.219 -7.682 1.00 0.00 613 ASN A C 24
ATOM 22094 O O . ASN A 1 61 ? -13.146 0.452 -8.578 1.00 0.00 613 ASN A O 24
ATOM 22105 N N . MET A 1 1 ? 7.401 -0.922 -13.286 1.00 0.00 553 MET A N 25
ATOM 22106 C CA . MET A 1 1 ? 6.336 -0.154 -13.919 1.00 0.00 553 MET A CA 25
ATOM 22107 C C . MET A 1 1 ? 5.686 0.800 -12.920 1.00 0.00 553 MET A C 25
ATOM 22108 O O . MET A 1 1 ? 6.121 0.903 -11.773 1.00 0.00 553 MET A O 25
ATOM 22122 N N . VAL A 1 2 ? 4.646 1.496 -13.365 1.00 0.00 554 VAL A N 25
ATOM 22123 C CA . VAL A 1 2 ? 3.936 2.441 -12.510 1.00 0.00 554 VAL A CA 25
ATOM 22124 C C . VAL A 1 2 ? 2.498 2.631 -12.975 1.00 0.00 554 VAL A C 25
ATOM 22125 O O . VAL A 1 2 ? 2.151 3.626 -13.613 1.00 0.00 554 VAL A O 25
ATOM 22138 N N . PRO A 1 3 ? 1.637 1.655 -12.649 1.00 0.00 555 PRO A N 25
ATOM 22139 C CA . PRO A 1 3 ? 0.221 1.691 -13.023 1.00 0.00 555 PRO A CA 25
ATOM 22140 C C . PRO A 1 3 ? -0.553 2.763 -12.262 1.00 0.00 555 PRO A C 25
ATOM 22141 O O . PRO A 1 3 ? 0.014 3.491 -11.449 1.00 0.00 555 PRO A O 25
ATOM 22152 N N . GLY A 1 4 ? -1.853 2.851 -12.528 1.00 0.00 556 GLY A N 25
ATOM 22153 C CA . GLY A 1 4 ? -2.681 3.836 -11.859 1.00 0.00 556 GLY A CA 25
ATOM 22154 C C . GLY A 1 4 ? -3.925 3.225 -11.243 1.00 0.00 556 GLY A C 25
ATOM 22155 O O . GLY A 1 4 ? -5.000 3.824 -11.273 1.00 0.00 556 GLY A O 25
ATOM 22159 N N . ARG A 1 5 ? -3.778 2.029 -10.683 1.00 0.00 557 ARG A N 25
ATOM 22160 C CA . ARG A 1 5 ? -4.899 1.334 -10.060 1.00 0.00 557 ARG A CA 25
ATOM 22161 C C . ARG A 1 5 ? -4.936 1.601 -8.557 1.00 0.00 557 ARG A C 25
ATOM 22162 O O . ARG A 1 5 ? -3.900 1.828 -7.932 1.00 0.00 557 ARG A O 25
ATOM 22183 N N . SER A 1 6 ? -6.135 1.571 -7.985 1.00 0.00 558 SER A N 25
ATOM 22184 C CA . SER A 1 6 ? -6.306 1.813 -6.558 1.00 0.00 558 SER A CA 25
ATOM 22185 C C . SER A 1 6 ? -6.575 0.508 -5.813 1.00 0.00 558 SER A C 25
ATOM 22186 O O . SER A 1 6 ? -7.466 -0.257 -6.180 1.00 0.00 558 SER A O 25
ATOM 22194 N N . PHE A 1 7 ? -5.793 0.261 -4.766 1.00 0.00 559 PHE A N 25
ATOM 22195 C CA . PHE A 1 7 ? -5.945 -0.951 -3.969 1.00 0.00 559 PHE A CA 25
ATOM 22196 C C . PHE A 1 7 ? -6.355 -0.614 -2.539 1.00 0.00 559 PHE A C 25
ATOM 22197 O O . PHE A 1 7 ? -5.861 0.349 -1.951 1.00 0.00 559 PHE A O 25
ATOM 22214 N N . MET A 1 8 ? -7.258 -1.415 -1.985 1.00 0.00 560 MET A N 25
ATOM 22215 C CA . MET A 1 8 ? -7.735 -1.203 -0.623 1.00 0.00 560 MET A CA 25
ATOM 22216 C C . MET A 1 8 ? -6.991 -2.102 0.358 1.00 0.00 560 MET A C 25
ATOM 22217 O O . MET A 1 8 ? -6.751 -3.275 0.082 1.00 0.00 560 MET A O 25
ATOM 22231 N N . ALA A 1 9 ? -6.627 -1.540 1.509 1.00 0.00 561 ALA A N 25
ATOM 22232 C CA . ALA A 1 9 ? -5.910 -2.292 2.531 1.00 0.00 561 ALA A CA 25
ATOM 22233 C C . ALA A 1 9 ? -6.865 -3.169 3.336 1.00 0.00 561 ALA A C 25
ATOM 22234 O O . ALA A 1 9 ? -7.911 -2.710 3.793 1.00 0.00 561 ALA A O 25
ATOM 22241 N N . VAL A 1 10 ? -6.496 -4.436 3.504 1.00 0.00 562 VAL A N 25
ATOM 22242 C CA . VAL A 1 10 ? -7.319 -5.378 4.254 1.00 0.00 562 VAL A CA 25
ATOM 22243 C C . VAL A 1 10 ? -6.864 -5.470 5.706 1.00 0.00 562 VAL A C 25
ATOM 22244 O O . VAL A 1 10 ? -7.564 -6.023 6.554 1.00 0.00 562 VAL A O 25
ATOM 22257 N N . LYS A 1 11 ? -5.685 -4.926 5.987 1.00 0.00 563 LYS A N 25
ATOM 22258 C CA . LYS A 1 11 ? -5.135 -4.944 7.336 1.00 0.00 563 LYS A CA 25
ATOM 22259 C C . LYS A 1 11 ? -4.206 -3.756 7.562 1.00 0.00 563 LYS A C 25
ATOM 22260 O O . LYS A 1 11 ? -3.963 -2.964 6.651 1.00 0.00 563 LYS A O 25
ATOM 22279 N N . SER A 1 12 ? -3.686 -3.638 8.780 1.00 0.00 564 SER A N 25
ATOM 22280 C CA . SER A 1 12 ? -2.786 -2.546 9.126 1.00 0.00 564 SER A CA 25
ATOM 22281 C C . SER A 1 12 ? -1.329 -2.980 8.993 1.00 0.00 564 SER A C 25
ATOM 22282 O O . SER A 1 12 ? -1.035 -4.164 8.825 1.00 0.00 564 SER A O 25
ATOM 22290 N N . TYR A 1 13 ? -0.421 -2.013 9.071 1.00 0.00 565 TYR A N 25
ATOM 22291 C CA . TYR A 1 13 ? 1.005 -2.294 8.958 1.00 0.00 565 TYR A CA 25
ATOM 22292 C C . TYR A 1 13 ? 1.828 -1.238 9.689 1.00 0.00 565 TYR A C 25
ATOM 22293 O O . TYR A 1 13 ? 1.511 -0.050 9.646 1.00 0.00 565 TYR A O 25
ATOM 22311 N N . GLN A 1 14 ? 2.887 -1.681 10.361 1.00 0.00 566 GLN A N 25
ATOM 22312 C CA . GLN A 1 14 ? 3.755 -0.776 11.102 1.00 0.00 566 GLN A CA 25
ATOM 22313 C C . GLN A 1 14 ? 5.098 -0.611 10.398 1.00 0.00 566 GLN A C 25
ATOM 22314 O O . GLN A 1 14 ? 5.902 -1.542 10.349 1.00 0.00 566 GLN A O 25
ATOM 22328 N N . ALA A 1 15 ? 5.334 0.579 9.855 1.00 0.00 567 ALA A N 25
ATOM 22329 C CA . ALA A 1 15 ? 6.581 0.865 9.155 1.00 0.00 567 ALA A CA 25
ATOM 22330 C C . ALA A 1 15 ? 7.788 0.493 10.009 1.00 0.00 567 ALA A C 25
ATOM 22331 O O . ALA A 1 15 ? 7.879 0.883 11.174 1.00 0.00 567 ALA A O 25
ATOM 22338 N N . GLN A 1 16 ? 8.709 -0.264 9.424 1.00 0.00 568 GLN A N 25
ATOM 22339 C CA . GLN A 1 16 ? 9.910 -0.691 10.132 1.00 0.00 568 GLN A CA 25
ATOM 22340 C C . GLN A 1 16 ? 11.158 -0.083 9.503 1.00 0.00 568 GLN A C 25
ATOM 22341 O O . GLN A 1 16 ? 12.092 0.307 10.204 1.00 0.00 568 GLN A O 25
ATOM 22355 N N . ALA A 1 17 ? 11.168 -0.005 8.175 1.00 0.00 569 ALA A N 25
ATOM 22356 C CA . ALA A 1 17 ? 12.302 0.556 7.452 1.00 0.00 569 ALA A CA 25
ATOM 22357 C C . ALA A 1 17 ? 12.338 2.075 7.583 1.00 0.00 569 ALA A C 25
ATOM 22358 O O . ALA A 1 17 ? 11.606 2.655 8.382 1.00 0.00 569 ALA A O 25
ATOM 22365 N N . GLU A 1 18 ? 13.196 2.713 6.792 1.00 0.00 570 GLU A N 25
ATOM 22366 C CA . GLU A 1 18 ? 13.328 4.165 6.821 1.00 0.00 570 GLU A CA 25
ATOM 22367 C C . GLU A 1 18 ? 12.366 4.818 5.835 1.00 0.00 570 GLU A C 25
ATOM 22368 O O . GLU A 1 18 ? 11.889 5.930 6.059 1.00 0.00 570 GLU A O 25
ATOM 22380 N N . GLY A 1 19 ? 12.084 4.119 4.739 1.00 0.00 571 GLY A N 25
ATOM 22381 C CA . GLY A 1 19 ? 11.181 4.646 3.734 1.00 0.00 571 GLY A CA 25
ATOM 22382 C C . GLY A 1 19 ? 9.818 3.982 3.773 1.00 0.00 571 GLY A C 25
ATOM 22383 O O . GLY A 1 19 ? 8.970 4.242 2.919 1.00 0.00 571 GLY A O 25
ATOM 22387 N N . GLU A 1 20 ? 9.609 3.122 4.763 1.00 0.00 572 GLU A N 25
ATOM 22388 C CA . GLU A 1 20 ? 8.340 2.417 4.907 1.00 0.00 572 GLU A CA 25
ATOM 22389 C C . GLU A 1 20 ? 7.308 3.293 5.610 1.00 0.00 572 GLU A C 25
ATOM 22390 O O . GLU A 1 20 ? 7.658 4.174 6.396 1.00 0.00 572 GLU A O 25
ATOM 22402 N N . ILE A 1 21 ? 6.035 3.044 5.322 1.00 0.00 573 ILE A N 25
ATOM 22403 C CA . ILE A 1 21 ? 4.951 3.808 5.927 1.00 0.00 573 ILE A CA 25
ATOM 22404 C C . ILE A 1 21 ? 3.950 2.890 6.619 1.00 0.00 573 ILE A C 25
ATOM 22405 O O . ILE A 1 21 ? 4.001 1.670 6.464 1.00 0.00 573 ILE A O 25
ATOM 22421 N N . SER A 1 22 ? 3.038 3.485 7.382 1.00 0.00 574 SER A N 25
ATOM 22422 C CA . SER A 1 22 ? 2.025 2.720 8.099 1.00 0.00 574 SER A CA 25
ATOM 22423 C C . SER A 1 22 ? 0.801 2.480 7.221 1.00 0.00 574 SER A C 25
ATOM 22424 O O . SER A 1 22 ? 0.589 3.178 6.227 1.00 0.00 574 SER A O 25
ATOM 22432 N N . LEU A 1 23 ? -0.002 1.490 7.592 1.00 0.00 575 LEU A N 25
ATOM 22433 C CA . LEU A 1 23 ? -1.205 1.155 6.839 1.00 0.00 575 LEU A CA 25
ATOM 22434 C C . LEU A 1 23 ? -2.454 1.350 7.693 1.00 0.00 575 LEU A C 25
ATOM 22435 O O . LEU A 1 23 ? -2.363 1.627 8.889 1.00 0.00 575 LEU A O 25
ATOM 22451 N N . SER A 1 24 ? -3.619 1.201 7.070 1.00 0.00 576 SER A N 25
ATOM 22452 C CA . SER A 1 24 ? -4.886 1.363 7.772 1.00 0.00 576 SER A CA 25
ATOM 22453 C C . SER A 1 24 ? -5.965 0.479 7.156 1.00 0.00 576 SER A C 25
ATOM 22454 O O . SER A 1 24 ? -6.296 0.611 5.977 1.00 0.00 576 SER A O 25
ATOM 22462 N N . LYS A 1 25 ? -6.511 -0.426 7.962 1.00 0.00 577 LYS A N 25
ATOM 22463 C CA . LYS A 1 25 ? -7.554 -1.333 7.499 1.00 0.00 577 LYS A CA 25
ATOM 22464 C C . LYS A 1 25 ? -8.736 -0.557 6.925 1.00 0.00 577 LYS A C 25
ATOM 22465 O O . LYS A 1 25 ? -9.333 0.275 7.605 1.00 0.00 577 LYS A O 25
ATOM 22484 N N . GLY A 1 26 ? -9.068 -0.837 5.668 1.00 0.00 578 GLY A N 25
ATOM 22485 C CA . GLY A 1 26 ? -10.178 -0.158 5.025 1.00 0.00 578 GLY A CA 25
ATOM 22486 C C . GLY A 1 26 ? -9.745 1.103 4.302 1.00 0.00 578 GLY A C 25
ATOM 22487 O O . GLY A 1 26 ? -10.546 1.742 3.623 1.00 0.00 578 GLY A O 25
ATOM 22491 N N . GLU A 1 27 ? -8.474 1.460 4.449 1.00 0.00 579 GLU A N 25
ATOM 22492 C CA . GLU A 1 27 ? -7.937 2.654 3.804 1.00 0.00 579 GLU A CA 25
ATOM 22493 C C . GLU A 1 27 ? -7.566 2.368 2.353 1.00 0.00 579 GLU A C 25
ATOM 22494 O O . GLU A 1 27 ? -6.917 1.365 2.051 1.00 0.00 579 GLU A O 25
ATOM 22506 N N . LYS A 1 28 ? -7.979 3.257 1.456 1.00 0.00 580 LYS A N 25
ATOM 22507 C CA . LYS A 1 28 ? -7.692 3.103 0.035 1.00 0.00 580 LYS A CA 25
ATOM 22508 C C . LYS A 1 28 ? -6.264 3.541 -0.281 1.00 0.00 580 LYS A C 25
ATOM 22509 O O . LYS A 1 28 ? -5.975 4.734 -0.362 1.00 0.00 580 LYS A O 25
ATOM 22528 N N . ILE A 1 29 ? -5.378 2.566 -0.458 1.00 0.00 581 ILE A N 25
ATOM 22529 C CA . ILE A 1 29 ? -3.983 2.850 -0.767 1.00 0.00 581 ILE A CA 25
ATOM 22530 C C . ILE A 1 29 ? -3.759 2.934 -2.274 1.00 0.00 581 ILE A C 25
ATOM 22531 O O . ILE A 1 29 ? -4.297 2.133 -3.038 1.00 0.00 581 ILE A O 25
ATOM 22547 N N . LYS A 1 30 ? -2.961 3.911 -2.695 1.00 0.00 582 LYS A N 25
ATOM 22548 C CA . LYS A 1 30 ? -2.664 4.098 -4.111 1.00 0.00 582 LYS A CA 25
ATOM 22549 C C . LYS A 1 30 ? -1.184 3.855 -4.391 1.00 0.00 582 LYS A C 25
ATOM 22550 O O . LYS A 1 30 ? -0.333 4.672 -4.044 1.00 0.00 582 LYS A O 25
ATOM 22569 N N . VAL A 1 31 ? -0.885 2.724 -5.024 1.00 0.00 583 VAL A N 25
ATOM 22570 C CA . VAL A 1 31 ? 0.491 2.374 -5.355 1.00 0.00 583 VAL A CA 25
ATOM 22571 C C . VAL A 1 31 ? 1.057 3.311 -6.417 1.00 0.00 583 VAL A C 25
ATOM 22572 O O . VAL A 1 31 ? 0.499 3.440 -7.508 1.00 0.00 583 VAL A O 25
ATOM 22585 N N . LEU A 1 32 ? 2.166 3.964 -6.091 1.00 0.00 584 LEU A N 25
ATOM 22586 C CA . LEU A 1 32 ? 2.810 4.890 -7.016 1.00 0.00 584 LEU A CA 25
ATOM 22587 C C . LEU A 1 32 ? 4.115 4.308 -7.550 1.00 0.00 584 LEU A C 25
ATOM 22588 O O . LEU A 1 32 ? 4.572 4.674 -8.632 1.00 0.00 584 LEU A O 25
ATOM 22604 N N . SER A 1 33 ? 4.709 3.399 -6.783 1.00 0.00 585 SER A N 25
ATOM 22605 C CA . SER A 1 33 ? 5.962 2.767 -7.179 1.00 0.00 585 SER A CA 25
ATOM 22606 C C . SER A 1 33 ? 5.971 1.290 -6.794 1.00 0.00 585 SER A C 25
ATOM 22607 O O . SER A 1 33 ? 5.037 0.797 -6.160 1.00 0.00 585 SER A O 25
ATOM 22615 N N . ILE A 1 34 ? 7.029 0.590 -7.185 1.00 0.00 586 ILE A N 25
ATOM 22616 C CA . ILE A 1 34 ? 7.161 -0.830 -6.882 1.00 0.00 586 ILE A CA 25
ATOM 22617 C C . ILE A 1 34 ? 8.626 -1.227 -6.731 1.00 0.00 586 ILE A C 25
ATOM 22618 O O . ILE A 1 34 ? 9.520 -0.388 -6.827 1.00 0.00 586 ILE A O 25
ATOM 22634 N N . GLY A 1 35 ? 8.863 -2.514 -6.493 1.00 0.00 587 GLY A N 25
ATOM 22635 C CA . GLY A 1 35 ? 10.221 -2.999 -6.334 1.00 0.00 587 GLY A CA 25
ATOM 22636 C C . GLY A 1 35 ? 10.347 -4.478 -6.647 1.00 0.00 587 GLY A C 25
ATOM 22637 O O . GLY A 1 35 ? 10.370 -4.872 -7.812 1.00 0.00 587 GLY A O 25
ATOM 22641 N N . GLU A 1 36 ? 10.432 -5.297 -5.604 1.00 0.00 588 GLU A N 25
ATOM 22642 C CA . GLU A 1 36 ? 10.559 -6.739 -5.774 1.00 0.00 588 GLU A CA 25
ATOM 22643 C C . GLU A 1 36 ? 9.616 -7.484 -4.833 1.00 0.00 588 GLU A C 25
ATOM 22644 O O . GLU A 1 36 ? 9.140 -6.927 -3.846 1.00 0.00 588 GLU A O 25
ATOM 22656 N N . GLY A 1 37 ? 9.352 -8.748 -5.149 1.00 0.00 589 GLY A N 25
ATOM 22657 C CA . GLY A 1 37 ? 8.465 -9.549 -4.324 1.00 0.00 589 GLY A CA 25
ATOM 22658 C C . GLY A 1 37 ? 7.126 -8.879 -4.092 1.00 0.00 589 GLY A C 25
ATOM 22659 O O . GLY A 1 37 ? 6.613 -8.181 -4.965 1.00 0.00 589 GLY A O 25
ATOM 22663 N N . GLY A 1 38 ? 6.557 -9.092 -2.909 1.00 0.00 590 GLY A N 25
ATOM 22664 C CA . GLY A 1 38 ? 5.273 -8.498 -2.585 1.00 0.00 590 GLY A CA 25
ATOM 22665 C C . GLY A 1 38 ? 5.413 -7.150 -1.907 1.00 0.00 590 GLY A C 25
ATOM 22666 O O . GLY A 1 38 ? 4.693 -6.847 -0.957 1.00 0.00 590 GLY A O 25
ATOM 22670 N N . PHE A 1 39 ? 6.345 -6.337 -2.395 1.00 0.00 591 PHE A N 25
ATOM 22671 C CA . PHE A 1 39 ? 6.578 -5.014 -1.830 1.00 0.00 591 PHE A CA 25
ATOM 22672 C C . PHE A 1 39 ? 6.478 -3.936 -2.905 1.00 0.00 591 PHE A C 25
ATOM 22673 O O . PHE A 1 39 ? 6.909 -4.135 -4.040 1.00 0.00 591 PHE A O 25
ATOM 22690 N N . TRP A 1 40 ? 5.904 -2.796 -2.539 1.00 0.00 592 TRP A N 25
ATOM 22691 C CA . TRP A 1 40 ? 5.745 -1.687 -3.472 1.00 0.00 592 TRP A CA 25
ATOM 22692 C C . TRP A 1 40 ? 5.494 -0.380 -2.726 1.00 0.00 592 TRP A C 25
ATOM 22693 O O . TRP A 1 40 ? 5.274 -0.379 -1.516 1.00 0.00 592 TRP A O 25
ATOM 22714 N N . GLU A 1 41 ? 5.531 0.730 -3.458 1.00 0.00 593 GLU A N 25
ATOM 22715 C CA . GLU A 1 41 ? 5.308 2.043 -2.863 1.00 0.00 593 GLU A CA 25
ATOM 22716 C C . GLU A 1 41 ? 3.900 2.546 -3.168 1.00 0.00 593 GLU A C 25
ATOM 22717 O O . GLU A 1 41 ? 3.367 2.316 -4.252 1.00 0.00 593 GLU A O 25
ATOM 22729 N N . GLY A 1 42 ? 3.301 3.234 -2.200 1.00 0.00 594 GLY A N 25
ATOM 22730 C CA . GLY A 1 42 ? 1.960 3.759 -2.383 1.00 0.00 594 GLY A CA 25
ATOM 22731 C C . GLY A 1 42 ? 1.660 4.918 -1.454 1.00 0.00 594 GLY A C 25
ATOM 22732 O O . GLY A 1 42 ? 2.551 5.419 -0.768 1.00 0.00 594 GLY A O 25
ATOM 22736 N N . GLN A 1 43 ? 0.402 5.349 -1.434 1.00 0.00 595 GLN A N 25
ATOM 22737 C CA . GLN A 1 43 ? -0.013 6.459 -0.584 1.00 0.00 595 GLN A CA 25
ATOM 22738 C C . GLN A 1 43 ? -1.270 6.103 0.202 1.00 0.00 595 GLN A C 25
ATOM 22739 O O . GLN A 1 43 ? -2.217 5.538 -0.346 1.00 0.00 595 GLN A O 25
ATOM 22753 N N . VAL A 1 44 ? -1.272 6.438 1.488 1.00 0.00 596 VAL A N 25
ATOM 22754 C CA . VAL A 1 44 ? -2.414 6.153 2.349 1.00 0.00 596 VAL A CA 25
ATOM 22755 C C . VAL A 1 44 ? -2.812 7.384 3.157 1.00 0.00 596 VAL A C 25
ATOM 22756 O O . VAL A 1 44 ? -2.065 7.839 4.024 1.00 0.00 596 VAL A O 25
ATOM 22769 N N . LYS A 1 45 ? -3.993 7.919 2.867 1.00 0.00 597 LYS A N 25
ATOM 22770 C CA . LYS A 1 45 ? -4.492 9.096 3.568 1.00 0.00 597 LYS A CA 25
ATOM 22771 C C . LYS A 1 45 ? -3.362 10.079 3.854 1.00 0.00 597 LYS A C 25
ATOM 22772 O O . LYS A 1 45 ? -3.343 10.730 4.897 1.00 0.00 597 LYS A O 25
ATOM 22791 N N . GLY A 1 46 ? -2.422 10.182 2.919 1.00 0.00 598 GLY A N 25
ATOM 22792 C CA . GLY A 1 46 ? -1.303 11.089 3.090 1.00 0.00 598 GLY A CA 25
ATOM 22793 C C . GLY A 1 46 ? 0.024 10.363 3.187 1.00 0.00 598 GLY A C 25
ATOM 22794 O O . GLY A 1 46 ? 0.964 10.670 2.454 1.00 0.00 598 GLY A O 25
ATOM 22798 N N . ARG A 1 47 ? 0.101 9.395 4.095 1.00 0.00 599 ARG A N 25
ATOM 22799 C CA . ARG A 1 47 ? 1.324 8.624 4.288 1.00 0.00 599 ARG A CA 25
ATOM 22800 C C . ARG A 1 47 ? 1.743 7.938 2.991 1.00 0.00 599 ARG A C 25
ATOM 22801 O O . ARG A 1 47 ? 1.138 6.952 2.573 1.00 0.00 599 ARG A O 25
ATOM 22822 N N . VAL A 1 48 ? 2.785 8.469 2.359 1.00 0.00 600 VAL A N 25
ATOM 22823 C CA . VAL A 1 48 ? 3.289 7.909 1.109 1.00 0.00 600 VAL A CA 25
ATOM 22824 C C . VAL A 1 48 ? 4.685 7.324 1.291 1.00 0.00 600 VAL A C 25
ATOM 22825 O O . VAL A 1 48 ? 5.625 8.033 1.650 1.00 0.00 600 VAL A O 25
ATOM 22838 N N . GLY A 1 49 ? 4.813 6.024 1.041 1.00 0.00 601 GLY A N 25
ATOM 22839 C CA . GLY A 1 49 ? 6.098 5.366 1.184 1.00 0.00 601 GLY A CA 25
ATOM 22840 C C . GLY A 1 49 ? 6.069 3.927 0.705 1.00 0.00 601 GLY A C 25
ATOM 22841 O O . GLY A 1 49 ? 5.292 3.579 -0.184 1.00 0.00 601 GLY A O 25
ATOM 22845 N N . TRP A 1 50 ? 6.916 3.092 1.293 1.00 0.00 602 TRP A N 25
ATOM 22846 C CA . TRP A 1 50 ? 6.985 1.684 0.920 1.00 0.00 602 TRP A CA 25
ATOM 22847 C C . TRP A 1 50 ? 6.231 0.818 1.925 1.00 0.00 602 TRP A C 25
ATOM 22848 O O . TRP A 1 50 ? 6.089 1.185 3.091 1.00 0.00 602 TRP A O 25
ATOM 22869 N N . PHE A 1 51 ? 5.752 -0.333 1.465 1.00 0.00 603 PHE A N 25
ATOM 22870 C CA . PHE A 1 51 ? 5.014 -1.252 2.322 1.00 0.00 603 PHE A CA 25
ATOM 22871 C C . PHE A 1 51 ? 4.656 -2.531 1.570 1.00 0.00 603 PHE A C 25
ATOM 22872 O O . PHE A 1 51 ? 4.577 -2.556 0.341 1.00 0.00 603 PHE A O 25
ATOM 22889 N N . PRO A 1 52 ? 4.435 -3.617 2.324 1.00 0.00 604 PRO A N 25
ATOM 22890 C CA . PRO A 1 52 ? 4.081 -4.920 1.751 1.00 0.00 604 PRO A CA 25
ATOM 22891 C C . PRO A 1 52 ? 2.679 -4.929 1.153 1.00 0.00 604 PRO A C 25
ATOM 22892 O O . PRO A 1 52 ? 1.717 -4.509 1.796 1.00 0.00 604 PRO A O 25
ATOM 22903 N N . SER A 1 53 ? 2.570 -5.409 -0.082 1.00 0.00 605 SER A N 25
ATOM 22904 C CA . SER A 1 53 ? 1.285 -5.469 -0.769 1.00 0.00 605 SER A CA 25
ATOM 22905 C C . SER A 1 53 ? 0.361 -6.485 -0.103 1.00 0.00 605 SER A C 25
ATOM 22906 O O . SER A 1 53 ? -0.834 -6.536 -0.392 1.00 0.00 605 SER A O 25
ATOM 22914 N N . ASP A 1 54 ? 0.925 -7.295 0.788 1.00 0.00 606 ASP A N 25
ATOM 22915 C CA . ASP A 1 54 ? 0.154 -8.309 1.495 1.00 0.00 606 ASP A CA 25
ATOM 22916 C C . ASP A 1 54 ? -1.039 -7.685 2.210 1.00 0.00 606 ASP A C 25
ATOM 22917 O O . ASP A 1 54 ? -2.132 -8.253 2.230 1.00 0.00 606 ASP A O 25
ATOM 22926 N N . CYS A 1 55 ? -0.824 -6.511 2.796 1.00 0.00 607 CYS A N 25
ATOM 22927 C CA . CYS A 1 55 ? -1.882 -5.810 3.514 1.00 0.00 607 CYS A CA 25
ATOM 22928 C C . CYS A 1 55 ? -2.810 -5.087 2.544 1.00 0.00 607 CYS A C 25
ATOM 22929 O O . CYS A 1 55 ? -3.816 -4.503 2.949 1.00 0.00 607 CYS A O 25
ATOM 22937 N N . LEU A 1 56 ? -2.467 -5.131 1.262 1.00 0.00 608 LEU A N 25
ATOM 22938 C CA . LEU A 1 56 ? -3.271 -4.479 0.233 1.00 0.00 608 LEU A CA 25
ATOM 22939 C C . LEU A 1 56 ? -4.039 -5.507 -0.592 1.00 0.00 608 LEU A C 25
ATOM 22940 O O . LEU A 1 56 ? -3.655 -6.675 -0.659 1.00 0.00 608 LEU A O 25
ATOM 22956 N N . GLU A 1 57 ? -5.125 -5.065 -1.217 1.00 0.00 609 GLU A N 25
ATOM 22957 C CA . GLU A 1 57 ? -5.946 -5.947 -2.038 1.00 0.00 609 GLU A CA 25
ATOM 22958 C C . GLU A 1 57 ? -6.703 -5.155 -3.101 1.00 0.00 609 GLU A C 25
ATOM 22959 O O . GLU A 1 57 ? -7.082 -4.006 -2.879 1.00 0.00 609 GLU A O 25
ATOM 22971 N N . GLU A 1 58 ? -6.916 -5.778 -4.255 1.00 0.00 610 GLU A N 25
ATOM 22972 C CA . GLU A 1 58 ? -7.625 -5.131 -5.353 1.00 0.00 610 GLU A CA 25
ATOM 22973 C C . GLU A 1 58 ? -8.956 -4.557 -4.876 1.00 0.00 610 GLU A C 25
ATOM 22974 O O . GLU A 1 58 ? -9.467 -4.934 -3.822 1.00 0.00 610 GLU A O 25
ATOM 22986 N N . VAL A 1 59 ? -9.513 -3.640 -5.662 1.00 0.00 611 VAL A N 25
ATOM 22987 C CA . VAL A 1 59 ? -10.784 -3.012 -5.322 1.00 0.00 611 VAL A CA 25
ATOM 22988 C C . VAL A 1 59 ? -11.853 -3.339 -6.359 1.00 0.00 611 VAL A C 25
ATOM 22989 O O . VAL A 1 59 ? -11.831 -2.818 -7.474 1.00 0.00 611 VAL A O 25
ATOM 23002 N N . ALA A 1 60 ? -12.789 -4.205 -5.984 1.00 0.00 612 ALA A N 25
ATOM 23003 C CA . ALA A 1 60 ? -13.867 -4.600 -6.880 1.00 0.00 612 ALA A CA 25
ATOM 23004 C C . ALA A 1 60 ? -15.068 -3.669 -6.740 1.00 0.00 612 ALA A C 25
ATOM 23005 O O . ALA A 1 60 ? -16.145 -4.090 -6.321 1.00 0.00 612 ALA A O 25
ATOM 23012 N N . ASN A 1 61 ? -14.872 -2.403 -7.090 1.00 0.00 613 ASN A N 25
ATOM 23013 C CA . ASN A 1 61 ? -15.938 -1.411 -6.999 1.00 0.00 613 ASN A CA 25
ATOM 23014 C C . ASN A 1 61 ? -16.539 -1.383 -5.598 1.00 0.00 613 ASN A C 25
ATOM 23015 O O . ASN A 1 61 ? -17.062 -0.360 -5.156 1.00 0.00 613 ASN A O 25
#

Radius of gyration: 10.15 Å; Cα contacts (8 Å, |Δi|>4): 138; chains: 1; bounding box: 28×20×25 Å

Solvent-accessible surface area: 4046 Å² total; per-residue (Å²): 202,98,37,52,153,38,29,59,0,54,98,74,50,147,38,153,57,186,33,40,16,33,9,43,154,44,65,108,0,86,2,78,47,65,49,155,68,49,74,31,29,0,64,1,137,45,125,67,3,109,0,18,36,109,6,5,98,94,67,76,182

Nearest PDB structures (foldseek):
  6cpi-assembly1_A  TM=9.889E-01  e=7.155E-10  Homo sapiens
  6cpj-assembly1_A  TM=8.910E-01  e=8.092E-07  Rattus norvegicus
  2f2x-assembly1_A  TM=8.882E-01  e=3.721E-04  Gallus gallus
  2mox-assembly1_A  TM=8.675E-01  e=3.721E-04  Homo sapiens
  1z9q-assembly1_A  TM=8.630E-01  e=9.151E-04  Homo sapiens

Foldseek 3Di:
DADFAKWAFCDWADDDDPFGWIGDHRWIWTFGFQDDDQKGWTATPHTTGIDGCVRIGHDPD